Protein AF-A0A259NTP7-F1 (afdb_monomer_lite)

Radius of gyration: 32.97 Å; chains: 1; bounding box: 78×96×90 Å

Foldseek 3Di:
DDDDDFFAEAEDEDAALLRLLVVVLVVVQVLQQVCCVVPVAAEEEEEADDQCQSSLQVNLVDADPLLRYEYEYQKFFADPCCDPRTSNVSSVVGNCHHNNVNHHYQDLYDDDPASQRCVVVSLVSCVPDAQHSEHEWEADLQQDIQPLHLQWPCNVLLADLPHRQWHWTDHPVDDGIMIHGGPNNSLSYQEYEYREEAQSVVVSVVVLVVDDDCSSRVNVSVNVDRSHHYYYRYYHAHPLDADPLLVVLLVVLCVVLVVLLVVLVVVLVVLVVCAQCLVVDDPVLNCVVCVVPDPLQNVLLNVVLAFEAEEEAQADCVALARVLCPCLQVLLQVLSVVVVHGYDHLFYAHDDALVVAAPHLCLLCVQVSLQSRLVRLLNSCVSSSGQAYEQEDFHQSNLLSVLLNLLLNQSHAYAYAGQAAADAFDFPVVLVVVVLCVLVVNDDPVSNVVSVCRQVVHGHDRFFQFNRLLSLLLCVLLQRYQAARHHDHHPDLLSSQSSSVNSVLSRCCGPSHPNPDGNLNQDDSLSLSSSLLSCLLALHFPLCLQSSQSSCVSSSTHDFVVSSASLQLQHFHFFCTPPLHRHTQVVCVQQFHSLLVLVQCSSNSSHDQQGAHSVGGGSNSSQWHWDQDPNDIDTDGTDPGTPDSVGGNHCVDGPGSGRQKFWAQDLQAIFIKGRSAADPPLQKAKAFEDEEAALVVVSVCLVVVVPLAAYEYEHALQALLSQNQGASASVQSSQVVSVVVVHNYAYEYCHHHTSSRHHHIYGYLGPPGLVVVGLSQLGDGGFIWMRHNPVRYTDGPDPPVVSVPGDGDDDDSVVSCDDPCNVVCNQQSNQQDRSSSSRGNPDDDPVVVVD

Secondary structure (DSSP, 8-state):
---------EEEE-SSHHHHHHHHHHHHHHHHHHHHHHHS-EEEEE--SSTTHHHHHHHHTS-S-GGGEEEEESEEESS-TTSTT-HHHHHHHHTSSGGGGGSEEE-S---SSSHHHHHHHHHHHHTT---BSEEEE---TTS-BTTB-TT-TTHHHHHSTT--SEEEE--SSSSS-EEEE-HHHHTSBS-EEEEEESTHHHHHHHHHHH---TTTSTTHHHHH--SS-EEEEEESS------HHHHHHHHHHHHHHHHHHHHHHHHHHHHHHH--GGGTS-HHHHHHHHTTS-HHHHHHHHSSSS-EEEEEE---SS-TTTGGGGSHHHHHHHHHHTTT-EEEEEEE-----HHHHTTSGGGGGHHHHHHHHHHHHHHHHTT---SEEEEE--STTHHHHHHHHHHHTTTS-EEE----BPPP-S-HHHHHHHHHHHHTT-S-HHHHHHHHHHHS-SSSB-SS-SHHHHHHHHHHHTT-SPTT-TTPPTT-HHHHHHHHHHHHHHHHTSTTSSS---HHHHS-HHHHHHHHHHHHHTT--TTHHHHHHHHHHHTT----HHHHHHHHHHS-B-B-BTTSSSB-HHHHHHHTHHHHHHHHHHHTT-S-SS---TT-S-GGGGGEEEEEETTEEEEEEPPSS-S-TTTB--TTS-SBSS-SEEEEEETTEEEEEE-TTPPTT-SEEEEEEEEESSHHHHHHHHHTTTT-SSEEEEE-S-SHHHHS--B-GGGHHHHHHHHHTT--EEEEESSB--TT--SS-EEEEEES-TTTT-GGGG--TT-EEEEETTTTEEEE-S-HHHHHHSPPP----GGGSSSTTGGGGHHHHHTPPPGGGTS-SS---GGGS--

Sequence (851 aa):
MNVTGMSKMQLQQFVNSDALNDAFAAQLVTILEQAIAERGAAYLVVSGGRTPQVLFAKLADTPLAWEKVTVLLADDRYLPPDAEHSNERLVRNTLLQRHAANARFISLYASASDAYAAVPVIANRLSALPTFDAVILGMGEDGHTASLFPCCAELAAGMADNAPVVLATSPTTAPYQRITLSKARLLQSRQLFLHLVGSNKLAVLEQAQAGTDQLAMPIRAFLQQTAVPMVVIYSPSKRLTMNPVIQRVTDRIIARSSKSRAIYLNRLEEARRKGPHRGALSCGNLAHGFAACNASEKSDLRSLTKANIAIISSYNDMLSAHQPYQFYPEIIKKAVAEVGSVAQFAGGVAAMCDGVTQGQPGMELSLISRDNIAMAAAIGLSHNMFDGGLMLGICDKIVPGLLLAALSFGHLPFVFVPAGPMPSGIPNKEKARVRQLFAEGKVGKEELLEAEAKSYHAAGTCTFYGTANSNQLVVEVMGLHLPGSSFINPYTPLRDELTRAAARQVTRLTDLGTDYLPIGKMVDAKVVVNGIVGLLATGGSTNHTMHLIAVARAAGFIVNWDDFAELSQATPLLAKIYPNGQADINHFQHAGGVPFLIRTLLDAGLLHEDVQTVAGFGLRRYTQQPLLENGKLRWVDAPLQSQDPDVLTTVDKPFKATGGLQVLSGNIGRAVLKTSALRSGTEVVKAPAVVFHSQHELEAAFKAGELNKDCVVVVRFQGPKASGMPELHKLTPPLGVLQDKGFKVALVTDGRMSGASGKVPAAIHVTPEALDGGNIARIQTGDLLLVDGETGKLEVLVDAAEFAARSPATADLSHNLYGMGREMFGAMRLQLTGAEQGACSLFVTEEHLHG

pLDDT: mean 92.38, std 9.68, range [30.61, 98.88]

Structure (mmCIF, N/CA/C/O backbone):
data_AF-A0A259NTP7-F1
#
_entry.id   AF-A0A259NTP7-F1
#
loop_
_atom_site.group_PDB
_atom_site.id
_atom_site.type_symbol
_atom_site.label_atom_id
_atom_site.label_alt_id
_atom_site.label_comp_id
_atom_site.label_asym_id
_atom_site.label_entity_id
_atom_site.label_seq_id
_atom_site.pdbx_PDB_ins_code
_atom_site.Cartn_x
_atom_site.Cartn_y
_atom_site.Cartn_z
_atom_site.occupancy
_atom_site.B_iso_or_equiv
_atom_site.auth_seq_id
_atom_site.auth_comp_id
_atom_site.auth_asym_id
_atom_site.auth_atom_id
_atom_site.pdbx_PDB_model_num
ATOM 1 N N . MET A 1 1 ? 42.172 -16.070 -51.149 1.00 31.73 1 MET A N 1
ATOM 2 C CA . MET A 1 1 ? 42.829 -17.127 -50.350 1.00 31.73 1 MET A CA 1
ATOM 3 C C . MET A 1 1 ? 42.094 -17.242 -49.027 1.00 31.73 1 MET A C 1
ATOM 5 O O . MET A 1 1 ? 41.885 -16.228 -48.378 1.00 31.73 1 MET A O 1
ATOM 9 N N . ASN A 1 2 ? 41.631 -18.452 -48.722 1.00 32.59 2 ASN A N 1
ATOM 10 C CA . ASN A 1 2 ? 40.817 -18.824 -47.566 1.00 32.59 2 ASN A CA 1
ATOM 11 C C . ASN A 1 2 ? 41.525 -18.584 -46.228 1.00 32.59 2 ASN A C 1
ATOM 13 O O . ASN A 1 2 ? 42.671 -18.999 -46.084 1.00 32.59 2 ASN A O 1
ATOM 17 N N . VAL A 1 3 ? 40.787 -18.082 -45.231 1.00 30.61 3 VAL A N 1
ATOM 18 C CA . VAL A 1 3 ? 40.950 -18.491 -43.827 1.00 30.61 3 VAL A CA 1
ATOM 19 C C . VAL A 1 3 ? 39.553 -18.677 -43.225 1.00 30.61 3 VAL A C 1
ATOM 21 O O . VAL A 1 3 ? 38.755 -17.751 -43.129 1.00 30.61 3 VAL A O 1
ATOM 24 N N . THR A 1 4 ? 39.261 -19.928 -42.897 1.00 35.41 4 THR A N 1
ATOM 25 C CA . THR A 1 4 ? 38.043 -20.495 -42.311 1.00 35.41 4 THR A CA 1
ATOM 26 C C . THR A 1 4 ? 37.783 -19.980 -40.891 1.00 35.41 4 THR A C 1
ATOM 28 O O . THR A 1 4 ? 38.610 -20.182 -40.003 1.00 35.41 4 THR A O 1
ATOM 31 N N . GLY A 1 5 ? 36.625 -19.356 -40.654 1.00 35.03 5 GLY A N 1
ATOM 32 C CA . GLY A 1 5 ? 36.160 -18.980 -39.315 1.00 35.03 5 GLY A CA 1
ATOM 33 C C . GLY A 1 5 ? 35.707 -20.206 -38.520 1.00 35.03 5 GLY A C 1
ATOM 34 O O . GLY A 1 5 ? 34.718 -20.843 -38.869 1.00 35.03 5 GLY A O 1
ATOM 35 N N . MET A 1 6 ? 36.442 -20.552 -37.463 1.00 37.44 6 MET A N 1
ATOM 36 C CA . MET A 1 6 ? 36.110 -21.647 -36.546 1.00 37.44 6 MET A CA 1
ATOM 37 C C . MET A 1 6 ? 34.892 -21.257 -35.688 1.00 37.44 6 MET A C 1
ATOM 39 O O . MET A 1 6 ? 34.951 -20.277 -34.944 1.00 37.44 6 MET A O 1
ATOM 43 N N . SER A 1 7 ? 33.788 -22.003 -35.787 1.00 47.97 7 SER A N 1
ATOM 44 C CA . SER A 1 7 ? 32.576 -21.783 -34.984 1.00 47.97 7 SER A CA 1
ATOM 45 C C . SER A 1 7 ? 32.844 -22.115 -33.506 1.00 47.97 7 SER A C 1
ATOM 47 O O . SER A 1 7 ? 33.129 -23.262 -33.168 1.00 47.97 7 SER A O 1
ATOM 49 N N . LYS A 1 8 ? 32.796 -21.103 -32.627 1.00 66.38 8 LYS A N 1
ATOM 50 C CA . LYS A 1 8 ? 32.794 -21.256 -31.159 1.00 66.38 8 LYS A CA 1
ATOM 51 C C . LYS A 1 8 ? 31.354 -21.346 -30.644 1.00 66.38 8 LYS A C 1
ATOM 53 O O . LYS A 1 8 ? 30.457 -20.746 -31.230 1.00 66.38 8 LYS A O 1
ATOM 58 N N . MET A 1 9 ? 31.159 -22.033 -29.516 1.00 83.00 9 MET A N 1
ATOM 59 C CA . MET A 1 9 ? 29.893 -22.037 -28.776 1.00 83.00 9 MET A CA 1
ATOM 60 C C . MET A 1 9 ? 29.438 -20.606 -28.431 1.00 83.00 9 MET A C 1
ATOM 62 O O . MET A 1 9 ? 30.244 -19.791 -27.976 1.00 83.00 9 MET A O 1
ATOM 66 N N . GLN A 1 10 ? 28.151 -20.313 -28.640 1.00 90.56 10 GLN A N 1
ATOM 67 C CA . GLN A 1 10 ? 27.530 -19.018 -28.346 1.00 90.56 10 GLN A CA 1
ATOM 68 C C . GLN A 1 10 ? 26.566 -19.132 -27.159 1.00 90.56 10 GLN A C 1
ATOM 70 O O . GLN A 1 10 ? 25.653 -19.950 -27.192 1.00 90.56 10 GLN A O 1
ATOM 75 N N . LEU A 1 11 ? 26.711 -18.275 -26.145 1.00 91.56 11 LEU A N 1
ATOM 76 C CA . LEU A 1 11 ? 25.776 -18.182 -25.018 1.00 91.56 11 LEU A CA 1
ATOM 77 C C . LEU A 1 11 ? 24.761 -17.051 -25.248 1.00 91.56 11 LEU A C 1
ATOM 79 O O . LEU A 1 11 ? 25.147 -15.897 -25.421 1.00 91.56 11 LEU A O 1
ATOM 83 N N . GLN A 1 12 ? 23.472 -17.380 -25.212 1.00 94.19 12 GLN A N 1
ATOM 84 C CA . GLN A 1 12 ? 22.351 -16.441 -25.239 1.00 94.19 12 GLN A CA 1
ATOM 85 C C . GLN A 1 12 ? 21.630 -16.477 -23.886 1.00 94.19 12 GLN A C 1
ATOM 87 O O . GLN A 1 12 ? 21.107 -17.518 -23.479 1.00 94.19 12 GLN A O 1
ATOM 92 N N . GLN A 1 13 ? 21.619 -15.346 -23.176 1.00 89.62 13 GLN A N 1
ATOM 93 C CA . GLN A 1 13 ? 21.004 -15.226 -21.854 1.00 89.62 13 GLN A CA 1
ATOM 94 C C . GLN A 1 13 ? 19.698 -14.433 -21.917 1.00 89.62 13 GLN A C 1
ATOM 96 O O . GLN A 1 13 ? 19.630 -13.379 -22.546 1.00 89.62 13 GLN A O 1
ATOM 101 N N . PHE A 1 14 ? 18.682 -14.927 -21.215 1.00 85.69 14 PHE A N 1
ATOM 102 C CA . PHE A 1 14 ? 17.341 -14.356 -21.177 1.00 85.69 14 PHE A CA 1
ATOM 103 C C . PHE A 1 14 ? 16.908 -14.070 -19.743 1.00 85.69 14 PHE A C 1
ATOM 105 O O . PHE A 1 14 ? 17.179 -14.845 -18.824 1.00 85.69 14 PHE A O 1
ATOM 112 N N . VAL A 1 15 ? 16.163 -12.979 -19.568 1.00 69.38 15 VAL A N 1
ATOM 113 C CA . VAL A 1 15 ? 15.702 -12.491 -18.258 1.00 69.38 15 VAL A CA 1
ATOM 114 C C . VAL A 1 15 ? 14.801 -13.484 -17.516 1.00 69.38 15 VAL A C 1
ATOM 116 O O . VAL A 1 15 ? 14.844 -13.553 -16.291 1.00 69.38 15 VAL A O 1
ATOM 119 N N . ASN A 1 16 ? 14.008 -14.273 -18.245 1.00 77.12 16 ASN A N 1
ATOM 120 C CA . ASN A 1 16 ? 13.138 -15.311 -17.698 1.00 77.12 16 ASN A CA 1
ATOM 121 C C . ASN A 1 16 ? 12.895 -16.430 -18.726 1.00 77.12 16 ASN A C 1
ATOM 123 O O . ASN A 1 16 ? 13.206 -16.283 -19.914 1.00 77.12 16 ASN A O 1
ATOM 127 N N . SER A 1 17 ? 12.342 -17.554 -18.261 1.00 83.69 17 SER A N 1
ATOM 128 C CA . SER A 1 17 ? 12.084 -18.711 -19.119 1.00 83.69 17 SER A CA 1
ATOM 129 C C . SER A 1 17 ? 11.069 -18.438 -20.230 1.00 83.69 17 SER A C 1
ATOM 131 O O . SER A 1 17 ? 11.117 -19.112 -21.251 1.00 83.69 17 SER A O 1
ATOM 133 N N . ASP A 1 18 ? 10.140 -17.496 -20.068 1.00 81.75 18 ASP A N 1
ATOM 134 C CA . ASP A 1 18 ? 9.124 -17.231 -21.096 1.00 81.75 18 ASP A CA 1
ATOM 135 C C . ASP A 1 18 ? 9.745 -16.508 -22.297 1.00 81.75 18 ASP A C 1
ATOM 137 O O . ASP A 1 18 ? 9.661 -17.023 -23.412 1.00 81.75 18 ASP A O 1
ATOM 141 N N . ALA A 1 19 ? 10.487 -15.421 -22.054 1.00 79.94 19 ALA A N 1
ATOM 142 C CA . ALA A 1 19 ? 11.246 -14.705 -23.082 1.00 79.94 19 ALA A CA 1
ATOM 143 C C . ALA A 1 19 ? 12.255 -15.619 -23.795 1.00 79.94 19 ALA A C 1
ATOM 145 O O . ALA A 1 19 ? 12.420 -15.540 -25.012 1.00 79.94 19 ALA A O 1
ATOM 146 N N . LEU A 1 20 ? 12.895 -16.516 -23.036 1.00 92.94 20 LEU A N 1
ATOM 147 C CA . LEU A 1 20 ? 13.760 -17.559 -23.581 1.00 92.94 20 LEU A CA 1
ATOM 148 C C . LEU A 1 20 ? 13.005 -18.454 -24.561 1.00 92.94 20 LEU A C 1
ATOM 150 O O . LEU A 1 20 ? 13.442 -18.634 -25.694 1.00 92.94 20 LEU A O 1
ATOM 154 N N . ASN A 1 21 ? 11.886 -19.035 -24.124 1.00 92.25 21 ASN A N 1
ATOM 155 C CA . ASN A 1 21 ? 11.139 -19.995 -24.929 1.00 92.25 21 ASN A CA 1
ATOM 156 C C . ASN A 1 21 ? 10.505 -19.336 -26.164 1.00 92.25 21 ASN A C 1
ATOM 158 O O . ASN A 1 21 ? 10.403 -19.996 -27.193 1.00 92.25 21 ASN A O 1
ATOM 162 N N . ASP A 1 22 ? 10.112 -18.060 -26.087 1.00 87.94 22 ASP A N 1
ATOM 163 C CA . ASP A 1 22 ? 9.617 -17.289 -27.236 1.00 87.94 22 ASP A CA 1
ATOM 164 C C . ASP A 1 22 ? 10.695 -17.093 -28.304 1.00 87.94 22 ASP A C 1
ATOM 166 O O . ASP A 1 22 ? 10.504 -17.467 -29.464 1.00 87.94 22 ASP A O 1
ATOM 170 N N . ALA A 1 23 ? 11.857 -16.566 -27.910 1.00 91.44 23 ALA A N 1
ATOM 171 C CA . ALA A 1 23 ? 12.969 -16.364 -28.833 1.00 91.44 23 ALA A CA 1
ATOM 172 C C . ALA A 1 23 ? 13.471 -17.693 -29.411 1.00 91.44 23 ALA A C 1
ATOM 174 O O . ALA A 1 23 ? 13.751 -17.794 -30.607 1.00 91.44 23 ALA A O 1
ATOM 175 N N . PHE A 1 24 ? 13.538 -18.732 -28.575 1.00 96.81 24 PHE A N 1
ATOM 176 C CA . PHE A 1 24 ? 14.014 -20.038 -29.003 1.00 96.81 24 PHE A CA 1
ATOM 177 C C . PHE A 1 24 ? 13.036 -20.722 -29.971 1.00 96.81 24 PHE A C 1
ATOM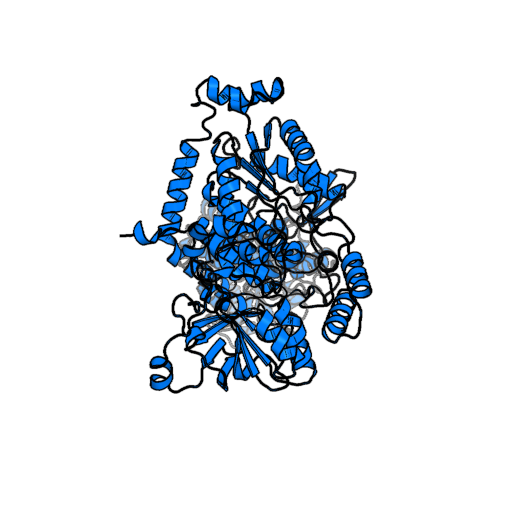 179 O O . PHE A 1 24 ? 13.471 -21.272 -30.983 1.00 96.81 24 PHE A O 1
ATOM 186 N N . ALA A 1 25 ? 11.722 -20.639 -29.732 1.00 97.00 25 ALA A N 1
ATOM 187 C CA . ALA A 1 25 ? 10.722 -21.152 -30.670 1.00 97.00 25 ALA A CA 1
ATOM 188 C C . ALA A 1 25 ? 10.839 -20.471 -32.044 1.00 97.00 25 ALA A C 1
ATOM 190 O O . ALA A 1 25 ? 10.907 -21.161 -33.061 1.00 97.00 25 ALA A O 1
ATOM 191 N N . ALA A 1 26 ? 10.950 -19.138 -32.079 1.00 94.62 26 ALA A N 1
ATOM 192 C CA . ALA A 1 26 ? 11.109 -18.380 -33.323 1.00 94.62 26 ALA A CA 1
ATOM 193 C C . ALA A 1 26 ? 12.395 -18.750 -34.089 1.00 94.62 26 ALA A C 1
ATOM 195 O O . ALA A 1 26 ? 12.387 -18.890 -35.317 1.00 94.62 26 ALA A O 1
ATOM 196 N N . GLN A 1 27 ? 13.501 -18.959 -33.367 1.00 96.75 27 GLN A N 1
ATOM 197 C CA . GLN A 1 27 ? 14.761 -19.388 -33.971 1.00 96.75 27 GLN A CA 1
ATOM 198 C C . GLN A 1 27 ? 14.650 -20.790 -34.586 1.00 96.75 27 GLN A C 1
ATOM 200 O O . GLN A 1 27 ? 15.111 -21.007 -35.706 1.00 96.75 27 GLN A O 1
ATOM 205 N N . LEU A 1 28 ? 14.026 -21.738 -33.880 1.00 97.81 28 LEU A N 1
ATOM 206 C CA . LEU A 1 28 ? 13.822 -23.095 -34.390 1.00 97.81 28 LEU A CA 1
ATOM 207 C C . LEU A 1 28 ? 12.927 -23.103 -35.626 1.00 97.81 28 LEU A C 1
ATOM 209 O O . LEU A 1 28 ? 13.245 -23.786 -36.593 1.00 97.81 28 LEU A O 1
ATOM 213 N N . VAL A 1 29 ? 11.846 -22.325 -35.621 1.00 97.25 29 VAL A N 1
ATOM 214 C CA . VAL A 1 29 ? 10.924 -22.231 -36.761 1.00 97.25 29 VAL A CA 1
ATOM 215 C C . VAL A 1 29 ? 11.661 -21.735 -37.998 1.00 97.25 29 VAL A C 1
ATOM 217 O O . VAL A 1 29 ? 11.601 -22.406 -39.020 1.00 97.25 29 VAL A O 1
ATOM 220 N N . THR A 1 30 ? 12.465 -20.675 -37.878 1.00 97.38 30 THR A N 1
ATOM 221 C CA . THR A 1 30 ? 13.308 -20.180 -38.982 1.00 97.38 30 THR A CA 1
ATOM 222 C C . THR A 1 30 ? 14.207 -21.285 -39.564 1.00 97.38 30 THR A C 1
ATOM 224 O O . THR A 1 30 ? 14.290 -21.450 -40.781 1.00 97.38 30 THR A O 1
ATOM 227 N N . ILE A 1 31 ? 14.862 -22.081 -38.707 1.00 97.69 31 ILE A N 1
ATOM 228 C CA . ILE A 1 31 ? 15.740 -23.184 -39.144 1.00 97.69 31 ILE A CA 1
ATOM 229 C C . ILE A 1 31 ? 14.943 -24.259 -39.892 1.00 97.69 31 ILE A C 1
ATOM 231 O O . ILE A 1 31 ? 15.378 -24.749 -40.938 1.00 97.69 31 ILE A O 1
ATOM 235 N N . LEU A 1 32 ? 13.777 -24.637 -39.364 1.00 98.00 32 LEU A N 1
ATOM 236 C CA . LEU A 1 32 ? 12.933 -25.669 -39.961 1.00 98.00 32 LEU A CA 1
ATOM 237 C C . LEU A 1 32 ? 12.303 -25.196 -41.278 1.00 98.00 32 LEU A C 1
ATOM 239 O O . LEU A 1 32 ? 12.275 -25.960 -42.239 1.00 98.00 32 LEU A O 1
ATOM 243 N N . GLU A 1 33 ? 11.854 -23.944 -41.357 1.00 97.88 33 GLU A N 1
ATOM 244 C CA . GLU A 1 33 ? 11.342 -23.327 -42.587 1.00 97.88 33 GLU A CA 1
ATOM 245 C C . GLU A 1 33 ? 12.398 -23.321 -43.687 1.00 97.88 33 GLU A C 1
ATOM 247 O O . GLU A 1 33 ? 12.120 -23.744 -44.811 1.00 97.88 33 GLU A O 1
ATOM 252 N N . GLN A 1 34 ? 13.626 -22.914 -43.358 1.00 97.56 34 GLN A N 1
ATOM 253 C CA . GLN A 1 34 ? 14.735 -22.923 -44.305 1.00 97.56 34 GLN A CA 1
ATOM 254 C C . GLN A 1 34 ? 15.039 -24.346 -44.795 1.00 97.56 34 GLN A C 1
ATOM 256 O O . GLN A 1 34 ? 15.193 -24.573 -45.996 1.00 97.56 34 GLN A O 1
ATOM 261 N N . ALA A 1 35 ? 15.069 -25.328 -43.892 1.00 97.62 35 ALA A N 1
ATOM 262 C CA . ALA A 1 35 ? 15.283 -26.723 -44.260 1.00 97.62 35 ALA A CA 1
ATOM 263 C C . ALA A 1 35 ? 14.179 -27.263 -45.185 1.00 97.62 35 ALA A C 1
ATOM 265 O O . ALA A 1 35 ? 14.478 -27.909 -46.193 1.00 97.62 35 ALA A O 1
ATOM 266 N N . ILE A 1 36 ? 12.915 -26.942 -44.897 1.00 97.75 36 ILE A N 1
ATOM 267 C CA . ILE A 1 36 ? 11.773 -27.305 -45.745 1.00 97.75 36 ILE A CA 1
ATOM 268 C C . ILE A 1 36 ? 11.878 -26.640 -47.120 1.00 97.75 36 ILE A C 1
ATOM 270 O O . ILE A 1 36 ? 11.626 -27.304 -48.125 1.00 97.75 36 ILE A O 1
ATOM 274 N N . ALA A 1 37 ? 12.258 -25.365 -47.187 1.00 96.75 37 ALA A N 1
ATOM 275 C CA . ALA A 1 37 ? 12.406 -24.647 -48.450 1.00 96.75 37 ALA A CA 1
ATOM 276 C C . ALA A 1 37 ? 13.530 -25.232 -49.322 1.00 96.75 37 ALA A C 1
ATOM 278 O O . ALA A 1 37 ? 13.364 -25.379 -50.530 1.00 96.75 37 ALA A O 1
ATOM 279 N N . GLU A 1 38 ? 14.657 -25.605 -48.713 1.00 96.38 38 GLU A N 1
ATOM 280 C CA . GLU A 1 38 ? 15.835 -26.107 -49.428 1.00 96.38 38 GLU A CA 1
ATOM 281 C C . GLU A 1 38 ? 15.738 -27.589 -49.811 1.00 96.38 38 GLU A C 1
ATOM 283 O O . GLU A 1 38 ? 16.262 -27.997 -50.848 1.00 96.38 38 GLU A O 1
ATOM 288 N N . ARG A 1 39 ? 15.133 -28.423 -48.955 1.00 96.75 39 ARG A N 1
ATOM 289 C CA . ARG A 1 39 ? 15.182 -29.896 -49.068 1.00 96.75 39 ARG A CA 1
ATOM 290 C C . ARG A 1 39 ? 13.815 -30.569 -49.099 1.00 96.75 39 ARG A C 1
ATOM 292 O O . ARG A 1 39 ? 13.743 -31.785 -49.247 1.00 96.75 39 ARG A O 1
ATOM 299 N N . GLY A 1 40 ? 12.734 -29.813 -48.929 1.00 96.44 40 GLY A N 1
ATOM 300 C CA . GLY A 1 40 ? 11.374 -30.347 -48.858 1.00 96.44 40 GLY A CA 1
ATOM 301 C C . GLY A 1 40 ? 11.033 -31.064 -47.547 1.00 96.44 40 GLY A C 1
ATOM 302 O O . GLY A 1 40 ? 9.899 -31.516 -47.405 1.00 96.44 40 GLY A O 1
ATOM 303 N N . ALA A 1 41 ? 11.969 -31.161 -46.598 1.00 97.50 41 ALA A N 1
ATOM 304 C CA . ALA A 1 41 ? 11.777 -31.789 -45.293 1.00 97.50 41 ALA A CA 1
ATOM 305 C C . ALA A 1 41 ? 12.743 -31.211 -44.247 1.00 97.50 41 ALA A C 1
ATOM 307 O O . ALA A 1 41 ? 13.833 -30.757 -44.601 1.00 97.50 41 ALA A O 1
ATOM 308 N N . ALA A 1 42 ? 12.361 -31.290 -42.971 1.00 98.19 42 ALA A N 1
ATOM 309 C CA . ALA A 1 42 ? 13.205 -30.907 -41.839 1.00 98.19 42 ALA A CA 1
ATOM 310 C C . ALA A 1 42 ? 13.213 -31.970 -40.730 1.00 98.19 42 ALA A C 1
ATOM 312 O O . ALA A 1 42 ? 12.228 -32.684 -40.536 1.00 98.19 42 ALA A O 1
ATOM 313 N N . TYR A 1 43 ? 14.310 -32.058 -39.980 1.00 98.50 43 TYR A N 1
ATOM 314 C CA . TYR A 1 43 ? 14.526 -33.036 -38.914 1.00 98.50 43 TYR A CA 1
ATOM 315 C C . TYR A 1 43 ? 14.901 -32.346 -37.600 1.00 98.50 43 TYR A C 1
ATOM 317 O O . TYR A 1 43 ? 15.962 -31.726 -37.493 1.00 98.50 43 TYR A O 1
ATOM 325 N N . LEU A 1 44 ? 14.041 -32.500 -36.592 1.00 98.50 44 LEU A N 1
ATOM 326 C CA . LEU A 1 44 ? 14.187 -31.914 -35.262 1.00 98.50 44 LEU A CA 1
ATOM 327 C C . LEU A 1 44 ? 14.399 -33.012 -34.213 1.00 98.50 44 LEU A C 1
ATOM 329 O O . LEU A 1 44 ? 13.527 -33.855 -33.998 1.00 98.50 44 LEU A O 1
ATOM 333 N N . VAL A 1 45 ? 15.536 -32.974 -33.523 1.00 98.50 45 VAL A N 1
ATOM 334 C CA . VAL A 1 45 ? 15.809 -33.841 -32.368 1.00 98.50 45 VAL A CA 1
ATOM 335 C C . VAL A 1 45 ? 15.555 -33.056 -31.089 1.00 98.50 45 VAL A C 1
ATOM 337 O O . VAL A 1 45 ? 16.087 -31.958 -30.927 1.00 98.50 45 VAL A O 1
ATOM 340 N N . VAL A 1 46 ? 14.786 -33.616 -30.158 1.00 97.69 46 VAL A N 1
ATOM 341 C CA . VAL A 1 46 ? 14.466 -32.958 -28.884 1.00 97.69 46 VAL A CA 1
ATOM 342 C C . VAL A 1 46 ? 14.812 -33.824 -27.676 1.00 97.69 46 VAL A C 1
ATOM 344 O O . VAL A 1 46 ? 14.689 -35.047 -27.706 1.00 97.69 46 VAL A O 1
ATOM 347 N N . SER A 1 47 ? 15.231 -33.195 -26.583 1.00 94.19 47 SER A N 1
ATOM 348 C CA . SER A 1 47 ? 15.394 -33.855 -25.286 1.00 94.19 47 SER A CA 1
ATOM 349 C C . SER A 1 47 ? 14.076 -33.897 -24.513 1.00 94.19 47 SER A C 1
ATOM 351 O O . SER A 1 47 ? 13.256 -32.986 -24.627 1.00 94.19 47 SER A O 1
ATOM 353 N N . GLY A 1 48 ? 13.899 -34.896 -23.651 1.00 86.94 48 GLY A N 1
ATOM 354 C CA . GLY A 1 48 ? 12.794 -34.918 -22.692 1.00 86.94 48 GLY A CA 1
ATOM 355 C C . GLY A 1 48 ? 13.010 -34.041 -21.452 1.00 86.94 48 GLY A C 1
ATOM 356 O O . GLY A 1 48 ? 13.938 -33.237 -21.366 1.00 86.94 48 GLY A O 1
ATOM 357 N N . GLY A 1 49 ? 12.150 -34.225 -20.447 1.00 85.00 49 GLY A N 1
ATOM 358 C CA . GLY A 1 49 ? 12.234 -33.540 -19.151 1.00 85.00 49 GLY A CA 1
ATOM 359 C C . GLY A 1 49 ? 11.240 -32.387 -18.969 1.00 85.00 49 GLY A C 1
ATOM 360 O O . GLY A 1 49 ? 10.349 -32.164 -19.781 1.00 85.00 49 GLY A O 1
ATOM 361 N N . ARG A 1 50 ? 11.354 -31.661 -17.848 1.00 82.50 50 ARG A N 1
ATOM 362 C CA . ARG A 1 50 ? 10.424 -30.561 -17.507 1.00 82.50 50 ARG A CA 1
ATOM 363 C C . ARG A 1 50 ? 10.750 -29.255 -18.235 1.00 82.50 50 ARG A C 1
ATOM 365 O O . ARG A 1 50 ? 9.843 -28.516 -18.591 1.00 82.50 50 ARG A O 1
ATOM 372 N N . THR A 1 51 ? 12.033 -28.990 -18.474 1.00 84.75 51 THR A N 1
ATOM 373 C CA . THR A 1 51 ? 12.526 -27.749 -19.088 1.00 84.75 51 THR A CA 1
ATOM 374 C C . THR A 1 51 ? 11.952 -27.467 -20.486 1.00 84.75 51 THR A C 1
ATOM 376 O O . THR A 1 51 ? 11.462 -26.360 -20.695 1.00 84.75 51 THR A O 1
ATOM 379 N N . PRO A 1 52 ? 11.932 -28.418 -21.441 1.00 89.44 52 PRO A N 1
ATOM 380 C CA . PRO A 1 52 ? 11.494 -28.120 -22.805 1.00 89.44 52 PRO A CA 1
ATOM 381 C C . PRO A 1 52 ? 9.967 -28.083 -22.997 1.00 89.44 52 PRO A C 1
ATOM 383 O O . PRO A 1 52 ? 9.516 -27.741 -24.081 1.00 89.44 52 PRO A O 1
ATOM 386 N N . GLN A 1 53 ? 9.145 -28.386 -21.983 1.00 91.25 53 GLN A N 1
ATOM 387 C CA . GLN A 1 53 ? 7.683 -28.484 -22.155 1.00 91.25 53 GLN A CA 1
ATOM 388 C C . GLN A 1 53 ? 7.033 -27.173 -22.610 1.00 91.25 53 GLN A C 1
ATOM 390 O O . GLN A 1 53 ? 6.133 -27.184 -23.447 1.00 91.25 53 GLN A O 1
ATOM 395 N N . VAL A 1 54 ? 7.499 -26.040 -22.077 1.00 88.62 54 VA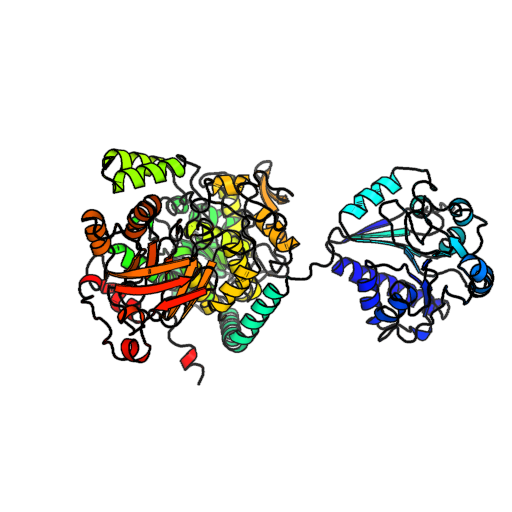L A N 1
ATOM 396 C CA . VAL A 1 54 ? 6.980 -24.716 -22.455 1.00 88.62 54 VAL A CA 1
ATOM 397 C C . VAL A 1 54 ? 7.379 -24.372 -23.891 1.00 88.62 54 VAL A C 1
ATOM 399 O O . VAL A 1 54 ? 6.544 -23.898 -24.657 1.00 88.62 54 VAL A O 1
ATOM 402 N N . LEU A 1 55 ? 8.620 -24.680 -24.285 1.00 95.12 55 LEU A N 1
ATOM 403 C CA . LEU A 1 55 ? 9.075 -24.566 -25.673 1.00 95.12 55 LEU A CA 1
ATOM 404 C C . LEU A 1 55 ? 8.216 -25.421 -26.614 1.00 95.12 55 LEU A C 1
ATOM 406 O O . LEU A 1 55 ? 7.775 -24.940 -27.652 1.00 95.12 55 LEU A O 1
ATOM 410 N N . PHE A 1 56 ? 7.944 -26.673 -26.237 1.00 96.94 56 PHE A N 1
ATOM 411 C CA . PHE A 1 56 ? 7.119 -27.596 -27.016 1.00 96.94 56 PHE A CA 1
ATOM 412 C C . PHE A 1 56 ? 5.698 -27.078 -27.212 1.00 96.94 56 PHE A C 1
ATOM 414 O O . PHE A 1 56 ? 5.192 -27.122 -28.329 1.00 96.94 56 PHE A O 1
ATOM 421 N N . ALA A 1 57 ? 5.081 -26.531 -26.162 1.00 92.75 57 ALA A N 1
ATOM 422 C CA . ALA A 1 57 ? 3.763 -25.919 -26.268 1.00 92.75 57 ALA A CA 1
ATOM 423 C C . ALA A 1 57 ? 3.758 -24.733 -27.250 1.00 92.75 57 ALA A C 1
ATOM 425 O O . ALA A 1 57 ? 2.844 -24.637 -28.065 1.00 92.75 57 ALA A O 1
ATOM 426 N N . LYS A 1 58 ? 4.789 -23.874 -27.226 1.00 93.69 58 LYS A N 1
ATOM 427 C CA . LYS A 1 58 ? 4.918 -22.748 -28.171 1.00 93.69 58 LYS A CA 1
ATOM 428 C C . LYS A 1 58 ? 5.128 -23.217 -29.613 1.00 93.69 58 LYS A C 1
ATOM 430 O O . LYS A 1 58 ? 4.467 -22.718 -30.518 1.00 93.69 58 LYS A O 1
ATOM 435 N N . LEU A 1 59 ? 5.991 -24.210 -29.832 1.00 96.81 59 LEU A N 1
ATOM 436 C CA . LEU A 1 59 ? 6.188 -24.810 -31.157 1.00 96.81 59 LEU A CA 1
ATOM 437 C C . LEU A 1 59 ? 4.888 -25.431 -31.690 1.00 96.81 59 LEU A C 1
ATOM 439 O O . LEU A 1 59 ? 4.536 -25.197 -32.841 1.00 96.81 59 LEU A O 1
ATOM 443 N N . ALA A 1 60 ? 4.130 -26.137 -30.846 1.00 96.12 60 ALA A N 1
ATOM 444 C CA . ALA A 1 60 ? 2.834 -26.709 -31.214 1.00 96.12 60 ALA A CA 1
ATOM 445 C C . ALA A 1 60 ? 1.802 -25.655 -31.666 1.00 96.12 60 ALA A C 1
ATOM 447 O O . ALA A 1 60 ? 0.918 -25.962 -32.466 1.00 96.12 60 ALA A O 1
ATOM 448 N N . ASP A 1 61 ? 1.912 -24.423 -31.160 1.00 93.50 61 ASP A N 1
ATOM 449 C CA . ASP A 1 61 ? 1.077 -23.275 -31.537 1.00 93.50 61 ASP A CA 1
ATOM 450 C C . ASP A 1 61 ? 1.594 -22.506 -32.762 1.00 93.50 61 ASP A C 1
ATOM 452 O O . ASP A 1 61 ? 0.921 -21.594 -33.239 1.00 93.50 61 ASP A O 1
ATOM 456 N N . THR A 1 62 ? 2.771 -22.845 -33.295 1.00 94.00 62 THR A N 1
ATOM 457 C CA . THR A 1 62 ? 3.377 -22.072 -34.383 1.00 94.00 62 THR A CA 1
ATOM 458 C C . THR A 1 62 ? 2.960 -22.613 -35.756 1.00 94.00 62 THR A C 1
ATOM 460 O O . THR A 1 62 ? 3.104 -23.817 -36.002 1.00 94.00 62 THR A O 1
ATOM 463 N N . PRO A 1 63 ? 2.481 -21.759 -36.683 1.00 94.12 63 PRO A N 1
ATOM 464 C CA . PRO A 1 63 ? 2.193 -22.180 -38.048 1.00 94.12 63 PRO A CA 1
ATOM 465 C C . PRO A 1 63 ? 3.491 -22.519 -38.797 1.00 94.12 63 PRO A C 1
ATOM 467 O O . PRO A 1 63 ? 4.350 -21.668 -38.985 1.00 94.12 63 PRO A O 1
ATOM 470 N N . LEU A 1 64 ? 3.611 -23.772 -39.235 1.00 95.75 64 LEU A N 1
ATOM 471 C CA . LEU A 1 64 ? 4.692 -24.319 -40.061 1.00 95.75 64 LEU A CA 1
ATOM 472 C C . LEU A 1 64 ? 4.104 -25.477 -40.884 1.00 95.75 64 LEU A C 1
ATOM 474 O O . LEU A 1 64 ? 3.096 -26.061 -40.481 1.00 95.75 64 LEU A O 1
ATOM 478 N N . ALA A 1 65 ? 4.724 -25.841 -42.011 1.00 96.75 65 ALA A N 1
ATOM 479 C CA . ALA A 1 65 ? 4.384 -27.053 -42.767 1.00 96.75 65 ALA A CA 1
ATOM 480 C C . ALA A 1 65 ? 4.835 -28.319 -42.006 1.00 96.75 65 ALA A C 1
ATOM 482 O O . ALA A 1 65 ? 5.771 -29.016 -42.407 1.00 96.75 65 ALA A O 1
ATOM 483 N N . TRP A 1 66 ? 4.215 -28.571 -40.850 1.00 97.88 66 TRP A N 1
ATOM 484 C CA . TRP A 1 66 ? 4.602 -29.602 -39.891 1.00 97.88 66 TRP A CA 1
ATOM 485 C C . TRP A 1 66 ? 4.560 -31.012 -40.475 1.00 97.88 66 TRP A C 1
ATOM 487 O O . TRP A 1 66 ? 5.371 -31.839 -40.078 1.00 97.88 66 TRP A O 1
ATOM 497 N N . GLU A 1 67 ? 3.724 -31.280 -41.477 1.00 97.62 67 GLU A N 1
ATOM 498 C CA . GLU A 1 67 ? 3.706 -32.542 -42.225 1.00 97.62 67 GLU A CA 1
ATOM 499 C C . GLU A 1 67 ? 5.034 -32.860 -42.940 1.00 97.62 67 GLU A C 1
ATOM 501 O O . GLU A 1 67 ? 5.299 -34.013 -43.281 1.00 97.62 67 GLU A O 1
ATOM 506 N N . LYS A 1 68 ? 5.896 -31.853 -43.134 1.00 98.25 68 LYS A N 1
ATOM 507 C CA . LYS A 1 68 ? 7.257 -31.987 -43.682 1.00 98.25 68 LYS A CA 1
ATOM 508 C C . LYS A 1 68 ? 8.340 -32.055 -42.600 1.00 98.25 68 LYS A C 1
ATOM 510 O O . LYS A 1 68 ? 9.521 -32.187 -42.924 1.00 98.25 68 LYS A O 1
ATOM 515 N N . VAL A 1 69 ? 7.968 -31.969 -41.324 1.00 98.50 69 VAL A N 1
ATOM 516 C CA . VAL A 1 69 ? 8.889 -32.031 -40.184 1.00 98.50 69 VAL A CA 1
ATOM 517 C C . VAL A 1 69 ? 8.864 -33.431 -39.580 1.00 98.50 69 VAL A C 1
ATOM 519 O O . VAL A 1 69 ? 7.809 -33.976 -39.255 1.00 98.50 69 VAL A O 1
ATOM 522 N N . THR A 1 70 ? 10.047 -34.013 -39.400 1.00 98.56 70 THR A N 1
ATOM 523 C CA . THR A 1 70 ? 10.245 -35.254 -38.650 1.00 98.56 70 THR A CA 1
ATOM 524 C C . THR A 1 70 ? 10.851 -34.944 -37.285 1.00 98.56 70 THR A C 1
ATOM 526 O O . THR A 1 70 ? 11.952 -34.404 -37.197 1.00 98.56 70 THR A O 1
ATOM 529 N N . VAL A 1 71 ? 10.144 -35.311 -36.220 1.00 98.31 71 VAL A N 1
ATOM 530 C CA . VAL A 1 71 ? 10.568 -35.160 -34.826 1.00 98.31 71 VAL A CA 1
ATOM 531 C C . VAL A 1 71 ? 11.062 -36.501 -34.283 1.00 98.31 71 VAL A C 1
ATOM 533 O O . VAL A 1 71 ? 10.433 -37.542 -34.489 1.00 98.31 71 VAL A O 1
ATOM 536 N N . LEU A 1 72 ? 12.172 -36.479 -33.553 1.00 97.00 72 LEU A N 1
ATOM 537 C CA . LEU A 1 72 ? 12.664 -37.620 -32.783 1.00 97.00 72 LEU A CA 1
ATOM 538 C C . LEU A 1 72 ? 13.274 -37.172 -31.453 1.00 97.00 72 LEU A C 1
ATOM 540 O O . LEU A 1 72 ? 13.528 -35.989 -31.230 1.00 97.00 72 LEU A O 1
ATOM 544 N N . LEU A 1 73 ? 13.513 -38.131 -30.566 1.00 97.69 73 LEU A N 1
ATOM 545 C CA . LEU A 1 73 ? 14.142 -37.887 -29.272 1.00 97.69 73 LEU A CA 1
ATOM 546 C C . LEU A 1 73 ? 15.665 -38.036 -29.354 1.00 97.69 73 LEU A C 1
ATOM 548 O O . LEU A 1 73 ? 16.166 -38.869 -30.107 1.00 97.69 73 LEU A O 1
ATOM 552 N N . ALA A 1 74 ? 16.395 -37.254 -28.557 1.00 97.38 74 ALA A N 1
ATOM 553 C CA . ALA A 1 74 ? 17.821 -37.495 -28.313 1.00 97.38 74 ALA A CA 1
ATOM 554 C C . ALA A 1 74 ? 18.027 -38.770 -27.475 1.00 97.38 74 ALA A C 1
ATOM 556 O O . ALA A 1 74 ? 18.968 -39.529 -27.703 1.00 97.38 74 ALA A O 1
ATOM 557 N N . ASP A 1 75 ? 17.118 -39.004 -26.528 1.00 97.00 75 ASP A N 1
ATOM 558 C CA . ASP A 1 75 ? 17.079 -40.169 -25.656 1.00 97.00 75 ASP A CA 1
ATOM 559 C C . ASP A 1 75 ? 15.670 -40.412 -25.087 1.00 97.00 75 ASP A C 1
ATOM 561 O O . ASP A 1 75 ? 14.852 -39.490 -24.968 1.00 97.00 75 ASP A O 1
ATOM 565 N N . ASP A 1 76 ? 15.394 -41.650 -24.680 1.00 96.50 76 ASP A N 1
ATOM 566 C CA . ASP A 1 76 ? 14.211 -41.999 -23.890 1.00 96.50 76 ASP A CA 1
ATOM 567 C C . ASP A 1 76 ? 14.536 -43.044 -22.813 1.00 96.50 76 ASP A C 1
ATOM 569 O O . ASP A 1 76 ? 15.507 -43.803 -22.890 1.00 96.50 76 ASP A O 1
ATOM 573 N N . ARG A 1 77 ? 13.687 -43.097 -21.791 1.00 96.25 77 ARG A N 1
ATOM 574 C CA . ARG A 1 77 ? 13.567 -44.250 -20.901 1.00 96.25 77 ARG A CA 1
ATOM 575 C C . ARG A 1 77 ? 12.999 -45.404 -21.710 1.00 96.25 77 ARG A C 1
ATOM 577 O O . ARG A 1 77 ? 12.028 -45.218 -22.437 1.00 96.25 77 ARG A O 1
ATOM 584 N N . TYR A 1 78 ? 13.577 -46.592 -21.565 1.00 96.38 78 TYR A N 1
ATOM 585 C CA . TYR A 1 78 ? 13.058 -47.786 -22.221 1.00 96.38 78 TYR A CA 1
ATOM 586 C C . TYR A 1 78 ? 11.775 -48.252 -21.520 1.00 96.38 78 TYR A C 1
ATOM 588 O O . TYR A 1 78 ? 11.782 -49.101 -20.632 1.00 96.38 78 TYR A O 1
ATOM 596 N N . LEU A 1 79 ? 10.673 -47.605 -21.886 1.00 96.06 79 LEU A N 1
ATOM 597 C CA . LEU A 1 79 ? 9.320 -47.795 -21.381 1.00 96.06 79 LEU A CA 1
ATOM 598 C C . LEU A 1 79 ? 8.349 -47.759 -22.569 1.00 96.06 79 LEU A C 1
ATOM 600 O O . LEU A 1 79 ? 8.670 -47.133 -23.582 1.00 96.06 79 LEU A O 1
ATOM 604 N N . PRO A 1 80 ? 7.158 -48.374 -22.454 1.00 95.56 80 PRO A N 1
ATOM 605 C CA . PRO A 1 80 ? 6.100 -48.193 -23.440 1.00 95.56 80 PRO A CA 1
ATOM 606 C C . PRO A 1 80 ? 5.837 -46.702 -23.739 1.00 95.56 80 PRO A C 1
ATOM 608 O O . PRO A 1 80 ? 5.882 -45.888 -22.810 1.00 95.56 80 PRO A O 1
ATOM 611 N N . PRO A 1 81 ? 5.544 -46.326 -25.001 1.00 94.12 81 PRO A N 1
ATOM 612 C CA . PRO A 1 81 ? 5.350 -44.931 -25.414 1.00 94.12 81 PRO A CA 1
ATOM 613 C C . PRO A 1 81 ? 4.284 -44.135 -24.654 1.00 94.12 81 PRO A C 1
ATOM 615 O O . PRO A 1 81 ? 4.294 -42.910 -24.695 1.00 94.12 81 PRO A O 1
ATOM 618 N N . ASP A 1 82 ? 3.339 -44.808 -24.003 1.00 93.19 82 ASP A N 1
ATOM 619 C CA . ASP A 1 82 ? 2.236 -44.245 -23.220 1.00 93.19 82 ASP A CA 1
ATOM 620 C C . ASP A 1 82 ? 2.506 -44.239 -21.702 1.00 93.19 82 ASP A C 1
ATOM 622 O O . ASP A 1 82 ? 1.708 -43.701 -20.924 1.00 93.19 82 ASP A O 1
ATOM 626 N N . ALA A 1 83 ? 3.646 -44.772 -21.257 1.00 94.19 83 ALA A N 1
ATOM 627 C CA . ALA A 1 83 ? 4.039 -44.775 -19.853 1.00 94.19 83 ALA A CA 1
ATOM 628 C C . ALA A 1 83 ? 4.256 -43.348 -19.324 1.00 94.19 83 ALA A C 1
ATOM 630 O O . ALA A 1 83 ? 4.761 -42.472 -20.026 1.00 94.19 83 ALA A O 1
ATOM 631 N N . GLU A 1 84 ? 3.916 -43.111 -18.053 1.00 88.81 84 GLU A N 1
ATOM 632 C CA . GLU A 1 84 ? 3.964 -41.782 -17.416 1.00 88.81 84 GLU A CA 1
ATOM 633 C C . GLU A 1 84 ? 5.328 -41.090 -17.550 1.00 88.81 84 GLU A C 1
ATOM 635 O O . GLU A 1 84 ? 5.407 -39.878 -17.745 1.00 88.81 84 GLU A O 1
ATOM 640 N N . HIS A 1 85 ? 6.410 -41.863 -17.467 1.00 91.12 85 HIS A N 1
ATOM 641 C CA . HIS A 1 85 ? 7.769 -41.340 -17.523 1.00 91.12 85 HIS A CA 1
ATOM 642 C C . HIS A 1 85 ? 8.399 -41.386 -18.922 1.00 91.12 85 HIS A C 1
ATOM 644 O O . HIS A 1 85 ? 9.561 -41.008 -19.039 1.00 91.12 85 HIS A O 1
ATOM 650 N N . SER A 1 86 ? 7.689 -41.803 -19.973 1.00 94.62 86 SER A N 1
ATOM 651 C CA . SER A 1 86 ? 8.224 -41.790 -21.342 1.00 94.62 86 SER A CA 1
ATOM 652 C C . SER A 1 86 ? 8.376 -40.356 -21.875 1.00 94.62 86 SER A C 1
ATOM 654 O O . SER A 1 86 ? 7.467 -39.526 -21.760 1.00 94.62 86 SER A O 1
ATOM 656 N N . ASN A 1 87 ? 9.524 -40.058 -22.486 1.00 95.81 87 ASN A N 1
ATOM 657 C CA . ASN A 1 87 ? 9.737 -38.809 -23.214 1.00 95.81 87 ASN A CA 1
ATOM 658 C C . ASN A 1 87 ? 8.905 -38.777 -24.505 1.00 95.81 87 ASN A C 1
ATOM 660 O O . ASN A 1 87 ? 8.474 -37.700 -24.915 1.00 95.81 87 ASN A O 1
ATOM 664 N N . GLU A 1 88 ? 8.621 -39.926 -25.123 1.00 96.88 88 GLU A N 1
ATOM 665 C CA . GLU A 1 88 ? 7.692 -40.003 -26.252 1.00 96.88 88 GLU A CA 1
ATOM 666 C C . GLU A 1 88 ? 6.284 -39.557 -25.847 1.00 96.88 88 GLU A C 1
ATOM 668 O O . GLU A 1 88 ? 5.719 -38.684 -26.513 1.00 96.88 88 GLU A O 1
ATOM 673 N N . ARG A 1 89 ? 5.745 -40.055 -24.723 1.00 96.12 89 ARG A N 1
ATOM 674 C CA . ARG A 1 89 ? 4.466 -39.566 -24.175 1.00 96.12 89 ARG A CA 1
ATOM 675 C C . ARG A 1 89 ? 4.490 -38.055 -23.994 1.00 96.12 89 ARG A C 1
ATOM 677 O O . ARG A 1 89 ? 3.535 -37.368 -24.353 1.00 96.12 89 ARG A O 1
ATOM 684 N N . LEU A 1 90 ? 5.579 -37.537 -23.426 1.00 95.31 90 LEU A N 1
ATOM 685 C CA . LEU A 1 90 ? 5.734 -36.109 -23.190 1.00 95.31 90 LEU A CA 1
ATOM 686 C C . LEU A 1 90 ? 5.640 -35.313 -24.496 1.00 95.31 90 LEU A C 1
ATOM 688 O O . LEU A 1 90 ? 4.846 -34.378 -24.578 1.00 95.31 90 LEU A O 1
ATOM 692 N N . VAL A 1 91 ? 6.427 -35.685 -25.508 1.00 97.00 91 VAL A N 1
ATOM 693 C CA . VAL A 1 91 ? 6.448 -35.019 -26.819 1.00 97.00 91 VAL A CA 1
ATOM 694 C C . VAL A 1 91 ? 5.085 -35.114 -27.497 1.00 97.00 91 VAL A C 1
ATOM 696 O O . VAL A 1 91 ? 4.595 -34.110 -28.012 1.00 97.00 91 VAL A O 1
ATOM 699 N N . ARG A 1 92 ? 4.426 -36.276 -27.436 1.00 96.44 92 ARG A N 1
ATOM 700 C CA . ARG A 1 92 ? 3.076 -36.462 -27.981 1.00 96.44 92 ARG A CA 1
ATOM 701 C C . ARG A 1 92 ? 2.059 -35.539 -27.326 1.00 96.44 92 ARG A C 1
ATOM 703 O O . ARG A 1 92 ? 1.275 -34.928 -28.035 1.00 96.44 92 ARG A O 1
ATOM 710 N N . ASN A 1 93 ? 2.105 -35.384 -26.007 1.00 95.62 93 ASN A N 1
ATOM 711 C CA . ASN A 1 93 ? 1.137 -34.576 -25.261 1.00 95.62 93 ASN A CA 1
ATOM 712 C C . ASN A 1 93 ? 1.427 -33.070 -25.273 1.00 95.62 93 ASN A C 1
ATOM 714 O O . ASN A 1 93 ? 0.601 -32.297 -24.795 1.00 95.62 93 ASN A O 1
ATOM 718 N N . THR A 1 94 ? 2.593 -32.644 -25.762 1.00 95.50 94 THR A N 1
ATOM 719 C CA . THR A 1 94 ? 3.006 -31.232 -25.716 1.00 95.50 94 THR A CA 1
ATOM 720 C C . THR A 1 94 ? 3.337 -30.683 -27.096 1.00 95.50 94 THR A C 1
ATOM 722 O O . THR A 1 94 ? 2.653 -29.776 -27.556 1.00 95.50 94 THR A O 1
ATOM 725 N N . LEU A 1 95 ? 4.349 -31.236 -27.769 1.00 97.19 95 LEU A N 1
ATOM 726 C CA . LEU A 1 95 ? 4.813 -30.764 -29.072 1.00 97.19 95 LEU A CA 1
ATOM 727 C C . LEU A 1 95 ? 3.899 -31.220 -30.208 1.00 97.19 95 LEU A C 1
ATOM 729 O O . LEU A 1 95 ? 3.530 -30.401 -31.030 1.00 97.19 95 LEU A O 1
ATOM 733 N N . LEU A 1 96 ? 3.516 -32.499 -30.274 1.00 97.19 96 LEU A N 1
ATOM 734 C CA . LEU A 1 96 ? 2.721 -33.049 -31.388 1.00 97.19 96 LEU A CA 1
ATOM 735 C C . LEU A 1 96 ? 1.222 -32.788 -31.200 1.00 97.19 96 LEU A C 1
ATOM 737 O O . LEU A 1 96 ? 0.392 -33.694 -31.233 1.00 97.19 96 LEU A O 1
ATOM 741 N N . GLN A 1 97 ? 0.892 -31.527 -30.953 1.00 96.69 97 GLN A N 1
ATOM 742 C CA . GLN A 1 97 ? -0.452 -31.019 -30.724 1.00 96.69 97 GLN A CA 1
ATOM 743 C C . GLN A 1 97 ? -0.716 -29.861 -31.689 1.00 96.69 97 GLN A C 1
ATOM 745 O O . GLN A 1 97 ? 0.217 -29.254 -32.214 1.00 96.69 97 GLN A O 1
ATOM 750 N N . ARG A 1 98 ? -1.992 -29.516 -31.892 1.00 96.12 98 ARG A N 1
ATOM 751 C CA . ARG A 1 98 ? -2.410 -28.321 -32.652 1.00 96.12 98 ARG A CA 1
ATOM 752 C C . ARG A 1 98 ? -1.749 -28.264 -34.040 1.00 96.12 98 ARG A C 1
ATOM 754 O O . ARG A 1 98 ? -1.927 -29.210 -34.804 1.00 96.12 98 ARG A O 1
ATOM 761 N N . HIS A 1 99 ? -1.003 -27.211 -34.385 1.00 95.50 99 HIS A N 1
ATOM 762 C CA . HIS A 1 99 ? -0.381 -27.083 -35.711 1.00 95.50 99 HIS A CA 1
ATOM 763 C C . HIS A 1 99 ? 0.638 -28.196 -35.990 1.00 95.50 99 HIS A C 1
ATOM 765 O O . HIS A 1 99 ? 0.737 -28.670 -37.120 1.00 95.50 99 HIS A O 1
ATOM 771 N N . ALA A 1 100 ? 1.334 -28.664 -34.954 1.00 96.06 100 ALA A N 1
ATOM 772 C CA . ALA A 1 100 ? 2.359 -29.698 -35.045 1.00 96.06 100 ALA A CA 1
ATOM 773 C C . ALA A 1 100 ? 1.826 -31.137 -34.952 1.00 96.06 100 ALA A C 1
ATOM 775 O O . ALA A 1 100 ? 2.612 -32.084 -34.995 1.00 96.06 100 ALA A O 1
ATOM 776 N N . ALA A 1 101 ? 0.505 -31.334 -34.867 1.00 96.69 101 ALA A N 1
ATOM 777 C CA . ALA A 1 101 ? -0.104 -32.664 -34.771 1.00 96.69 101 ALA A CA 1
ATOM 778 C C . ALA A 1 101 ? 0.215 -33.574 -35.975 1.00 96.69 101 ALA A C 1
ATOM 780 O O . ALA A 1 101 ? 0.277 -34.792 -35.825 1.00 96.69 101 ALA A O 1
ATOM 781 N N . ASN A 1 102 ? 0.454 -32.984 -37.152 1.00 94.00 102 ASN A N 1
ATOM 782 C CA . ASN A 1 102 ? 0.753 -33.715 -38.388 1.00 94.00 102 ASN A CA 1
ATOM 783 C C . ASN A 1 102 ? 2.248 -34.007 -38.593 1.00 94.00 102 ASN A C 1
ATOM 785 O O . ASN A 1 102 ? 2.613 -34.600 -39.609 1.00 94.00 102 ASN A O 1
ATOM 789 N N . ALA A 1 103 ? 3.121 -33.606 -37.663 1.00 97.69 103 ALA A N 1
ATOM 790 C CA . ALA A 1 103 ? 4.541 -33.909 -37.770 1.00 97.69 103 ALA A CA 1
ATOM 791 C C . ALA A 1 103 ? 4.809 -35.412 -37.650 1.00 97.69 103 ALA A C 1
ATOM 793 O O . ALA A 1 103 ? 4.216 -36.122 -36.832 1.00 97.69 103 ALA A O 1
ATOM 794 N N . ARG A 1 104 ? 5.747 -35.915 -38.457 1.00 97.81 104 ARG A N 1
ATOM 795 C CA . ARG A 1 104 ? 6.146 -37.321 -38.395 1.00 97.81 104 ARG A CA 1
ATOM 796 C C . ARG A 1 104 ? 6.980 -37.544 -37.139 1.00 97.81 104 ARG A C 1
ATOM 798 O O . ARG A 1 104 ? 7.991 -36.881 -36.956 1.00 97.81 104 ARG A O 1
ATOM 805 N N . PHE A 1 105 ? 6.627 -38.524 -36.314 1.00 97.75 105 PHE A N 1
ATOM 806 C CA . PHE A 1 105 ? 7.425 -38.886 -35.140 1.00 97.75 105 PHE A CA 1
ATOM 807 C C . PHE A 1 105 ? 8.142 -40.226 -35.327 1.00 97.75 105 PHE A C 1
ATOM 809 O O . PHE A 1 105 ? 7.518 -41.214 -35.725 1.00 97.75 105 PHE A O 1
ATOM 816 N N . ILE A 1 106 ? 9.441 -40.281 -35.021 1.00 97.00 106 ILE A N 1
ATOM 817 C CA . ILE A 1 106 ? 10.228 -41.522 -35.012 1.00 97.00 106 ILE A CA 1
ATOM 818 C C . ILE A 1 106 ? 10.480 -41.942 -33.566 1.00 97.00 106 ILE A C 1
ATOM 820 O O . ILE A 1 106 ? 11.257 -41.320 -32.846 1.00 97.00 106 ILE A O 1
ATOM 824 N N . SER A 1 107 ? 9.835 -43.036 -33.165 1.00 96.25 107 SER A N 1
ATOM 825 C CA . SER A 1 107 ? 9.981 -43.607 -31.828 1.00 96.25 107 SER A CA 1
ATOM 826 C C . SER A 1 107 ? 11.368 -44.221 -31.612 1.00 96.25 107 SER A C 1
ATOM 828 O O . SER A 1 107 ? 11.896 -44.900 -32.501 1.00 96.25 107 SER A O 1
ATOM 830 N N . LEU A 1 108 ? 11.920 -44.033 -30.409 1.00 96.44 108 LEU A N 1
ATOM 831 C CA . LEU A 1 108 ? 13.082 -44.771 -29.896 1.00 96.44 108 LEU A CA 1
ATOM 832 C C . LEU A 1 108 ? 12.677 -46.040 -29.126 1.00 96.44 108 LEU A C 1
ATOM 834 O O . LEU A 1 108 ? 13.522 -46.687 -28.519 1.00 96.44 108 LEU A O 1
ATOM 838 N N . TYR A 1 109 ? 11.399 -46.419 -29.157 1.00 96.62 109 TYR A N 1
ATOM 839 C CA . TYR A 1 109 ? 10.898 -47.651 -28.565 1.00 96.62 109 TYR A CA 1
ATOM 840 C C . TYR A 1 109 ? 10.716 -48.748 -29.625 1.00 96.62 109 TYR A C 1
ATOM 842 O O . TYR A 1 109 ? 10.250 -48.521 -30.752 1.00 96.62 109 TYR A O 1
ATOM 850 N N . ALA A 1 110 ? 11.072 -49.970 -29.247 1.00 95.94 110 ALA A N 1
ATOM 851 C CA . ALA A 1 110 ? 10.727 -51.200 -29.943 1.00 95.94 110 ALA A CA 1
ATOM 852 C C . ALA A 1 110 ? 10.441 -52.267 -28.885 1.00 95.94 110 ALA A C 1
ATOM 854 O O . ALA A 1 110 ? 11.156 -52.338 -27.887 1.00 95.94 110 ALA A O 1
ATOM 855 N N . SER A 1 111 ? 9.403 -53.078 -29.092 1.00 94.69 111 SER A N 1
ATOM 856 C CA . SER A 1 111 ? 9.055 -54.151 -28.158 1.00 94.69 111 SER A CA 1
ATOM 857 C C . SER A 1 111 ? 10.152 -55.220 -28.163 1.00 94.69 111 SER A C 1
ATOM 859 O O . SER A 1 111 ? 10.401 -55.848 -29.192 1.00 94.69 111 SER A O 1
ATOM 861 N N . ALA A 1 112 ? 10.831 -55.378 -27.029 1.00 94.94 112 ALA A N 1
ATOM 862 C CA . ALA A 1 112 ? 11.870 -56.368 -26.771 1.00 94.94 112 ALA A CA 1
ATOM 863 C C . ALA A 1 112 ? 11.930 -56.658 -25.258 1.00 94.94 112 ALA A C 1
ATOM 865 O O . ALA A 1 112 ? 11.199 -56.048 -24.475 1.00 94.94 112 ALA A O 1
ATOM 866 N N . SER A 1 113 ? 12.778 -57.602 -24.842 1.00 92.25 113 SER A N 1
ATOM 867 C CA . SER A 1 113 ? 12.934 -57.978 -23.429 1.00 92.25 113 SER A CA 1
ATOM 868 C C . SER A 1 113 ? 13.537 -56.865 -22.569 1.00 92.25 113 SER A C 1
ATOM 870 O O . SER A 1 113 ? 13.181 -56.734 -21.402 1.00 92.25 113 SER A O 1
ATOM 872 N N . ASP A 1 114 ? 14.450 -56.078 -23.136 1.00 96.00 114 ASP A N 1
ATOM 873 C CA . ASP A 1 114 ? 15.139 -54.973 -22.478 1.00 96.00 114 ASP A CA 1
ATOM 874 C C . ASP A 1 114 ? 15.647 -53.950 -23.514 1.00 96.00 114 ASP A C 1
ATOM 876 O O . ASP A 1 114 ? 15.472 -54.121 -24.728 1.00 96.00 114 ASP A O 1
ATOM 880 N N . ALA A 1 115 ? 16.272 -52.868 -23.039 1.00 95.31 115 ALA A N 1
ATOM 881 C CA . ALA A 1 115 ? 16.773 -51.808 -23.908 1.00 95.31 115 ALA A CA 1
ATOM 882 C C . ALA A 1 115 ? 17.850 -52.318 -24.882 1.00 95.31 115 ALA A C 1
ATOM 884 O O . ALA A 1 115 ? 17.869 -51.919 -26.045 1.00 95.31 115 ALA A O 1
ATOM 885 N N . TYR A 1 116 ? 18.724 -53.226 -24.441 1.00 96.56 116 TYR A N 1
ATOM 886 C CA . TYR A 1 116 ? 19.826 -53.751 -25.252 1.00 96.56 116 TYR A CA 1
ATOM 887 C C . TYR A 1 116 ? 19.309 -54.592 -26.423 1.00 96.56 116 TYR A C 1
ATOM 889 O O . TYR A 1 116 ? 19.757 -54.415 -27.557 1.00 96.56 116 TYR A O 1
ATOM 897 N N . ALA A 1 117 ? 18.312 -55.444 -26.181 1.00 96.81 117 ALA A N 1
ATOM 898 C CA . ALA A 1 117 ? 17.657 -56.251 -27.205 1.00 96.81 117 ALA A CA 1
ATOM 899 C C . ALA A 1 117 ? 16.874 -55.401 -28.223 1.00 96.81 117 ALA A C 1
ATOM 901 O O . ALA A 1 117 ? 16.696 -55.816 -29.369 1.00 96.81 117 ALA A O 1
ATOM 902 N N . ALA A 1 118 ? 16.434 -54.198 -27.841 1.00 96.56 118 ALA A N 1
ATOM 903 C CA . ALA A 1 118 ? 15.737 -53.277 -28.737 1.00 96.56 118 ALA A CA 1
ATOM 904 C C . ALA A 1 118 ? 16.675 -52.521 -29.700 1.00 96.56 118 ALA A C 1
ATOM 906 O O . ALA A 1 118 ? 16.230 -52.087 -30.770 1.00 96.56 118 ALA A O 1
ATOM 907 N N . VAL A 1 119 ? 17.965 -52.373 -29.356 1.00 97.31 119 VAL A N 1
ATOM 908 C CA . VAL A 1 119 ? 18.941 -51.564 -30.114 1.00 97.31 119 VAL A CA 1
ATOM 909 C C . VAL A 1 119 ? 18.993 -51.919 -31.603 1.00 97.31 119 VAL A C 1
ATOM 911 O O . VAL A 1 119 ? 18.895 -50.987 -32.397 1.00 97.31 119 VAL A O 1
ATOM 914 N N . PRO A 1 120 ? 19.085 -53.190 -32.046 1.00 96.50 120 PRO A N 1
ATOM 915 C CA . PRO A 1 120 ? 19.182 -53.503 -33.476 1.00 96.50 120 PRO A CA 1
ATOM 916 C C . PRO A 1 120 ? 17.967 -53.031 -34.288 1.00 96.50 120 PRO A C 1
ATOM 918 O O . PRO A 1 120 ? 18.111 -52.525 -35.402 1.00 96.50 120 PRO A O 1
ATOM 921 N N . VAL A 1 121 ? 16.762 -53.144 -33.717 1.00 96.62 121 VAL A N 1
ATOM 922 C CA . VAL A 1 121 ? 15.513 -52.711 -34.366 1.00 96.62 121 VAL A CA 1
ATOM 923 C C . VAL A 1 121 ? 15.479 -51.191 -34.499 1.00 96.62 121 VAL A C 1
ATOM 925 O O . VAL A 1 121 ? 15.131 -50.658 -35.555 1.00 96.62 121 VAL A O 1
ATOM 928 N N . ILE A 1 122 ? 15.868 -50.484 -33.438 1.00 96.75 122 ILE A N 1
ATOM 929 C CA . ILE A 1 122 ? 15.902 -49.019 -33.419 1.00 96.75 122 ILE A CA 1
ATOM 930 C C . ILE A 1 122 ? 17.030 -48.506 -34.327 1.00 96.75 122 ILE A C 1
ATOM 932 O O . ILE A 1 122 ? 16.816 -47.577 -35.100 1.00 96.75 122 ILE A O 1
ATOM 936 N N . ALA A 1 123 ? 18.198 -49.149 -34.328 1.00 96.00 123 ALA A N 1
ATOM 937 C CA . ALA A 1 123 ? 19.325 -48.809 -35.192 1.00 96.00 123 ALA A CA 1
ATOM 938 C C . ALA A 1 123 ? 18.944 -48.892 -36.674 1.00 96.00 123 ALA A C 1
ATOM 940 O O . ALA A 1 123 ? 19.212 -47.955 -37.423 1.00 96.00 123 ALA A O 1
ATOM 941 N N . ASN A 1 124 ? 18.239 -49.952 -37.085 1.00 94.81 124 ASN A N 1
ATOM 942 C CA . ASN A 1 124 ? 17.728 -50.087 -38.452 1.00 94.81 124 ASN A CA 1
ATOM 943 C C . ASN A 1 124 ? 16.714 -48.992 -38.820 1.00 94.81 124 ASN A C 1
ATOM 945 O O . ASN A 1 124 ? 16.673 -48.552 -39.965 1.00 94.81 124 ASN A O 1
ATOM 949 N N . ARG A 1 125 ? 15.909 -48.522 -37.858 1.00 95.00 125 ARG A N 1
ATOM 950 C CA . ARG A 1 125 ? 14.962 -47.413 -38.061 1.00 95.00 125 ARG A CA 1
ATOM 951 C C . ARG A 1 125 ? 15.676 -46.072 -38.267 1.00 95.00 125 ARG A C 1
ATOM 953 O O . ARG A 1 125 ? 15.158 -45.213 -38.976 1.00 95.00 125 ARG A O 1
ATOM 960 N N . LEU A 1 126 ? 16.836 -45.890 -37.635 1.00 95.31 126 LEU A N 1
ATOM 961 C CA . LEU A 1 126 ? 17.585 -44.631 -37.618 1.00 95.31 126 LEU A CA 1
ATOM 962 C C . LEU A 1 126 ? 18.705 -44.555 -38.668 1.00 95.31 126 LEU A C 1
ATOM 964 O O . LEU A 1 126 ? 19.116 -43.453 -39.024 1.00 95.31 126 LEU A O 1
ATOM 968 N N . SER A 1 127 ? 19.200 -45.690 -39.170 1.00 87.94 127 SER A N 1
ATOM 969 C CA . SER A 1 127 ? 20.382 -45.767 -40.046 1.00 87.94 127 SER A CA 1
ATOM 970 C C . SER A 1 127 ? 20.234 -45.006 -41.367 1.00 87.94 127 SER A C 1
ATOM 972 O O . SER A 1 127 ? 21.223 -44.508 -41.896 1.00 87.94 127 SER A O 1
ATOM 974 N N . ALA A 1 128 ? 19.006 -44.874 -41.875 1.00 88.50 128 ALA A N 1
ATOM 975 C CA . ALA A 1 128 ? 18.701 -44.162 -43.115 1.00 88.50 128 ALA A CA 1
ATOM 976 C C . ALA A 1 128 ? 18.413 -42.659 -42.923 1.00 88.50 128 ALA A C 1
ATOM 978 O O . ALA A 1 128 ? 18.081 -41.973 -43.891 1.00 88.50 128 ALA A O 1
ATOM 979 N N . LEU A 1 129 ? 18.486 -42.131 -41.694 1.00 94.56 129 LEU A N 1
ATOM 980 C CA . LEU A 1 129 ? 18.147 -40.732 -41.436 1.00 94.56 129 LEU A CA 1
ATOM 981 C C . LEU A 1 129 ? 19.266 -39.774 -41.880 1.00 94.56 129 LEU A C 1
ATOM 983 O O . LEU A 1 129 ? 20.438 -39.992 -41.546 1.00 94.56 129 LEU A O 1
ATOM 987 N N . PRO A 1 130 ? 18.921 -38.664 -42.563 1.00 95.06 130 PRO A N 1
ATOM 988 C CA . PRO A 1 130 ? 19.898 -37.679 -43.012 1.00 95.06 130 PRO A CA 1
ATOM 989 C C . PRO A 1 130 ? 20.465 -36.877 -41.831 1.00 95.06 130 PRO A C 1
ATOM 991 O O . PRO A 1 130 ? 20.132 -37.119 -40.669 1.00 95.06 130 PRO A O 1
ATOM 994 N N . THR A 1 131 ? 21.338 -35.914 -42.121 1.00 96.25 131 THR A N 1
ATOM 995 C CA . THR A 1 131 ? 21.798 -34.927 -41.136 1.00 96.25 131 THR A CA 1
ATOM 996 C C . THR A 1 131 ? 20.609 -34.182 -40.525 1.00 96.25 131 THR A C 1
ATOM 998 O O . THR A 1 131 ? 19.728 -33.738 -41.259 1.00 96.25 131 THR A O 1
ATOM 1001 N N . PHE A 1 132 ? 20.595 -34.025 -39.201 1.00 98.19 132 PHE A N 1
ATOM 1002 C CA . PHE A 1 132 ? 19.532 -33.305 -38.497 1.00 98.19 132 PHE A CA 1
ATOM 1003 C C . PHE A 1 132 ? 19.656 -31.787 -38.675 1.00 98.19 132 PHE A C 1
ATOM 1005 O O . PHE A 1 132 ? 20.767 -31.260 -38.726 1.00 98.19 132 PHE A O 1
ATOM 1012 N N . ASP A 1 133 ? 18.538 -31.066 -38.731 1.00 98.31 133 ASP A N 1
ATOM 1013 C CA . ASP A 1 133 ? 18.554 -29.608 -38.906 1.00 98.31 133 ASP A CA 1
ATOM 1014 C C . ASP A 1 133 ? 18.767 -28.884 -37.575 1.00 98.31 133 ASP A C 1
ATOM 1016 O O . ASP A 1 133 ? 19.580 -27.966 -37.497 1.00 98.31 133 ASP A O 1
ATOM 1020 N N . ALA A 1 134 ? 18.112 -29.351 -36.510 1.00 98.06 134 ALA A N 1
ATOM 1021 C CA . ALA A 1 134 ? 18.312 -28.847 -35.156 1.00 98.06 134 ALA A CA 1
ATOM 1022 C C . ALA A 1 134 ? 18.262 -29.981 -34.126 1.00 98.06 134 ALA A C 1
ATOM 1024 O O . ALA A 1 134 ? 17.399 -30.861 -34.189 1.00 98.06 134 ALA A O 1
ATOM 1025 N N . VAL A 1 135 ? 19.173 -29.938 -33.154 1.00 98.38 135 VAL A N 1
ATOM 1026 C CA . VAL A 1 135 ? 19.208 -30.858 -32.010 1.00 98.38 135 VAL A CA 1
ATOM 1027 C C . VAL A 1 135 ? 19.152 -30.055 -30.721 1.00 98.38 135 VAL A C 1
ATOM 1029 O O . VAL A 1 135 ? 20.018 -29.220 -30.472 1.00 98.38 135 VAL A O 1
ATOM 1032 N N . ILE A 1 136 ? 18.152 -30.327 -29.886 1.00 98.00 136 ILE A N 1
ATOM 1033 C CA . ILE A 1 136 ? 17.972 -29.693 -28.580 1.00 98.00 136 ILE A CA 1
ATOM 1034 C C . ILE A 1 136 ? 18.392 -30.675 -27.493 1.00 98.00 136 ILE A C 1
ATOM 1036 O O . ILE A 1 136 ? 17.768 -31.720 -27.308 1.00 98.00 136 ILE A O 1
ATOM 1040 N N . LEU A 1 137 ? 19.437 -30.312 -26.759 1.00 97.38 137 LEU A N 1
ATOM 1041 C CA . LEU A 1 137 ? 19.976 -31.063 -25.637 1.00 97.38 137 LEU A CA 1
ATOM 1042 C C . LEU A 1 137 ? 19.620 -30.390 -24.306 1.00 97.38 137 LEU A C 1
ATOM 1044 O O . LEU A 1 137 ? 19.529 -29.164 -24.200 1.00 97.38 137 LEU A O 1
ATOM 1048 N N . GLY A 1 138 ? 19.467 -31.215 -23.272 1.00 94.06 138 GLY A N 1
ATOM 1049 C CA . GLY A 1 138 ? 19.427 -30.794 -21.871 1.00 94.06 138 GLY A CA 1
ATOM 1050 C C . GLY A 1 138 ? 20.722 -31.162 -21.141 1.00 94.06 138 GLY A C 1
ATOM 1051 O O . GLY A 1 138 ? 21.550 -31.903 -21.671 1.00 94.06 138 GLY A O 1
ATOM 1052 N N . MET A 1 139 ? 20.885 -30.670 -19.911 1.00 94.25 139 MET A N 1
ATOM 1053 C CA . MET A 1 139 ? 22.051 -30.971 -19.070 1.00 94.25 139 MET A CA 1
ATOM 1054 C C . MET A 1 139 ? 21.639 -31.318 -17.637 1.00 94.25 139 MET A C 1
ATOM 1056 O O . MET A 1 139 ? 20.909 -30.554 -16.988 1.00 94.25 139 MET A O 1
ATOM 1060 N N . GLY A 1 140 ? 22.130 -32.450 -17.132 1.00 91.00 140 GLY A N 1
ATOM 1061 C CA . GLY A 1 140 ? 22.062 -32.835 -15.720 1.00 91.00 140 GLY A CA 1
ATOM 1062 C C . GLY A 1 140 ? 22.928 -31.959 -14.814 1.00 91.00 140 GLY A C 1
ATOM 1063 O O . GLY A 1 140 ? 23.676 -31.114 -15.287 1.00 91.00 140 GLY A O 1
ATOM 1064 N N . GLU A 1 141 ? 22.809 -32.117 -13.496 1.00 89.69 141 GLU A N 1
ATOM 1065 C CA . GLU A 1 141 ? 23.709 -31.427 -12.547 1.00 89.69 141 GLU A CA 1
ATOM 1066 C C . GLU A 1 141 ? 25.112 -32.055 -12.504 1.00 89.69 141 GLU A C 1
ATOM 1068 O O . GLU A 1 141 ? 26.086 -31.371 -12.226 1.00 89.69 141 GLU A O 1
ATOM 1073 N N . ASP A 1 142 ? 25.223 -33.327 -12.876 1.00 90.50 142 ASP A N 1
ATOM 1074 C CA . ASP A 1 142 ? 26.460 -34.093 -13.074 1.00 90.50 142 ASP A CA 1
ATOM 1075 C C . ASP A 1 142 ? 27.051 -33.935 -14.495 1.00 90.50 142 ASP A C 1
ATOM 1077 O O . ASP A 1 142 ? 27.994 -34.628 -14.866 1.00 90.50 142 ASP A O 1
ATOM 1081 N N . GLY A 1 143 ? 26.487 -33.052 -15.327 1.00 92.12 143 GLY A N 1
ATOM 1082 C CA . GLY A 1 143 ? 26.953 -32.822 -16.697 1.00 92.12 143 GLY A CA 1
ATOM 1083 C C . GLY A 1 143 ? 26.554 -33.892 -17.721 1.00 92.12 143 GLY A C 1
ATOM 1084 O O . GLY A 1 143 ? 27.044 -33.837 -18.853 1.00 92.12 143 GLY A O 1
ATOM 1085 N N . HIS A 1 144 ? 25.671 -34.842 -17.383 1.00 95.25 144 HIS A N 1
ATOM 1086 C CA . HIS A 1 144 ? 25.125 -35.772 -18.379 1.00 95.25 144 HIS A CA 1
ATOM 1087 C C . HIS A 1 144 ? 24.247 -35.050 -19.413 1.00 95.25 144 HIS A C 1
ATOM 1089 O O . HIS A 1 144 ? 23.614 -34.029 -19.122 1.00 95.25 144 HIS A O 1
ATOM 1095 N N . THR A 1 145 ? 24.156 -35.615 -20.617 1.00 95.62 145 THR A N 1
ATOM 1096 C CA . THR A 1 145 ? 23.243 -35.172 -21.684 1.00 95.62 145 THR A CA 1
ATOM 1097 C C . THR A 1 145 ? 22.824 -36.359 -22.547 1.00 95.62 145 THR A C 1
ATOM 1099 O O . THR A 1 145 ? 23.568 -37.331 -22.618 1.00 95.62 145 THR A O 1
ATOM 1102 N N . ALA A 1 146 ? 21.635 -36.322 -23.157 1.00 94.00 146 ALA A N 1
ATOM 1103 C CA . ALA A 1 146 ? 21.083 -37.423 -23.957 1.00 94.00 146 ALA A CA 1
ATOM 1104 C C . ALA A 1 146 ? 21.228 -38.806 -23.277 1.00 94.00 146 ALA A C 1
ATOM 1106 O O . ALA A 1 146 ? 21.696 -39.752 -23.887 1.00 94.00 146 ALA A O 1
ATOM 1107 N N . SER A 1 147 ? 20.935 -38.947 -21.980 1.00 93.56 147 SER A N 1
ATOM 1108 C CA . SER A 1 147 ? 21.166 -40.199 -21.222 1.00 93.56 147 SER A CA 1
ATOM 1109 C C . SER A 1 147 ? 22.591 -40.810 -21.298 1.00 93.56 147 SER A C 1
ATOM 1111 O O . SER A 1 147 ? 22.793 -41.977 -20.948 1.00 93.56 147 SER A O 1
ATOM 1113 N N . LEU A 1 148 ? 23.603 -40.036 -21.703 1.00 95.31 148 LEU A N 1
ATOM 1114 C CA . LEU A 1 148 ? 25.021 -40.365 -21.568 1.00 95.31 148 LEU A CA 1
ATOM 1115 C C . LEU A 1 148 ? 25.464 -39.912 -20.175 1.00 95.31 148 LEU A C 1
ATOM 1117 O O . LEU A 1 148 ? 25.867 -38.764 -19.991 1.00 95.31 148 LEU A O 1
ATOM 1121 N N . PHE A 1 149 ? 25.304 -40.788 -19.180 1.00 95.44 149 PHE A N 1
ATOM 1122 C CA . PHE A 1 149 ? 25.658 -40.502 -17.788 1.00 95.44 149 PHE A CA 1
ATOM 1123 C C . PHE A 1 149 ? 27.122 -40.853 -17.493 1.00 95.44 149 PHE A C 1
ATOM 1125 O O . PHE A 1 149 ? 27.567 -41.915 -17.934 1.00 95.44 149 PHE A O 1
ATOM 1132 N N . PRO A 1 150 ? 27.829 -40.055 -16.662 1.00 94.19 150 PRO A N 1
ATOM 1133 C CA . PRO A 1 150 ? 29.161 -40.394 -16.146 1.00 94.19 150 PRO A CA 1
ATOM 1134 C C . PRO A 1 150 ? 29.240 -41.782 -15.489 1.00 94.19 150 PRO A C 1
ATOM 1136 O O . PRO A 1 150 ? 30.291 -42.412 -15.473 1.00 94.19 150 PRO A O 1
ATOM 1139 N N . CYS A 1 151 ? 28.122 -42.265 -14.936 1.00 93.50 151 CYS A N 1
ATOM 1140 C CA . CYS A 1 151 ? 28.041 -43.526 -14.204 1.00 93.50 151 CYS A CA 1
ATOM 1141 C C . CYS A 1 151 ? 27.738 -44.762 -15.074 1.00 93.50 151 CYS A C 1
ATOM 1143 O O . CYS A 1 151 ? 27.727 -45.873 -14.543 1.00 93.50 151 CYS A O 1
ATOM 1145 N N . CYS A 1 152 ? 27.471 -44.597 -16.376 1.00 93.62 152 CYS A N 1
ATOM 1146 C CA . CYS A 1 152 ? 27.184 -45.715 -17.279 1.00 93.62 152 CYS A CA 1
ATOM 1147 C C . CYS A 1 152 ? 28.477 -46.389 -17.753 1.00 93.62 152 CYS A C 1
ATOM 1149 O O . CYS A 1 152 ? 29.379 -45.719 -18.258 1.00 93.62 152 CYS A O 1
ATOM 1151 N N . ALA A 1 153 ? 28.525 -47.722 -17.712 1.00 92.50 153 ALA A N 1
ATOM 1152 C CA . ALA A 1 153 ? 29.637 -48.485 -18.283 1.00 92.50 153 ALA A CA 1
ATOM 1153 C C . ALA A 1 153 ? 29.749 -48.291 -19.810 1.00 92.50 153 ALA A C 1
ATOM 1155 O O . ALA A 1 153 ? 30.842 -48.323 -20.374 1.00 92.50 153 ALA A O 1
ATOM 1156 N N . GLU A 1 154 ? 28.625 -48.034 -20.483 1.00 95.12 154 GLU A N 1
ATOM 1157 C CA . GLU A 1 154 ? 28.539 -47.852 -21.934 1.00 95.12 154 GLU A CA 1
ATOM 1158 C C . GLU A 1 154 ? 28.941 -46.447 -22.406 1.00 95.12 154 GLU A C 1
ATOM 1160 O O . GLU A 1 154 ? 28.991 -46.198 -23.613 1.00 95.12 154 GLU A O 1
ATOM 1165 N N . LEU A 1 155 ? 29.235 -45.517 -21.487 1.00 94.50 155 LEU A N 1
ATOM 1166 C CA . LEU A 1 155 ? 29.513 -44.121 -21.826 1.00 94.50 155 LEU A CA 1
ATOM 1167 C C . LEU A 1 155 ? 30.649 -43.994 -22.846 1.00 94.50 155 LEU A C 1
ATOM 1169 O O . LEU A 1 155 ? 30.497 -43.301 -23.848 1.00 94.50 155 LEU A O 1
ATOM 1173 N N . ALA A 1 156 ? 31.767 -44.691 -22.624 1.00 93.62 156 ALA A N 1
ATOM 1174 C CA . ALA A 1 156 ? 32.917 -44.635 -23.525 1.00 93.62 156 ALA A CA 1
ATOM 1175 C C . ALA A 1 156 ? 32.551 -45.079 -24.953 1.00 93.62 156 ALA A C 1
ATOM 1177 O O . ALA A 1 156 ? 32.980 -44.454 -25.921 1.00 93.62 156 ALA A O 1
ATOM 1178 N N . ALA A 1 157 ? 31.699 -46.102 -25.087 1.00 92.25 157 ALA A N 1
ATOM 1179 C CA . ALA A 1 157 ? 31.210 -46.570 -26.381 1.00 92.25 157 ALA A CA 1
ATOM 1180 C C . ALA A 1 157 ? 30.264 -45.555 -27.042 1.00 92.25 157 ALA A C 1
ATOM 1182 O O . ALA A 1 157 ? 30.363 -45.329 -28.244 1.00 92.25 157 ALA A O 1
ATOM 1183 N N . GLY A 1 158 ? 29.387 -44.901 -26.272 1.00 92.56 158 GLY A N 1
ATOM 1184 C CA . GLY A 1 158 ? 28.494 -43.847 -26.773 1.00 92.56 158 GLY A CA 1
ATOM 1185 C C . GLY A 1 158 ? 29.207 -42.546 -27.158 1.00 92.56 158 GLY A C 1
ATOM 1186 O O . GLY A 1 158 ? 28.701 -41.789 -27.991 1.00 92.56 158 GLY A O 1
ATOM 1187 N N . MET A 1 159 ? 30.382 -42.296 -26.577 1.00 94.25 159 MET A N 1
ATOM 1188 C CA . MET A 1 159 ? 31.204 -41.102 -26.801 1.00 94.25 159 MET A CA 1
ATOM 1189 C C . MET A 1 159 ? 32.279 -41.283 -27.879 1.00 94.25 159 MET A C 1
ATOM 1191 O O . MET A 1 159 ? 32.925 -40.301 -28.247 1.00 94.25 159 MET A O 1
ATOM 1195 N N . ALA A 1 160 ? 32.484 -42.494 -28.399 1.00 93.25 160 ALA A N 1
ATOM 1196 C CA . ALA A 1 160 ? 33.449 -42.754 -29.463 1.00 93.25 160 ALA A CA 1
ATOM 1197 C C . ALA A 1 160 ? 33.016 -42.120 -30.802 1.00 93.25 160 ALA A C 1
ATOM 1199 O O . ALA A 1 160 ? 31.828 -41.997 -31.096 1.00 93.25 160 ALA A O 1
ATOM 1200 N N . ASP A 1 161 ? 33.974 -41.733 -31.648 1.00 90.44 161 ASP A N 1
ATOM 1201 C CA . ASP A 1 161 ? 33.668 -41.118 -32.954 1.00 90.44 161 ASP A CA 1
ATOM 1202 C C . ASP A 1 161 ? 33.102 -42.129 -33.968 1.00 90.44 161 ASP A C 1
ATOM 1204 O O . ASP A 1 161 ? 32.387 -41.754 -34.893 1.00 90.44 161 ASP A O 1
ATOM 1208 N N . ASN A 1 162 ? 33.372 -43.422 -33.762 1.00 90.62 162 ASN A N 1
ATOM 1209 C CA . ASN A 1 162 ? 32.809 -44.544 -34.516 1.00 90.62 162 ASN A CA 1
ATOM 1210 C C . ASN A 1 162 ? 31.649 -45.240 -33.775 1.00 90.62 162 ASN A C 1
ATOM 1212 O O . ASN A 1 162 ? 31.341 -46.397 -34.071 1.00 90.62 162 ASN A O 1
ATOM 1216 N N . ALA A 1 163 ? 31.037 -44.568 -32.794 1.00 92.38 163 ALA A N 1
ATOM 1217 C CA . ALA A 1 163 ? 29.928 -45.115 -32.024 1.00 92.38 163 ALA A CA 1
ATOM 1218 C C . ALA A 1 163 ? 28.744 -45.525 -32.927 1.00 92.38 163 ALA A C 1
ATOM 1220 O O . ALA A 1 163 ? 28.481 -44.867 -33.941 1.00 92.38 163 ALA A O 1
ATOM 1221 N N . PRO A 1 164 ? 27.977 -46.569 -32.553 1.00 93.25 164 PRO A N 1
ATOM 1222 C CA . PRO A 1 164 ? 26.743 -46.917 -33.256 1.00 93.25 164 PRO A CA 1
ATOM 1223 C C . PRO A 1 164 ? 25.747 -45.748 -33.229 1.00 93.25 164 PRO A C 1
ATOM 1225 O O . PRO A 1 164 ? 25.809 -44.888 -32.353 1.00 93.25 164 PRO A O 1
ATOM 1228 N N . VAL A 1 165 ? 24.793 -45.708 -34.166 1.00 95.62 165 VAL A N 1
ATOM 1229 C CA . VAL A 1 165 ? 23.821 -44.594 -34.263 1.00 95.62 165 VAL A CA 1
ATOM 1230 C C . VAL A 1 165 ? 22.954 -44.430 -33.010 1.00 95.62 165 VAL A C 1
ATOM 1232 O O . VAL A 1 165 ? 22.519 -43.325 -32.694 1.00 95.62 165 VAL A O 1
ATOM 1235 N N . VAL A 1 166 ? 22.721 -45.531 -32.297 1.00 97.00 166 VAL A N 1
ATOM 1236 C CA . VAL A 1 166 ? 21.930 -45.617 -31.072 1.00 97.00 166 VAL A CA 1
ATOM 1237 C C . VAL A 1 166 ? 22.528 -46.700 -30.179 1.00 97.00 166 VAL A C 1
ATOM 1239 O O . VAL A 1 166 ? 23.076 -47.685 -30.680 1.00 97.00 166 VAL A O 1
ATOM 1242 N N . LEU A 1 167 ? 22.424 -46.523 -28.869 1.00 96.69 167 LEU A N 1
ATOM 1243 C CA . LEU A 1 167 ? 22.857 -47.490 -27.869 1.00 96.69 167 LEU A CA 1
ATOM 1244 C C . LEU A 1 167 ? 21.891 -47.523 -26.684 1.00 96.69 167 LEU A C 1
ATOM 1246 O O . LEU A 1 167 ? 21.142 -46.573 -26.446 1.00 96.69 167 LEU A O 1
ATOM 1250 N N . ALA A 1 168 ? 21.930 -48.626 -25.942 1.00 97.00 168 ALA A N 1
ATOM 1251 C CA . ALA A 1 168 ? 21.288 -48.730 -24.644 1.00 97.00 168 ALA A CA 1
ATOM 1252 C C . ALA A 1 168 ? 22.280 -48.339 -23.541 1.00 97.00 168 ALA A C 1
ATOM 1254 O O . ALA A 1 168 ? 23.465 -48.662 -23.638 1.00 97.00 168 ALA A O 1
ATOM 1255 N N . THR A 1 169 ? 21.806 -47.655 -22.501 1.00 95.88 169 THR A N 1
ATOM 1256 C CA . THR A 1 169 ? 22.610 -47.337 -21.311 1.00 95.88 169 THR A CA 1
ATOM 1257 C C . THR A 1 169 ? 21.852 -47.693 -20.036 1.00 95.88 169 THR A C 1
ATOM 1259 O O . THR A 1 169 ? 20.625 -47.567 -19.970 1.00 95.88 169 THR A O 1
ATOM 1262 N N . SER A 1 170 ? 22.580 -48.138 -19.011 1.00 95.69 170 SER A N 1
ATOM 1263 C CA . SER A 1 170 ? 22.012 -48.491 -17.702 1.00 95.69 170 SER A CA 1
ATOM 1264 C C . SER A 1 170 ? 22.628 -47.624 -16.600 1.00 95.69 170 SER A C 1
ATOM 1266 O O . SER A 1 170 ? 23.593 -48.044 -15.959 1.00 95.69 170 SER A O 1
ATOM 1268 N N . PRO A 1 171 ? 22.113 -46.401 -16.374 1.00 94.06 171 PRO A N 1
ATOM 1269 C CA . PRO A 1 171 ? 22.660 -45.517 -15.351 1.00 94.06 171 PRO A CA 1
ATOM 1270 C C . PRO A 1 171 ? 22.428 -46.081 -13.948 1.00 94.06 171 PRO A C 1
ATOM 1272 O O . PRO A 1 171 ? 21.325 -46.502 -13.612 1.00 94.06 171 PRO A O 1
ATOM 1275 N N . THR A 1 172 ? 23.448 -46.024 -13.093 1.00 93.25 172 THR A N 1
ATOM 1276 C CA . THR A 1 172 ? 23.333 -46.435 -11.681 1.00 93.25 172 THR A CA 1
ATOM 1277 C C . THR A 1 172 ? 22.733 -45.343 -10.793 1.00 93.25 172 THR A C 1
ATOM 1279 O O . THR A 1 172 ? 22.257 -45.625 -9.697 1.00 93.25 172 THR A O 1
ATOM 1282 N N . THR A 1 173 ? 22.718 -44.094 -11.267 1.00 88.94 173 THR A N 1
ATOM 1283 C CA . THR A 1 173 ? 22.225 -42.914 -10.533 1.00 88.94 173 THR A CA 1
ATOM 1284 C C . THR A 1 173 ? 20.817 -42.476 -10.947 1.00 88.94 173 THR A C 1
ATOM 1286 O O . THR A 1 173 ? 20.299 -41.493 -10.419 1.00 88.94 173 THR A O 1
ATOM 1289 N N . ALA A 1 174 ? 20.176 -43.177 -11.886 1.00 89.38 174 ALA A N 1
ATOM 1290 C CA . ALA A 1 174 ? 18.842 -42.845 -12.373 1.00 89.38 174 ALA A CA 1
ATOM 1291 C C . ALA A 1 174 ? 18.002 -44.111 -12.601 1.00 89.38 174 ALA A C 1
ATOM 1293 O O . ALA A 1 174 ? 18.545 -45.153 -12.957 1.00 89.38 174 ALA A O 1
ATOM 1294 N N . PRO A 1 175 ? 16.669 -44.038 -12.447 1.00 85.56 175 PRO A N 1
ATOM 1295 C CA . PRO A 1 175 ? 15.809 -45.180 -12.716 1.00 85.56 175 PRO A CA 1
ATOM 1296 C C . PRO A 1 175 ? 15.701 -45.445 -14.224 1.00 85.56 175 PRO A C 1
ATOM 1298 O O . PRO A 1 175 ? 15.750 -44.508 -15.034 1.00 85.56 175 PRO A O 1
ATOM 1301 N N . TYR A 1 176 ? 15.451 -46.713 -14.559 1.00 94.75 176 TYR A N 1
ATOM 1302 C CA . TYR A 1 176 ? 15.244 -47.264 -15.904 1.00 94.75 176 TYR A CA 1
ATOM 1303 C C . TYR A 1 176 ? 16.483 -47.288 -16.807 1.00 94.75 176 TYR A C 1
ATOM 1305 O O . TYR A 1 176 ? 17.245 -46.322 -16.887 1.00 94.75 176 TYR A O 1
ATOM 1313 N N . GLN A 1 177 ? 16.592 -48.369 -17.582 1.00 97.00 177 GLN A N 1
ATOM 1314 C CA . GLN A 1 177 ? 17.453 -48.418 -18.762 1.00 97.00 177 GLN A CA 1
ATOM 1315 C C . GLN A 1 177 ? 17.021 -47.358 -19.780 1.00 97.00 177 GLN A C 1
ATOM 1317 O O . GLN A 1 177 ? 15.844 -46.977 -19.845 1.00 97.00 177 GLN A O 1
ATOM 1322 N N . ARG A 1 178 ? 17.968 -46.881 -20.582 1.00 96.81 178 ARG A N 1
ATOM 1323 C CA . ARG A 1 178 ? 17.771 -45.813 -21.565 1.00 96.81 178 ARG A CA 1
ATOM 1324 C C . ARG A 1 178 ? 18.109 -46.294 -22.961 1.00 96.81 178 ARG A C 1
ATOM 1326 O O . ARG A 1 178 ? 18.979 -47.139 -23.127 1.00 96.81 178 ARG A O 1
ATOM 1333 N N . ILE A 1 179 ? 17.447 -45.705 -23.948 1.00 97.62 179 ILE A N 1
ATOM 1334 C CA . ILE A 1 179 ? 17.867 -45.719 -25.348 1.00 97.62 179 ILE A CA 1
ATOM 1335 C C . ILE A 1 179 ? 18.335 -44.309 -25.677 1.00 97.62 179 ILE A C 1
ATOM 1337 O O . ILE A 1 179 ? 17.614 -43.347 -25.414 1.00 97.62 179 ILE A O 1
ATOM 1341 N N . THR A 1 180 ? 19.521 -44.175 -26.257 1.00 97.12 180 THR A N 1
ATOM 1342 C CA . THR A 1 180 ? 20.111 -42.874 -26.576 1.00 97.12 180 THR A CA 1
ATOM 1343 C C . THR A 1 180 ? 20.800 -42.867 -27.932 1.00 97.12 180 THR A C 1
ATOM 1345 O O . THR A 1 180 ? 21.383 -43.869 -28.352 1.00 97.12 180 THR A O 1
ATOM 1348 N N . LEU A 1 181 ? 20.743 -41.726 -28.618 1.00 97.81 181 LEU A N 1
ATOM 1349 C CA . LEU A 1 181 ? 21.601 -41.442 -29.760 1.00 97.81 181 LEU A CA 1
ATOM 1350 C C . LEU A 1 181 ? 23.041 -41.200 -29.290 1.00 97.81 181 LEU A C 1
ATOM 1352 O O . LEU A 1 181 ? 23.292 -40.464 -28.338 1.00 97.81 181 LEU A O 1
ATOM 1356 N N . SER A 1 182 ? 24.010 -41.783 -29.993 1.00 96.94 182 SER A N 1
ATOM 1357 C CA . SER A 1 182 ? 25.424 -41.579 -29.663 1.00 96.94 182 SER A CA 1
ATOM 1358 C C . SER A 1 182 ? 25.894 -40.147 -29.927 1.00 96.94 182 SER A C 1
ATOM 1360 O O . SER A 1 182 ? 25.281 -39.400 -30.699 1.00 96.94 182 SER A O 1
ATOM 1362 N N . LYS A 1 183 ? 27.053 -39.782 -29.358 1.00 96.38 183 LYS A N 1
ATOM 1363 C CA . LYS A 1 183 ? 27.732 -38.510 -29.651 1.00 96.38 183 LYS A CA 1
ATOM 1364 C C . LYS A 1 183 ? 27.910 -38.325 -31.157 1.00 96.38 183 LYS A C 1
ATOM 1366 O O . LYS A 1 183 ? 27.515 -37.297 -31.698 1.00 96.38 183 LYS A O 1
ATOM 1371 N N . ALA A 1 184 ? 28.450 -39.340 -31.835 1.00 95.25 184 ALA A N 1
ATOM 1372 C CA . ALA A 1 184 ? 28.682 -39.304 -33.275 1.00 95.25 184 ALA A CA 1
ATOM 1373 C C . ALA A 1 184 ? 27.389 -39.023 -34.057 1.00 95.25 184 ALA A C 1
ATOM 1375 O O . ALA A 1 184 ? 27.392 -38.206 -34.977 1.00 95.25 184 ALA A O 1
ATOM 1376 N N . ARG A 1 185 ? 26.262 -39.631 -33.660 1.00 96.19 185 ARG A N 1
ATOM 1377 C CA . ARG A 1 185 ? 24.981 -39.408 -34.336 1.00 96.19 185 ARG A CA 1
ATOM 1378 C C . ARG A 1 185 ? 24.380 -38.032 -34.053 1.00 96.19 185 ARG A C 1
ATOM 1380 O O . ARG A 1 185 ? 23.839 -37.417 -34.967 1.00 96.19 185 ARG A O 1
ATOM 1387 N N . LEU A 1 186 ? 24.480 -37.528 -32.827 1.00 96.88 186 LEU A N 1
ATOM 1388 C CA . LEU A 1 186 ? 24.000 -36.186 -32.469 1.00 96.88 186 LEU A CA 1
ATOM 1389 C C . LEU A 1 186 ? 24.817 -35.078 -33.160 1.00 96.88 186 LEU A C 1
ATOM 1391 O O . LEU A 1 186 ? 24.256 -34.052 -33.545 1.00 96.88 186 LEU A O 1
ATOM 1395 N N . LEU A 1 187 ? 26.117 -35.307 -33.387 1.00 96.44 187 LEU A N 1
ATOM 1396 C CA . LEU A 1 187 ? 26.990 -34.415 -34.162 1.00 96.44 187 LEU A CA 1
ATOM 1397 C C . LEU A 1 187 ? 26.769 -34.501 -35.681 1.00 96.44 187 LEU A C 1
ATOM 1399 O O . LEU A 1 187 ? 27.263 -33.653 -36.418 1.00 96.44 187 LEU A O 1
ATOM 1403 N N . GLN A 1 188 ? 25.981 -35.457 -36.179 1.00 96.06 188 GLN A N 1
ATOM 1404 C CA . GLN A 1 188 ? 25.466 -35.418 -37.552 1.00 96.06 188 GLN A CA 1
ATOM 1405 C C . GLN A 1 188 ? 24.259 -34.473 -37.634 1.00 96.06 188 GLN A C 1
ATOM 1407 O O . GLN A 1 188 ? 23.149 -34.865 -38.002 1.00 96.06 188 GLN A O 1
ATOM 1412 N N . SER A 1 189 ? 24.491 -33.204 -37.302 1.00 96.94 189 SER A N 1
ATOM 1413 C CA . SER A 1 189 ? 23.492 -32.139 -37.280 1.00 96.94 189 SER A CA 1
ATOM 1414 C C . SER A 1 189 ? 24.042 -30.826 -37.843 1.00 96.94 189 SER A C 1
ATOM 1416 O O . SER A 1 189 ? 25.249 -30.648 -37.988 1.00 96.94 189 SER A O 1
ATOM 1418 N N . ARG A 1 190 ? 23.145 -29.913 -38.223 1.00 96.69 190 ARG A N 1
ATOM 1419 C CA . ARG A 1 190 ? 23.487 -28.564 -38.704 1.00 96.69 190 ARG A CA 1
ATOM 1420 C C . ARG A 1 190 ? 23.610 -27.560 -37.572 1.00 96.69 190 ARG A C 1
ATOM 1422 O O . ARG A 1 190 ? 24.406 -26.635 -37.678 1.00 96.69 190 ARG A O 1
ATOM 1429 N N . GLN A 1 191 ? 22.834 -27.750 -36.509 1.00 97.38 191 GLN A N 1
ATOM 1430 C CA . GLN A 1 191 ? 22.795 -26.854 -35.365 1.00 97.38 191 GLN A CA 1
ATOM 1431 C C . GLN A 1 191 ? 22.505 -27.632 -34.078 1.00 97.38 191 GLN A C 1
ATOM 1433 O O . GLN A 1 191 ? 21.534 -28.390 -34.000 1.00 97.38 191 GLN A O 1
ATOM 1438 N N . LEU A 1 192 ? 23.317 -27.391 -33.049 1.00 97.81 192 LEU A N 1
ATOM 1439 C CA . LEU A 1 192 ? 23.076 -27.851 -31.685 1.00 97.81 192 LEU A CA 1
ATOM 1440 C C . LEU A 1 192 ? 22.565 -26.707 -30.811 1.00 97.81 192 LEU A C 1
ATOM 1442 O O . LEU A 1 192 ? 23.040 -25.569 -30.903 1.00 97.81 192 LEU A O 1
ATOM 1446 N N . PHE A 1 193 ? 21.659 -27.050 -29.905 1.00 97.81 193 PHE A N 1
ATOM 1447 C CA . PHE A 1 193 ? 21.160 -26.187 -28.848 1.00 97.81 193 PHE A CA 1
ATOM 1448 C C . PHE A 1 193 ? 21.295 -26.869 -27.492 1.00 97.81 193 PHE A C 1
ATOM 1450 O O . PHE A 1 193 ? 20.981 -28.049 -27.355 1.00 97.81 193 PHE A O 1
ATOM 1457 N N . LEU A 1 194 ? 21.698 -26.112 -26.474 1.00 96.94 194 LEU A N 1
ATOM 1458 C CA . LEU A 1 194 ? 21.645 -26.531 -25.075 1.00 96.94 194 LEU A CA 1
ATOM 1459 C C . LEU A 1 194 ? 20.640 -25.655 -24.327 1.00 96.94 194 LEU A C 1
ATOM 1461 O O . LEU A 1 194 ? 20.882 -24.463 -24.148 1.00 96.94 194 LEU A O 1
ATOM 1465 N N . HIS A 1 195 ? 19.521 -26.241 -23.900 1.00 95.81 195 HIS A N 1
ATOM 1466 C CA . HIS A 1 195 ? 18.423 -25.522 -23.251 1.00 95.81 195 HIS A CA 1
ATOM 1467 C C . HIS A 1 195 ? 18.529 -25.618 -21.722 1.00 95.81 195 HIS A C 1
ATOM 1469 O O . HIS A 1 195 ? 18.287 -26.675 -21.131 1.00 95.81 195 HIS A O 1
ATOM 1475 N N . LEU A 1 196 ? 18.871 -24.502 -21.070 1.00 93.75 196 LEU A N 1
ATOM 1476 C CA . LEU A 1 196 ? 19.120 -24.424 -19.630 1.00 93.75 196 LEU A CA 1
ATOM 1477 C C . LEU A 1 196 ? 18.176 -23.427 -18.941 1.00 93.75 196 LEU A C 1
ATOM 1479 O O . LEU A 1 196 ? 18.088 -22.265 -19.325 1.00 93.75 196 LEU A O 1
ATOM 1483 N N . VAL A 1 197 ? 17.510 -23.861 -17.869 1.00 88.50 197 VAL A N 1
ATOM 1484 C CA . VAL A 1 197 ? 16.666 -22.994 -17.029 1.00 88.50 197 VAL A CA 1
ATOM 1485 C C . VAL A 1 197 ? 16.963 -23.246 -15.553 1.00 88.50 197 VAL A C 1
ATOM 1487 O O . VAL A 1 197 ? 16.972 -24.397 -15.105 1.00 88.50 197 VAL A O 1
ATOM 1490 N N . GLY A 1 198 ? 17.147 -22.162 -14.800 1.00 82.88 198 GLY A N 1
ATOM 1491 C CA . GLY A 1 198 ? 17.391 -22.148 -13.358 1.00 82.88 198 GLY A CA 1
ATOM 1492 C C . GLY A 1 198 ? 18.824 -21.755 -12.996 1.00 82.88 198 GLY A C 1
ATOM 1493 O O . GLY A 1 198 ? 19.776 -22.193 -13.639 1.00 82.88 198 GLY A O 1
ATOM 1494 N N . SER A 1 199 ? 18.966 -20.977 -11.924 1.00 76.38 199 SER A N 1
ATOM 1495 C CA . SER A 1 199 ? 20.230 -20.401 -11.437 1.00 76.38 199 SER A CA 1
ATOM 1496 C C . SER A 1 199 ? 21.376 -21.411 -11.292 1.00 76.38 199 SER A C 1
ATOM 1498 O O . SER A 1 199 ? 22.494 -21.133 -11.717 1.00 76.38 199 SER A O 1
ATOM 1500 N N . ASN A 1 200 ? 21.102 -22.616 -10.782 1.00 83.06 200 ASN A N 1
ATOM 1501 C CA . ASN A 1 200 ? 22.124 -23.656 -10.603 1.00 83.06 200 ASN A CA 1
ATOM 1502 C C . ASN A 1 200 ? 22.740 -24.141 -11.930 1.00 83.06 200 ASN A C 1
ATOM 1504 O O . ASN A 1 200 ? 23.857 -24.654 -11.939 1.00 83.06 200 ASN A O 1
ATOM 1508 N N . LYS A 1 201 ? 22.040 -24.000 -13.066 1.00 88.50 201 LYS A N 1
ATOM 1509 C CA . LYS A 1 201 ? 22.513 -24.517 -14.361 1.00 88.50 201 LYS A CA 1
ATOM 1510 C C . LYS A 1 201 ? 23.684 -23.729 -14.934 1.00 88.50 201 LYS A C 1
ATOM 1512 O O . LYS A 1 201 ? 24.478 -24.321 -15.662 1.00 88.50 201 LYS A O 1
ATOM 1517 N N . LEU A 1 202 ? 23.815 -22.446 -14.597 1.00 86.75 202 LEU A N 1
ATOM 1518 C CA . LEU A 1 202 ? 24.947 -21.637 -15.046 1.00 86.75 202 LEU A CA 1
ATOM 1519 C C . LEU A 1 202 ? 26.254 -22.104 -14.401 1.00 86.75 202 LEU A C 1
ATOM 1521 O O . LEU A 1 202 ? 27.229 -22.313 -15.111 1.00 86.75 202 LEU A O 1
ATOM 1525 N N . ALA A 1 203 ? 26.243 -22.385 -13.096 1.00 86.19 203 ALA A N 1
ATOM 1526 C CA . ALA A 1 203 ? 27.420 -22.892 -12.391 1.00 86.19 203 ALA A CA 1
ATOM 1527 C C . ALA A 1 203 ? 27.904 -24.240 -12.961 1.00 86.19 203 ALA A C 1
ATOM 1529 O O . ALA A 1 203 ? 29.098 -24.445 -13.168 1.00 86.19 203 ALA A O 1
ATOM 1530 N N . VAL A 1 204 ? 26.975 -25.149 -13.286 1.00 91.50 204 VAL A N 1
ATOM 1531 C CA . VAL A 1 204 ? 27.315 -26.439 -13.917 1.00 91.50 204 VAL A CA 1
ATOM 1532 C C . VAL A 1 204 ? 27.865 -26.238 -15.335 1.00 91.50 204 VAL A C 1
ATOM 1534 O O . VAL A 1 204 ? 28.790 -26.941 -15.739 1.00 91.50 204 VAL A O 1
ATOM 1537 N N . LEU A 1 205 ? 27.336 -25.271 -16.094 1.00 92.88 205 LEU A N 1
ATOM 1538 C CA . LEU A 1 205 ? 27.857 -24.925 -17.420 1.00 92.88 205 LEU A CA 1
ATOM 1539 C C . LEU A 1 205 ? 29.292 -24.390 -17.326 1.00 92.88 205 LEU A C 1
ATOM 1541 O O . LEU A 1 205 ? 30.161 -24.856 -18.059 1.00 92.88 205 LEU A O 1
ATOM 1545 N N . GLU A 1 206 ? 29.553 -23.467 -16.403 1.00 90.75 206 GLU A N 1
ATOM 1546 C CA . GLU A 1 206 ? 30.889 -22.913 -16.156 1.00 90.75 206 GLU A CA 1
ATOM 1547 C C . GLU A 1 206 ? 31.880 -24.017 -15.754 1.00 90.75 206 GLU A C 1
ATOM 1549 O O . GLU A 1 206 ? 32.983 -24.103 -16.301 1.00 90.75 206 GLU A O 1
ATOM 1554 N N . GLN A 1 207 ? 31.462 -24.938 -14.879 1.00 92.25 207 GLN A N 1
ATOM 1555 C CA . GLN A 1 207 ? 32.249 -26.115 -14.497 1.00 92.25 207 GLN A CA 1
ATOM 1556 C C . GLN A 1 207 ? 32.530 -27.050 -15.686 1.00 92.25 207 GLN A C 1
ATOM 1558 O O . GLN A 1 207 ? 33.630 -27.606 -15.815 1.00 92.25 207 GLN A O 1
ATOM 1563 N N . ALA A 1 208 ? 31.549 -27.238 -16.572 1.00 92.69 208 ALA A N 1
ATOM 1564 C CA . ALA A 1 208 ? 31.731 -28.024 -17.783 1.00 92.69 208 ALA A CA 1
ATOM 1565 C C . ALA A 1 208 ? 32.763 -27.362 -18.707 1.00 92.69 208 ALA A C 1
ATOM 1567 O O . ALA A 1 208 ? 33.677 -28.044 -19.164 1.00 92.69 208 ALA A O 1
ATOM 1568 N N . GLN A 1 209 ? 32.668 -26.047 -18.921 1.00 90.38 209 GLN A N 1
ATOM 1569 C CA . GLN A 1 209 ? 33.578 -25.282 -19.779 1.00 90.38 209 GLN A CA 1
ATOM 1570 C C . GLN A 1 209 ? 35.021 -25.241 -19.258 1.00 90.38 209 GLN A C 1
ATOM 1572 O O . GLN A 1 209 ? 35.949 -25.202 -20.063 1.00 90.38 209 GLN A O 1
ATOM 1577 N N . ALA A 1 210 ? 35.218 -25.255 -17.938 1.00 88.62 210 ALA A N 1
ATOM 1578 C CA . ALA A 1 210 ? 36.540 -25.145 -17.325 1.00 88.62 210 ALA A CA 1
ATOM 1579 C C . ALA A 1 210 ? 37.390 -26.431 -17.397 1.00 88.62 210 ALA A C 1
ATOM 1581 O O . ALA A 1 210 ? 38.610 -26.358 -17.265 1.00 88.62 210 ALA A O 1
ATOM 1582 N N . GLY A 1 211 ? 36.781 -27.609 -17.581 1.00 89.56 211 GLY A N 1
ATOM 1583 C CA . GLY A 1 211 ? 37.497 -28.894 -17.594 1.00 89.56 211 GLY A CA 1
ATOM 1584 C C . GLY A 1 211 ? 37.489 -29.600 -18.950 1.00 89.56 211 GLY A C 1
ATOM 1585 O O . GLY A 1 211 ? 36.688 -29.286 -19.823 1.00 89.56 211 GLY A O 1
ATOM 1586 N N . THR A 1 212 ? 38.365 -30.592 -19.125 1.00 90.81 212 THR A N 1
ATOM 1587 C CA . THR A 1 212 ? 38.587 -31.285 -20.413 1.00 90.81 212 THR A CA 1
ATOM 1588 C C . THR A 1 212 ? 38.137 -32.746 -20.439 1.00 90.81 212 THR A C 1
ATOM 1590 O O . THR A 1 212 ? 37.935 -33.296 -21.517 1.00 90.81 212 THR A O 1
ATOM 1593 N N . ASP A 1 213 ? 37.941 -33.381 -19.281 1.00 94.56 213 ASP A N 1
ATOM 1594 C CA . ASP A 1 213 ? 37.545 -34.791 -19.208 1.00 94.56 213 ASP A CA 1
ATOM 1595 C C . ASP A 1 213 ? 36.079 -34.979 -19.633 1.00 94.56 213 ASP A C 1
ATOM 1597 O O . ASP A 1 213 ? 35.155 -34.612 -18.900 1.00 94.56 213 ASP A O 1
ATOM 1601 N N . GLN A 1 214 ? 35.879 -35.540 -20.828 1.00 92.75 214 GLN A N 1
ATOM 1602 C CA . GLN A 1 214 ? 34.563 -35.785 -21.421 1.00 92.75 214 GLN A CA 1
ATOM 1603 C C . GLN A 1 214 ? 33.810 -36.947 -20.766 1.00 92.75 214 GLN A C 1
ATOM 1605 O O . GLN A 1 214 ? 32.593 -37.005 -20.894 1.00 92.75 214 GLN A O 1
ATOM 1610 N N . LEU A 1 215 ? 34.483 -37.862 -20.064 1.00 93.38 215 LEU A N 1
ATOM 1611 C CA . LEU A 1 215 ? 33.804 -38.955 -19.362 1.00 93.38 215 LEU A CA 1
ATOM 1612 C C . LEU A 1 215 ? 33.294 -38.499 -17.992 1.00 93.38 215 LEU A C 1
ATOM 1614 O O . LEU A 1 215 ? 32.230 -38.934 -17.559 1.00 93.38 215 LEU A O 1
ATOM 1618 N N . ALA A 1 216 ? 33.994 -37.558 -17.352 1.00 93.94 216 ALA A N 1
ATOM 1619 C CA . ALA A 1 216 ? 33.531 -36.935 -16.113 1.00 93.94 216 ALA A CA 1
ATOM 1620 C C . ALA A 1 216 ? 32.284 -36.053 -16.314 1.00 93.94 216 ALA A C 1
ATOM 1622 O O . ALA A 1 216 ? 31.411 -36.027 -15.453 1.00 93.94 216 ALA A O 1
ATOM 1623 N N . MET A 1 217 ? 32.194 -35.325 -17.436 1.00 96.31 217 MET A N 1
ATOM 1624 C CA . MET A 1 217 ? 31.017 -34.523 -17.811 1.00 96.31 217 MET A CA 1
ATOM 1625 C C . MET A 1 217 ? 30.755 -34.634 -19.325 1.00 96.31 217 MET A C 1
ATOM 1627 O O . MET A 1 217 ? 31.311 -33.845 -20.095 1.00 96.31 217 MET A O 1
ATOM 1631 N N . PRO A 1 218 ? 29.894 -35.566 -19.770 1.00 95.88 218 PRO A N 1
ATOM 1632 C CA . PRO A 1 218 ? 29.640 -35.856 -21.189 1.00 95.88 218 PRO A CA 1
ATOM 1633 C C . PRO A 1 218 ? 29.251 -34.656 -22.051 1.00 95.88 218 PRO A C 1
ATOM 1635 O O . PRO A 1 218 ? 29.637 -34.581 -23.220 1.00 95.88 218 PRO A O 1
ATOM 1638 N N . ILE A 1 219 ? 28.574 -33.655 -21.479 1.00 96.50 219 ILE A N 1
ATOM 1639 C CA . ILE A 1 219 ? 28.240 -32.411 -22.186 1.00 96.50 219 ILE A CA 1
ATOM 1640 C C . ILE A 1 219 ? 29.473 -31.672 -22.745 1.00 96.50 219 ILE A C 1
ATOM 1642 O O . ILE A 1 219 ? 29.364 -30.968 -23.751 1.00 96.50 219 ILE A O 1
ATOM 1646 N N . ARG A 1 220 ? 30.665 -31.868 -22.159 1.00 95.81 220 ARG A N 1
ATOM 1647 C CA . ARG A 1 220 ? 31.925 -31.266 -22.629 1.00 95.81 220 ARG A CA 1
ATOM 1648 C C . ARG A 1 220 ? 32.223 -31.593 -24.080 1.00 95.81 220 ARG A C 1
ATOM 1650 O O . ARG A 1 220 ? 32.667 -30.712 -24.807 1.00 95.81 220 ARG A O 1
ATOM 1657 N N . ALA A 1 221 ? 31.934 -32.814 -24.523 1.00 94.00 221 ALA A N 1
ATOM 1658 C CA . ALA A 1 221 ? 32.219 -33.207 -25.897 1.00 94.00 221 ALA A CA 1
ATOM 1659 C C . ALA A 1 221 ? 31.400 -32.408 -26.922 1.00 94.00 221 ALA A C 1
ATOM 1661 O O . ALA A 1 221 ? 31.871 -32.175 -28.032 1.00 94.00 221 ALA A O 1
ATOM 1662 N N . PHE A 1 222 ? 30.208 -31.942 -26.541 1.00 95.00 222 PHE A N 1
ATOM 1663 C CA . PHE A 1 222 ? 29.372 -31.079 -27.375 1.00 95.00 222 PHE A CA 1
ATOM 1664 C C . PHE A 1 222 ? 29.801 -29.610 -27.290 1.00 95.00 222 PHE A C 1
ATOM 1666 O O . PHE A 1 222 ? 29.806 -28.923 -28.308 1.00 95.00 222 PHE A O 1
ATOM 1673 N N . LEU A 1 223 ? 30.211 -29.147 -26.102 1.00 93.56 223 LEU A N 1
ATOM 1674 C CA . LEU A 1 223 ? 30.682 -27.773 -25.872 1.00 93.56 223 LEU A CA 1
ATOM 1675 C C . LEU A 1 223 ? 32.048 -27.480 -26.516 1.00 93.56 223 LEU A C 1
ATOM 1677 O O . LEU A 1 223 ? 32.323 -26.331 -26.854 1.00 93.56 223 LEU A O 1
ATOM 1681 N N . GLN A 1 224 ? 32.913 -28.491 -26.640 1.00 91.25 224 GLN A N 1
ATOM 1682 C CA . GLN A 1 224 ? 34.311 -28.339 -27.072 1.00 91.25 224 GLN A CA 1
ATOM 1683 C C . GLN A 1 224 ? 34.547 -28.659 -28.551 1.00 91.25 224 GLN A C 1
ATOM 1685 O O . GLN A 1 224 ? 35.573 -28.262 -29.102 1.00 91.25 224 GLN A O 1
ATOM 1690 N N . GLN A 1 225 ? 33.633 -29.384 -29.196 1.00 90.94 225 GLN A N 1
ATOM 1691 C CA . GLN A 1 225 ? 33.731 -29.655 -30.628 1.00 90.94 225 GLN A CA 1
ATOM 1692 C C . GLN A 1 225 ? 33.456 -28.389 -31.455 1.00 90.94 225 GLN A C 1
ATOM 1694 O O . GLN A 1 225 ? 32.736 -27.491 -31.024 1.00 90.94 225 GLN A O 1
ATOM 1699 N N . THR A 1 226 ? 34.022 -28.330 -32.660 1.00 89.38 226 THR A N 1
ATOM 1700 C CA . THR A 1 226 ? 33.904 -27.187 -33.588 1.00 89.38 226 THR A CA 1
ATOM 1701 C C . THR A 1 226 ? 33.274 -27.562 -34.933 1.00 89.38 226 THR A C 1
ATOM 1703 O O . THR A 1 226 ? 33.189 -26.724 -35.830 1.00 89.38 226 THR A O 1
ATOM 1706 N N . ALA A 1 227 ? 32.854 -28.819 -35.091 1.00 88.44 227 ALA A N 1
ATOM 1707 C CA . ALA A 1 227 ? 32.292 -29.354 -36.327 1.00 88.44 227 ALA A CA 1
ATOM 1708 C C . ALA A 1 227 ? 30.848 -28.885 -36.563 1.00 88.44 227 ALA A C 1
ATOM 1710 O O . ALA A 1 227 ? 30.457 -28.660 -37.707 1.00 88.44 227 ALA A O 1
ATOM 1711 N N . VAL A 1 228 ? 30.075 -28.716 -35.488 1.00 94.25 228 VAL A N 1
ATOM 1712 C CA . VAL A 1 228 ? 28.685 -28.256 -35.524 1.00 94.25 228 VAL A CA 1
ATOM 1713 C C . VAL A 1 228 ? 28.534 -27.010 -34.654 1.00 94.25 228 VAL A C 1
ATOM 1715 O O . VAL A 1 228 ? 28.934 -27.041 -33.487 1.00 94.25 228 VAL A O 1
ATOM 1718 N N . PRO A 1 229 ? 27.926 -25.925 -35.162 1.00 94.94 229 PRO A N 1
ATOM 1719 C CA . PRO A 1 229 ? 27.586 -24.769 -34.346 1.00 94.94 229 PRO A CA 1
ATOM 1720 C C . PRO A 1 229 ? 26.751 -25.157 -33.119 1.00 94.94 229 PRO A C 1
ATOM 1722 O O . PRO A 1 229 ? 25.785 -25.914 -33.224 1.00 94.94 229 PRO A O 1
ATOM 1725 N N . MET A 1 230 ? 27.099 -24.602 -31.957 1.00 94.44 230 MET A N 1
ATOM 1726 C CA . MET A 1 230 ? 26.391 -24.836 -30.698 1.00 94.44 230 MET A CA 1
ATOM 1727 C C . MET A 1 230 ? 25.950 -23.521 -30.064 1.00 94.44 230 MET A C 1
ATOM 1729 O O . MET A 1 230 ? 26.770 -22.632 -29.828 1.00 94.44 230 MET A O 1
ATOM 1733 N N . VAL A 1 231 ? 24.663 -23.424 -29.735 1.00 96.56 231 VAL A N 1
ATOM 1734 C CA . VAL A 1 231 ? 24.093 -22.291 -29.000 1.00 96.56 231 VAL A CA 1
ATOM 1735 C C . VAL A 1 231 ? 23.605 -22.773 -27.637 1.00 96.56 231 VAL A C 1
ATOM 1737 O O . VAL A 1 231 ? 22.781 -23.679 -27.541 1.00 96.56 231 VAL A O 1
ATOM 1740 N N . VAL A 1 232 ? 24.099 -22.163 -26.566 1.00 96.06 232 VAL A N 1
ATOM 1741 C CA . VAL A 1 232 ? 23.575 -22.351 -25.214 1.00 96.06 232 VAL A CA 1
ATOM 1742 C C . VAL A 1 232 ? 22.534 -21.274 -24.957 1.00 96.06 232 VAL A C 1
ATOM 1744 O O . VAL A 1 232 ? 22.843 -20.087 -25.002 1.00 96.06 232 VAL A O 1
ATOM 1747 N N . ILE A 1 233 ? 21.305 -21.689 -24.683 1.00 95.12 233 ILE A N 1
ATOM 1748 C CA . ILE A 1 233 ? 20.166 -20.813 -24.421 1.00 95.12 233 ILE A CA 1
ATOM 1749 C C . ILE A 1 233 ? 19.813 -20.952 -22.939 1.00 95.12 233 ILE A C 1
ATOM 1751 O O . ILE A 1 233 ? 19.448 -22.040 -22.485 1.00 95.12 233 ILE A O 1
ATOM 1755 N N . TYR A 1 234 ? 19.961 -19.865 -22.176 1.00 93.31 234 TYR A N 1
ATOM 1756 C CA . TYR A 1 234 ? 19.916 -19.888 -20.711 1.00 93.31 234 TYR A CA 1
ATOM 1757 C C . TYR A 1 234 ? 19.006 -18.819 -20.099 1.00 93.31 234 TYR A C 1
ATOM 1759 O O . TYR A 1 234 ? 19.023 -17.662 -20.519 1.00 93.31 234 TYR A O 1
ATOM 1767 N N . SER A 1 235 ? 18.265 -19.187 -19.048 1.00 87.12 235 SER A N 1
ATOM 1768 C CA . SER A 1 235 ? 17.585 -18.235 -18.162 1.00 87.12 235 SER A CA 1
ATOM 1769 C C . SER A 1 235 ? 17.728 -18.610 -16.677 1.00 87.12 235 SER A C 1
ATOM 1771 O O . SER A 1 235 ? 17.589 -19.790 -16.338 1.00 87.12 235 SER A O 1
ATOM 1773 N N . PRO A 1 236 ? 17.963 -17.638 -15.767 1.00 75.81 236 PRO A N 1
ATOM 1774 C CA . PRO A 1 236 ? 18.166 -17.908 -14.342 1.00 75.81 236 PRO A CA 1
ATOM 1775 C C . PRO A 1 236 ? 16.878 -18.250 -13.579 1.00 75.81 236 PRO A C 1
ATOM 1777 O O . PRO A 1 236 ? 16.956 -18.885 -12.527 1.00 75.81 236 PRO A O 1
ATOM 1780 N N . SER A 1 237 ? 15.700 -17.874 -14.085 1.00 65.06 237 SER A N 1
ATOM 1781 C CA . SER A 1 237 ? 14.416 -18.057 -13.398 1.00 65.06 237 SER A CA 1
ATOM 1782 C C . SER A 1 237 ? 13.519 -19.070 -14.117 1.00 65.06 237 SER A C 1
ATOM 1784 O O . SER A 1 237 ? 13.376 -19.065 -15.342 1.00 65.06 237 SER A O 1
ATOM 1786 N N . LYS A 1 238 ? 12.902 -19.971 -13.340 1.00 61.81 238 LYS A N 1
ATOM 1787 C CA . LYS A 1 238 ? 11.765 -20.780 -13.812 1.00 61.81 238 LYS A CA 1
ATOM 1788 C C . LYS A 1 238 ? 10.554 -19.857 -13.986 1.00 61.81 238 LYS A C 1
ATOM 1790 O O . LYS A 1 238 ? 10.493 -18.827 -13.321 1.00 61.81 238 LYS A O 1
ATOM 1795 N N . ARG A 1 239 ? 9.598 -20.240 -14.842 1.00 55.00 239 ARG A N 1
ATOM 1796 C CA . ARG A 1 239 ? 8.341 -19.507 -15.066 1.00 55.00 239 ARG A CA 1
ATOM 1797 C C . ARG A 1 239 ? 7.766 -19.044 -13.727 1.00 55.00 239 ARG A C 1
ATOM 1799 O O . ARG A 1 239 ? 7.406 -19.877 -12.897 1.00 55.00 239 ARG A O 1
ATOM 1806 N N . LEU A 1 240 ? 7.708 -17.729 -13.533 1.00 57.69 240 LEU A N 1
ATOM 1807 C CA . LEU A 1 240 ? 7.048 -17.102 -12.395 1.00 57.69 240 LEU A CA 1
ATOM 1808 C C . LEU A 1 240 ? 5.544 -17.297 -12.580 1.00 57.69 240 LEU A C 1
ATOM 1810 O O . LEU A 1 240 ? 4.859 -16.477 -13.182 1.00 57.69 240 LEU A O 1
ATOM 1814 N N . THR A 1 241 ? 5.017 -18.439 -12.146 1.00 68.62 241 THR A N 1
ATOM 1815 C CA . THR A 1 241 ? 3.569 -18.592 -12.013 1.00 68.62 241 THR A CA 1
ATOM 1816 C C . THR A 1 241 ? 3.128 -17.789 -10.803 1.00 68.62 241 THR A C 1
ATOM 1818 O O . THR A 1 241 ? 3.485 -18.138 -9.678 1.00 68.62 241 THR A O 1
ATOM 1821 N N . MET A 1 242 ? 2.364 -16.723 -11.053 1.00 87.31 242 MET A N 1
ATOM 1822 C CA . MET A 1 242 ? 1.688 -15.952 -10.011 1.00 87.31 242 MET A CA 1
ATOM 1823 C C . MET A 1 242 ? 0.968 -16.882 -9.037 1.00 87.31 242 MET A C 1
ATOM 1825 O O . MET A 1 242 ? 0.350 -17.873 -9.442 1.00 87.31 242 MET A O 1
ATOM 1829 N N . ASN A 1 243 ? 1.027 -16.548 -7.751 1.00 93.31 243 ASN A N 1
ATOM 1830 C CA . ASN A 1 243 ? 0.304 -17.271 -6.721 1.00 93.31 243 ASN A CA 1
ATOM 1831 C C . ASN A 1 243 ? -1.205 -17.270 -7.065 1.00 93.31 243 ASN A C 1
ATOM 1833 O O . ASN A 1 243 ? -1.778 -16.195 -7.278 1.00 93.31 243 ASN A O 1
ATOM 1837 N N . PRO A 1 244 ? -1.874 -18.440 -7.103 1.00 91.19 244 PRO A N 1
ATOM 1838 C CA . PRO A 1 244 ? -3.269 -18.536 -7.534 1.00 91.19 244 PRO A CA 1
ATOM 1839 C C . PRO A 1 244 ? -4.249 -17.688 -6.719 1.00 91.19 244 PRO A C 1
ATOM 1841 O O . PRO A 1 244 ? -5.256 -17.237 -7.260 1.00 91.19 244 PRO A O 1
ATOM 1844 N N . VAL A 1 245 ? -3.982 -17.462 -5.427 1.00 96.69 245 VAL A N 1
ATOM 1845 C CA . VAL A 1 245 ? -4.826 -16.609 -4.577 1.00 96.69 245 VAL A CA 1
ATOM 1846 C C . VAL A 1 245 ? -4.661 -15.147 -4.969 1.00 96.69 245 VAL A C 1
ATOM 1848 O O . VAL A 1 245 ? -5.661 -14.465 -5.180 1.00 96.69 245 VAL A O 1
ATOM 1851 N N . ILE A 1 246 ? -3.417 -14.686 -5.136 1.00 97.81 246 ILE A N 1
ATOM 1852 C CA . ILE A 1 246 ? -3.121 -13.314 -5.567 1.00 97.81 246 ILE A CA 1
ATOM 1853 C C . ILE A 1 246 ? -3.784 -13.035 -6.917 1.00 97.81 246 ILE A C 1
ATOM 1855 O O . ILE A 1 246 ? -4.482 -12.029 -7.065 1.00 97.81 246 ILE A O 1
ATOM 1859 N N . GLN A 1 247 ? -3.643 -13.954 -7.878 1.00 95.44 247 GLN A N 1
ATOM 1860 C CA . GLN A 1 247 ? -4.271 -13.821 -9.191 1.00 95.44 247 GLN A CA 1
ATOM 1861 C C . GLN A 1 247 ? -5.802 -13.789 -9.086 1.00 95.44 247 GLN A C 1
ATOM 1863 O O . GLN A 1 247 ? -6.425 -12.859 -9.587 1.00 95.44 247 GLN A O 1
ATOM 1868 N N . ARG A 1 248 ? -6.412 -14.734 -8.358 1.00 97.31 248 ARG A N 1
ATOM 1869 C CA . ARG A 1 248 ? -7.872 -14.803 -8.188 1.00 97.31 248 ARG A CA 1
ATOM 1870 C C . ARG A 1 248 ? -8.454 -13.543 -7.545 1.00 97.31 248 ARG A C 1
ATOM 1872 O O . ARG A 1 248 ? -9.485 -13.054 -8.004 1.00 97.31 248 ARG A O 1
ATOM 1879 N N . VAL A 1 249 ? -7.824 -13.015 -6.492 1.00 98.62 249 VAL A N 1
ATOM 1880 C CA . VAL A 1 249 ? -8.275 -11.769 -5.844 1.00 98.62 249 VAL A CA 1
ATOM 1881 C C . VAL A 1 249 ? -8.138 -10.588 -6.805 1.00 98.62 249 VAL A C 1
ATOM 1883 O O . VAL A 1 249 ? -9.052 -9.770 -6.906 1.00 98.62 249 VAL A O 1
ATOM 1886 N N . THR A 1 250 ? -7.042 -10.529 -7.565 1.00 98.56 250 THR A N 1
ATOM 1887 C CA . THR A 1 250 ? -6.837 -9.497 -8.593 1.00 98.56 250 THR A CA 1
ATOM 1888 C C . THR A 1 250 ? -7.948 -9.539 -9.642 1.00 98.56 250 THR A C 1
ATOM 1890 O O . THR A 1 250 ? -8.583 -8.518 -9.905 1.00 98.56 250 THR A O 1
ATOM 1893 N N . ASP A 1 251 ? -8.246 -10.721 -10.182 1.00 96.19 251 ASP A N 1
ATOM 1894 C CA . ASP A 1 251 ? -9.293 -10.916 -11.188 1.00 96.19 251 ASP A CA 1
ATOM 1895 C C . ASP A 1 251 ? -10.678 -10.555 -10.635 1.00 96.19 251 ASP A C 1
ATOM 1897 O O . ASP A 1 251 ? -11.483 -9.924 -11.323 1.00 96.19 251 ASP A O 1
ATOM 1901 N N . ARG A 1 252 ? -10.947 -10.876 -9.362 1.00 98.25 252 ARG A N 1
ATOM 1902 C CA . ARG A 1 252 ? -12.187 -10.488 -8.678 1.00 98.25 252 ARG A CA 1
ATOM 1903 C C . ARG A 1 252 ? -12.323 -8.973 -8.545 1.00 98.25 252 ARG A C 1
ATOM 1905 O O . ARG A 1 252 ? -13.402 -8.443 -8.818 1.00 98.25 252 ARG A O 1
ATOM 1912 N N . ILE A 1 253 ? -11.256 -8.272 -8.156 1.00 98.50 253 ILE A N 1
ATOM 1913 C CA . ILE A 1 253 ? -11.246 -6.803 -8.089 1.00 98.50 253 ILE A CA 1
ATOM 1914 C C . ILE A 1 253 ? -11.492 -6.218 -9.483 1.00 98.50 253 ILE A C 1
ATOM 1916 O O . ILE A 1 253 ? -12.330 -5.325 -9.617 1.00 98.50 253 ILE A O 1
ATOM 1920 N N . ILE A 1 254 ? -10.831 -6.738 -10.524 1.00 96.88 254 ILE A N 1
ATOM 1921 C CA . ILE A 1 254 ? -11.031 -6.304 -11.917 1.00 96.88 254 ILE A CA 1
ATOM 1922 C C . ILE A 1 254 ? -12.493 -6.483 -12.334 1.00 96.88 254 ILE A C 1
ATOM 1924 O O . ILE A 1 254 ? -13.115 -5.529 -12.803 1.00 96.88 254 ILE A O 1
ATOM 1928 N N . ALA A 1 255 ? -13.063 -7.671 -12.121 1.00 96.62 255 ALA A N 1
ATOM 1929 C CA . ALA A 1 255 ? -14.438 -7.981 -12.499 1.00 96.62 255 ALA A CA 1
ATOM 1930 C C . ALA A 1 255 ? -15.441 -7.052 -11.796 1.00 96.62 255 ALA A C 1
ATOM 1932 O O . ALA A 1 255 ? -16.268 -6.414 -12.457 1.00 96.62 255 ALA A O 1
ATOM 1933 N N . ARG A 1 256 ? -15.311 -6.906 -10.470 1.00 97.50 256 ARG A N 1
ATOM 1934 C CA . ARG A 1 256 ? -16.172 -6.044 -9.643 1.00 97.50 256 ARG A CA 1
ATOM 1935 C C . ARG A 1 256 ? -16.058 -4.564 -10.012 1.00 97.50 256 ARG A C 1
ATOM 1937 O O . ARG A 1 256 ? -17.027 -3.829 -9.870 1.00 97.50 256 ARG A O 1
ATOM 1944 N N . SER A 1 257 ? -14.898 -4.137 -10.509 1.00 97.19 257 SER A N 1
ATOM 1945 C CA . SER A 1 257 ? -14.600 -2.733 -10.827 1.00 97.19 257 SER A CA 1
ATOM 1946 C C . SER A 1 257 ? -14.764 -2.377 -12.303 1.00 97.19 257 SER A C 1
ATOM 1948 O O . SER A 1 257 ? -14.495 -1.242 -12.684 1.00 97.19 257 SER A O 1
ATOM 1950 N N . SER A 1 258 ? -15.155 -3.321 -13.160 1.00 95.06 258 SER A N 1
ATOM 1951 C CA . SER A 1 258 ? -15.154 -3.145 -14.621 1.00 95.06 258 SER A CA 1
ATOM 1952 C C . SER A 1 258 ? -15.877 -1.868 -15.080 1.00 95.06 258 SER A C 1
ATOM 1954 O O . SER A 1 258 ? -15.314 -1.077 -15.840 1.00 95.06 258 SER A O 1
ATOM 1956 N N . LYS A 1 259 ? -17.087 -1.616 -14.561 1.00 95.38 259 LYS A N 1
ATOM 1957 C CA . LYS A 1 259 ? -17.899 -0.429 -14.883 1.00 95.38 259 LYS A CA 1
ATOM 1958 C C . LYS A 1 259 ? -17.278 0.871 -14.360 1.00 95.38 259 LYS A C 1
ATOM 1960 O O . LYS A 1 259 ? -17.077 1.804 -15.137 1.00 95.38 259 LYS A O 1
ATOM 1965 N N . SER A 1 260 ? -16.964 0.935 -13.065 1.00 95.12 260 SER A N 1
ATOM 1966 C CA . SER A 1 260 ? -16.398 2.132 -12.423 1.00 95.12 260 SER A CA 1
ATOM 1967 C C . SER A 1 260 ? -15.041 2.500 -13.025 1.00 95.12 260 SER A C 1
ATOM 1969 O O . SER A 1 260 ? -14.781 3.666 -13.323 1.00 95.12 260 SER A O 1
ATOM 1971 N N . ARG A 1 261 ? -14.200 1.502 -13.315 1.00 96.81 261 ARG A N 1
ATOM 1972 C CA . ARG A 1 261 ? -12.892 1.699 -13.941 1.00 96.81 261 ARG A CA 1
ATOM 1973 C C . ARG A 1 261 ? -13.004 2.193 -15.381 1.00 96.81 261 ARG A C 1
ATOM 1975 O O . ARG A 1 261 ? -12.243 3.078 -15.763 1.00 96.81 261 ARG A O 1
ATOM 1982 N N . ALA A 1 262 ? -13.943 1.672 -16.171 1.00 95.69 262 ALA A N 1
ATOM 1983 C CA . ALA A 1 262 ? -14.172 2.156 -17.533 1.00 95.69 262 ALA A CA 1
ATOM 1984 C C . ALA A 1 262 ? -14.607 3.632 -17.546 1.00 95.69 262 ALA A C 1
ATOM 1986 O O . ALA A 1 262 ? -14.067 4.431 -18.310 1.00 95.69 262 ALA A O 1
ATOM 1987 N N . ILE A 1 263 ? -15.526 4.015 -16.653 1.00 96.06 263 ILE A N 1
ATOM 1988 C CA . ILE A 1 263 ? -15.971 5.410 -16.502 1.00 96.06 263 ILE A CA 1
ATOM 1989 C C . ILE A 1 263 ? -14.808 6.312 -16.099 1.00 96.06 263 ILE A C 1
ATOM 1991 O O . ILE A 1 263 ? -14.619 7.372 -16.697 1.00 96.06 263 ILE A O 1
ATOM 1995 N N . TYR A 1 264 ? -14.010 5.881 -15.121 1.00 96.75 264 TYR A N 1
ATOM 1996 C CA . TYR A 1 264 ? -12.811 6.595 -14.703 1.00 96.75 264 TYR A CA 1
ATOM 1997 C C . TYR A 1 264 ? -11.868 6.828 -15.893 1.00 96.75 264 TYR A C 1
ATOM 1999 O O . TYR A 1 264 ? -11.570 7.972 -16.223 1.00 96.75 264 TYR A O 1
ATOM 2007 N N . LEU A 1 265 ? -11.469 5.772 -16.608 1.00 96.56 265 LEU A N 1
ATOM 2008 C CA . LEU A 1 265 ? -10.544 5.881 -17.742 1.00 96.56 265 LEU A CA 1
ATOM 2009 C C . LEU A 1 265 ? -11.078 6.768 -18.879 1.00 96.56 265 LEU A C 1
ATOM 2011 O O . LEU A 1 265 ? -10.298 7.512 -19.474 1.00 96.56 265 LEU A O 1
ATOM 2015 N N . ASN A 1 266 ? -12.387 6.750 -19.142 1.00 96.56 266 ASN A N 1
ATOM 2016 C CA . ASN A 1 266 ? -13.008 7.646 -20.120 1.00 96.56 266 ASN A CA 1
ATOM 2017 C C . ASN A 1 266 ? -12.885 9.117 -19.697 1.00 96.56 266 ASN A C 1
ATOM 2019 O O . ASN A 1 266 ? -12.448 9.944 -20.497 1.00 96.56 266 ASN A O 1
ATOM 2023 N N . ARG A 1 267 ? -13.178 9.442 -18.429 1.00 95.50 267 ARG A N 1
ATOM 2024 C CA . ARG A 1 267 ? -13.000 10.803 -17.883 1.00 95.50 267 ARG A CA 1
ATOM 2025 C C . ARG A 1 267 ? -11.546 11.271 -17.984 1.00 95.50 267 ARG A C 1
ATOM 2027 O O . ARG A 1 267 ? -11.292 12.441 -18.261 1.00 95.50 267 ARG A O 1
ATOM 2034 N N . LEU A 1 268 ? -10.588 10.365 -17.781 1.00 94.75 268 LEU A N 1
ATOM 2035 C CA . LEU A 1 268 ? -9.162 10.673 -17.914 1.00 94.75 268 LEU A CA 1
ATOM 2036 C C . LEU A 1 268 ? -8.790 11.024 -19.350 1.00 94.75 268 LEU A C 1
ATOM 2038 O O . LEU A 1 268 ? -8.074 11.996 -19.574 1.00 94.75 268 LEU A O 1
ATOM 2042 N N . GLU A 1 269 ? -9.268 10.246 -20.317 1.00 95.00 269 GLU A N 1
ATOM 2043 C CA . GLU A 1 269 ? -9.006 10.500 -21.732 1.00 95.00 269 GLU A CA 1
ATOM 2044 C C . GLU A 1 269 ? -9.667 11.809 -22.199 1.00 95.00 269 GLU A C 1
ATOM 2046 O O . GLU A 1 269 ? -9.049 12.588 -22.924 1.00 95.00 269 GLU A O 1
ATOM 2051 N N . GLU A 1 270 ? -10.878 12.118 -21.724 1.00 95.00 270 GLU A N 1
ATOM 2052 C CA . GLU A 1 270 ? -11.524 13.417 -21.955 1.00 95.00 270 GLU A CA 1
ATOM 2053 C C . GLU A 1 270 ? -10.714 14.585 -21.377 1.00 95.00 270 GLU A C 1
ATOM 2055 O O . GLU A 1 270 ? -10.540 15.607 -22.045 1.00 95.00 270 GLU A O 1
ATOM 2060 N N . ALA A 1 271 ? -10.204 14.445 -20.150 1.00 93.81 271 ALA A N 1
ATOM 2061 C CA . ALA A 1 271 ? -9.385 15.469 -19.508 1.00 93.81 271 ALA A CA 1
ATOM 2062 C C . ALA A 1 271 ? -8.035 15.653 -20.222 1.00 93.81 271 ALA A C 1
ATOM 2064 O O . ALA A 1 271 ? -7.644 16.785 -20.504 1.00 93.81 271 ALA A O 1
ATOM 2065 N N . ARG A 1 272 ? -7.370 14.554 -20.604 1.00 92.38 272 ARG A N 1
ATOM 2066 C CA . ARG A 1 272 ? -6.125 14.571 -21.385 1.00 92.38 272 ARG A CA 1
ATOM 2067 C C . ARG A 1 272 ? -6.293 15.334 -22.699 1.00 92.38 272 ARG A C 1
ATOM 2069 O O . ARG A 1 272 ? -5.488 16.208 -22.992 1.00 92.38 272 ARG A O 1
ATOM 2076 N N . ARG A 1 273 ? -7.351 15.048 -23.470 1.00 87.38 273 ARG A N 1
ATOM 2077 C CA . ARG A 1 273 ? -7.605 15.697 -24.774 1.00 87.38 273 ARG A CA 1
ATOM 2078 C C . ARG A 1 273 ? -7.855 17.195 -24.667 1.00 87.38 273 ARG A C 1
ATOM 2080 O O . ARG A 1 273 ? -7.498 17.932 -25.581 1.00 87.38 273 ARG A O 1
ATOM 2087 N N . LYS A 1 274 ? -8.478 17.648 -23.575 1.00 84.00 274 LYS A N 1
ATOM 2088 C CA . LYS A 1 274 ? -8.618 19.084 -23.288 1.00 84.00 274 LYS A CA 1
ATOM 2089 C C . LYS A 1 274 ? -7.259 19.731 -23.008 1.00 84.00 274 LYS A C 1
ATOM 2091 O O . LYS A 1 274 ? -7.091 20.910 -23.316 1.00 84.00 274 LYS A O 1
ATOM 2096 N N . GLY A 1 275 ? -6.321 18.954 -22.462 1.00 75.94 275 GLY A N 1
ATOM 2097 C CA . GLY A 1 275 ? -4.977 19.382 -22.101 1.00 75.94 275 GLY A CA 1
ATOM 2098 C C . GLY A 1 275 ? -4.970 20.464 -21.016 1.00 75.94 275 GLY A C 1
ATOM 2099 O O . GLY A 1 275 ? -6.025 20.920 -20.555 1.00 75.94 275 GLY A O 1
ATOM 2100 N N . PRO A 1 276 ? -3.779 20.923 -20.603 1.00 74.56 276 PRO A N 1
ATOM 2101 C CA . PRO A 1 276 ? -3.677 22.120 -19.785 1.00 74.56 276 PRO A CA 1
ATOM 2102 C C . PRO A 1 276 ? -4.168 23.325 -20.590 1.00 74.56 276 PRO A C 1
ATOM 2104 O O . PRO A 1 276 ? -3.792 23.520 -21.748 1.00 74.56 276 PRO A O 1
ATOM 2107 N N . HIS A 1 277 ? -4.961 24.201 -19.974 1.00 66.31 277 HIS A N 1
ATOM 2108 C CA . HIS A 1 277 ? -5.585 25.325 -20.681 1.00 66.31 277 HIS A CA 1
ATOM 2109 C C . HIS A 1 277 ? -4.609 26.429 -21.114 1.00 66.31 277 HIS A C 1
ATOM 2111 O O . HIS A 1 277 ? -5.046 27.450 -21.628 1.00 66.31 277 HIS A O 1
ATOM 2117 N N . ARG A 1 278 ? -3.290 26.253 -20.990 1.00 66.94 278 ARG A N 1
ATOM 2118 C CA . ARG A 1 278 ? -2.288 27.289 -21.295 1.00 66.94 278 ARG A CA 1
ATOM 2119 C C . ARG A 1 278 ? -2.443 27.908 -22.699 1.00 66.94 278 ARG A C 1
ATOM 2121 O O . ARG A 1 278 ? -2.237 29.107 -22.835 1.00 66.94 278 ARG A O 1
ATOM 2128 N N . GLY A 1 279 ? -2.860 27.131 -23.708 1.00 58.16 279 GLY A N 1
ATOM 2129 C CA . GLY A 1 279 ? -3.122 27.625 -25.073 1.00 58.16 279 GLY A CA 1
ATOM 2130 C C . GLY A 1 279 ? -4.520 28.209 -25.322 1.00 58.16 279 GLY A C 1
ATOM 2131 O O . GLY A 1 279 ? -4.729 28.856 -26.342 1.00 58.16 279 GLY A O 1
ATOM 2132 N N . ALA A 1 280 ? -5.466 27.994 -24.402 1.00 55.66 280 ALA A N 1
ATOM 2133 C CA . ALA A 1 280 ? -6.861 28.440 -24.489 1.00 55.66 280 ALA A CA 1
ATOM 2134 C C . ALA A 1 280 ? -7.228 29.522 -23.448 1.00 55.66 280 ALA A C 1
ATOM 2136 O O . ALA A 1 280 ? -8.318 30.091 -23.503 1.00 55.66 280 ALA A O 1
ATOM 2137 N N . LEU A 1 281 ? -6.343 29.807 -22.486 1.00 59.06 281 LEU A N 1
ATOM 2138 C CA . LEU A 1 281 ? -6.505 30.887 -21.515 1.00 59.06 281 LEU A CA 1
ATOM 2139 C C . LEU A 1 281 ? -6.449 32.250 -22.220 1.00 59.06 281 LEU A C 1
ATOM 2141 O O . LEU A 1 281 ? -5.628 32.477 -23.107 1.00 59.06 281 LEU A O 1
ATOM 2145 N N . SER A 1 282 ? -7.283 33.193 -21.773 1.00 58.75 282 SER A N 1
ATOM 2146 C CA . SER A 1 282 ? -7.140 34.595 -22.174 1.00 58.75 282 SER A CA 1
ATOM 2147 C C . SER A 1 282 ? -5.737 35.102 -21.812 1.00 58.75 282 SER A C 1
ATOM 2149 O O . SER A 1 282 ? -5.150 34.669 -20.814 1.00 58.75 282 SER A O 1
ATOM 2151 N N . CYS A 1 283 ? -5.201 36.057 -22.583 1.00 64.69 283 CYS A N 1
ATOM 2152 C CA . CYS A 1 283 ? -3.876 36.635 -22.322 1.00 64.69 283 CYS A CA 1
ATOM 2153 C C . CYS A 1 283 ? -3.720 37.129 -20.871 1.00 64.69 283 CYS A C 1
ATOM 2155 O O . CYS A 1 283 ? -2.626 37.052 -20.317 1.00 64.69 283 CYS A O 1
ATOM 2157 N N . GLY A 1 284 ? -4.816 37.582 -20.245 1.00 65.69 284 GLY A N 1
ATOM 2158 C CA . GLY A 1 284 ? -4.859 37.952 -18.830 1.00 65.69 284 GLY A CA 1
ATOM 2159 C C . GLY A 1 284 ? -4.628 36.764 -17.892 1.00 65.69 284 GLY A C 1
ATOM 2160 O O . GLY A 1 284 ? -3.723 36.814 -17.064 1.00 65.69 284 GLY A O 1
ATOM 2161 N N . ASN A 1 285 ? -5.376 35.668 -18.045 1.00 73.44 285 ASN A N 1
ATOM 2162 C CA . ASN A 1 285 ? -5.257 34.504 -17.158 1.00 73.44 285 ASN A CA 1
ATOM 2163 C C . ASN A 1 285 ? -3.877 33.839 -17.256 1.00 73.44 285 ASN A C 1
ATOM 2165 O O . ASN A 1 285 ? -3.284 33.483 -16.237 1.00 73.44 285 ASN A O 1
ATOM 2169 N N . LEU A 1 286 ? -3.336 33.716 -18.471 1.00 77.31 286 LEU A N 1
ATOM 2170 C CA . LEU A 1 286 ? -1.994 33.173 -18.668 1.00 77.31 286 LEU A CA 1
ATOM 2171 C C . LEU A 1 286 ? -0.922 34.098 -18.056 1.00 77.31 286 LEU A C 1
ATOM 2173 O O . LEU A 1 286 ? 0.021 33.616 -17.428 1.00 77.31 286 LEU A O 1
ATOM 2177 N N . ALA A 1 287 ? -1.097 35.423 -18.164 1.00 79.56 287 ALA A N 1
ATOM 2178 C CA . ALA A 1 287 ? -0.204 36.392 -17.536 1.00 79.56 287 ALA A CA 1
ATOM 2179 C C . ALA A 1 287 ? -0.204 36.295 -16.004 1.00 79.56 287 ALA A C 1
ATOM 2181 O O . ALA A 1 287 ? 0.872 36.356 -15.412 1.00 79.56 287 ALA A O 1
ATOM 2182 N N . HIS A 1 288 ? -1.364 36.087 -15.369 1.00 84.50 288 HIS A N 1
ATOM 2183 C CA . HIS A 1 288 ? -1.450 35.857 -13.922 1.00 84.50 288 HIS A CA 1
ATOM 2184 C C . HIS A 1 288 ? -0.660 34.616 -13.491 1.00 84.50 288 HIS A C 1
ATOM 2186 O O . HIS A 1 288 ? 0.086 34.670 -12.514 1.00 84.50 288 HIS A O 1
ATOM 2192 N N . GLY A 1 289 ? -0.771 33.524 -14.248 1.00 82.44 289 GLY A N 1
ATOM 2193 C CA . GLY A 1 289 ? -0.151 32.247 -13.908 1.00 82.44 289 GLY A CA 1
ATOM 2194 C C . GLY A 1 289 ? 1.382 32.227 -13.931 1.00 82.44 289 GLY A C 1
ATOM 2195 O O . GLY A 1 289 ? 1.988 31.460 -13.186 1.00 82.44 289 GLY A O 1
ATOM 2196 N N . PHE A 1 290 ? 2.029 33.083 -14.732 1.00 85.81 290 PHE A N 1
ATOM 2197 C CA . PHE A 1 290 ? 3.497 33.180 -14.798 1.00 85.81 290 PHE A CA 1
ATOM 2198 C C . PHE A 1 290 ? 4.064 34.531 -14.343 1.00 85.81 290 PHE A C 1
ATOM 2200 O O . PHE A 1 290 ? 5.252 34.793 -14.534 1.00 85.81 290 PHE A O 1
ATOM 2207 N N . ALA A 1 291 ? 3.248 35.444 -13.802 1.00 87.25 291 ALA A N 1
ATOM 2208 C CA . ALA A 1 291 ? 3.668 36.823 -13.519 1.00 87.25 291 ALA A CA 1
ATOM 2209 C C . ALA A 1 291 ? 4.932 36.896 -12.644 1.00 87.25 291 ALA A C 1
ATOM 2211 O O . ALA A 1 291 ? 5.820 37.711 -12.912 1.00 87.25 291 ALA A O 1
ATOM 2212 N N . ALA A 1 292 ? 5.019 36.009 -11.650 1.00 87.69 292 ALA A N 1
ATOM 2213 C CA . ALA A 1 292 ? 6.129 35.905 -10.705 1.00 87.69 292 ALA A CA 1
ATOM 2214 C C . ALA A 1 292 ? 7.325 35.077 -11.219 1.00 87.69 292 ALA A C 1
ATOM 2216 O O . ALA A 1 292 ? 8.348 35.004 -10.545 1.00 87.69 292 ALA A O 1
ATOM 2217 N N . CYS A 1 293 ? 7.214 34.457 -12.396 1.00 88.81 293 CYS A N 1
ATOM 2218 C CA . CYS A 1 293 ? 8.304 33.714 -13.021 1.00 88.81 293 CYS A CA 1
ATOM 2219 C C . CYS A 1 293 ? 9.369 34.656 -13.603 1.00 88.81 293 CYS A C 1
ATOM 2221 O O . CYS A 1 293 ? 9.101 35.822 -13.928 1.00 88.81 293 CYS A O 1
ATOM 2223 N N . ASN A 1 294 ? 10.586 34.145 -13.782 1.00 88.38 294 ASN A N 1
ATOM 2224 C CA . ASN A 1 294 ? 11.646 34.890 -14.457 1.00 88.38 294 ASN A CA 1
ATOM 2225 C C . ASN A 1 294 ? 11.379 35.005 -15.976 1.00 88.38 294 ASN A C 1
ATOM 2227 O O . ASN A 1 294 ? 10.460 34.391 -16.520 1.00 88.38 294 ASN A O 1
ATOM 2231 N N . ALA A 1 295 ? 12.164 35.825 -16.682 1.00 87.44 295 ALA A N 1
ATOM 2232 C CA . ALA A 1 295 ? 11.934 36.096 -18.105 1.00 87.44 295 ALA A CA 1
ATOM 2233 C C . ALA A 1 295 ? 12.005 34.837 -18.994 1.00 87.44 295 ALA A C 1
ATOM 2235 O O . ALA A 1 295 ? 11.203 34.714 -19.921 1.00 87.44 295 ALA A O 1
ATOM 2236 N N . SER A 1 296 ? 12.911 33.899 -18.691 1.00 86.06 296 SER A N 1
ATOM 2237 C CA . SER A 1 296 ? 13.040 32.634 -19.430 1.00 86.06 296 SER A CA 1
ATOM 2238 C C . SER A 1 296 ? 11.814 31.752 -19.215 1.00 86.06 296 SER A C 1
ATOM 2240 O O . SER A 1 296 ? 11.163 31.360 -20.175 1.00 86.06 296 SER A O 1
ATOM 2242 N N . GLU A 1 297 ? 11.424 31.537 -17.958 1.00 87.00 297 GLU A N 1
ATOM 2243 C CA . GLU A 1 297 ? 10.248 30.738 -17.592 1.00 87.00 297 GLU A CA 1
ATOM 2244 C C . GLU A 1 297 ? 8.957 31.295 -18.212 1.00 87.00 297 GLU A C 1
ATOM 2246 O O . GLU A 1 297 ? 8.112 30.538 -18.690 1.00 87.00 297 GLU A O 1
ATOM 2251 N N . LYS A 1 298 ? 8.805 32.627 -18.258 1.00 87.50 298 LYS A N 1
ATOM 2252 C CA . LYS A 1 298 ? 7.676 33.282 -18.943 1.00 87.50 298 LYS A CA 1
ATOM 2253 C C . LYS A 1 298 ? 7.650 32.958 -20.433 1.00 87.50 298 LYS A C 1
ATOM 2255 O O . LYS A 1 298 ? 6.571 32.772 -20.988 1.00 87.50 298 LYS A O 1
ATOM 2260 N N . SER A 1 299 ? 8.811 32.922 -21.085 1.00 84.12 299 SER A N 1
ATOM 2261 C CA . SER A 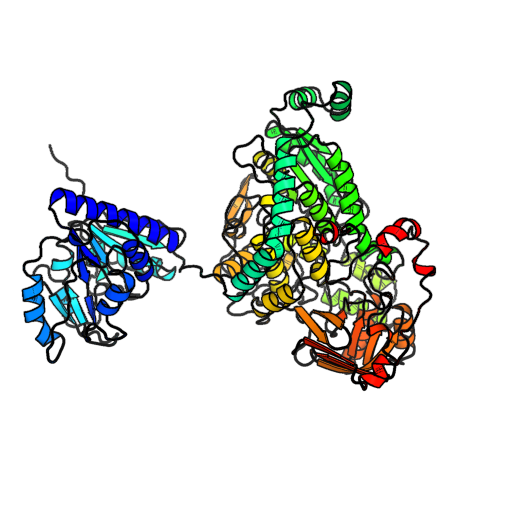1 299 ? 8.921 32.532 -22.493 1.00 84.12 299 SER A CA 1
ATOM 2262 C C . SER A 1 299 ? 8.564 31.056 -22.685 1.00 84.12 299 SER A C 1
ATOM 2264 O O . SER A 1 299 ? 7.749 30.723 -23.546 1.00 84.12 299 SER A O 1
ATOM 2266 N N . ASP A 1 300 ? 9.098 30.181 -21.833 1.00 85.50 300 ASP A N 1
ATOM 2267 C CA . ASP A 1 300 ? 8.872 28.736 -21.895 1.00 85.50 300 ASP A CA 1
ATOM 2268 C C . ASP A 1 300 ? 7.393 28.376 -21.707 1.00 85.50 300 ASP A C 1
ATOM 2270 O O . ASP A 1 300 ? 6.828 27.639 -22.520 1.00 85.50 300 ASP A O 1
ATOM 2274 N N . LEU A 1 301 ? 6.729 28.963 -20.704 1.00 84.38 301 LEU A N 1
ATOM 2275 C CA . LEU A 1 301 ? 5.308 28.729 -20.418 1.00 84.38 301 LEU A CA 1
ATOM 2276 C C . LEU A 1 301 ? 4.368 29.252 -21.514 1.00 84.38 301 LEU A C 1
ATOM 2278 O O . LEU A 1 301 ? 3.269 28.720 -21.664 1.00 84.38 301 LEU A O 1
ATOM 2282 N N . ARG A 1 302 ? 4.787 30.254 -22.299 1.00 81.19 302 ARG A N 1
ATOM 2283 C CA . ARG A 1 302 ? 4.036 30.734 -23.476 1.00 81.19 302 ARG A CA 1
ATOM 2284 C C . ARG A 1 302 ? 4.154 29.799 -24.672 1.00 81.19 302 ARG A C 1
ATOM 2286 O O . ARG A 1 302 ? 3.240 29.753 -25.485 1.00 81.19 302 ARG A O 1
ATOM 2293 N N . SER A 1 303 ? 5.271 29.083 -24.797 1.00 74.38 303 SER A N 1
ATOM 2294 C CA . SER A 1 303 ? 5.553 28.256 -25.974 1.00 74.38 303 SER A CA 1
ATOM 2295 C C . SER A 1 303 ? 4.706 26.982 -26.055 1.00 74.38 303 SER A C 1
ATOM 2297 O O . SER A 1 303 ? 4.676 26.363 -27.110 1.00 74.38 303 SER A O 1
ATOM 2299 N N . LEU A 1 304 ? 4.064 26.555 -24.955 1.00 72.88 304 LEU A N 1
ATOM 2300 C CA . LEU A 1 304 ? 3.314 25.289 -24.802 1.00 72.88 304 LEU A CA 1
ATOM 2301 C C . LEU A 1 304 ? 4.112 23.999 -25.072 1.00 72.88 304 LEU A C 1
ATOM 2303 O O . LEU A 1 304 ? 3.616 22.909 -24.817 1.00 72.88 304 LEU A O 1
ATOM 2307 N N . THR A 1 305 ? 5.358 24.107 -25.533 1.00 79.50 305 THR A N 1
ATOM 2308 C CA . THR A 1 305 ? 6.252 22.973 -25.819 1.00 79.50 305 THR A CA 1
ATOM 2309 C C . THR A 1 305 ? 7.036 22.500 -24.596 1.00 79.50 305 THR A C 1
ATOM 2311 O O . THR A 1 305 ? 7.734 21.490 -24.659 1.00 79.50 305 THR A O 1
ATOM 2314 N N . LYS A 1 306 ? 6.953 23.237 -23.481 1.00 87.94 306 LYS A N 1
ATOM 2315 C CA . LYS A 1 306 ? 7.652 22.937 -22.229 1.00 87.94 306 LYS A CA 1
ATOM 2316 C C . LYS A 1 306 ? 6.671 22.497 -21.151 1.00 87.94 306 LYS A C 1
ATOM 2318 O O . LYS A 1 306 ? 5.607 23.107 -20.987 1.00 87.94 306 LYS A O 1
ATOM 2323 N N . ALA A 1 307 ? 7.048 21.470 -20.395 1.00 92.31 307 ALA A N 1
ATOM 2324 C CA . ALA A 1 307 ? 6.254 20.996 -19.272 1.00 92.31 307 ALA A CA 1
ATOM 2325 C C . ALA A 1 307 ? 6.265 22.019 -18.129 1.00 92.31 307 ALA A C 1
ATOM 2327 O O . ALA A 1 307 ? 7.297 22.626 -17.834 1.00 92.31 307 ALA A O 1
ATOM 2328 N N . ASN A 1 308 ? 5.123 22.176 -17.473 1.00 95.25 308 ASN A N 1
ATOM 2329 C CA . ASN A 1 308 ? 4.955 22.891 -16.223 1.00 95.25 308 ASN A CA 1
ATOM 2330 C C . ASN A 1 308 ? 4.580 21.899 -15.118 1.00 95.25 308 ASN A C 1
ATOM 2332 O O . ASN A 1 308 ? 3.518 21.279 -15.160 1.00 95.25 308 ASN A O 1
ATOM 2336 N N . ILE A 1 309 ? 5.452 21.738 -14.131 1.00 97.81 309 ILE A N 1
ATOM 2337 C CA . ILE A 1 309 ? 5.315 20.736 -13.077 1.00 97.81 309 ILE A CA 1
ATOM 2338 C C . ILE A 1 309 ? 4.785 21.389 -11.803 1.00 97.81 309 ILE A C 1
ATOM 2340 O O . ILE A 1 309 ? 5.407 22.296 -11.244 1.00 97.81 309 ILE A O 1
ATOM 2344 N N . ALA A 1 310 ? 3.649 20.898 -11.316 1.00 98.50 310 ALA A N 1
ATOM 2345 C CA . ALA A 1 310 ? 3.090 21.305 -10.035 1.00 98.50 310 ALA A CA 1
ATOM 2346 C C . ALA A 1 310 ? 3.935 20.775 -8.870 1.00 98.50 310 ALA A C 1
ATOM 2348 O O . ALA A 1 310 ? 4.307 19.604 -8.842 1.00 98.50 310 ALA A O 1
ATOM 2349 N N . ILE A 1 311 ? 4.165 21.606 -7.859 1.00 98.81 311 ILE A N 1
ATOM 2350 C CA . ILE A 1 311 ? 4.662 21.176 -6.550 1.00 98.81 311 ILE A CA 1
ATOM 2351 C C . ILE A 1 311 ? 3.518 21.350 -5.554 1.00 98.81 311 ILE A C 1
ATOM 2353 O O . ILE A 1 311 ? 3.105 22.481 -5.286 1.00 98.81 311 ILE A O 1
ATOM 2357 N N . ILE A 1 312 ? 3.018 20.236 -5.017 1.00 98.81 312 ILE A N 1
ATOM 2358 C CA . ILE A 1 312 ? 2.059 20.223 -3.910 1.00 98.81 312 ILE A CA 1
ATOM 2359 C C . ILE A 1 312 ? 2.811 19.787 -2.661 1.00 98.81 312 ILE A C 1
ATOM 2361 O O . ILE A 1 312 ? 3.354 18.680 -2.611 1.00 98.81 312 ILE A O 1
ATOM 2365 N N . SER A 1 313 ? 2.864 20.665 -1.661 1.00 98.56 313 SER A N 1
ATOM 2366 C CA . SER A 1 313 ? 3.674 20.434 -0.468 1.00 98.56 313 SER A CA 1
ATOM 2367 C C . SER A 1 313 ? 2.867 20.482 0.811 1.00 98.56 313 SER A C 1
ATOM 2369 O O . SER A 1 313 ? 2.041 21.363 1.023 1.00 98.56 313 SER A O 1
ATOM 2371 N N . SER A 1 314 ? 3.177 19.546 1.696 1.00 97.81 314 SER A N 1
ATOM 2372 C CA . SER A 1 314 ? 2.706 19.520 3.078 1.00 97.81 314 SER A CA 1
ATOM 2373 C C . SER A 1 314 ? 3.768 20.052 4.045 1.00 97.81 314 SER A C 1
ATOM 2375 O O . SER A 1 314 ? 3.886 19.554 5.160 1.00 97.81 314 SER A O 1
ATOM 2377 N N . TYR A 1 315 ? 4.596 21.012 3.617 1.00 97.88 315 TYR A N 1
ATOM 2378 C CA . TYR A 1 315 ? 5.596 21.643 4.479 1.00 97.88 315 TYR A CA 1
ATOM 2379 C C . TYR A 1 315 ? 4.960 22.195 5.761 1.00 97.88 315 TYR A C 1
ATOM 2381 O O . TYR A 1 315 ? 3.941 22.887 5.726 1.00 97.88 315 TYR A O 1
ATOM 2389 N N . ASN A 1 316 ? 5.591 21.894 6.893 1.00 96.62 316 ASN A N 1
ATOM 2390 C CA . ASN A 1 316 ? 5.230 22.421 8.197 1.00 96.62 316 ASN A CA 1
ATOM 2391 C C . ASN A 1 316 ? 6.477 22.423 9.085 1.00 96.62 316 ASN A C 1
ATOM 2393 O O . ASN A 1 316 ? 7.075 21.370 9.294 1.00 96.62 316 ASN A O 1
ATOM 2397 N N . ASP A 1 317 ? 6.842 23.595 9.598 1.00 94.81 317 ASP A N 1
ATOM 2398 C CA . ASP A 1 317 ? 8.057 23.801 10.394 1.00 94.81 317 ASP A CA 1
ATOM 2399 C C . ASP A 1 317 ? 8.030 23.056 11.741 1.00 94.81 317 ASP A C 1
ATOM 2401 O O . ASP A 1 317 ? 9.022 22.478 12.174 1.00 94.81 317 ASP A O 1
ATOM 2405 N N . MET A 1 318 ? 6.856 22.982 12.375 1.00 93.75 318 MET A N 1
ATOM 2406 C CA . MET A 1 318 ? 6.670 22.313 13.667 1.00 93.75 318 MET A CA 1
ATOM 2407 C C . MET A 1 318 ? 6.772 20.785 13.553 1.00 93.75 318 MET A C 1
ATOM 2409 O O . MET A 1 318 ? 7.127 20.101 14.514 1.00 93.75 318 MET A O 1
ATOM 2413 N N . LEU A 1 319 ? 6.403 20.214 12.405 1.00 94.56 319 LEU A N 1
ATOM 2414 C CA . LEU A 1 319 ? 6.293 18.768 12.245 1.00 94.56 319 LEU A CA 1
ATOM 2415 C C . LEU A 1 319 ? 7.585 18.186 11.683 1.00 94.56 319 LEU A C 1
ATOM 2417 O O . LEU A 1 319 ? 7.855 18.326 10.494 1.00 94.56 319 LEU A O 1
ATOM 2421 N N . SER A 1 320 ? 8.322 17.436 12.509 1.00 94.00 320 SER A N 1
ATOM 2422 C CA . SER A 1 320 ? 9.636 16.869 12.160 1.00 94.00 320 SER A CA 1
ATOM 2423 C C . SER A 1 320 ? 9.665 16.173 10.795 1.00 94.00 320 SER A C 1
ATOM 2425 O O . SER A 1 320 ? 10.620 16.339 10.046 1.00 94.00 320 SER A O 1
ATOM 2427 N N . ALA A 1 321 ? 8.617 15.419 10.446 1.00 94.56 321 ALA A N 1
ATOM 2428 C CA . ALA A 1 321 ? 8.539 14.700 9.178 1.00 94.56 321 ALA A CA 1
ATOM 2429 C C . ALA A 1 321 ? 8.455 15.639 7.967 1.00 94.56 321 ALA A C 1
ATOM 2431 O O . ALA A 1 321 ? 8.999 15.324 6.918 1.00 94.56 321 ALA A O 1
ATOM 2432 N N . HIS A 1 322 ? 7.813 16.795 8.116 1.00 96.75 322 HIS A N 1
ATOM 2433 C CA . HIS A 1 322 ? 7.474 17.709 7.024 1.00 96.75 322 HIS A CA 1
ATOM 2434 C C . HIS A 1 322 ? 8.356 18.952 6.951 1.00 96.75 322 HIS A C 1
ATOM 2436 O O . HIS A 1 322 ? 8.421 19.584 5.896 1.00 96.75 322 HIS A O 1
ATOM 2442 N N . GLN A 1 323 ? 9.058 19.281 8.032 1.00 97.12 323 GLN A N 1
ATOM 2443 C CA . GLN A 1 323 ? 10.021 20.375 8.074 1.00 97.12 323 GLN A CA 1
ATOM 2444 C C . GLN A 1 323 ? 11.099 20.271 6.970 1.00 97.12 323 GLN A C 1
ATOM 2446 O O . GLN A 1 323 ? 11.348 21.292 6.325 1.00 97.12 323 GLN A O 1
ATOM 2451 N N . PRO A 1 324 ? 11.643 19.081 6.613 1.00 96.81 324 PRO A N 1
ATOM 2452 C CA . PRO A 1 324 ? 12.605 18.960 5.514 1.00 96.81 324 PRO A CA 1
ATOM 2453 C C . PRO A 1 324 ? 12.128 19.516 4.167 1.00 96.81 324 PRO A C 1
ATOM 2455 O O . PRO A 1 324 ? 12.951 19.921 3.346 1.00 96.81 324 PRO A O 1
ATOM 2458 N N . TYR A 1 325 ? 10.813 19.582 3.925 1.00 98.19 325 TYR A N 1
ATOM 2459 C CA . TYR A 1 325 ? 10.269 20.105 2.671 1.00 98.19 325 TYR A CA 1
ATOM 2460 C C . TYR A 1 325 ? 10.473 21.611 2.471 1.00 98.19 325 TYR A C 1
ATOM 2462 O O . TYR A 1 325 ? 10.201 22.089 1.371 1.00 98.19 325 TYR A O 1
ATOM 2470 N N . GLN A 1 326 ? 10.986 22.348 3.464 1.00 97.06 326 GLN A N 1
ATOM 2471 C CA . GLN A 1 326 ? 11.319 23.773 3.342 1.00 97.06 326 GLN A CA 1
ATOM 2472 C C . GLN A 1 326 ? 12.162 24.069 2.092 1.00 97.06 326 GLN A C 1
ATOM 2474 O O . GLN A 1 326 ? 11.875 25.007 1.352 1.00 97.06 326 GLN A O 1
ATOM 2479 N N . PHE A 1 327 ? 13.176 23.238 1.833 1.00 95.31 327 PHE A N 1
ATOM 2480 C CA . PHE A 1 327 ? 14.184 23.481 0.793 1.00 95.31 327 PHE A CA 1
ATOM 2481 C C . PHE A 1 327 ? 13.903 22.746 -0.527 1.00 95.31 327 PHE A C 1
ATOM 2483 O O . PHE A 1 327 ? 14.525 23.018 -1.555 1.00 95.31 327 PHE A O 1
ATOM 2490 N N . TYR A 1 328 ? 12.947 21.814 -0.534 1.00 98.19 328 TYR A N 1
ATOM 2491 C CA . TYR A 1 328 ? 12.689 20.945 -1.686 1.00 98.19 328 TYR A CA 1
ATOM 2492 C C . TYR A 1 328 ? 12.208 21.720 -2.919 1.00 98.19 328 TYR A C 1
ATOM 2494 O O . TYR A 1 328 ? 12.694 21.419 -4.011 1.00 98.19 328 TYR A O 1
ATOM 2502 N N . PRO A 1 329 ? 11.311 22.725 -2.808 1.00 98.25 329 PRO A N 1
ATOM 2503 C CA . PRO A 1 329 ? 10.856 23.473 -3.973 1.00 98.25 329 PRO A CA 1
ATOM 2504 C C . PRO A 1 329 ? 11.988 24.107 -4.785 1.00 98.25 329 PRO A C 1
ATOM 2506 O O . PRO A 1 329 ? 11.918 24.106 -6.011 1.00 98.25 329 PRO A O 1
ATOM 2509 N N . GLU A 1 330 ? 13.041 24.612 -4.140 1.00 97.62 330 GLU A N 1
ATOM 2510 C CA . GLU A 1 330 ? 14.191 25.202 -4.839 1.00 97.62 330 GLU A CA 1
ATOM 2511 C C . GLU A 1 330 ? 15.016 24.141 -5.576 1.00 97.62 330 GLU A C 1
ATOM 2513 O O . GLU A 1 330 ? 15.333 24.307 -6.757 1.00 97.62 330 GLU A O 1
ATOM 2518 N N . ILE A 1 331 ? 15.302 23.013 -4.912 1.00 98.31 331 ILE A N 1
ATOM 2519 C CA . ILE A 1 331 ? 16.013 21.867 -5.502 1.00 98.31 331 ILE A CA 1
ATOM 2520 C C . ILE A 1 331 ? 15.261 21.348 -6.733 1.00 98.31 331 ILE A C 1
ATOM 2522 O O . ILE A 1 331 ? 15.867 21.124 -7.785 1.00 98.31 331 ILE A O 1
ATOM 2526 N N . ILE A 1 332 ? 13.941 21.197 -6.606 1.00 98.69 332 ILE A N 1
ATOM 2527 C CA . ILE A 1 332 ? 13.043 20.727 -7.661 1.00 98.69 332 ILE A CA 1
ATOM 2528 C C . ILE A 1 332 ? 13.038 21.704 -8.835 1.00 98.69 332 ILE A C 1
ATOM 2530 O O . ILE A 1 332 ? 13.307 21.291 -9.961 1.00 98.69 332 ILE A O 1
ATOM 2534 N N . LYS A 1 333 ? 12.770 22.995 -8.591 1.00 98.31 333 LYS A N 1
ATOM 2535 C CA . LYS A 1 333 ? 12.717 24.018 -9.648 1.00 98.31 333 LYS A CA 1
ATOM 2536 C C . LYS A 1 333 ? 14.003 24.047 -10.461 1.00 98.31 333 LYS A C 1
ATOM 2538 O O . LYS A 1 333 ? 13.946 24.040 -11.687 1.00 98.31 333 LYS A O 1
ATOM 2543 N N . LYS A 1 334 ? 15.155 23.990 -9.787 1.00 97.94 334 LYS A N 1
ATOM 2544 C CA . LYS A 1 334 ? 16.458 23.926 -10.452 1.00 97.94 334 LYS A CA 1
ATOM 2545 C C . LYS A 1 334 ? 16.599 22.669 -11.321 1.00 97.94 334 LYS A C 1
ATOM 2547 O O . LYS A 1 334 ? 16.980 22.777 -12.480 1.00 97.94 334 LYS A O 1
ATOM 2552 N N . ALA A 1 335 ? 16.258 21.491 -10.797 1.00 98.25 335 ALA A N 1
ATOM 2553 C CA . ALA A 1 335 ? 16.374 20.233 -11.540 1.00 98.25 335 ALA A CA 1
ATOM 2554 C C . ALA A 1 335 ? 15.435 20.151 -12.760 1.00 98.25 335 ALA A C 1
ATOM 2556 O O . ALA A 1 335 ? 15.818 19.588 -13.786 1.00 98.25 335 ALA A O 1
ATOM 2557 N N . VAL A 1 336 ? 14.229 20.721 -12.661 1.00 97.75 336 VAL A N 1
ATOM 2558 C CA . VAL A 1 336 ? 13.268 20.814 -13.774 1.00 97.75 336 VAL A CA 1
ATOM 2559 C C . VAL A 1 336 ? 13.747 21.814 -14.835 1.00 97.75 336 VAL A C 1
ATOM 2561 O O . VAL A 1 336 ? 13.680 21.517 -16.029 1.00 97.75 336 VAL A O 1
ATOM 2564 N N . ALA A 1 337 ? 14.309 22.953 -14.418 1.00 96.38 337 ALA A N 1
ATOM 2565 C CA . ALA A 1 337 ? 14.893 23.939 -15.329 1.00 96.38 337 ALA A CA 1
ATOM 2566 C C . ALA A 1 337 ? 16.099 23.382 -16.108 1.00 96.38 337 ALA A C 1
ATOM 2568 O O . ALA A 1 337 ? 16.233 23.640 -17.302 1.00 96.38 337 ALA A O 1
ATOM 2569 N N . GLU A 1 338 ? 16.938 22.553 -15.476 1.00 96.00 338 GLU A N 1
ATOM 2570 C CA . GLU A 1 338 ? 18.087 21.887 -16.118 1.00 96.00 338 GLU A CA 1
ATOM 2571 C C . GLU A 1 338 ? 17.689 20.974 -17.296 1.00 96.00 338 GLU A C 1
ATOM 2573 O O . GLU A 1 338 ? 18.519 20.702 -18.162 1.00 96.00 338 GLU A O 1
ATOM 2578 N N . VAL A 1 339 ? 16.432 20.516 -17.358 1.00 94.06 339 VAL A N 1
ATOM 2579 C CA . VAL A 1 339 ? 15.882 19.734 -18.485 1.00 94.06 339 VAL A CA 1
ATOM 2580 C C . VAL A 1 339 ? 14.936 20.558 -19.371 1.00 94.06 339 VAL A C 1
ATOM 2582 O O . VAL A 1 339 ? 14.166 20.010 -20.159 1.00 94.06 339 VAL A O 1
ATOM 2585 N N . GLY A 1 340 ? 14.994 21.889 -19.257 1.00 91.94 340 GLY A N 1
ATOM 2586 C CA . GLY A 1 340 ? 14.268 22.832 -20.106 1.00 91.94 340 GLY A CA 1
ATOM 2587 C C . GLY A 1 340 ? 12.760 22.860 -19.870 1.00 91.94 340 GLY A C 1
ATOM 2588 O O . GLY A 1 340 ? 12.017 23.087 -20.822 1.00 91.94 340 GLY A O 1
ATOM 2589 N N . SER A 1 341 ? 12.312 22.574 -18.648 1.00 94.25 341 SER A N 1
ATOM 2590 C CA . SER A 1 341 ? 10.911 22.652 -18.211 1.00 94.25 341 SER A CA 1
ATOM 2591 C C . SER A 1 341 ? 10.767 23.654 -17.059 1.00 94.25 341 SER A C 1
ATOM 2593 O O . SER A 1 341 ? 11.761 24.149 -16.531 1.00 94.25 341 SER A O 1
ATOM 2595 N N . VAL A 1 342 ? 9.539 23.940 -16.631 1.00 95.75 342 VAL A N 1
ATOM 2596 C CA . VAL A 1 342 ? 9.250 24.854 -15.514 1.00 95.75 342 VAL A CA 1
ATOM 2597 C C . VAL A 1 342 ? 8.576 24.087 -14.381 1.00 95.75 342 VAL A C 1
ATOM 2599 O O . VAL A 1 342 ? 7.820 23.152 -14.626 1.00 95.75 342 VAL A O 1
ATOM 2602 N N . ALA A 1 343 ? 8.844 24.463 -13.131 1.00 97.00 343 ALA A N 1
ATOM 2603 C CA . ALA A 1 343 ? 8.091 23.970 -11.983 1.00 97.00 343 ALA A CA 1
ATOM 2604 C C . ALA A 1 343 ? 7.561 25.136 -11.153 1.00 97.00 343 ALA A C 1
ATOM 2606 O O . ALA A 1 343 ? 8.271 26.111 -10.893 1.00 97.00 343 ALA A O 1
ATOM 2607 N N . GLN A 1 344 ? 6.323 25.022 -10.688 1.00 96.75 344 GLN A N 1
ATOM 2608 C CA . GLN A 1 344 ? 5.677 26.043 -9.874 1.00 96.75 344 GLN A CA 1
ATOM 2609 C C . GLN A 1 344 ? 5.103 25.423 -8.604 1.00 96.75 344 GLN A C 1
ATOM 2611 O O . GLN A 1 344 ? 4.602 24.300 -8.601 1.00 96.75 344 GLN A O 1
ATOM 2616 N N . PHE A 1 345 ? 5.174 26.176 -7.508 1.00 97.69 345 PHE A N 1
ATOM 2617 C CA . PHE A 1 345 ? 4.517 25.784 -6.269 1.00 97.69 345 PHE A CA 1
ATOM 2618 C C . PHE A 1 345 ? 3.016 26.008 -6.429 1.00 97.69 345 PHE A C 1
ATOM 2620 O O . PHE A 1 345 ? 2.565 27.149 -6.450 1.00 97.69 345 PHE A O 1
ATOM 2627 N N . ALA A 1 346 ? 2.276 24.919 -6.615 1.00 97.31 346 ALA A N 1
ATOM 2628 C CA . ALA A 1 346 ? 0.864 24.955 -6.976 1.00 97.31 346 ALA A CA 1
ATOM 2629 C C . ALA A 1 346 ? -0.037 25.117 -5.748 1.00 97.31 346 ALA A C 1
ATOM 2631 O O . ALA A 1 346 ? -1.095 25.731 -5.834 1.00 97.31 346 ALA A O 1
ATOM 2632 N N . GLY A 1 347 ? 0.378 24.592 -4.594 1.00 97.50 347 GLY A N 1
ATOM 2633 C CA . GLY A 1 347 ? -0.414 24.704 -3.379 1.00 97.50 347 GLY A CA 1
ATOM 2634 C C . GLY A 1 347 ? 0.234 24.056 -2.165 1.00 97.50 347 GLY A C 1
ATOM 2635 O O . GLY A 1 347 ? 0.969 23.070 -2.267 1.00 97.50 347 GLY A O 1
ATOM 2636 N N . GLY A 1 348 ? -0.060 24.634 -1.003 1.00 98.06 348 GLY A N 1
ATOM 2637 C CA . GLY A 1 348 ? 0.205 24.020 0.290 1.00 98.06 348 GLY A CA 1
ATOM 2638 C C . GLY A 1 348 ? -1.004 23.206 0.736 1.00 98.06 348 GLY A C 1
ATOM 2639 O O . GLY A 1 348 ? -2.139 23.652 0.574 1.00 98.06 348 GLY A O 1
ATOM 2640 N N . VAL A 1 349 ? -0.773 22.034 1.318 1.00 98.38 349 VAL A N 1
ATOM 2641 C CA . VAL A 1 349 ? -1.819 21.255 1.993 1.00 98.38 349 VAL A CA 1
ATOM 2642 C C . VAL A 1 349 ? -1.543 21.193 3.487 1.00 98.38 349 VAL A C 1
ATOM 2644 O O . VAL A 1 349 ? -0.393 21.256 3.922 1.00 98.38 349 VAL A O 1
ATOM 2647 N N . ALA A 1 350 ? -2.603 21.053 4.282 1.00 94.44 350 ALA A N 1
ATOM 2648 C CA . ALA A 1 350 ? -2.462 20.913 5.722 1.00 94.44 350 ALA A CA 1
ATOM 2649 C C . ALA A 1 350 ? -1.608 19.683 6.069 1.00 94.44 350 ALA A C 1
ATOM 2651 O O . ALA A 1 350 ? -1.793 18.599 5.516 1.00 94.44 350 ALA A O 1
ATOM 2652 N N . ALA A 1 351 ? -0.699 19.846 7.025 1.00 93.06 351 ALA A N 1
ATOM 2653 C CA . ALA A 1 351 ? 0.054 18.746 7.600 1.00 93.06 351 ALA A CA 1
ATOM 2654 C C . ALA A 1 351 ? -0.386 18.564 9.049 1.00 93.06 351 ALA A C 1
ATOM 2656 O O . ALA A 1 351 ? -0.084 19.393 9.906 1.00 93.06 351 ALA A O 1
ATOM 2657 N N . MET A 1 352 ? -1.124 17.488 9.308 1.00 90.56 352 MET A N 1
ATOM 2658 C CA . MET A 1 352 ? -1.486 17.070 10.657 1.00 90.56 352 MET A CA 1
ATOM 2659 C C . MET A 1 352 ? -0.577 15.922 11.093 1.00 90.56 352 MET A C 1
ATOM 2661 O O . MET A 1 352 ? -0.305 14.997 10.325 1.00 90.56 352 MET A O 1
ATOM 2665 N N . CYS A 1 353 ? -0.111 15.978 12.340 1.00 89.75 353 CYS A N 1
ATOM 2666 C CA . CYS A 1 353 ? 0.641 14.897 12.959 1.00 89.75 353 CYS A CA 1
ATOM 2667 C C . CYS A 1 353 ? -0.209 14.233 14.037 1.00 89.75 353 CYS A C 1
ATOM 2669 O O . CYS A 1 353 ? -0.672 14.895 14.968 1.00 89.75 353 CYS A O 1
ATOM 2671 N N . ASP A 1 354 ? -0.367 12.916 13.943 1.00 86.44 354 ASP A N 1
ATOM 2672 C CA . ASP A 1 354 ? -1.084 12.158 14.965 1.00 86.44 354 ASP A CA 1
ATOM 2673 C C . ASP A 1 354 ? -0.303 12.166 16.291 1.00 86.44 354 ASP A C 1
ATOM 2675 O O . ASP A 1 354 ? -0.898 12.375 17.342 1.00 86.44 354 ASP A O 1
ATOM 2679 N N . GLY A 1 355 ? 1.036 12.100 16.256 1.00 84.38 355 GLY A N 1
ATOM 2680 C CA . GLY A 1 355 ? 1.876 12.293 17.453 1.00 84.38 355 GLY A CA 1
ATOM 2681 C C . GLY A 1 355 ? 1.667 13.657 18.136 1.00 84.38 355 GLY A C 1
ATOM 2682 O O . GLY A 1 355 ? 1.787 13.754 19.350 1.00 84.38 355 GLY A O 1
ATOM 2683 N N . VAL A 1 356 ? 1.259 14.657 17.341 1.00 87.44 356 VAL A N 1
ATOM 2684 C CA . VAL A 1 356 ? 0.651 15.948 17.715 1.00 87.44 356 VAL A CA 1
ATOM 2685 C C . VAL A 1 356 ? -0.456 15.869 18.771 1.00 87.44 356 VAL A C 1
ATOM 2687 O O . VAL A 1 356 ? -0.500 16.501 19.822 1.00 87.44 356 VAL A O 1
ATOM 2690 N N . THR A 1 357 ? -1.455 15.100 18.360 1.00 89.19 357 THR A N 1
ATOM 2691 C CA . THR A 1 357 ? -2.857 15.285 18.733 1.00 89.19 357 THR A CA 1
ATOM 2692 C C . THR A 1 357 ? -3.425 14.069 19.456 1.00 89.19 357 THR A C 1
ATOM 2694 O O . THR A 1 357 ? -4.552 14.120 19.943 1.00 89.19 357 THR A O 1
ATOM 2697 N N . GLN A 1 358 ? -2.659 12.978 19.560 1.00 85.31 358 GLN A N 1
ATOM 2698 C CA . GLN A 1 358 ? -3.045 11.746 20.245 1.00 85.31 358 GLN A CA 1
ATOM 2699 C C . GLN A 1 358 ? -3.547 12.014 21.667 1.00 85.31 358 GLN A C 1
ATOM 2701 O O . GLN A 1 358 ? -2.888 12.646 22.490 1.00 85.31 358 GLN A O 1
ATOM 2706 N N . GLY A 1 359 ? -4.748 11.505 21.955 1.00 84.44 359 GLY A N 1
ATOM 2707 C CA . GLY A 1 359 ? -5.406 11.673 23.250 1.00 84.44 359 GLY A CA 1
ATOM 2708 C C . GLY A 1 359 ? -5.963 13.077 23.526 1.00 84.44 359 GLY A C 1
ATOM 2709 O O . GLY A 1 359 ? -6.369 13.319 24.664 1.00 84.44 359 GLY A O 1
ATOM 2710 N N . GLN A 1 360 ? -5.978 13.968 22.527 1.00 90.12 360 GLN A N 1
ATOM 2711 C CA . GLN A 1 360 ? -6.540 15.323 22.583 1.00 90.12 360 GLN A CA 1
ATOM 2712 C C . GLN A 1 360 ? -7.719 15.473 21.600 1.00 90.12 360 GLN A C 1
ATOM 2714 O O . GLN A 1 360 ? -7.772 14.741 20.608 1.00 90.12 360 GLN A O 1
ATOM 2719 N N . PRO A 1 361 ? -8.623 16.457 21.796 1.00 92.19 361 PRO A N 1
ATOM 2720 C CA . PRO A 1 361 ? -9.786 16.661 20.920 1.00 92.19 361 PRO A CA 1
ATOM 2721 C C . PRO A 1 361 ? -9.442 16.873 19.438 1.00 92.19 361 PRO A C 1
ATOM 2723 O O . PRO A 1 361 ? -10.216 16.503 18.563 1.00 92.19 361 PRO A O 1
ATOM 2726 N N . GLY A 1 362 ? -8.256 17.414 19.132 1.00 94.12 362 GLY A N 1
ATOM 2727 C CA . GLY A 1 362 ? -7.794 17.586 17.750 1.00 94.12 362 GLY A CA 1
ATOM 2728 C C . GLY A 1 362 ? -7.670 16.274 16.960 1.00 94.12 362 GLY A C 1
ATOM 2729 O O . GLY A 1 362 ? -7.754 16.301 15.736 1.00 94.12 362 GLY A O 1
ATOM 2730 N N . MET A 1 363 ? -7.527 15.120 17.628 1.00 94.50 363 MET A N 1
ATOM 2731 C CA . MET A 1 363 ? -7.462 13.805 16.970 1.00 94.50 363 MET A CA 1
ATOM 2732 C C . MET A 1 363 ? -8.750 13.452 16.210 1.00 94.50 363 MET A C 1
ATOM 2734 O O . MET A 1 363 ? -8.703 12.702 15.237 1.00 94.50 363 MET A O 1
ATOM 2738 N N . GLU A 1 364 ? -9.888 14.026 16.598 1.00 95.06 364 GLU A N 1
ATOM 2739 C CA . GLU A 1 364 ? -11.177 13.862 15.908 1.00 95.06 364 GLU A CA 1
ATOM 2740 C C . GLU A 1 364 ? -11.188 14.483 14.500 1.00 95.06 364 GLU A C 1
ATOM 2742 O O . GLU A 1 364 ? -12.059 14.185 13.686 1.00 95.06 364 GLU A O 1
ATOM 2747 N N . LEU A 1 365 ? -10.208 15.337 14.184 1.00 96.12 365 LEU A N 1
ATOM 2748 C CA . LEU A 1 365 ? -9.995 15.877 12.839 1.00 96.12 365 LEU A CA 1
ATOM 2749 C C . LEU A 1 365 ? -8.973 15.073 12.029 1.00 96.12 365 LEU A C 1
ATOM 2751 O O . LEU A 1 365 ? -8.819 15.319 10.836 1.00 96.12 365 LEU A O 1
ATOM 2755 N N . SER A 1 366 ? -8.297 14.090 12.638 1.00 95.50 366 SER A N 1
ATOM 2756 C CA . SER A 1 366 ? -7.220 13.326 11.998 1.00 95.50 366 SER A CA 1
ATOM 2757 C C . SER A 1 366 ? -7.690 12.662 10.716 1.00 95.50 366 SER A C 1
ATOM 2759 O O . SER A 1 366 ? -7.157 12.946 9.647 1.00 95.50 366 SER A O 1
ATOM 2761 N N . LEU A 1 367 ? -8.709 11.804 10.771 1.00 95.81 367 LEU A N 1
ATOM 2762 C CA . LEU A 1 367 ? -9.151 11.097 9.571 1.00 95.81 367 LEU A CA 1
ATOM 2763 C C . LEU A 1 367 ? -9.713 12.053 8.513 1.00 95.81 367 LEU A C 1
ATOM 2765 O O . LEU A 1 367 ? -9.331 11.958 7.350 1.00 95.81 367 LEU A O 1
ATOM 2769 N N . ILE A 1 368 ? -10.537 13.013 8.939 1.00 95.75 368 ILE A N 1
ATOM 2770 C CA . ILE A 1 368 ? -11.155 14.023 8.069 1.00 95.75 368 ILE A CA 1
ATOM 2771 C C . ILE A 1 368 ? -10.093 14.887 7.369 1.00 95.75 368 ILE A C 1
ATOM 2773 O O . ILE A 1 368 ? -10.283 15.294 6.222 1.00 95.75 368 ILE A O 1
ATOM 2777 N N . SER A 1 369 ? -8.937 15.116 8.005 1.00 97.12 369 SER A N 1
ATOM 2778 C CA . SER A 1 369 ? -7.840 15.870 7.393 1.00 97.12 369 SER A CA 1
ATOM 2779 C C . SER A 1 369 ? -7.356 15.246 6.083 1.00 97.12 369 SER A C 1
ATOM 2781 O O . SER A 1 369 ? -6.969 15.995 5.192 1.00 97.12 369 SER A O 1
ATOM 2783 N N . ARG A 1 370 ? -7.445 13.915 5.908 1.00 98.00 370 ARG A N 1
ATOM 2784 C CA . ARG A 1 370 ? -7.129 13.235 4.636 1.00 98.00 370 ARG A CA 1
ATOM 2785 C C . ARG A 1 370 ? -7.956 13.810 3.488 1.00 98.00 370 ARG A C 1
ATOM 2787 O O . ARG A 1 370 ? -7.416 14.132 2.432 1.00 98.00 370 ARG A O 1
ATOM 2794 N N . ASP A 1 371 ? -9.257 13.945 3.710 1.00 97.50 371 ASP A N 1
ATOM 2795 C CA . ASP A 1 371 ? -10.209 14.397 2.700 1.00 97.50 371 ASP A CA 1
ATOM 2796 C C . ASP A 1 371 ? -10.021 15.895 2.436 1.00 97.50 371 ASP A C 1
ATOM 2798 O O . ASP A 1 371 ? -9.983 16.326 1.286 1.00 97.50 371 ASP A O 1
ATOM 2802 N N . ASN A 1 372 ? -9.772 16.679 3.489 1.00 97.62 372 ASN A N 1
ATOM 2803 C CA . ASN A 1 372 ? -9.431 18.096 3.357 1.00 97.62 372 ASN A CA 1
ATOM 2804 C C . ASN A 1 372 ? -8.112 18.318 2.593 1.00 97.62 372 ASN A C 1
ATOM 2806 O O . ASN A 1 372 ? -8.002 19.249 1.800 1.00 97.62 372 ASN A O 1
ATOM 2810 N N . ILE A 1 373 ? -7.108 17.459 2.791 1.00 98.62 373 ILE A N 1
ATOM 2811 C CA . ILE A 1 373 ? -5.845 17.487 2.039 1.00 98.62 373 ILE A CA 1
ATOM 2812 C C . ILE A 1 373 ? -6.097 17.198 0.562 1.00 98.62 373 ILE A C 1
ATOM 2814 O O . ILE A 1 373 ? -5.550 17.899 -0.289 1.00 98.62 373 ILE A O 1
ATOM 2818 N N . ALA A 1 374 ? -6.945 16.214 0.255 1.00 98.50 374 ALA A N 1
ATOM 2819 C CA . ALA A 1 374 ? -7.327 15.918 -1.119 1.00 98.50 374 ALA A CA 1
ATOM 2820 C C . ALA A 1 374 ? -8.025 17.121 -1.778 1.00 98.50 374 ALA A C 1
ATOM 2822 O O . ALA A 1 374 ? -7.661 17.514 -2.885 1.00 98.50 374 ALA A O 1
ATOM 2823 N N . MET A 1 375 ? -8.963 17.761 -1.071 1.00 97.94 375 MET A N 1
ATOM 2824 C CA . MET A 1 375 ? -9.644 18.976 -1.536 1.00 97.94 375 MET A CA 1
ATOM 2825 C C . MET A 1 375 ? -8.670 20.145 -1.744 1.00 97.94 375 MET A C 1
ATOM 2827 O O . MET A 1 375 ? -8.717 20.806 -2.778 1.00 97.94 375 MET A O 1
ATOM 2831 N N . ALA A 1 376 ? -7.751 20.384 -0.805 1.00 98.44 376 ALA A N 1
ATOM 2832 C CA . ALA A 1 376 ? -6.762 21.458 -0.904 1.00 98.44 376 ALA A CA 1
ATOM 2833 C C . ALA A 1 376 ? -5.785 21.247 -2.074 1.00 98.44 376 ALA A C 1
ATOM 2835 O O . ALA A 1 376 ? -5.527 22.173 -2.845 1.00 98.44 376 ALA A O 1
ATOM 2836 N N . ALA A 1 377 ? -5.281 20.022 -2.256 1.00 98.62 377 ALA A N 1
ATOM 2837 C CA . ALA A 1 377 ? -4.453 19.675 -3.408 1.00 98.62 377 ALA A CA 1
ATOM 2838 C C . ALA A 1 377 ? -5.231 19.829 -4.724 1.00 98.62 377 ALA A C 1
ATOM 2840 O O . ALA A 1 377 ? -4.689 20.359 -5.693 1.00 98.62 377 ALA A O 1
ATOM 2841 N N . ALA A 1 378 ? -6.507 19.431 -4.751 1.00 98.25 378 ALA A N 1
ATOM 2842 C CA . ALA A 1 378 ? -7.367 19.614 -5.914 1.00 98.25 378 ALA A CA 1
ATOM 2843 C C . ALA A 1 378 ? -7.549 21.096 -6.275 1.00 98.25 378 ALA A C 1
ATOM 2845 O O . ALA A 1 378 ? -7.464 21.435 -7.452 1.00 98.25 378 ALA A O 1
ATOM 2846 N N . ILE A 1 379 ? -7.715 21.986 -5.289 1.00 98.44 379 ILE A N 1
ATOM 2847 C CA . ILE A 1 379 ? -7.759 23.440 -5.516 1.00 98.44 379 ILE A CA 1
ATOM 2848 C C . ILE A 1 379 ? -6.458 23.917 -6.174 1.00 98.44 379 ILE A C 1
ATOM 2850 O O . ILE A 1 379 ? -6.520 24.578 -7.210 1.00 98.44 379 ILE A O 1
ATOM 2854 N N . GLY A 1 380 ? -5.291 23.528 -5.648 1.00 97.50 380 GLY A N 1
ATOM 2855 C CA . GLY A 1 380 ? -3.998 23.909 -6.233 1.00 97.50 380 GLY A CA 1
ATOM 2856 C C . GLY A 1 380 ? -3.802 23.398 -7.667 1.00 97.50 380 GLY A C 1
ATOM 2857 O O . GLY A 1 380 ? -3.315 24.122 -8.531 1.00 97.50 380 GLY A O 1
ATOM 2858 N N . LEU A 1 381 ? -4.228 22.168 -7.960 1.00 97.00 381 LEU A N 1
ATOM 2859 C CA . LEU A 1 381 ? -4.138 21.583 -9.305 1.00 97.00 381 LEU A CA 1
ATOM 2860 C C . LEU A 1 381 ? -5.184 22.156 -10.279 1.00 97.00 381 LEU A C 1
ATOM 2862 O O . LEU A 1 381 ? -4.938 22.207 -11.486 1.00 97.00 381 LEU A O 1
ATOM 2866 N N . SER A 1 382 ? -6.323 22.640 -9.771 1.00 95.19 382 SER A N 1
ATOM 2867 C CA . SER A 1 382 ? -7.438 23.166 -10.576 1.00 95.19 382 SER A CA 1
ATOM 2868 C C . SER A 1 382 ? -7.109 24.435 -11.363 1.00 95.19 382 SER A C 1
ATOM 2870 O O . SER A 1 382 ? -7.843 24.782 -12.286 1.00 95.19 382 SER A O 1
ATOM 2872 N N . HIS A 1 383 ? -5.971 25.082 -11.081 1.00 91.50 383 HIS A N 1
ATOM 2873 C CA . HIS A 1 383 ? -5.427 26.137 -11.939 1.00 91.50 383 HIS A CA 1
ATOM 2874 C C . HIS A 1 383 ? -5.231 25.674 -13.394 1.00 91.50 383 HIS A C 1
ATOM 2876 O O . HIS A 1 383 ? -5.176 26.507 -14.294 1.00 91.50 383 HIS A O 1
ATOM 2882 N N . ASN A 1 384 ? -5.156 24.356 -13.629 1.00 88.88 384 ASN A N 1
ATOM 2883 C CA . ASN A 1 384 ? -5.095 23.719 -14.944 1.00 88.88 384 ASN A CA 1
ATOM 2884 C C . ASN A 1 384 ? -3.980 24.276 -15.850 1.00 88.88 384 ASN A C 1
ATOM 2886 O O . ASN A 1 384 ? -4.153 24.513 -17.049 1.00 88.88 384 ASN A O 1
ATOM 2890 N N . MET A 1 385 ? -2.818 24.511 -15.238 1.00 90.12 385 MET A N 1
ATOM 2891 C CA . MET A 1 385 ? -1.611 25.010 -15.897 1.00 90.12 385 MET A CA 1
ATOM 2892 C C . MET A 1 385 ? -0.495 23.968 -15.979 1.00 90.12 385 MET A C 1
ATOM 2894 O O . MET A 1 385 ? 0.586 24.299 -16.463 1.00 90.12 385 MET A O 1
ATOM 2898 N N . PHE A 1 386 ? -0.725 22.756 -15.478 1.00 94.88 386 PHE A N 1
ATOM 2899 C CA . PHE A 1 386 ? 0.323 21.778 -15.203 1.00 94.88 386 PHE A CA 1
ATOM 2900 C C . PHE A 1 386 ? 0.225 20.566 -16.129 1.00 94.88 386 PHE A C 1
ATOM 2902 O O . PHE A 1 386 ? -0.870 20.098 -16.424 1.00 94.88 386 PHE A O 1
ATOM 2909 N N . ASP A 1 387 ? 1.376 20.039 -16.537 1.00 95.94 387 ASP A N 1
ATOM 2910 C CA . ASP A 1 387 ? 1.507 18.827 -17.360 1.00 95.94 387 ASP A CA 1
ATOM 2911 C C . ASP A 1 387 ? 1.865 17.591 -16.521 1.00 95.94 387 ASP A C 1
ATOM 2913 O O . ASP A 1 387 ? 1.977 16.490 -17.052 1.00 95.94 387 ASP A O 1
ATOM 2917 N N . GLY A 1 388 ? 2.076 17.776 -15.216 1.00 97.69 388 GLY A N 1
ATOM 2918 C CA . GLY A 1 388 ? 2.459 16.758 -14.244 1.00 97.69 388 GLY A CA 1
ATOM 2919 C C . GLY A 1 388 ? 2.698 17.373 -12.867 1.00 97.69 388 GLY A C 1
ATOM 2920 O O . GLY A 1 388 ? 2.613 18.595 -12.707 1.00 97.69 388 GLY A O 1
ATOM 2921 N N . GLY A 1 389 ? 3.028 16.560 -11.863 1.00 98.38 389 GLY A N 1
ATOM 2922 C CA . GLY A 1 389 ? 3.314 17.094 -10.531 1.00 98.38 389 GLY A CA 1
ATOM 2923 C C . GLY A 1 389 ? 4.139 16.216 -9.597 1.00 98.38 389 GLY A C 1
ATOM 2924 O O . GLY A 1 389 ? 4.299 15.011 -9.786 1.00 98.38 389 GLY A O 1
ATOM 2925 N N . LEU A 1 390 ? 4.645 16.849 -8.545 1.00 98.88 390 LEU A N 1
ATOM 2926 C CA . LEU A 1 390 ? 5.356 16.220 -7.441 1.00 98.88 390 LEU A CA 1
ATOM 2927 C C . LEU A 1 390 ? 4.536 16.365 -6.162 1.00 98.88 390 LEU A C 1
ATOM 2929 O O . LEU A 1 390 ? 4.163 17.477 -5.775 1.00 98.88 390 LEU A O 1
ATOM 2933 N N . MET A 1 391 ? 4.284 15.231 -5.514 1.00 98.81 391 MET A N 1
ATOM 2934 C CA . MET A 1 391 ? 3.521 15.148 -4.270 1.00 98.81 391 MET A CA 1
ATOM 2935 C C . MET A 1 391 ? 4.484 15.002 -3.091 1.00 98.81 391 MET A C 1
ATOM 2937 O O . MET A 1 391 ? 5.126 13.961 -2.932 1.00 98.81 391 MET A O 1
ATOM 2941 N N . LEU A 1 392 ? 4.602 16.051 -2.274 1.00 98.62 392 LEU A N 1
ATOM 2942 C CA . LEU A 1 392 ? 5.502 16.089 -1.119 1.00 98.62 392 LEU A CA 1
ATOM 2943 C C . LEU A 1 392 ? 4.689 15.862 0.166 1.00 98.62 392 LEU A C 1
ATOM 2945 O O . LEU A 1 392 ? 4.115 16.803 0.726 1.00 98.62 392 LEU A O 1
ATOM 2949 N N . GLY A 1 393 ? 4.599 14.611 0.629 1.00 96.94 393 GLY A N 1
ATOM 2950 C CA . GLY A 1 393 ? 3.858 14.260 1.842 1.00 96.94 393 GLY A CA 1
ATOM 2951 C C . GLY A 1 393 ? 4.221 12.909 2.449 1.00 96.94 393 GLY A C 1
ATOM 2952 O O . GLY A 1 393 ? 4.700 12.013 1.760 1.00 96.94 393 GLY A O 1
ATOM 2953 N N . ILE A 1 394 ? 4.031 12.791 3.773 1.00 94.12 394 ILE A N 1
ATOM 2954 C CA . ILE A 1 394 ? 4.603 11.695 4.567 1.00 94.12 394 ILE A CA 1
ATOM 2955 C C . ILE A 1 394 ? 3.653 11.142 5.629 1.00 94.12 394 ILE A C 1
ATOM 2957 O O . ILE A 1 394 ? 3.350 9.947 5.601 1.00 94.12 394 ILE A O 1
ATOM 2961 N N . CYS A 1 395 ? 3.203 11.978 6.576 1.00 90.75 395 CYS A N 1
ATOM 2962 C CA . CYS A 1 395 ? 2.396 11.523 7.710 1.00 90.75 395 CYS A CA 1
ATOM 2963 C C . CYS A 1 395 ? 1.113 10.792 7.282 1.00 90.75 395 CYS A C 1
ATOM 2965 O O . CYS A 1 395 ? 0.644 10.899 6.148 1.00 90.75 395 CYS A O 1
ATOM 2967 N N . ASP A 1 396 ? 0.543 10.061 8.244 1.00 88.56 396 ASP A N 1
ATOM 2968 C CA . ASP A 1 396 ? -0.537 9.078 8.086 1.00 88.56 396 ASP A CA 1
ATOM 2969 C C . ASP A 1 396 ? -1.615 9.479 7.062 1.00 88.56 396 ASP A C 1
ATOM 2971 O O . ASP A 1 396 ? -1.869 8.742 6.114 1.00 88.56 396 ASP A O 1
ATOM 2975 N N . LYS A 1 397 ? -2.205 10.666 7.220 1.00 94.75 397 LYS A N 1
ATOM 2976 C CA . LYS A 1 397 ? -3.375 11.128 6.453 1.00 94.75 397 LYS A CA 1
ATOM 2977 C C . LYS A 1 397 ? -3.007 11.873 5.174 1.00 94.75 397 LYS A C 1
ATOM 2979 O O . LYS A 1 397 ? -3.841 12.043 4.290 1.00 94.75 397 LYS A O 1
ATOM 2984 N N . ILE A 1 398 ? -1.754 12.303 5.069 1.00 97.00 398 ILE A N 1
ATOM 2985 C CA . ILE A 1 398 ? -1.299 13.209 4.018 1.00 97.00 398 ILE A CA 1
ATOM 2986 C C . ILE A 1 398 ? -1.073 12.453 2.721 1.00 97.00 398 ILE A C 1
ATOM 2988 O O . ILE A 1 398 ? -1.623 12.840 1.698 1.00 97.00 398 ILE A O 1
ATOM 2992 N N . VAL A 1 399 ? -0.321 11.352 2.759 1.00 97.81 399 VAL A N 1
ATOM 2993 C CA . VAL A 1 399 ? -0.076 10.521 1.570 1.00 97.81 399 VAL A CA 1
ATOM 2994 C C . VAL A 1 399 ? -1.378 10.043 0.919 1.00 97.81 399 VAL A C 1
ATOM 2996 O O . VAL A 1 399 ? -1.547 10.295 -0.273 1.00 97.81 399 VAL A O 1
ATOM 2999 N N . PRO A 1 400 ? -2.333 9.425 1.644 1.00 98.12 400 PRO A N 1
ATOM 3000 C CA . PRO A 1 400 ? -3.592 9.029 1.027 1.00 98.12 400 PRO A CA 1
ATOM 3001 C C . PRO A 1 400 ? -4.416 10.227 0.537 1.00 98.12 400 PRO A C 1
ATOM 3003 O O . PRO A 1 400 ? -5.002 10.132 -0.534 1.00 98.12 400 PRO A O 1
ATOM 3006 N N . GLY A 1 401 ? -4.410 11.373 1.229 1.00 98.50 401 GLY A N 1
ATOM 3007 C CA . GLY A 1 401 ? -5.066 12.592 0.732 1.00 98.50 401 GLY A CA 1
ATOM 3008 C C . GLY A 1 401 ? -4.471 13.092 -0.592 1.00 98.50 401 GLY A C 1
ATOM 3009 O O . GLY A 1 401 ? -5.199 13.398 -1.535 1.00 98.50 401 GLY A O 1
ATOM 3010 N N . LEU A 1 402 ? -3.140 13.100 -0.705 1.00 98.81 402 LEU A N 1
ATOM 3011 C CA . LEU A 1 402 ? -2.434 13.450 -1.940 1.00 98.81 402 LEU A CA 1
ATOM 3012 C C . LEU A 1 402 ? -2.696 12.435 -3.063 1.00 98.81 402 LEU A C 1
ATOM 3014 O O . LEU A 1 402 ? -2.838 12.840 -4.213 1.00 98.81 402 LEU A O 1
ATOM 3018 N N . LEU A 1 403 ? -2.810 11.139 -2.749 1.00 98.75 403 LEU A N 1
ATOM 3019 C CA . LEU A 1 403 ? -3.191 10.104 -3.719 1.00 98.75 403 LEU A CA 1
ATOM 3020 C C . LEU A 1 403 ? -4.614 10.309 -4.244 1.00 98.75 403 LEU A C 1
ATOM 3022 O O . LEU A 1 403 ? -4.817 10.245 -5.453 1.00 98.75 403 LEU A O 1
ATOM 3026 N N . LEU A 1 404 ? -5.583 10.606 -3.370 1.00 98.69 404 LEU A N 1
ATOM 3027 C CA . LEU A 1 404 ? -6.960 10.915 -3.778 1.00 98.69 404 LEU A CA 1
ATOM 3028 C C . LEU A 1 404 ? -6.999 12.106 -4.753 1.00 98.69 404 LEU A C 1
ATOM 3030 O O . LEU A 1 404 ? -7.670 12.041 -5.786 1.00 98.69 404 LEU A O 1
ATOM 3034 N N . ALA A 1 405 ? -6.239 13.169 -4.469 1.00 98.44 405 ALA A N 1
ATOM 3035 C CA . ALA A 1 405 ? -6.124 14.317 -5.368 1.00 98.44 405 ALA A CA 1
ATOM 3036 C C . ALA A 1 405 ? -5.432 13.954 -6.690 1.00 98.44 405 ALA A C 1
ATOM 3038 O O . ALA A 1 405 ? -5.967 14.244 -7.758 1.00 98.44 405 ALA A O 1
ATOM 3039 N N . ALA A 1 406 ? -4.282 13.276 -6.639 1.00 98.62 406 ALA A N 1
ATOM 3040 C CA . ALA A 1 406 ? -3.543 12.862 -7.831 1.00 98.62 406 ALA A CA 1
ATOM 3041 C C . ALA A 1 406 ? -4.407 11.998 -8.764 1.00 98.62 406 ALA A C 1
ATOM 3043 O O . ALA A 1 406 ? -4.420 12.212 -9.973 1.00 98.62 406 ALA A O 1
ATOM 3044 N N . LEU A 1 407 ? -5.181 11.064 -8.205 1.00 98.50 407 LEU A N 1
ATOM 3045 C CA . LEU A 1 407 ? -6.083 10.191 -8.958 1.00 98.50 407 LEU A CA 1
ATOM 3046 C C . LEU A 1 407 ? -7.306 10.930 -9.509 1.00 98.50 407 LEU A C 1
ATOM 3048 O O . LEU A 1 407 ? -7.763 10.590 -10.601 1.00 98.50 407 LEU A O 1
ATOM 3052 N N . SER A 1 408 ? -7.792 11.969 -8.825 1.00 97.19 408 SER A N 1
ATOM 3053 C CA . SER A 1 408 ? -8.835 12.859 -9.362 1.00 97.19 408 SER A CA 1
ATOM 3054 C C . SER A 1 408 ? -8.341 13.628 -10.595 1.00 97.19 408 SER A C 1
ATOM 3056 O O . SER A 1 408 ? -9.080 13.811 -11.559 1.00 97.19 408 SER A O 1
ATOM 3058 N N . PHE A 1 409 ? -7.057 13.993 -10.612 1.00 97.94 409 PHE A N 1
ATOM 3059 C CA . PHE A 1 409 ? -6.346 14.539 -11.774 1.00 97.94 409 PHE A CA 1
ATOM 3060 C C . PHE A 1 409 ? -5.590 13.442 -12.535 1.00 97.94 409 PHE A C 1
ATOM 3062 O O . PHE A 1 409 ? -4.518 13.672 -13.091 1.00 97.94 409 PHE A O 1
ATOM 3069 N N . GLY A 1 410 ? -6.161 12.234 -12.582 1.00 98.06 410 GLY A N 1
ATOM 3070 C CA . GLY A 1 410 ? -5.463 11.012 -12.977 1.00 98.06 410 GLY A CA 1
ATOM 3071 C C . GLY A 1 410 ? -4.918 10.971 -14.403 1.00 98.06 410 GLY A C 1
ATOM 3072 O O . GLY A 1 410 ? -4.198 10.034 -14.727 1.00 98.06 410 GLY A O 1
ATOM 3073 N N . HIS A 1 411 ? -5.250 11.956 -15.241 1.00 97.94 411 HIS A N 1
ATOM 3074 C CA . HIS A 1 411 ? -4.711 12.162 -16.587 1.00 97.94 411 HIS A CA 1
ATOM 3075 C C . HIS A 1 411 ? -3.317 12.815 -16.586 1.00 97.94 411 HIS A C 1
ATOM 3077 O O . HIS A 1 411 ? -2.666 12.851 -17.629 1.00 97.94 411 HIS A O 1
ATOM 3083 N N . LEU A 1 412 ? -2.842 13.311 -15.441 1.00 98.25 412 LEU A N 1
ATOM 3084 C CA . LEU A 1 412 ? -1.497 13.853 -15.275 1.00 98.25 412 LEU A CA 1
ATOM 3085 C C . LEU A 1 412 ? -0.551 12.797 -14.668 1.00 98.25 412 LEU A C 1
ATOM 3087 O O . LEU A 1 412 ? -0.977 11.972 -13.851 1.00 98.25 412 LEU A O 1
ATOM 3091 N N . PRO A 1 413 ? 0.739 12.789 -15.040 1.00 98.12 413 PRO A N 1
ATOM 3092 C CA . PRO A 1 413 ? 1.759 12.032 -14.329 1.00 98.12 413 PRO A CA 1
ATOM 3093 C C . PRO A 1 413 ? 2.061 12.679 -12.974 1.00 98.12 413 PRO A C 1
ATOM 3095 O O . PRO A 1 413 ? 2.178 13.902 -12.856 1.00 98.12 413 PRO A O 1
ATOM 3098 N N . PHE A 1 414 ? 2.260 11.847 -11.955 1.00 98.75 414 PHE A N 1
ATOM 3099 C CA . PHE A 1 414 ? 2.711 12.298 -10.644 1.00 98.75 414 PHE A CA 1
ATOM 3100 C C . PHE A 1 414 ? 3.802 11.383 -10.100 1.00 98.75 414 PHE A C 1
ATOM 3102 O O . PHE A 1 414 ? 3.729 10.165 -10.254 1.00 98.75 414 PHE A O 1
ATOM 3109 N N . VAL A 1 415 ? 4.787 11.979 -9.426 1.00 98.81 415 VAL A N 1
ATOM 3110 C CA . VAL A 1 415 ? 5.807 11.255 -8.655 1.00 98.81 415 VAL A CA 1
ATOM 3111 C C . VAL A 1 415 ? 5.715 11.701 -7.198 1.00 98.81 415 VAL A C 1
ATOM 3113 O O . VAL A 1 415 ? 5.686 12.898 -6.900 1.00 98.81 415 VAL A O 1
ATOM 3116 N N . PHE A 1 416 ? 5.647 10.741 -6.280 1.00 98.81 416 PHE A N 1
ATOM 3117 C CA . PHE A 1 416 ? 5.650 11.016 -4.845 1.00 98.81 416 PHE A CA 1
ATOM 3118 C C . PHE A 1 416 ? 7.098 11.106 -4.354 1.00 98.81 416 PHE A C 1
ATOM 3120 O O . PHE A 1 416 ? 7.956 10.325 -4.774 1.00 98.81 416 PHE A O 1
ATOM 3127 N N . VAL A 1 417 ? 7.391 12.092 -3.502 1.00 98.62 417 VAL A N 1
ATOM 3128 C CA . VAL A 1 417 ? 8.764 12.370 -3.056 1.00 98.62 417 VAL A CA 1
ATOM 3129 C C . VAL A 1 417 ? 8.855 12.267 -1.530 1.00 98.62 417 VAL A C 1
ATOM 3131 O O . VAL A 1 417 ? 8.457 13.203 -0.825 1.00 98.62 417 VAL A O 1
ATOM 3134 N N . PRO A 1 418 ? 9.397 11.158 -0.997 1.00 97.56 418 PRO A N 1
ATOM 3135 C CA . PRO A 1 418 ? 9.609 10.995 0.438 1.00 97.56 418 PRO A CA 1
ATOM 3136 C C . PRO A 1 418 ? 10.695 11.952 0.949 1.00 97.56 418 PRO A C 1
ATOM 3138 O O . PRO A 1 418 ? 11.678 12.198 0.248 1.00 97.56 418 PRO A O 1
ATOM 3141 N N . ALA A 1 419 ? 10.573 12.434 2.194 1.00 97.19 419 ALA A N 1
ATOM 3142 C CA . ALA A 1 419 ? 11.698 13.092 2.879 1.00 97.19 419 ALA A CA 1
ATOM 3143 C C . ALA A 1 419 ? 12.624 12.093 3.592 1.00 97.19 419 ALA A C 1
ATOM 3145 O O . ALA A 1 419 ? 13.832 12.315 3.674 1.00 97.19 419 ALA A O 1
ATOM 3146 N N . GLY A 1 420 ? 12.060 10.979 4.071 1.00 96.06 420 GLY A N 1
ATOM 3147 C CA . GLY A 1 420 ? 12.766 9.936 4.811 1.00 96.06 420 GLY A CA 1
ATOM 3148 C C . GLY A 1 420 ? 12.513 9.937 6.324 1.00 96.06 420 GLY A C 1
ATOM 3149 O O . GLY A 1 420 ? 11.900 10.863 6.873 1.00 96.06 420 GLY A O 1
ATOM 3150 N N . PRO A 1 421 ? 12.951 8.877 7.019 1.00 95.94 421 PRO A N 1
ATOM 3151 C CA . PRO A 1 421 ? 12.885 8.777 8.468 1.00 95.94 421 PRO A CA 1
ATOM 3152 C C . PRO A 1 421 ? 14.008 9.574 9.133 1.00 95.94 421 PRO A C 1
ATOM 3154 O O . PRO A 1 421 ? 15.079 9.778 8.556 1.00 95.94 421 PRO A O 1
ATOM 3157 N N . MET A 1 422 ? 13.777 9.988 10.375 1.00 95.25 422 MET A N 1
ATOM 3158 C CA . MET A 1 422 ? 14.863 10.452 11.236 1.00 95.25 422 MET A CA 1
ATOM 3159 C C . MET A 1 422 ? 15.848 9.296 11.522 1.00 95.25 422 MET A C 1
ATOM 3161 O O . MET A 1 422 ? 15.454 8.125 11.440 1.00 95.25 422 MET A O 1
ATOM 3165 N N . PRO A 1 423 ? 17.116 9.583 11.862 1.00 94.94 423 PRO A N 1
ATOM 3166 C CA . PRO A 1 423 ? 18.055 8.562 12.324 1.00 94.94 423 PRO A CA 1
ATOM 3167 C C . PRO A 1 423 ? 17.553 7.814 13.570 1.00 94.94 423 PRO A C 1
ATOM 3169 O O . PRO A 1 423 ? 16.652 8.273 14.275 1.00 94.94 423 PRO A O 1
ATOM 3172 N N . SER A 1 424 ? 18.132 6.646 13.851 1.00 92.69 424 SER A N 1
ATOM 3173 C CA . SER A 1 424 ? 17.793 5.857 15.040 1.00 92.69 424 SER A CA 1
ATOM 3174 C C . SER A 1 424 ? 18.141 6.607 16.329 1.00 92.69 424 SER A C 1
ATOM 3176 O O . SER A 1 424 ? 19.259 7.089 16.490 1.00 92.69 424 SER A O 1
ATOM 3178 N N . GLY A 1 425 ? 17.168 6.705 17.240 1.00 88.56 425 GLY A N 1
ATOM 3179 C CA . GLY A 1 425 ? 17.319 7.309 18.568 1.00 88.56 425 GLY A CA 1
ATOM 3180 C C . GLY A 1 425 ? 17.525 6.259 19.663 1.00 88.56 425 GLY A C 1
ATOM 3181 O O . GLY A 1 425 ? 18.168 5.233 19.448 1.00 88.56 425 GLY A O 1
ATOM 3182 N N . ILE A 1 426 ? 16.946 6.491 20.847 1.00 85.44 426 ILE A N 1
ATOM 3183 C CA . ILE A 1 426 ? 16.970 5.489 21.926 1.00 85.44 426 ILE A CA 1
ATOM 3184 C C . ILE A 1 426 ? 16.242 4.191 21.527 1.00 85.44 426 ILE A C 1
ATOM 3186 O O . ILE A 1 426 ? 15.302 4.230 20.728 1.00 85.44 426 ILE A O 1
ATOM 3190 N N . PRO A 1 427 ? 16.606 3.037 22.121 1.00 84.69 427 PRO A N 1
ATOM 3191 C CA . PRO A 1 427 ? 15.924 1.776 21.849 1.00 84.69 427 PRO A CA 1
ATOM 3192 C C . PRO A 1 427 ? 14.417 1.839 22.139 1.00 84.69 427 PRO A C 1
ATOM 3194 O O . PRO A 1 427 ? 13.989 2.258 23.216 1.00 84.69 427 PRO A O 1
ATOM 3197 N N . ASN A 1 428 ? 13.597 1.322 21.219 1.00 77.94 428 ASN A N 1
ATOM 3198 C CA . ASN A 1 428 ? 12.133 1.317 21.358 1.00 77.94 428 ASN A CA 1
ATOM 3199 C C . ASN A 1 428 ? 11.638 0.580 22.617 1.00 77.94 428 ASN A C 1
ATOM 3201 O O . ASN A 1 428 ? 10.615 0.954 23.194 1.00 77.94 428 ASN A O 1
ATOM 3205 N N . LYS A 1 429 ? 12.372 -0.446 23.073 1.00 79.06 429 LYS A N 1
ATOM 3206 C CA . LYS A 1 429 ? 12.085 -1.162 24.326 1.00 79.06 429 LYS A CA 1
ATOM 3207 C C . LYS A 1 429 ? 12.149 -0.237 25.536 1.00 79.06 429 LYS A C 1
ATOM 3209 O O . LYS A 1 429 ? 11.296 -0.323 26.414 1.00 79.06 429 LYS A O 1
ATOM 3214 N N . GLU A 1 430 ? 13.137 0.650 25.558 1.00 85.00 430 GLU A N 1
ATOM 3215 C CA . GLU A 1 430 ? 13.329 1.586 26.658 1.00 85.00 430 GLU A CA 1
ATOM 3216 C C . GLU A 1 430 ? 12.217 2.635 26.676 1.00 85.00 430 GLU A C 1
ATOM 3218 O O . GLU A 1 430 ? 11.583 2.854 27.707 1.00 85.00 430 GLU A O 1
ATOM 3223 N N . LYS A 1 431 ? 11.862 3.170 25.503 1.00 82.94 431 LYS A N 1
ATOM 3224 C CA . LYS A 1 431 ? 10.693 4.042 25.342 1.00 82.94 431 LYS A CA 1
ATOM 3225 C C . LYS A 1 431 ? 9.400 3.386 25.846 1.00 82.94 431 LYS A C 1
ATOM 3227 O O . LYS A 1 431 ? 8.632 3.998 26.588 1.00 82.94 431 LYS A O 1
ATOM 3232 N N . ALA A 1 432 ? 9.139 2.141 25.443 1.00 81.12 432 ALA A N 1
ATOM 3233 C CA . ALA A 1 432 ? 7.942 1.412 25.859 1.00 81.12 432 ALA A CA 1
ATOM 3234 C C . ALA A 1 432 ? 7.916 1.156 27.376 1.00 81.12 432 ALA A C 1
ATOM 3236 O O . ALA A 1 432 ? 6.868 1.330 28.000 1.00 81.12 432 ALA A O 1
ATOM 3237 N N . ARG A 1 433 ? 9.065 0.808 27.970 1.00 85.56 433 ARG A N 1
ATOM 3238 C CA . ARG A 1 433 ? 9.225 0.605 29.417 1.00 85.56 433 ARG A CA 1
ATOM 3239 C C . ARG A 1 433 ? 8.871 1.869 30.200 1.00 85.56 433 ARG A C 1
ATOM 3241 O O . ARG A 1 433 ? 8.061 1.796 31.120 1.00 85.56 433 ARG A O 1
ATOM 3248 N N . VAL A 1 434 ? 9.414 3.025 29.812 1.00 87.00 434 VAL A N 1
ATOM 3249 C CA . VAL A 1 434 ? 9.136 4.308 30.485 1.00 87.00 434 VAL A CA 1
ATOM 3250 C C . VAL A 1 434 ? 7.647 4.674 30.396 1.00 87.00 434 VAL A C 1
ATOM 3252 O O . VAL A 1 434 ? 7.054 5.072 31.397 1.00 87.00 434 VAL A O 1
ATOM 3255 N N . ARG A 1 435 ? 6.987 4.445 29.248 1.00 84.69 435 ARG A N 1
ATOM 3256 C CA . ARG A 1 435 ? 5.528 4.648 29.107 1.00 84.69 435 ARG A CA 1
ATOM 3257 C C . ARG A 1 435 ? 4.702 3.769 30.047 1.00 84.69 435 ARG A C 1
ATOM 3259 O O . ARG A 1 435 ? 3.714 4.239 30.607 1.00 84.69 435 ARG A O 1
ATOM 3266 N N . GLN A 1 436 ? 5.083 2.502 30.209 1.00 84.06 436 GLN A N 1
ATOM 3267 C CA . GLN A 1 436 ? 4.404 1.585 31.129 1.00 84.06 436 GLN A CA 1
ATOM 3268 C C . GLN A 1 436 ? 4.585 2.024 32.580 1.00 84.06 436 GLN A C 1
ATOM 3270 O O . GLN A 1 436 ? 3.602 2.125 33.307 1.00 84.06 436 GLN A O 1
ATOM 3275 N N . LEU A 1 437 ? 5.812 2.370 32.978 1.00 88.06 437 LEU A N 1
ATOM 3276 C CA . LEU A 1 437 ? 6.079 2.883 34.321 1.00 88.06 437 LEU A CA 1
ATOM 3277 C C . LEU A 1 437 ? 5.285 4.158 34.615 1.00 88.06 437 LEU A C 1
ATOM 3279 O O . LEU A 1 437 ? 4.791 4.324 35.727 1.00 88.06 437 LEU A O 1
ATOM 3283 N N . PHE A 1 438 ? 5.114 5.039 33.626 1.00 86.94 438 PHE A N 1
ATOM 3284 C CA . PHE A 1 438 ? 4.312 6.250 33.789 1.00 86.94 438 PHE A CA 1
ATOM 3285 C C . PHE A 1 438 ? 2.831 5.915 34.009 1.00 86.94 438 PHE A C 1
ATOM 3287 O O . PHE A 1 438 ? 2.199 6.476 34.900 1.00 86.94 438 PHE A O 1
ATOM 3294 N N . ALA A 1 439 ? 2.285 4.957 33.250 1.00 82.62 439 ALA A N 1
ATOM 3295 C CA . ALA A 1 439 ? 0.906 4.490 33.419 1.00 82.62 439 ALA A CA 1
ATOM 3296 C C . ALA A 1 439 ? 0.661 3.823 34.786 1.00 82.62 439 ALA A C 1
ATOM 3298 O O . ALA A 1 439 ? -0.446 3.889 35.316 1.00 82.62 439 ALA A O 1
ATOM 3299 N N . GLU A 1 440 ? 1.694 3.214 35.369 1.00 84.50 440 GLU A N 1
ATOM 3300 C CA . GLU A 1 440 ? 1.679 2.654 36.724 1.00 84.50 440 GLU A CA 1
ATOM 3301 C C . GLU A 1 440 ? 1.935 3.700 37.826 1.00 84.50 440 GLU A C 1
ATOM 3303 O O . GLU A 1 440 ? 1.891 3.359 39.006 1.00 84.50 440 GLU A O 1
ATOM 3308 N N . GLY A 1 441 ? 2.232 4.956 37.471 1.00 86.81 441 GLY A N 1
ATOM 3309 C CA . GLY A 1 441 ? 2.579 6.019 38.421 1.00 86.81 441 GLY A CA 1
ATOM 3310 C C . GLY A 1 441 ? 3.985 5.905 39.028 1.00 86.81 441 GLY A C 1
ATOM 3311 O O . GLY A 1 441 ? 4.261 6.547 40.037 1.00 86.81 441 GLY A O 1
ATOM 3312 N N . LYS A 1 442 ? 4.873 5.093 38.436 1.00 90.62 442 LYS A N 1
ATOM 3313 C CA . LYS A 1 442 ? 6.239 4.829 38.929 1.00 90.62 442 LYS A CA 1
ATOM 3314 C C . LYS A 1 442 ? 7.290 5.833 38.449 1.00 90.62 442 LYS A C 1
ATOM 3316 O O . LYS A 1 442 ? 8.362 5.886 39.040 1.00 90.62 442 LYS A O 1
ATOM 3321 N N . VAL A 1 443 ? 7.006 6.603 37.398 1.00 93.12 443 VAL A N 1
ATOM 3322 C CA . VAL A 1 443 ? 7.879 7.683 36.895 1.00 93.12 443 VAL A CA 1
ATOM 3323 C C . VAL A 1 443 ? 7.080 8.967 36.688 1.00 93.12 443 VAL A C 1
ATOM 3325 O O . VAL A 1 443 ? 5.872 8.929 36.442 1.00 93.12 443 VAL A O 1
ATOM 3328 N N . GLY A 1 444 ? 7.758 10.110 36.801 1.00 93.12 444 GLY A N 1
ATOM 3329 C CA . GLY A 1 444 ? 7.163 11.436 36.630 1.00 93.12 444 GLY A CA 1
ATOM 3330 C C . GLY A 1 444 ? 7.045 11.879 35.167 1.00 93.12 444 GLY A C 1
ATOM 3331 O O . GLY A 1 444 ? 7.526 11.223 34.244 1.00 93.12 444 GLY A O 1
ATOM 3332 N N . LYS A 1 445 ? 6.422 13.046 34.949 1.00 91.00 445 LYS A N 1
ATOM 3333 C CA . LYS A 1 445 ? 6.284 13.649 33.608 1.00 91.00 445 LYS A CA 1
ATOM 3334 C C . LYS A 1 445 ? 7.628 14.032 32.981 1.00 91.00 445 LYS A C 1
ATOM 3336 O O . LYS A 1 445 ? 7.755 13.942 31.766 1.00 91.00 445 LYS A O 1
ATOM 3341 N N . GLU A 1 446 ? 8.598 14.459 33.787 1.00 92.06 446 GLU A N 1
ATOM 3342 C CA . GLU A 1 446 ? 9.924 14.875 33.311 1.00 92.06 446 GLU A CA 1
ATOM 3343 C C . GLU A 1 446 ? 10.693 13.703 32.692 1.00 92.06 446 GLU A C 1
ATOM 3345 O O . GLU A 1 446 ? 11.138 13.804 31.553 1.00 92.06 446 GLU A O 1
ATOM 3350 N N . GLU A 1 447 ? 10.750 12.560 33.382 1.00 91.00 447 GLU A N 1
ATOM 3351 C CA . GLU A 1 447 ? 11.412 11.349 32.877 1.00 91.00 447 GLU A CA 1
ATOM 3352 C C . GLU A 1 447 ? 10.731 10.810 31.607 1.00 91.00 447 GLU A C 1
ATOM 3354 O O . GLU A 1 447 ? 11.401 10.430 30.644 1.00 91.00 447 GLU A O 1
ATOM 3359 N N . LEU A 1 448 ? 9.390 10.839 31.560 1.00 88.44 448 LEU A N 1
ATOM 3360 C CA . LEU A 1 448 ? 8.648 10.488 30.348 1.00 88.44 448 LEU A CA 1
ATOM 3361 C C . LEU A 1 448 ? 9.004 11.423 29.183 1.00 88.44 448 LEU A C 1
ATOM 3363 O O . LEU A 1 448 ? 9.254 10.952 28.073 1.00 88.44 448 LEU A O 1
ATOM 3367 N N . LEU A 1 449 ? 9.030 12.736 29.426 1.00 90.44 449 LEU A N 1
ATOM 3368 C CA . LEU A 1 449 ? 9.343 13.729 28.402 1.00 90.44 449 LEU A CA 1
ATOM 3369 C C . LEU A 1 449 ? 10.777 13.572 27.887 1.00 90.44 449 LEU A C 1
ATOM 3371 O O . LEU A 1 449 ? 10.993 13.647 26.679 1.00 90.44 449 LEU A O 1
ATOM 3375 N N . GLU A 1 450 ? 11.743 13.305 28.765 1.00 90.50 450 GLU A N 1
ATOM 3376 C CA . GLU A 1 450 ? 13.134 13.074 28.373 1.00 90.50 450 GLU A CA 1
ATOM 3377 C C . GLU A 1 450 ? 13.272 11.839 27.466 1.00 90.50 450 GLU A C 1
ATOM 3379 O O . GLU A 1 450 ? 13.941 11.895 26.428 1.00 90.50 450 GLU A O 1
ATOM 3384 N N . ALA A 1 451 ? 12.599 10.733 27.802 1.00 88.19 451 ALA A N 1
ATOM 3385 C CA . ALA A 1 451 ? 12.592 9.529 26.971 1.00 88.19 451 ALA A CA 1
ATOM 3386 C C . ALA A 1 451 ? 11.932 9.767 25.595 1.00 88.19 451 ALA A C 1
ATOM 3388 O O . ALA A 1 451 ? 12.435 9.302 24.564 1.00 88.19 451 ALA A O 1
ATOM 3389 N N . GLU A 1 452 ? 10.826 10.515 25.543 1.00 86.06 452 GLU A N 1
ATOM 3390 C CA . GLU A 1 452 ? 10.171 10.885 24.280 1.00 86.06 452 GLU A CA 1
ATOM 3391 C C . GLU A 1 452 ? 11.046 11.827 23.438 1.00 86.06 452 GLU A C 1
ATOM 3393 O O . GLU A 1 452 ? 11.193 11.603 22.237 1.00 86.06 452 GLU A O 1
ATOM 3398 N N . ALA A 1 453 ? 11.694 12.822 24.049 1.00 87.75 453 ALA A N 1
ATOM 3399 C CA . ALA A 1 453 ? 12.570 13.769 23.355 1.00 87.75 453 ALA A CA 1
ATOM 3400 C C . ALA A 1 453 ? 13.788 13.076 22.726 1.00 87.75 453 ALA A C 1
ATOM 3402 O O . ALA A 1 453 ? 14.130 13.341 21.576 1.00 87.75 453 ALA A O 1
ATOM 3403 N N . LYS A 1 454 ? 14.397 12.112 23.429 1.00 87.81 454 LYS A N 1
ATOM 3404 C CA . LYS A 1 454 ? 15.479 11.282 22.870 1.00 87.81 454 LYS A CA 1
ATOM 3405 C C . LYS A 1 454 ? 15.003 10.365 21.736 1.00 87.81 454 LYS A C 1
ATOM 3407 O O . LYS A 1 454 ? 15.791 9.969 20.878 1.00 87.81 454 LYS A O 1
ATOM 3412 N N . SER A 1 455 ? 13.717 10.016 21.717 1.00 83.75 455 SER A N 1
ATOM 3413 C CA . SER A 1 455 ? 13.120 9.254 20.615 1.00 83.75 455 SER A CA 1
ATOM 3414 C C . SER A 1 455 ? 12.889 10.131 19.380 1.00 83.75 455 SER A C 1
ATOM 3416 O O . SER A 1 455 ? 13.161 9.688 18.269 1.00 83.75 455 SER A O 1
ATOM 3418 N N . TYR A 1 456 ? 12.416 11.366 19.565 1.00 86.25 456 TYR A N 1
ATOM 3419 C CA . TYR A 1 456 ? 12.089 12.321 18.498 1.00 86.25 456 TYR A CA 1
ATOM 3420 C C . TYR A 1 456 ? 13.121 13.455 18.413 1.00 86.25 456 TYR A C 1
ATOM 3422 O O . TYR A 1 456 ? 12.793 14.632 18.536 1.00 86.25 456 TYR A O 1
ATOM 3430 N N . HIS A 1 457 ? 14.386 13.086 18.229 1.00 88.94 457 HIS A N 1
ATOM 3431 C CA . HIS A 1 457 ? 15.535 13.977 18.411 1.00 88.94 457 HIS A CA 1
ATOM 3432 C C . HIS A 1 457 ? 15.963 14.743 17.144 1.00 88.94 457 HIS A C 1
ATOM 3434 O O . HIS A 1 457 ? 16.847 15.593 17.219 1.00 88.94 457 HIS A O 1
ATOM 3440 N N . ALA A 1 458 ? 15.392 14.431 15.975 1.00 93.31 458 ALA A N 1
ATOM 3441 C CA . ALA A 1 458 ? 15.806 14.996 14.691 1.00 93.31 458 ALA A CA 1
ATOM 3442 C C . ALA A 1 458 ? 14.634 15.134 13.705 1.00 93.31 458 ALA A C 1
ATOM 3444 O O . ALA A 1 458 ? 13.570 14.538 13.882 1.00 93.31 458 ALA A O 1
ATOM 3445 N N . ALA A 1 459 ? 14.844 15.913 12.639 1.00 94.75 459 ALA A N 1
ATOM 3446 C CA . ALA A 1 459 ? 13.900 16.002 11.531 1.00 94.75 459 ALA A CA 1
ATOM 3447 C C . ALA A 1 459 ? 13.821 14.680 10.749 1.00 94.75 459 ALA A C 1
ATOM 3449 O O . ALA A 1 459 ? 14.771 13.898 10.692 1.00 94.75 459 ALA A O 1
ATOM 3450 N N . GLY A 1 460 ? 12.676 14.458 10.114 1.00 93.88 460 GLY A N 1
ATOM 3451 C CA . GLY A 1 460 ? 12.307 13.212 9.463 1.00 93.88 460 GLY A CA 1
ATOM 3452 C C . GLY A 1 460 ? 11.121 12.526 10.135 1.00 93.88 460 GLY A C 1
ATOM 3453 O O . GLY A 1 460 ? 10.612 12.930 11.188 1.00 93.88 460 GLY A O 1
ATOM 3454 N N . THR A 1 461 ? 10.641 11.486 9.466 1.00 93.31 461 THR A N 1
ATOM 3455 C CA . THR A 1 461 ? 9.519 10.658 9.929 1.00 93.31 461 THR A CA 1
ATOM 3456 C C . THR A 1 461 ? 9.918 9.864 11.161 1.00 93.31 461 THR A C 1
ATOM 3458 O O . THR A 1 461 ? 11.073 9.460 11.276 1.00 93.31 461 THR A O 1
ATOM 3461 N N . CYS A 1 462 ? 8.975 9.606 12.073 1.00 88.94 462 CYS A N 1
ATOM 3462 C CA . CYS A 1 462 ? 9.213 8.734 13.225 1.00 88.94 462 CYS A CA 1
ATOM 3463 C C . CYS A 1 462 ? 9.833 7.396 12.789 1.00 88.94 462 CYS A C 1
ATOM 3465 O O . CYS A 1 462 ? 9.489 6.877 11.732 1.00 88.94 462 CYS A O 1
ATOM 3467 N N . THR A 1 463 ? 10.700 6.806 13.610 1.00 89.81 463 THR A N 1
ATOM 3468 C CA . THR A 1 463 ? 11.433 5.581 13.238 1.00 89.81 463 THR A CA 1
ATOM 3469 C C . THR A 1 463 ? 10.619 4.292 13.386 1.00 89.81 463 THR A C 1
ATOM 3471 O O . THR A 1 463 ? 10.988 3.262 12.829 1.00 89.81 463 THR A O 1
ATOM 3474 N N . PHE A 1 464 ? 9.497 4.317 14.110 1.00 87.75 464 PHE A N 1
ATOM 3475 C CA . PHE A 1 464 ? 8.632 3.146 14.264 1.00 87.75 464 PHE A CA 1
ATOM 3476 C C . PHE A 1 464 ? 7.765 2.892 13.027 1.00 87.75 464 PHE A C 1
ATOM 3478 O O . PHE A 1 464 ? 7.394 3.813 12.297 1.00 87.75 464 PHE A O 1
ATOM 3485 N N . TYR A 1 465 ? 7.364 1.644 12.818 1.00 89.25 465 TYR A N 1
ATOM 3486 C CA . TYR A 1 465 ? 6.505 1.223 11.717 1.00 89.25 465 TYR A CA 1
ATOM 3487 C C . TYR A 1 465 ? 5.020 1.483 11.999 1.00 89.25 465 TYR A C 1
ATOM 3489 O O . TYR A 1 465 ? 4.195 0.580 12.132 1.00 89.25 465 TYR A O 1
ATOM 3497 N N . GLY A 1 466 ? 4.695 2.769 12.136 1.00 88.00 466 GLY A N 1
ATOM 3498 C CA . GLY A 1 466 ? 3.329 3.280 12.120 1.00 88.00 466 GLY A CA 1
ATOM 3499 C C . GLY A 1 466 ? 2.846 3.572 10.703 1.00 88.00 466 GLY A C 1
ATOM 3500 O O . GLY A 1 466 ? 3.542 3.328 9.719 1.00 88.00 466 GLY A O 1
ATOM 3501 N N . THR A 1 467 ? 1.663 4.176 10.595 1.00 88.75 467 THR A N 1
ATOM 3502 C CA . THR A 1 467 ? 1.026 4.435 9.298 1.00 88.75 467 THR A CA 1
ATOM 3503 C C . THR A 1 467 ? 1.862 5.312 8.369 1.00 88.75 467 THR A C 1
ATOM 3505 O O . THR A 1 467 ? 1.843 5.076 7.170 1.00 88.75 467 THR A O 1
ATOM 3508 N N . ALA A 1 468 ? 2.627 6.279 8.891 1.00 91.88 468 ALA A N 1
ATOM 3509 C CA . ALA A 1 468 ? 3.486 7.126 8.061 1.00 91.88 468 ALA A CA 1
ATOM 3510 C C . ALA A 1 468 ? 4.534 6.302 7.287 1.00 91.88 468 ALA A C 1
ATOM 3512 O O . ALA A 1 468 ? 4.632 6.431 6.073 1.00 91.88 468 ALA A O 1
ATOM 3513 N N . ASN A 1 469 ? 5.257 5.393 7.952 1.00 94.69 469 ASN A N 1
ATOM 3514 C CA . ASN A 1 469 ? 6.230 4.523 7.279 1.00 94.69 469 ASN A CA 1
ATOM 3515 C C . ASN A 1 469 ? 5.564 3.396 6.480 1.00 94.69 469 ASN A C 1
ATOM 3517 O O . ASN A 1 469 ? 6.094 3.007 5.441 1.00 94.69 469 ASN A O 1
ATOM 3521 N N . SER A 1 470 ? 4.398 2.897 6.916 1.00 94.88 470 SER A N 1
ATOM 3522 C CA . SER A 1 470 ? 3.595 1.981 6.094 1.00 94.88 470 SER A CA 1
ATOM 3523 C C . SER A 1 470 ? 3.207 2.634 4.762 1.00 94.88 470 SER A C 1
ATOM 3525 O O . SER A 1 470 ? 3.407 2.007 3.729 1.00 94.88 470 SER A O 1
ATOM 3527 N N . ASN A 1 471 ? 2.770 3.904 4.767 1.00 95.00 471 ASN A N 1
ATOM 3528 C CA . ASN A 1 471 ? 2.461 4.659 3.548 1.00 95.00 471 ASN A CA 1
ATOM 3529 C C . ASN A 1 471 ? 3.677 4.702 2.616 1.00 95.00 471 ASN A C 1
ATOM 3531 O O . ASN A 1 471 ? 3.547 4.385 1.441 1.00 95.00 471 ASN A O 1
ATOM 3535 N N . GLN A 1 472 ? 4.857 5.074 3.130 1.00 97.44 472 GLN A N 1
ATOM 3536 C CA . GLN A 1 472 ? 6.051 5.203 2.285 1.00 97.44 472 GLN A CA 1
ATOM 3537 C C . GLN A 1 472 ? 6.418 3.874 1.610 1.00 97.44 472 GLN A C 1
ATOM 3539 O O . GLN A 1 472 ? 6.654 3.843 0.405 1.00 97.44 472 GLN A O 1
ATOM 3544 N N . LEU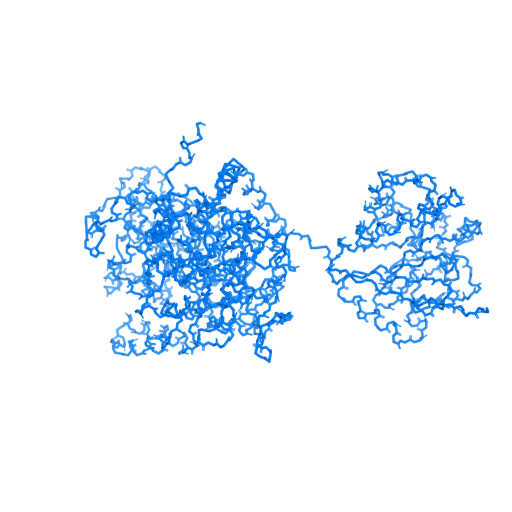 A 1 473 ? 6.381 2.770 2.366 1.00 97.69 473 LEU A N 1
ATOM 3545 C CA . LEU A 1 473 ? 6.632 1.432 1.831 1.00 97.69 473 LEU A CA 1
ATOM 3546 C C . LEU A 1 473 ? 5.594 1.040 0.775 1.00 97.69 473 LEU A C 1
ATOM 3548 O O . LEU A 1 473 ? 5.957 0.581 -0.303 1.00 97.69 473 LEU A O 1
ATOM 3552 N N . VAL A 1 474 ? 4.309 1.231 1.076 1.00 98.12 474 VAL A N 1
ATOM 3553 C CA . VAL A 1 474 ? 3.202 0.879 0.178 1.00 98.12 474 VAL A CA 1
ATOM 3554 C C . VAL A 1 474 ? 3.288 1.663 -1.130 1.00 98.12 474 VAL A C 1
ATOM 3556 O O . VAL A 1 474 ? 3.177 1.071 -2.197 1.00 98.12 474 VAL A O 1
ATOM 3559 N N . VAL A 1 475 ? 3.554 2.969 -1.072 1.00 98.31 475 VAL A N 1
ATOM 3560 C CA . VAL A 1 475 ? 3.697 3.822 -2.264 1.00 98.31 475 VAL A CA 1
ATOM 3561 C C . VAL A 1 475 ? 4.917 3.422 -3.103 1.00 98.31 475 VAL A C 1
ATOM 3563 O O . VAL A 1 475 ? 4.856 3.459 -4.333 1.00 98.31 475 VAL A O 1
ATOM 3566 N N . GLU A 1 476 ? 6.005 2.965 -2.480 1.00 98.62 476 GLU A N 1
ATOM 3567 C CA . GLU A 1 476 ? 7.149 2.417 -3.214 1.00 98.62 476 GLU A CA 1
ATOM 3568 C C . GLU A 1 476 ? 6.831 1.077 -3.888 1.00 98.62 476 GLU A C 1
ATOM 3570 O O . GLU A 1 476 ? 7.138 0.911 -5.066 1.00 98.62 476 GLU A O 1
ATOM 3575 N N . VAL A 1 477 ? 6.144 0.160 -3.201 1.00 98.56 477 VAL A N 1
ATOM 3576 C CA . VAL A 1 477 ? 5.687 -1.121 -3.780 1.00 98.56 477 VAL A CA 1
ATOM 3577 C C . VAL A 1 477 ? 4.670 -0.906 -4.909 1.00 98.56 477 VAL A C 1
ATOM 3579 O O . VAL A 1 477 ? 4.644 -1.664 -5.876 1.00 98.56 477 VAL A O 1
ATOM 3582 N N . MET A 1 478 ? 3.865 0.156 -4.829 1.00 98.75 478 MET A N 1
ATOM 3583 C CA . MET A 1 478 ? 2.964 0.588 -5.902 1.00 98.75 478 MET A CA 1
ATOM 3584 C C . MET A 1 478 ? 3.692 1.254 -7.084 1.00 98.75 478 MET A C 1
ATOM 3586 O O . MET A 1 478 ? 3.050 1.624 -8.064 1.00 98.75 478 MET A O 1
ATOM 3590 N N . GLY A 1 479 ? 5.012 1.447 -7.007 1.00 98.56 479 GLY A N 1
ATOM 3591 C CA . GLY A 1 479 ? 5.800 2.036 -8.086 1.00 98.56 479 GLY A CA 1
ATOM 3592 C C . GLY A 1 479 ? 5.611 3.546 -8.261 1.00 98.56 479 GLY A C 1
ATOM 3593 O O . GLY A 1 479 ? 5.836 4.059 -9.353 1.00 98.56 479 GLY A O 1
ATOM 3594 N N . LEU A 1 480 ? 5.179 4.261 -7.217 1.00 98.62 480 LEU A N 1
ATOM 3595 C CA . LEU A 1 480 ? 4.895 5.709 -7.232 1.00 98.62 480 LEU A CA 1
ATOM 3596 C C . LEU A 1 480 ? 6.063 6.570 -6.710 1.00 98.62 480 LEU A C 1
ATOM 3598 O O . LEU A 1 480 ? 6.096 7.784 -6.933 1.00 98.62 480 LEU A O 1
ATOM 3602 N N . HIS A 1 481 ? 7.020 5.942 -6.024 1.00 98.50 481 HIS A N 1
ATOM 3603 C CA . HIS A 1 481 ? 8.318 6.506 -5.638 1.00 98.50 481 HIS A CA 1
ATOM 3604 C C . HIS A 1 481 ? 9.413 6.078 -6.615 1.00 98.50 481 HIS A C 1
ATOM 3606 O O . HIS A 1 481 ? 9.265 5.077 -7.310 1.00 98.50 481 HIS A O 1
ATOM 3612 N N . LEU A 1 482 ? 10.560 6.763 -6.614 1.00 98.62 482 LEU A N 1
ATOM 3613 C CA . LEU A 1 482 ? 11.765 6.180 -7.212 1.00 98.62 482 LEU A CA 1
ATOM 3614 C C . LEU A 1 482 ? 12.229 4.947 -6.402 1.00 98.62 482 LEU A C 1
ATOM 3616 O O . LEU A 1 482 ? 12.099 4.967 -5.171 1.00 98.62 482 LEU A O 1
ATOM 3620 N N . PRO A 1 483 ? 12.801 3.910 -7.049 1.00 98.38 483 PRO A N 1
ATOM 3621 C CA . PRO A 1 483 ? 13.282 2.707 -6.367 1.00 98.38 483 PRO A CA 1
ATOM 3622 C C . PRO A 1 483 ? 14.263 3.010 -5.232 1.00 98.38 483 PRO A C 1
ATOM 3624 O O . PRO A 1 483 ? 15.218 3.769 -5.431 1.00 98.38 483 PRO A O 1
ATOM 3627 N N . GLY A 1 484 ? 14.021 2.423 -4.058 1.00 97.31 484 GLY A N 1
ATOM 3628 C CA . GLY A 1 484 ? 14.831 2.526 -2.844 1.00 97.31 484 GLY A CA 1
ATOM 3629 C C . GLY A 1 484 ? 14.837 3.906 -2.187 1.00 97.31 484 GLY A C 1
ATOM 3630 O O . GLY A 1 484 ? 15.717 4.193 -1.376 1.00 97.31 484 GLY A O 1
ATOM 3631 N N . SER A 1 485 ? 13.901 4.791 -2.542 1.00 97.56 485 SER A N 1
ATOM 3632 C CA . SER A 1 485 ? 13.930 6.183 -2.083 1.00 97.56 485 SER A CA 1
ATOM 3633 C C . SER A 1 485 ? 13.199 6.437 -0.764 1.00 97.56 485 SER A C 1
ATOM 3635 O O . SER A 1 485 ? 13.467 7.468 -0.145 1.00 97.56 485 SER A O 1
ATOM 3637 N N . SER A 1 486 ? 12.311 5.552 -0.295 1.00 97.06 486 SER A N 1
ATOM 3638 C CA . SER A 1 486 ? 11.446 5.827 0.871 1.00 97.06 486 SER A CA 1
ATOM 3639 C C . SER A 1 486 ? 12.209 6.095 2.161 1.00 97.06 486 SER A C 1
ATOM 3641 O O . SER A 1 486 ? 11.852 7.004 2.911 1.00 97.06 486 SER A O 1
ATOM 3643 N N . PHE A 1 487 ? 13.277 5.334 2.407 1.00 97.44 487 PHE A N 1
ATOM 3644 C CA . PHE A 1 487 ? 13.939 5.298 3.713 1.00 97.44 487 PHE A CA 1
ATOM 3645 C C . PHE A 1 487 ? 15.346 5.901 3.736 1.00 97.44 487 PHE A C 1
ATOM 3647 O O . PHE A 1 487 ? 16.076 5.720 4.703 1.00 97.44 487 PHE A O 1
ATOM 3654 N N . ILE A 1 488 ? 15.717 6.676 2.713 1.00 97.44 488 ILE A N 1
ATOM 3655 C CA . ILE A 1 488 ? 16.941 7.490 2.754 1.00 97.44 488 ILE A CA 1
ATOM 3656 C C . ILE A 1 488 ? 16.727 8.675 3.698 1.00 97.44 488 ILE A C 1
ATOM 3658 O O . ILE A 1 488 ? 15.754 9.414 3.535 1.00 97.44 488 ILE A O 1
ATOM 3662 N N . ASN A 1 489 ? 17.618 8.869 4.672 1.00 97.50 489 ASN A N 1
ATOM 3663 C CA . ASN A 1 489 ? 17.463 9.926 5.670 1.00 97.50 489 ASN A CA 1
ATOM 3664 C C . ASN A 1 489 ? 17.475 11.340 5.039 1.00 97.50 489 ASN A C 1
ATOM 3666 O O . ASN A 1 489 ? 18.171 11.566 4.037 1.00 97.50 489 ASN A O 1
ATOM 3670 N N . PRO A 1 490 ? 16.741 12.302 5.634 1.00 96.88 490 PRO A N 1
ATOM 3671 C CA . PRO A 1 490 ? 16.820 13.714 5.268 1.00 96.88 490 PRO A CA 1
ATOM 3672 C C . PRO A 1 490 ? 18.247 14.265 5.368 1.00 96.88 490 PRO A C 1
ATOM 3674 O O . PRO A 1 490 ? 19.080 13.724 6.091 1.00 96.88 490 PRO A O 1
ATOM 3677 N N . TYR A 1 491 ? 18.509 15.379 4.679 1.00 95.69 491 TYR A N 1
ATOM 3678 C CA . TYR A 1 491 ? 19.780 16.121 4.755 1.00 95.69 491 TYR A CA 1
ATOM 3679 C C . TYR A 1 491 ? 21.026 15.320 4.361 1.00 95.69 491 TYR A C 1
ATOM 3681 O O . TYR A 1 491 ? 22.137 15.613 4.798 1.00 95.69 491 TYR A O 1
ATOM 3689 N N . THR A 1 492 ? 20.848 14.316 3.505 1.00 96.62 492 THR A N 1
ATOM 3690 C CA . THR A 1 492 ? 21.949 13.569 2.899 1.00 96.62 492 THR A CA 1
ATOM 3691 C C . THR A 1 492 ? 22.098 13.953 1.424 1.00 96.62 492 THR A C 1
ATOM 3693 O O . THR A 1 492 ? 21.088 14.171 0.749 1.00 96.62 492 THR A O 1
ATOM 3696 N N . PRO A 1 493 ? 23.323 13.959 0.863 1.00 97.12 493 PRO A N 1
ATOM 3697 C CA . PRO A 1 493 ? 23.518 14.205 -0.569 1.00 97.12 493 PRO A CA 1
ATOM 3698 C C . PRO A 1 493 ? 22.721 13.241 -1.462 1.00 97.12 493 PRO A C 1
ATOM 3700 O O . PRO A 1 493 ? 22.220 13.625 -2.515 1.00 97.12 493 PRO A O 1
ATOM 3703 N N . LEU A 1 494 ? 22.553 11.987 -1.021 1.00 97.81 494 LEU A N 1
ATOM 3704 C CA . LEU A 1 494 ? 21.748 10.997 -1.735 1.00 97.81 494 LEU A CA 1
ATOM 3705 C C . LEU A 1 494 ? 20.258 11.378 -1.780 1.00 97.81 494 LEU A C 1
ATOM 3707 O O . LEU A 1 494 ? 19.620 11.200 -2.817 1.00 97.81 494 LEU A O 1
ATOM 3711 N N . ARG A 1 495 ? 19.696 11.927 -0.692 1.00 98.00 495 ARG A N 1
ATOM 3712 C CA . ARG A 1 495 ? 18.312 12.431 -0.673 1.00 98.00 495 ARG A CA 1
ATOM 3713 C C . ARG A 1 495 ? 18.124 13.593 -1.648 1.00 98.00 495 ARG A C 1
ATOM 3715 O O . ARG A 1 495 ? 17.126 13.618 -2.376 1.00 98.00 495 ARG A O 1
ATOM 3722 N N . ASP A 1 496 ? 19.066 14.527 -1.690 1.00 97.75 496 ASP A N 1
ATOM 3723 C CA . ASP A 1 496 ? 18.995 15.662 -2.613 1.00 97.75 496 ASP A CA 1
ATOM 3724 C C . ASP A 1 496 ? 19.010 15.180 -4.067 1.00 97.75 496 ASP A C 1
ATOM 3726 O O . ASP A 1 496 ? 18.155 15.579 -4.861 1.00 97.75 496 ASP A O 1
ATOM 3730 N N . GLU A 1 497 ? 19.905 14.251 -4.410 1.00 98.19 497 GLU A N 1
ATOM 3731 C CA . GLU A 1 497 ? 19.975 13.695 -5.764 1.00 98.19 497 GLU A CA 1
ATOM 3732 C C . GLU A 1 497 ? 18.742 12.864 -6.140 1.00 98.19 497 GLU A C 1
ATOM 3734 O O . GLU A 1 497 ? 18.264 12.963 -7.270 1.00 98.19 497 GLU A O 1
ATOM 3739 N N . LEU A 1 498 ? 18.147 12.119 -5.204 1.00 98.50 498 LEU A N 1
ATOM 3740 C CA . LEU A 1 498 ? 16.860 11.450 -5.432 1.00 98.50 498 LEU A CA 1
ATOM 3741 C C . LEU A 1 498 ? 15.725 12.451 -5.681 1.00 98.50 498 LEU A C 1
ATOM 3743 O O . LEU A 1 498 ? 14.881 12.223 -6.549 1.00 98.50 498 LEU A O 1
ATOM 3747 N N . THR A 1 499 ? 15.721 13.582 -4.972 1.00 98.56 499 THR A N 1
ATOM 3748 C CA . THR A 1 499 ? 14.746 14.665 -5.180 1.00 98.56 499 THR A CA 1
ATOM 3749 C C . THR A 1 499 ? 14.906 15.286 -6.568 1.00 98.56 499 THR A C 1
ATOM 3751 O O . THR A 1 499 ? 13.918 15.461 -7.287 1.00 98.56 499 THR A O 1
ATOM 3754 N N . ARG A 1 500 ? 16.148 15.551 -7.001 1.00 98.69 500 ARG A N 1
ATOM 3755 C CA . ARG A 1 500 ? 16.438 16.013 -8.370 1.00 98.69 500 ARG A CA 1
ATOM 3756 C C . ARG A 1 500 ? 16.012 14.982 -9.411 1.00 98.69 500 ARG A C 1
ATOM 3758 O O . ARG A 1 500 ? 15.427 15.350 -10.427 1.00 98.69 500 ARG A O 1
ATOM 3765 N N . ALA A 1 501 ? 16.293 13.703 -9.176 1.00 98.56 501 ALA A N 1
ATOM 3766 C CA . ALA A 1 501 ? 15.933 12.628 -10.092 1.00 98.56 501 ALA A CA 1
ATOM 3767 C C . ALA A 1 501 ? 14.414 12.501 -10.247 1.00 98.56 501 ALA A C 1
ATOM 3769 O O . ALA A 1 501 ? 13.940 12.399 -11.374 1.00 98.56 501 ALA A O 1
ATOM 3770 N N . ALA A 1 502 ? 13.644 12.589 -9.158 1.00 98.69 502 ALA A N 1
ATOM 3771 C CA . ALA A 1 502 ? 12.181 12.557 -9.213 1.00 98.69 502 ALA A CA 1
ATOM 3772 C C . ALA A 1 502 ? 11.625 13.734 -10.030 1.00 98.69 502 ALA A C 1
ATOM 3774 O O . ALA A 1 502 ? 10.738 13.557 -10.866 1.00 98.69 502 ALA A O 1
ATOM 3775 N N . ALA A 1 503 ? 12.211 14.920 -9.846 1.00 98.62 503 ALA A N 1
ATOM 3776 C CA . ALA A 1 503 ? 11.846 16.125 -10.576 1.00 98.62 503 ALA A CA 1
ATOM 3777 C C . ALA A 1 503 ? 12.121 16.027 -12.086 1.00 98.62 503 ALA A C 1
ATOM 3779 O O . ALA A 1 503 ? 11.292 16.442 -12.891 1.00 98.62 503 ALA A O 1
ATOM 3780 N N . ARG A 1 504 ? 13.243 15.421 -12.491 1.00 97.81 504 ARG A N 1
ATOM 3781 C CA . ARG A 1 504 ? 13.509 15.116 -13.909 1.00 97.81 504 ARG A CA 1
ATOM 3782 C C . ARG A 1 504 ? 12.632 13.980 -14.429 1.00 97.81 504 ARG A C 1
ATOM 3784 O O . ARG A 1 504 ? 12.298 13.953 -15.604 1.00 97.81 504 ARG A O 1
ATOM 3791 N N . GLN A 1 505 ? 12.286 13.017 -13.580 1.00 97.75 505 GLN A N 1
ATOM 3792 C CA . GLN A 1 505 ? 11.524 11.855 -14.013 1.00 97.75 505 GLN A CA 1
ATOM 3793 C C . GLN A 1 505 ? 10.090 12.237 -14.370 1.00 97.75 505 GLN A C 1
ATOM 3795 O O . GLN A 1 505 ? 9.607 11.819 -15.417 1.00 97.75 505 GLN A O 1
ATOM 3800 N N . VAL A 1 506 ? 9.426 13.080 -13.572 1.00 98.06 506 VAL A N 1
ATOM 3801 C CA . VAL A 1 506 ? 8.044 13.488 -13.873 1.00 98.06 506 VAL A CA 1
ATOM 3802 C C . VAL A 1 506 ? 7.922 14.224 -15.212 1.00 98.06 506 VAL A C 1
ATOM 3804 O O . VAL A 1 506 ? 6.932 14.019 -15.904 1.00 98.06 506 VAL A O 1
ATOM 3807 N N . THR A 1 507 ? 8.929 15.005 -15.637 1.00 96.56 507 THR A N 1
ATOM 3808 C CA . THR A 1 507 ? 8.890 15.699 -16.942 1.00 96.56 507 THR A CA 1
ATOM 3809 C C . THR A 1 507 ? 8.900 14.720 -18.118 1.00 96.56 507 THR A C 1
ATOM 3811 O O . THR A 1 507 ? 8.227 14.961 -19.120 1.00 96.56 507 THR A O 1
ATOM 3814 N N . ARG A 1 508 ? 9.594 13.581 -17.982 1.00 94.88 508 ARG A N 1
ATOM 3815 C CA . ARG A 1 508 ? 9.639 12.518 -19.000 1.00 94.88 508 ARG A CA 1
ATOM 3816 C C . ARG A 1 508 ? 8.309 11.789 -19.171 1.00 94.88 508 ARG A C 1
ATOM 3818 O O . ARG A 1 508 ? 8.025 11.318 -20.264 1.00 94.88 508 ARG A O 1
ATOM 3825 N N . LEU A 1 509 ? 7.513 11.715 -18.104 1.00 96.31 509 LEU A N 1
ATOM 3826 C CA . LEU A 1 509 ? 6.224 11.016 -18.080 1.00 96.31 509 LEU A CA 1
ATOM 3827 C C . LEU A 1 509 ? 5.057 11.884 -18.584 1.00 96.31 509 LEU A C 1
ATOM 3829 O O . LEU A 1 509 ? 3.917 11.417 -18.612 1.00 96.31 509 LEU A O 1
ATOM 3833 N N . THR A 1 510 ? 5.312 13.150 -18.931 1.00 95.75 510 THR A N 1
ATOM 3834 C CA . THR A 1 510 ? 4.287 14.083 -19.430 1.00 95.75 510 THR A CA 1
ATOM 3835 C C . THR A 1 510 ? 3.810 13.726 -20.830 1.00 95.75 510 THR A C 1
ATOM 3837 O O . THR A 1 510 ? 4.496 13.042 -21.585 1.00 95.75 510 THR A O 1
ATOM 3840 N N . ASP A 1 511 ? 2.631 14.234 -21.192 1.00 91.75 511 ASP A N 1
ATOM 3841 C CA . ASP A 1 511 ? 2.025 14.018 -22.516 1.00 91.75 511 ASP A CA 1
ATOM 3842 C C . ASP A 1 511 ? 2.768 14.750 -23.651 1.00 91.75 511 ASP A C 1
ATOM 3844 O O . ASP A 1 511 ? 2.448 14.607 -24.825 1.00 91.75 511 ASP A O 1
ATOM 3848 N N . LEU A 1 512 ? 3.783 15.545 -23.296 1.00 88.38 512 LEU A N 1
ATOM 3849 C CA . LEU A 1 512 ? 4.696 16.198 -24.233 1.00 88.38 512 LEU A CA 1
ATOM 3850 C C . LEU A 1 512 ? 5.854 15.274 -24.655 1.00 88.38 512 LEU A C 1
ATOM 3852 O O . LEU A 1 512 ? 6.565 15.583 -25.611 1.00 88.38 512 LEU A O 1
ATOM 3856 N N . GLY A 1 513 ? 6.078 14.176 -23.924 1.00 80.81 513 GLY A N 1
ATOM 3857 C CA . GLY A 1 513 ? 7.139 13.199 -24.171 1.00 80.81 513 GLY A CA 1
ATOM 3858 C C . GLY A 1 513 ? 6.646 11.915 -24.845 1.00 80.81 513 GLY A C 1
ATOM 3859 O O . GLY A 1 513 ? 5.461 11.727 -25.102 1.00 80.81 513 GLY A O 1
ATOM 3860 N N . THR A 1 514 ? 7.573 10.993 -25.114 1.00 79.12 514 THR A N 1
ATOM 3861 C CA . THR A 1 514 ? 7.267 9.670 -25.696 1.00 79.12 514 THR A CA 1
ATOM 3862 C C . THR A 1 514 ? 6.776 8.656 -24.666 1.00 79.12 514 THR A C 1
ATOM 3864 O O . THR A 1 514 ? 6.125 7.680 -25.030 1.00 79.12 514 THR A O 1
ATOM 3867 N N . ASP A 1 515 ? 7.073 8.893 -23.387 1.00 87.62 515 ASP A N 1
ATOM 3868 C CA . ASP A 1 515 ? 6.863 7.945 -22.291 1.00 87.62 515 ASP A CA 1
ATOM 3869 C C . ASP A 1 515 ? 5.651 8.349 -21.430 1.00 87.62 515 ASP A C 1
ATOM 3871 O O . ASP A 1 515 ? 5.666 8.178 -20.210 1.00 87.62 515 ASP A O 1
ATOM 3875 N N . TYR A 1 516 ? 4.614 8.931 -22.049 1.00 94.00 516 TYR A N 1
ATOM 3876 C CA . TYR A 1 516 ? 3.441 9.432 -21.331 1.00 94.00 516 TYR A CA 1
ATOM 3877 C C . TYR A 1 516 ? 2.810 8.349 -20.449 1.00 94.00 516 TYR A C 1
ATOM 3879 O O . TYR A 1 516 ? 2.250 7.362 -20.938 1.00 94.00 516 TYR A O 1
ATOM 3887 N N . LEU A 1 517 ? 2.861 8.569 -19.136 1.00 96.00 517 LEU A N 1
ATOM 3888 C CA . LEU A 1 517 ? 2.350 7.637 -18.140 1.00 96.00 517 LEU A CA 1
ATOM 3889 C C . LEU A 1 517 ? 1.616 8.403 -17.035 1.00 96.00 517 LEU A C 1
ATOM 3891 O O . LEU A 1 517 ? 2.219 8.812 -16.040 1.00 96.00 517 LEU A O 1
ATOM 3895 N N . PRO A 1 518 ? 0.301 8.608 -17.188 1.00 97.88 518 PRO A N 1
ATOM 3896 C CA . PRO A 1 518 ? -0.483 9.321 -16.197 1.00 97.88 518 PRO A CA 1
ATOM 3897 C C . PRO A 1 518 ? -0.796 8.416 -15.000 1.00 97.88 518 PRO A C 1
ATOM 3899 O O . PRO A 1 518 ? -0.987 7.202 -15.158 1.00 97.88 518 PRO A O 1
ATOM 3902 N N . ILE A 1 519 ? -0.886 8.996 -13.796 1.00 98.62 519 ILE A N 1
ATOM 3903 C CA . ILE A 1 519 ? -1.025 8.213 -12.555 1.00 98.62 519 ILE A CA 1
ATOM 3904 C C . ILE A 1 519 ? -2.250 7.296 -12.589 1.00 98.62 519 ILE A C 1
ATOM 3906 O O . ILE A 1 519 ? -2.183 6.161 -12.129 1.00 98.62 519 ILE A O 1
ATOM 3910 N N . GLY A 1 520 ? -3.358 7.743 -13.180 1.00 98.25 520 GLY A N 1
ATOM 3911 C CA . GLY A 1 520 ? -4.585 6.963 -13.200 1.00 98.25 520 GLY A CA 1
ATOM 3912 C C . GLY A 1 520 ? -4.537 5.763 -14.142 1.00 98.25 520 GLY A C 1
ATOM 3913 O O . GLY A 1 520 ? -5.310 4.831 -13.940 1.00 98.25 520 GLY A O 1
ATOM 3914 N N . LYS A 1 521 ? -3.617 5.729 -15.121 1.00 96.94 521 LYS A N 1
ATOM 3915 C CA . LYS A 1 521 ? -3.310 4.509 -15.893 1.00 96.94 521 LYS A CA 1
ATOM 3916 C C . LYS A 1 521 ? -2.296 3.625 -15.173 1.00 96.94 521 LYS A C 1
ATOM 3918 O O . LYS A 1 521 ? -2.429 2.411 -15.235 1.00 96.94 521 LYS A O 1
ATOM 3923 N N . MET A 1 522 ? -1.315 4.232 -14.503 1.00 97.56 522 MET A N 1
ATOM 3924 C CA . MET A 1 522 ? -0.287 3.511 -13.752 1.00 97.56 522 MET A CA 1
ATOM 3925 C C . MET A 1 522 ? -0.875 2.741 -12.565 1.00 97.56 522 MET A C 1
ATOM 3927 O O . MET A 1 522 ? -0.548 1.578 -12.374 1.00 97.56 522 MET A O 1
ATOM 3931 N N . VAL A 1 523 ? -1.773 3.365 -11.797 1.00 98.44 523 VAL A N 1
ATOM 3932 C CA . VAL A 1 523 ? -2.519 2.696 -10.726 1.00 98.44 523 VAL A CA 1
ATOM 3933 C C . VAL A 1 523 ? -3.630 1.860 -11.356 1.00 98.44 523 VAL A C 1
ATOM 3935 O O . VAL A 1 523 ? -4.697 2.372 -11.709 1.00 98.44 523 VAL A O 1
ATOM 3938 N N . ASP A 1 524 ? -3.360 0.568 -11.511 1.00 97.31 524 ASP A N 1
ATOM 3939 C CA . ASP A 1 524 ? -4.318 -0.456 -11.915 1.00 97.31 524 ASP A CA 1
ATOM 3940 C C . ASP A 1 524 ? -4.634 -1.430 -10.758 1.00 97.31 524 ASP A C 1
ATOM 3942 O O . ASP A 1 524 ? -4.167 -1.262 -9.628 1.00 97.31 524 ASP A O 1
ATOM 3946 N N . ALA A 1 525 ? -5.442 -2.461 -11.027 1.00 98.50 525 ALA A N 1
ATOM 3947 C CA . ALA A 1 525 ? -5.809 -3.445 -10.010 1.00 98.50 525 ALA A CA 1
ATOM 3948 C C . ALA A 1 525 ? -4.593 -4.215 -9.468 1.00 98.50 525 ALA A C 1
ATOM 3950 O O . ALA A 1 525 ? -4.547 -4.517 -8.277 1.00 98.50 525 ALA A O 1
ATOM 3951 N N . LYS A 1 526 ? -3.597 -4.503 -10.315 1.00 98.69 526 LYS A N 1
ATOM 3952 C CA . LYS A 1 526 ? -2.374 -5.214 -9.925 1.00 98.69 526 LYS A CA 1
ATOM 3953 C C . LYS A 1 526 ? -1.524 -4.359 -8.996 1.00 98.69 526 LYS A C 1
ATOM 3955 O O . LYS A 1 526 ? -1.054 -4.857 -7.980 1.00 98.69 526 LYS A O 1
ATOM 3960 N N . VAL A 1 527 ? -1.384 -3.068 -9.293 1.00 98.81 527 VAL A N 1
ATOM 3961 C CA . VAL A 1 527 ? -0.688 -2.093 -8.443 1.00 98.81 527 VAL A CA 1
ATOM 3962 C C . VAL A 1 527 ? -1.383 -1.942 -7.090 1.00 98.81 527 VAL A C 1
ATOM 3964 O O . VAL A 1 527 ? -0.711 -1.934 -6.059 1.00 98.81 527 VAL A O 1
ATOM 3967 N N . VAL A 1 528 ? -2.720 -1.891 -7.062 1.00 98.81 528 VAL A N 1
ATOM 3968 C CA . VAL A 1 528 ? -3.488 -1.876 -5.804 1.00 98.81 528 VAL A CA 1
ATOM 3969 C C . VAL A 1 528 ? -3.235 -3.150 -4.989 1.00 98.81 528 VAL A C 1
ATOM 3971 O O . VAL A 1 528 ? -2.929 -3.060 -3.799 1.00 98.81 528 VAL A O 1
ATOM 3974 N N . VAL A 1 529 ? -3.297 -4.328 -5.618 1.00 98.88 529 VAL A N 1
ATOM 3975 C CA . VAL A 1 529 ? -3.018 -5.613 -4.955 1.00 98.88 529 VAL A CA 1
ATOM 3976 C C . VAL A 1 529 ? -1.576 -5.681 -4.453 1.00 98.88 529 VAL A C 1
ATOM 3978 O O . VAL A 1 529 ? -1.362 -6.070 -3.308 1.00 98.88 529 VAL A O 1
ATOM 3981 N N . ASN A 1 530 ? -0.598 -5.226 -5.239 1.00 98.88 530 ASN A N 1
ATOM 3982 C CA . ASN A 1 530 ? 0.802 -5.144 -4.822 1.00 98.88 530 ASN A CA 1
ATOM 3983 C C . ASN A 1 530 ? 0.961 -4.287 -3.559 1.00 98.88 530 ASN A C 1
ATOM 3985 O O . ASN A 1 530 ? 1.645 -4.697 -2.622 1.00 98.88 530 ASN A O 1
ATOM 3989 N N . GLY A 1 531 ? 0.287 -3.134 -3.494 1.00 98.56 531 GLY A N 1
ATOM 3990 C CA . GLY A 1 531 ? 0.270 -2.286 -2.300 1.00 98.56 531 GLY A CA 1
ATOM 3991 C C . GLY A 1 531 ? -0.292 -3.002 -1.064 1.00 98.56 531 GLY A C 1
ATOM 3992 O O . GLY A 1 531 ? 0.294 -2.914 0.017 1.00 98.56 531 GLY A O 1
ATOM 3993 N N . ILE A 1 532 ? -1.384 -3.761 -1.218 1.00 98.62 532 ILE A N 1
ATOM 3994 C CA . ILE A 1 532 ? -1.985 -4.551 -0.129 1.00 98.62 532 ILE A CA 1
ATOM 3995 C C . ILE A 1 532 ? -1.047 -5.688 0.309 1.00 98.62 532 ILE A C 1
ATOM 3997 O O . ILE A 1 532 ? -0.819 -5.863 1.504 1.00 98.62 532 ILE A O 1
ATOM 4001 N N . VAL A 1 533 ? -0.450 -6.426 -0.628 1.00 98.69 533 VAL A N 1
ATOM 4002 C CA . VAL A 1 533 ? 0.522 -7.493 -0.329 1.00 98.69 533 VAL A CA 1
ATOM 4003 C C . VAL A 1 533 ? 1.748 -6.926 0.391 1.00 98.69 533 VAL A C 1
ATOM 4005 O O . VAL A 1 533 ? 2.170 -7.480 1.402 1.00 98.69 533 VAL A O 1
ATOM 4008 N N . GLY A 1 534 ? 2.288 -5.788 -0.056 1.00 98.00 534 GLY A N 1
ATOM 4009 C CA . GLY A 1 534 ? 3.408 -5.115 0.611 1.00 98.00 534 GLY A CA 1
ATOM 4010 C C . GLY A 1 534 ? 3.089 -4.705 2.054 1.00 98.00 534 GLY A C 1
ATOM 4011 O O . GLY A 1 534 ? 3.914 -4.899 2.950 1.00 98.00 534 GLY A O 1
ATOM 4012 N N . LEU A 1 535 ? 1.874 -4.203 2.302 1.00 96.88 535 LEU A N 1
ATOM 4013 C CA . LEU A 1 535 ? 1.372 -3.885 3.644 1.00 96.88 535 LEU A CA 1
ATOM 4014 C C . LEU A 1 535 ? 1.298 -5.133 4.541 1.00 96.88 535 LEU A C 1
ATOM 4016 O O . LEU A 1 535 ? 1.722 -5.098 5.698 1.00 96.88 535 LEU A O 1
ATOM 4020 N N . LEU A 1 536 ? 0.745 -6.227 4.017 1.00 97.12 536 LEU A N 1
ATOM 4021 C CA . LEU A 1 536 ? 0.546 -7.484 4.743 1.00 97.12 536 LEU A CA 1
ATOM 4022 C C . LEU A 1 536 ? 1.879 -8.173 5.055 1.00 97.12 536 LEU A C 1
ATOM 4024 O O . LEU A 1 536 ? 2.134 -8.551 6.198 1.00 97.12 536 LEU A O 1
ATOM 4028 N N . ALA A 1 537 ? 2.780 -8.239 4.072 1.00 97.31 537 ALA A N 1
ATOM 4029 C CA . ALA A 1 537 ? 4.100 -8.847 4.217 1.00 97.31 537 ALA A CA 1
ATOM 4030 C C . ALA A 1 537 ? 4.969 -8.163 5.283 1.00 97.31 537 ALA A C 1
ATOM 4032 O O . ALA A 1 537 ? 5.937 -8.738 5.776 1.00 97.31 537 ALA A O 1
ATOM 4033 N N . THR A 1 538 ? 4.631 -6.936 5.668 1.00 95.06 538 THR A N 1
ATOM 4034 C CA . THR A 1 538 ? 5.388 -6.135 6.638 1.00 95.06 538 THR A CA 1
ATOM 4035 C C . THR A 1 538 ? 4.637 -5.911 7.950 1.00 95.06 538 THR A C 1
ATOM 4037 O O . THR A 1 538 ? 5.172 -5.298 8.876 1.00 95.06 538 THR A O 1
ATOM 4040 N N . GLY A 1 539 ? 3.405 -6.421 8.069 1.00 91.50 539 GLY A N 1
ATOM 4041 C CA . GLY A 1 539 ? 2.564 -6.229 9.249 1.00 91.50 539 GLY A CA 1
ATOM 4042 C C . GLY A 1 539 ? 2.233 -4.754 9.486 1.00 91.50 539 GLY A C 1
ATOM 4043 O O . GLY A 1 539 ? 2.322 -4.270 10.622 1.00 91.50 539 GLY A O 1
ATOM 4044 N N . GLY A 1 540 ? 1.916 -4.025 8.414 1.00 91.12 540 GLY A N 1
ATOM 4045 C CA . GLY A 1 540 ? 1.666 -2.587 8.431 1.00 91.12 540 GLY A CA 1
ATOM 4046 C C . GLY A 1 540 ? 0.441 -2.145 9.232 1.00 91.12 540 GLY A C 1
ATOM 4047 O O . GLY A 1 540 ? -0.206 -2.908 9.955 1.00 91.12 540 GLY A O 1
ATOM 4048 N N . SER A 1 541 ? 0.166 -0.845 9.179 1.00 91.31 541 SER A N 1
ATOM 4049 C CA . SER A 1 541 ? -0.928 -0.218 9.927 1.00 91.31 541 SER A CA 1
ATOM 4050 C C . SER A 1 541 ? -2.308 -0.632 9.408 1.00 91.31 541 SER A C 1
ATOM 4052 O O . SER A 1 541 ? -2.588 -0.525 8.215 1.00 91.31 541 SER A O 1
ATOM 4054 N N . THR A 1 542 ? -3.216 -0.983 10.321 1.00 92.19 542 THR A N 1
ATOM 4055 C CA . THR A 1 542 ? -4.629 -1.264 10.016 1.00 92.19 542 THR A CA 1
ATOM 4056 C C . THR A 1 542 ? -5.372 -0.064 9.428 1.00 92.19 542 THR A C 1
ATOM 4058 O O . THR A 1 542 ? -6.348 -0.274 8.713 1.00 92.19 542 THR A O 1
ATOM 4061 N N . ASN A 1 543 ? -4.902 1.179 9.613 1.00 94.12 543 ASN A N 1
ATOM 4062 C CA . ASN A 1 543 ? -5.481 2.359 8.949 1.00 94.12 543 ASN A CA 1
ATOM 4063 C C . ASN A 1 543 ? -5.492 2.217 7.414 1.00 94.12 543 ASN A C 1
ATOM 4065 O O . ASN A 1 543 ? -6.363 2.772 6.745 1.00 94.12 543 ASN A O 1
ATOM 4069 N N . HIS A 1 544 ? -4.568 1.435 6.842 1.00 95.50 544 HIS A N 1
ATOM 4070 C CA . HIS A 1 544 ? -4.526 1.189 5.400 1.00 95.50 544 HIS A CA 1
ATOM 4071 C C . HIS A 1 544 ? -5.703 0.361 4.887 1.00 95.50 544 HIS A C 1
ATOM 4073 O O . HIS A 1 544 ? -6.025 0.467 3.709 1.00 95.50 544 HIS A O 1
ATOM 4079 N N . THR A 1 545 ? -6.399 -0.382 5.755 1.00 95.19 545 THR A N 1
ATOM 4080 C CA . THR A 1 545 ? -7.659 -1.047 5.383 1.00 95.19 545 THR A CA 1
ATOM 4081 C C . THR A 1 545 ? -8.750 -0.047 5.004 1.00 95.19 545 THR A C 1
ATOM 4083 O O . THR A 1 545 ? -9.692 -0.426 4.327 1.00 95.19 545 THR A O 1
ATOM 4086 N N . MET A 1 546 ? -8.610 1.229 5.380 1.00 96.88 546 MET A N 1
ATOM 4087 C CA . MET A 1 546 ? -9.483 2.310 4.921 1.00 96.88 546 MET A CA 1
ATOM 4088 C C . MET A 1 546 ? -8.815 3.139 3.829 1.00 96.88 546 MET A C 1
ATOM 4090 O O . MET A 1 546 ? -9.423 3.418 2.799 1.00 96.88 546 MET A O 1
ATOM 4094 N N . HIS A 1 547 ? -7.550 3.524 4.034 1.00 97.62 547 HIS A N 1
ATOM 4095 C CA . HIS A 1 547 ? -6.843 4.402 3.100 1.00 97.62 547 HIS A CA 1
ATOM 4096 C C . HIS A 1 547 ? -6.685 3.772 1.719 1.00 97.62 547 HIS A C 1
ATOM 4098 O O . HIS A 1 547 ? -6.965 4.439 0.730 1.00 97.62 547 HIS A O 1
ATOM 4104 N N . LEU A 1 548 ? -6.295 2.496 1.631 1.00 98.00 548 LEU A N 1
ATOM 4105 C CA . LEU A 1 548 ? -6.143 1.817 0.342 1.00 98.00 548 LEU A CA 1
ATOM 4106 C C . LEU A 1 548 ? -7.484 1.576 -0.347 1.00 98.00 548 LEU A C 1
ATOM 4108 O O . LEU A 1 548 ? -7.539 1.651 -1.568 1.00 98.00 548 LEU A O 1
ATOM 4112 N N . ILE A 1 549 ? -8.566 1.358 0.408 1.00 97.94 549 ILE A N 1
ATOM 4113 C CA . ILE A 1 549 ? -9.916 1.272 -0.164 1.00 97.94 549 ILE A CA 1
ATOM 4114 C C . ILE A 1 549 ? -10.331 2.627 -0.745 1.00 97.94 549 ILE A C 1
ATOM 4116 O O . ILE A 1 549 ? -10.807 2.687 -1.877 1.00 97.94 549 ILE A O 1
ATOM 4120 N N . ALA A 1 550 ? -10.092 3.726 -0.023 1.00 97.75 550 ALA A N 1
ATOM 4121 C CA . ALA A 1 550 ? -10.377 5.067 -0.525 1.00 97.75 550 ALA A CA 1
ATOM 4122 C C . ALA A 1 550 ? -9.533 5.404 -1.770 1.00 97.75 550 ALA A C 1
ATOM 4124 O O . ALA A 1 550 ? -10.065 5.883 -2.769 1.00 97.75 550 ALA A O 1
ATOM 4125 N N . VAL A 1 551 ? -8.232 5.101 -1.747 1.00 98.50 551 VAL A N 1
ATOM 4126 C CA . VAL A 1 551 ? -7.326 5.304 -2.891 1.00 98.50 551 VAL A CA 1
ATOM 4127 C C . VAL A 1 551 ? -7.754 4.456 -4.092 1.00 98.50 551 VAL A C 1
ATOM 4129 O O . VAL A 1 551 ? -7.859 4.983 -5.197 1.00 98.50 551 VAL A O 1
ATOM 4132 N N . ALA A 1 552 ? -8.065 3.172 -3.891 1.00 98.25 552 ALA A N 1
ATOM 4133 C CA . ALA A 1 552 ? -8.563 2.296 -4.950 1.00 98.25 552 ALA A CA 1
ATOM 4134 C C . ALA A 1 552 ? -9.855 2.852 -5.564 1.00 98.25 552 ALA A C 1
ATOM 4136 O O . ALA A 1 552 ? -9.957 2.956 -6.789 1.00 98.25 552 ALA A O 1
ATOM 4137 N N . ARG A 1 553 ? -10.796 3.308 -4.727 1.00 96.81 553 ARG A N 1
ATOM 4138 C CA . ARG A 1 553 ? -12.065 3.891 -5.177 1.00 96.81 553 ARG A CA 1
ATOM 4139 C C . ARG A 1 553 ? -11.868 5.163 -5.996 1.00 96.81 553 ARG A C 1
ATOM 4141 O O . ARG A 1 553 ? -12.517 5.308 -7.027 1.00 96.81 553 ARG A O 1
ATOM 4148 N N . ALA A 1 554 ? -10.928 6.032 -5.623 1.00 96.94 554 ALA A N 1
ATOM 4149 C CA . ALA A 1 554 ? -10.587 7.219 -6.414 1.00 96.94 554 ALA A CA 1
ATOM 4150 C C . ALA A 1 554 ? -9.977 6.895 -7.792 1.00 96.94 554 ALA A C 1
ATOM 4152 O O . ALA A 1 554 ? -10.034 7.729 -8.691 1.00 96.94 554 ALA A O 1
ATOM 4153 N N . ALA A 1 555 ? -9.433 5.687 -7.977 1.00 97.19 555 ALA A N 1
ATOM 4154 C CA . ALA A 1 555 ? -8.973 5.163 -9.266 1.00 97.19 555 ALA A CA 1
ATOM 4155 C C . ALA A 1 555 ? -10.041 4.323 -10.005 1.00 97.19 555 ALA A C 1
ATOM 4157 O O . ALA A 1 555 ? -9.742 3.701 -11.031 1.00 97.19 555 ALA A O 1
ATOM 4158 N N . GLY A 1 556 ? -11.275 4.267 -9.491 1.00 96.31 556 GLY A N 1
ATOM 4159 C CA . GLY A 1 556 ? -12.372 3.477 -10.052 1.00 96.31 556 GLY A CA 1
ATOM 4160 C C . GLY A 1 556 ? -12.339 1.986 -9.697 1.00 96.31 556 GLY A C 1
ATOM 4161 O O . GLY A 1 556 ? -13.030 1.208 -10.354 1.00 96.31 556 GLY A O 1
ATOM 4162 N N . PHE A 1 557 ? -11.562 1.568 -8.691 1.00 97.88 557 PHE A N 1
ATOM 4163 C CA . PHE A 1 557 ? -11.508 0.186 -8.202 1.00 97.88 557 PHE A CA 1
ATOM 4164 C C . PHE A 1 557 ? -12.281 -0.007 -6.896 1.00 97.88 557 PHE A C 1
ATOM 4166 O O . PHE A 1 557 ? -12.186 0.788 -5.967 1.00 97.88 557 PHE A O 1
ATOM 4173 N N . ILE A 1 558 ? -13.010 -1.114 -6.798 1.00 97.31 558 ILE A N 1
ATOM 4174 C CA . ILE A 1 558 ? -13.773 -1.510 -5.616 1.00 97.31 558 ILE A CA 1
ATOM 4175 C C . ILE A 1 558 ? -13.018 -2.645 -4.929 1.00 97.31 558 ILE A C 1
ATOM 4177 O O . ILE A 1 558 ? -12.991 -3.769 -5.435 1.00 97.31 558 ILE A O 1
ATOM 4181 N N . VAL A 1 559 ? -12.432 -2.351 -3.770 1.00 97.88 559 VAL A N 1
ATOM 4182 C CA . VAL A 1 559 ? -11.762 -3.304 -2.869 1.00 97.88 559 VAL A CA 1
ATOM 4183 C C . VAL A 1 559 ? -12.560 -3.374 -1.571 1.00 97.88 559 VAL A C 1
ATOM 4185 O O . VAL A 1 559 ? -13.040 -2.343 -1.103 1.00 97.88 559 VAL A O 1
ATOM 4188 N N . ASN A 1 560 ? -12.711 -4.566 -0.999 1.00 96.94 560 ASN A N 1
ATOM 4189 C CA . ASN A 1 560 ? -13.368 -4.767 0.295 1.00 96.94 560 ASN A CA 1
ATOM 4190 C C . ASN A 1 560 ? -12.480 -5.590 1.242 1.00 96.94 560 ASN A C 1
ATOM 4192 O O . ASN A 1 560 ? -11.382 -6.014 0.870 1.00 96.94 560 ASN A O 1
ATOM 4196 N N . TRP A 1 561 ? -12.921 -5.820 2.480 1.00 97.69 561 TRP A N 1
ATOM 4197 C CA . TRP A 1 561 ? -12.100 -6.564 3.437 1.00 97.69 561 TRP A CA 1
ATOM 4198 C C . TRP A 1 561 ? -11.957 -8.050 3.099 1.00 97.69 561 TRP A C 1
ATOM 4200 O O . TRP A 1 561 ? -10.964 -8.646 3.501 1.00 97.69 561 TRP A O 1
ATOM 4210 N N . ASP A 1 562 ? -12.846 -8.644 2.299 1.00 96.88 562 ASP A N 1
ATOM 4211 C CA . ASP A 1 562 ? -12.674 -10.040 1.864 1.00 96.88 562 ASP A CA 1
ATOM 4212 C C . ASP A 1 562 ? -11.411 -10.202 1.002 1.00 96.88 562 ASP A C 1
ATOM 4214 O O . ASP A 1 562 ? -10.701 -11.203 1.105 1.00 96.88 562 ASP A O 1
ATOM 4218 N N . ASP A 1 563 ? -11.070 -9.185 0.204 1.00 98.25 563 ASP A N 1
ATOM 4219 C CA . ASP A 1 563 ? -9.808 -9.156 -0.537 1.00 98.25 563 ASP A CA 1
ATOM 4220 C C . ASP A 1 563 ? -8.605 -9.071 0.411 1.00 98.25 563 ASP A C 1
ATOM 4222 O O . ASP A 1 563 ? -7.647 -9.823 0.253 1.00 98.25 563 ASP A O 1
ATOM 4226 N N . PHE A 1 564 ? -8.660 -8.209 1.434 1.00 97.62 564 PHE A N 1
ATOM 4227 C CA . PHE A 1 564 ? -7.607 -8.131 2.455 1.00 97.62 564 PHE A CA 1
ATOM 4228 C C . PHE A 1 564 ? -7.436 -9.455 3.204 1.00 97.62 564 PHE A C 1
ATOM 4230 O O . PHE A 1 564 ? -6.303 -9.874 3.437 1.00 97.62 564 PHE A O 1
ATOM 4237 N N . ALA A 1 565 ? -8.537 -10.115 3.571 1.00 95.25 565 ALA A N 1
ATOM 4238 C CA . ALA A 1 565 ? -8.516 -11.391 4.274 1.00 95.25 565 ALA A CA 1
ATOM 4239 C C . ALA A 1 565 ? -7.842 -12.480 3.431 1.00 95.25 565 ALA A C 1
ATOM 4241 O O . ALA A 1 565 ? -6.901 -13.120 3.896 1.00 95.25 565 ALA A O 1
ATOM 4242 N N . GLU A 1 566 ? -8.266 -12.662 2.178 1.00 96.50 566 GLU A N 1
ATOM 4243 C CA . GLU A 1 566 ? -7.686 -13.684 1.299 1.00 96.50 566 GLU A CA 1
ATOM 4244 C C . GLU A 1 566 ? -6.226 -13.395 0.938 1.00 96.50 566 GLU A C 1
ATOM 4246 O O . GLU A 1 566 ? -5.402 -14.313 0.942 1.00 96.50 566 GLU A O 1
ATOM 4251 N N . LEU A 1 567 ? -5.873 -12.131 0.681 1.00 98.31 567 LEU A N 1
ATOM 4252 C CA . LEU A 1 567 ? -4.480 -11.743 0.440 1.00 98.31 567 LEU A CA 1
ATOM 4253 C C . LEU A 1 567 ? -3.615 -11.970 1.685 1.00 98.31 567 LEU A C 1
ATOM 4255 O O . LEU A 1 567 ? -2.482 -12.430 1.554 1.00 98.31 567 LEU A O 1
ATOM 4259 N N . SER A 1 568 ? -4.141 -11.704 2.887 1.00 96.25 568 SER A N 1
ATOM 4260 C CA . SER A 1 568 ? -3.446 -11.960 4.157 1.00 96.25 568 SER A CA 1
ATOM 4261 C C . SER A 1 568 ? -3.152 -13.445 4.348 1.00 96.25 568 SER A C 1
ATOM 4263 O O . SER A 1 568 ? -2.054 -13.801 4.764 1.00 96.25 568 SER A O 1
ATOM 4265 N N . GLN A 1 569 ? -4.081 -14.330 3.977 1.00 94.81 569 GLN A N 1
ATOM 4266 C CA . GLN A 1 569 ? -3.863 -15.779 4.060 1.00 94.81 569 GLN A CA 1
ATOM 4267 C C . GLN A 1 569 ? -2.775 -16.278 3.096 1.00 94.81 569 GLN A C 1
ATOM 4269 O O . GLN A 1 569 ? -2.084 -17.244 3.404 1.00 94.81 569 GLN A O 1
ATOM 4274 N N . ALA A 1 570 ? -2.603 -15.628 1.941 1.00 96.50 570 ALA A N 1
ATOM 4275 C CA . ALA A 1 570 ? -1.590 -16.006 0.951 1.00 96.50 570 ALA A CA 1
ATOM 4276 C C . ALA A 1 570 ? -0.220 -15.337 1.155 1.00 96.50 570 ALA A C 1
ATOM 4278 O O . ALA A 1 570 ? 0.775 -15.798 0.596 1.00 96.50 570 ALA A O 1
ATOM 4279 N N . THR A 1 571 ? -0.171 -14.239 1.911 1.00 97.75 571 THR A N 1
ATOM 4280 C CA . THR A 1 571 ? 1.022 -13.398 2.059 1.00 97.75 571 THR A CA 1
ATOM 4281 C C . THR A 1 571 ? 1.684 -13.645 3.412 1.00 97.75 571 THR A C 1
ATOM 4283 O O . THR A 1 571 ? 1.106 -13.272 4.428 1.00 97.75 571 THR A O 1
ATOM 4286 N N . PRO A 1 572 ? 2.898 -14.208 3.476 1.00 96.81 572 PRO A N 1
ATOM 4287 C CA . PRO A 1 572 ? 3.592 -14.403 4.742 1.00 96.81 572 PRO A CA 1
ATOM 4288 C C . PRO A 1 572 ? 4.097 -13.085 5.344 1.00 96.81 572 PRO A C 1
ATOM 4290 O O . PRO A 1 572 ? 4.456 -12.156 4.624 1.00 96.81 572 PRO A O 1
ATOM 4293 N N . LEU A 1 573 ? 4.208 -13.028 6.674 1.00 96.00 573 LEU A N 1
ATOM 4294 C CA . LEU A 1 573 ? 4.844 -11.918 7.386 1.00 96.00 573 LEU A CA 1
ATOM 4295 C C . LEU A 1 573 ? 6.374 -12.053 7.319 1.00 96.00 573 LEU A C 1
ATOM 4297 O O . LEU A 1 573 ? 6.947 -12.975 7.904 1.00 96.00 573 LEU A O 1
ATOM 4301 N N . LEU A 1 574 ? 7.032 -11.106 6.653 1.00 97.00 574 LEU A N 1
ATOM 4302 C CA . LEU A 1 574 ? 8.468 -11.108 6.362 1.00 97.00 574 LEU A CA 1
ATOM 4303 C C . LEU A 1 574 ? 9.270 -10.061 7.139 1.00 97.00 574 LEU A C 1
ATOM 4305 O O . LEU A 1 574 ? 10.492 -10.159 7.157 1.00 97.00 574 LEU A O 1
ATOM 4309 N N . ALA A 1 575 ? 8.629 -9.082 7.785 1.00 95.56 575 ALA A N 1
ATOM 4310 C CA . ALA A 1 575 ? 9.328 -8.035 8.535 1.00 95.56 575 ALA A CA 1
ATOM 4311 C C . ALA A 1 575 ? 8.872 -7.929 10.001 1.00 95.56 575 ALA A C 1
ATOM 4313 O O . ALA A 1 575 ? 7.679 -8.010 10.308 1.00 95.56 575 ALA A O 1
ATOM 4314 N N . LYS A 1 576 ? 9.825 -7.673 10.906 1.00 92.44 576 LYS A N 1
ATOM 4315 C CA . LYS A 1 576 ? 9.608 -7.399 12.338 1.00 92.44 576 LYS A CA 1
ATOM 4316 C C . LYS A 1 576 ? 10.146 -6.028 12.732 1.00 92.44 576 LYS A C 1
ATOM 4318 O O . LYS A 1 576 ? 11.170 -5.887 13.397 1.00 92.44 576 LYS A O 1
ATOM 4323 N N . ILE A 1 577 ? 9.392 -5.004 12.360 1.00 91.25 577 ILE A N 1
ATOM 4324 C CA . ILE A 1 577 ? 9.693 -3.609 12.688 1.00 91.25 577 ILE A CA 1
ATOM 4325 C C . ILE A 1 577 ? 8.816 -3.184 13.869 1.00 91.25 577 ILE A C 1
ATOM 4327 O O . ILE A 1 577 ? 7.633 -3.528 13.916 1.00 91.25 577 ILE A O 1
ATOM 4331 N N . TYR A 1 578 ? 9.373 -2.460 14.839 1.00 86.38 578 TYR A N 1
ATOM 4332 C CA . TYR A 1 578 ? 8.665 -1.948 16.011 1.00 86.38 578 TYR A CA 1
ATOM 4333 C C . TYR A 1 578 ? 7.385 -1.223 15.571 1.00 86.38 578 TYR A C 1
ATOM 4335 O O . TYR A 1 578 ? 7.458 -0.322 14.735 1.00 86.38 578 TYR A O 1
ATOM 4343 N N . PRO A 1 579 ? 6.207 -1.616 16.088 1.00 79.06 579 PRO A N 1
ATOM 4344 C CA . PRO A 1 579 ? 5.987 -2.400 17.312 1.00 79.06 579 PRO A CA 1
ATOM 4345 C C . PRO A 1 579 ? 5.951 -3.928 17.165 1.00 79.06 579 PRO A C 1
ATOM 4347 O O . PRO A 1 579 ? 5.919 -4.616 18.181 1.00 79.06 579 PRO A O 1
ATOM 4350 N N . ASN A 1 580 ? 5.952 -4.477 15.947 1.00 81.00 580 ASN A N 1
ATOM 4351 C CA . ASN A 1 580 ? 5.901 -5.929 15.718 1.00 81.00 580 ASN A CA 1
ATOM 4352 C C . ASN A 1 580 ? 7.223 -6.632 16.103 1.00 81.00 580 ASN A C 1
ATOM 4354 O O . ASN A 1 580 ? 7.271 -7.854 16.230 1.00 81.00 580 ASN A O 1
ATOM 4358 N N . GLY A 1 581 ? 8.298 -5.861 16.268 1.00 84.88 581 GLY A N 1
ATOM 4359 C CA . GLY A 1 581 ? 9.623 -6.308 16.687 1.00 84.88 581 GLY A CA 1
ATOM 4360 C C . GLY A 1 581 ? 10.352 -5.228 17.485 1.00 84.88 581 GLY A C 1
ATOM 4361 O O . GLY A 1 581 ? 9.740 -4.281 17.979 1.00 84.88 581 GLY A O 1
ATOM 4362 N N . GLN A 1 582 ? 11.669 -5.374 17.627 1.00 84.69 582 GLN A N 1
ATOM 4363 C CA . GLN A 1 582 ? 12.513 -4.396 18.331 1.00 84.69 582 GLN A CA 1
ATOM 4364 C C . GLN A 1 582 ? 13.166 -3.386 17.376 1.00 84.69 582 GLN A C 1
ATOM 4366 O O . GLN A 1 582 ? 13.395 -2.238 17.760 1.00 84.69 582 GLN A O 1
ATOM 4371 N N . ALA A 1 583 ? 13.439 -3.810 16.139 1.00 90.81 583 ALA A N 1
ATOM 4372 C CA . ALA A 1 583 ? 14.101 -3.017 15.112 1.00 90.81 583 ALA A CA 1
ATOM 4373 C C . ALA A 1 583 ? 13.253 -1.819 14.674 1.00 90.81 583 ALA A C 1
ATOM 4375 O O . ALA A 1 583 ? 12.031 -1.909 14.604 1.00 90.81 583 ALA A O 1
ATOM 4376 N N . ASP A 1 584 ? 13.890 -0.695 14.368 1.00 92.75 584 ASP A N 1
ATOM 4377 C CA . ASP A 1 584 ? 13.221 0.451 13.758 1.00 92.75 584 ASP A CA 1
ATOM 4378 C C . ASP A 1 584 ? 13.337 0.418 12.221 1.00 92.75 584 ASP A C 1
ATOM 4380 O O . ASP A 1 584 ? 13.891 -0.519 11.638 1.00 92.75 584 ASP A O 1
ATOM 4384 N N . ILE A 1 585 ? 12.778 1.423 11.546 1.00 95.38 585 ILE A N 1
ATOM 4385 C CA . ILE A 1 585 ? 12.754 1.475 10.082 1.00 95.38 585 ILE A CA 1
ATOM 4386 C C . ILE A 1 585 ? 14.150 1.626 9.453 1.00 95.38 585 ILE A C 1
ATOM 4388 O O . ILE A 1 585 ? 14.361 1.162 8.334 1.00 95.38 585 ILE A O 1
ATOM 4392 N N . ASN A 1 586 ? 15.115 2.223 10.164 1.00 96.00 586 ASN A N 1
ATOM 4393 C CA . ASN A 1 586 ? 16.493 2.337 9.681 1.00 96.00 586 ASN A CA 1
ATOM 4394 C C . ASN A 1 586 ? 17.184 0.969 9.742 1.00 96.00 586 ASN A C 1
ATOM 4396 O O . ASN A 1 586 ? 17.881 0.586 8.803 1.00 96.00 586 ASN A O 1
ATOM 4400 N N . HIS A 1 587 ? 16.937 0.192 10.801 1.00 96.19 587 HIS A N 1
ATOM 4401 C CA . HIS A 1 587 ? 17.438 -1.177 10.889 1.00 96.19 587 HIS A CA 1
ATOM 4402 C C . HIS A 1 587 ? 16.800 -2.083 9.818 1.00 96.19 587 HIS A C 1
ATOM 4404 O O . HIS A 1 587 ? 17.507 -2.841 9.160 1.00 96.19 587 HIS A O 1
ATOM 4410 N N . PHE A 1 588 ? 15.498 -1.940 9.541 1.00 97.38 588 PHE A N 1
ATOM 4411 C CA . PHE A 1 588 ? 14.862 -2.605 8.392 1.00 97.38 588 PHE A CA 1
ATOM 4412 C C . PHE A 1 588 ? 15.541 -2.253 7.060 1.00 97.38 588 PHE A C 1
ATOM 4414 O O . PHE A 1 588 ? 15.801 -3.141 6.246 1.00 97.38 588 PHE A O 1
ATOM 4421 N N . GLN A 1 589 ? 15.856 -0.972 6.845 1.00 96.56 589 GLN A N 1
ATOM 4422 C CA . GLN A 1 589 ? 16.561 -0.528 5.645 1.00 96.56 589 GLN A CA 1
ATOM 4423 C C . GLN A 1 589 ? 17.952 -1.173 5.537 1.00 96.56 589 GLN A C 1
ATOM 4425 O O . GLN A 1 589 ? 18.324 -1.624 4.457 1.00 96.56 589 GLN A O 1
ATOM 4430 N N . HIS A 1 590 ? 18.691 -1.278 6.647 1.00 96.25 590 HIS A N 1
ATOM 4431 C CA . HIS A 1 590 ? 20.000 -1.939 6.692 1.00 96.25 590 HIS A CA 1
ATOM 4432 C C . HIS A 1 590 ? 19.911 -3.452 6.432 1.00 96.25 590 HIS A C 1
ATOM 4434 O O . HIS A 1 590 ? 20.727 -4.001 5.698 1.00 96.25 590 HIS A O 1
ATOM 4440 N N . ALA A 1 591 ? 18.878 -4.120 6.958 1.00 97.19 591 ALA A N 1
ATOM 4441 C CA . ALA A 1 591 ? 18.648 -5.553 6.758 1.00 97.19 591 ALA A CA 1
ATOM 4442 C C . ALA A 1 591 ? 18.390 -5.935 5.283 1.00 97.19 591 ALA A C 1
ATOM 4444 O O . ALA A 1 591 ? 18.461 -7.112 4.933 1.00 97.19 591 ALA A O 1
ATOM 4445 N N . GLY A 1 592 ? 18.094 -4.964 4.413 1.00 96.19 592 GLY A N 1
ATOM 4446 C CA . GLY A 1 592 ? 17.856 -5.147 2.976 1.00 96.19 592 GLY A CA 1
ATOM 4447 C C . GLY A 1 592 ? 16.758 -4.235 2.419 1.00 96.19 592 GLY A C 1
ATOM 4448 O O . GLY A 1 592 ? 16.683 -4.024 1.206 1.00 96.19 592 GLY A O 1
ATOM 4449 N N . GLY A 1 593 ? 15.925 -3.675 3.301 1.00 96.94 593 GLY A N 1
ATOM 4450 C CA . GLY A 1 593 ? 14.917 -2.676 2.970 1.00 96.94 593 GLY A CA 1
ATOM 4451 C C . GLY A 1 593 ? 13.839 -3.142 1.990 1.00 96.94 593 GLY A C 1
ATOM 4452 O O . GLY A 1 593 ? 13.609 -4.332 1.757 1.00 96.94 593 GLY A O 1
ATOM 4453 N N . VAL A 1 594 ? 13.160 -2.158 1.398 1.00 97.94 594 VAL A N 1
ATOM 4454 C CA . VAL A 1 594 ? 12.102 -2.383 0.398 1.00 97.94 594 VAL A CA 1
ATOM 4455 C C . VAL A 1 594 ? 12.602 -3.174 -0.821 1.00 97.94 594 VAL A C 1
ATOM 4457 O O . VAL A 1 594 ? 11.882 -4.079 -1.246 1.00 97.94 594 VAL A O 1
ATOM 4460 N N . PRO A 1 595 ? 13.819 -2.943 -1.358 1.00 97.94 595 PRO A N 1
ATOM 4461 C CA . PRO A 1 595 ? 14.275 -3.680 -2.534 1.00 97.94 595 PRO A CA 1
ATOM 4462 C C . PRO A 1 595 ? 14.416 -5.192 -2.332 1.00 97.94 595 PRO A C 1
ATOM 4464 O O . PRO A 1 595 ? 13.998 -5.973 -3.193 1.00 97.94 595 PRO A O 1
ATOM 4467 N N . PHE A 1 596 ? 14.951 -5.623 -1.184 1.00 97.94 596 PHE A N 1
ATOM 4468 C CA . PHE A 1 596 ? 15.018 -7.045 -0.837 1.00 97.94 596 PHE A CA 1
ATOM 4469 C C . PHE A 1 596 ? 13.618 -7.645 -0.645 1.00 97.94 596 PHE A C 1
ATOM 4471 O O . PHE A 1 596 ? 13.338 -8.738 -1.143 1.00 97.94 596 PHE A O 1
ATOM 4478 N N . LEU A 1 597 ? 12.719 -6.916 0.027 1.00 98.38 597 LEU A N 1
ATOM 4479 C CA . LEU A 1 597 ? 11.330 -7.336 0.221 1.00 98.38 597 LEU A CA 1
ATOM 4480 C C . LEU A 1 597 ? 10.615 -7.551 -1.123 1.00 98.38 597 LEU A C 1
ATOM 4482 O O . LEU A 1 597 ? 10.016 -8.604 -1.336 1.00 98.38 597 LEU A O 1
ATOM 4486 N N . ILE A 1 598 ? 10.705 -6.584 -2.043 1.00 98.44 598 ILE A N 1
ATOM 4487 C CA . ILE A 1 598 ? 10.076 -6.671 -3.369 1.00 98.44 598 ILE A CA 1
ATOM 4488 C C . ILE A 1 598 ? 10.636 -7.855 -4.153 1.00 98.44 598 ILE A C 1
ATOM 4490 O O . ILE A 1 598 ? 9.857 -8.607 -4.733 1.00 98.44 598 ILE A O 1
ATOM 4494 N N . ARG A 1 599 ? 11.960 -8.070 -4.140 1.00 96.44 599 ARG A N 1
ATOM 4495 C CA . ARG A 1 599 ? 12.574 -9.236 -4.796 1.00 96.44 599 ARG A CA 1
ATOM 4496 C C . ARG A 1 599 ? 12.000 -10.537 -4.254 1.00 96.44 599 ARG A C 1
ATOM 4498 O O . ARG A 1 599 ? 11.531 -11.360 -5.029 1.00 96.44 599 ARG A O 1
ATOM 4505 N N . THR A 1 600 ? 11.992 -10.672 -2.933 1.00 95.94 600 THR A N 1
ATOM 4506 C CA . THR A 1 600 ? 11.521 -11.872 -2.237 1.00 95.94 600 THR A CA 1
ATOM 4507 C C . THR A 1 600 ? 10.065 -12.190 -2.588 1.00 95.94 600 THR A C 1
ATOM 4509 O O . THR A 1 600 ? 9.729 -13.338 -2.865 1.00 95.94 600 THR A O 1
ATOM 4512 N N . LEU A 1 601 ? 9.195 -11.178 -2.611 1.00 97.69 601 LEU A N 1
ATOM 4513 C CA . LEU A 1 601 ? 7.783 -11.363 -2.941 1.00 97.69 601 LEU A CA 1
ATOM 4514 C C . LEU A 1 601 ? 7.556 -11.620 -4.440 1.00 97.69 601 LEU A C 1
ATOM 4516 O O . LEU A 1 601 ? 6.719 -12.450 -4.791 1.00 97.69 601 LEU A O 1
ATOM 4520 N N . LEU A 1 602 ? 8.298 -10.946 -5.326 1.00 95.88 602 LEU A N 1
ATOM 4521 C CA . LEU A 1 602 ? 8.239 -11.196 -6.768 1.00 95.88 602 LEU A CA 1
ATOM 4522 C C . LEU A 1 602 ? 8.685 -12.621 -7.100 1.00 95.88 602 LEU A C 1
ATOM 4524 O O . LEU A 1 602 ? 7.992 -13.309 -7.837 1.00 95.88 602 LEU A O 1
ATOM 4528 N N . ASP A 1 603 ? 9.799 -13.085 -6.531 1.00 91.12 603 ASP A N 1
ATOM 4529 C CA . ASP A 1 603 ? 10.340 -14.430 -6.776 1.00 91.12 603 ASP A CA 1
ATOM 4530 C C . ASP A 1 603 ? 9.393 -15.541 -6.297 1.00 91.12 603 ASP A C 1
ATOM 4532 O O . ASP A 1 603 ? 9.385 -16.640 -6.852 1.00 91.12 603 ASP A O 1
ATOM 4536 N N . ALA A 1 604 ? 8.539 -15.230 -5.320 1.00 92.25 604 ALA A N 1
ATOM 4537 C CA . ALA A 1 604 ? 7.477 -16.100 -4.825 1.00 92.25 604 ALA A CA 1
ATOM 4538 C C . ALA A 1 604 ? 6.156 -15.999 -5.618 1.00 92.25 604 ALA A C 1
ATOM 4540 O O . ALA A 1 604 ? 5.176 -16.656 -5.262 1.00 92.25 604 ALA A O 1
ATOM 4541 N N . GLY A 1 605 ? 6.088 -15.154 -6.654 1.00 94.19 605 GLY A N 1
ATOM 4542 C CA . GLY A 1 605 ? 4.858 -14.887 -7.406 1.00 94.19 605 GLY A CA 1
ATOM 4543 C C . GLY A 1 605 ? 3.767 -14.198 -6.576 1.00 94.19 605 GLY A C 1
ATOM 4544 O O . GLY A 1 605 ? 2.584 -14.354 -6.875 1.00 94.19 605 GLY A O 1
ATOM 4545 N N . LEU A 1 606 ? 4.138 -13.487 -5.505 1.00 97.69 606 LEU A N 1
ATOM 4546 C CA . LEU A 1 606 ? 3.206 -12.785 -4.613 1.00 97.69 606 LEU A CA 1
ATOM 4547 C C . LEU A 1 606 ? 2.941 -11.336 -5.039 1.00 97.69 606 LEU A C 1
ATOM 4549 O O . LEU A 1 606 ? 1.934 -10.759 -4.637 1.00 97.69 606 LEU A O 1
ATOM 4553 N N . LEU A 1 607 ? 3.820 -10.759 -5.859 1.00 98.50 607 LEU A N 1
ATOM 4554 C CA . LEU A 1 607 ? 3.628 -9.454 -6.489 1.00 98.50 607 LEU A CA 1
ATOM 4555 C C . LEU A 1 607 ? 3.526 -9.618 -8.002 1.00 98.50 607 LEU A C 1
ATOM 4557 O O . LEU A 1 607 ? 4.257 -10.404 -8.602 1.00 98.50 607 LEU A O 1
ATOM 4561 N N . HIS A 1 608 ? 2.659 -8.823 -8.619 1.00 97.75 608 HIS A N 1
ATOM 4562 C CA . HIS A 1 608 ? 2.600 -8.681 -10.068 1.00 97.75 608 HIS A CA 1
ATOM 4563 C C . HIS A 1 608 ? 3.834 -7.922 -10.555 1.00 97.75 608 HIS A C 1
ATOM 4565 O O . HIS A 1 608 ? 4.039 -6.762 -10.185 1.00 97.75 608 HIS A O 1
ATOM 4571 N N . GLU A 1 609 ? 4.656 -8.569 -11.383 1.00 94.44 609 GLU A N 1
ATOM 4572 C CA . GLU A 1 609 ? 5.837 -7.944 -11.991 1.00 94.44 609 GLU A CA 1
ATOM 4573 C C . GLU A 1 609 ? 5.460 -7.012 -13.150 1.00 94.44 609 GLU A C 1
ATOM 4575 O O . GLU A 1 609 ? 6.100 -5.981 -13.355 1.00 94.44 609 GLU A O 1
ATOM 4580 N N . ASP A 1 610 ? 4.413 -7.364 -13.896 1.00 89.69 610 ASP A N 1
ATOM 4581 C CA . ASP A 1 610 ? 4.007 -6.763 -15.165 1.00 89.69 610 ASP A CA 1
ATOM 4582 C C . ASP A 1 610 ? 3.140 -5.507 -14.985 1.00 89.69 610 ASP A C 1
ATOM 4584 O O . ASP A 1 610 ? 2.036 -5.387 -15.517 1.00 89.69 610 ASP A O 1
ATOM 4588 N N . VAL A 1 611 ? 3.674 -4.549 -14.230 1.00 94.19 611 VAL A N 1
ATOM 4589 C CA . VAL A 1 611 ? 3.030 -3.269 -13.913 1.00 94.19 611 VAL A CA 1
ATOM 4590 C C . VAL A 1 611 ? 3.848 -2.083 -14.419 1.00 94.19 611 VAL A C 1
ATOM 4592 O O . VAL A 1 611 ? 5.069 -2.154 -14.586 1.00 94.19 611 VAL A O 1
ATOM 4595 N N . GLN A 1 612 ? 3.164 -0.966 -14.659 1.00 95.44 612 GLN A N 1
ATOM 4596 C CA . GLN A 1 612 ? 3.810 0.317 -14.921 1.00 95.44 612 GLN A CA 1
ATOM 4597 C C . GLN A 1 612 ? 4.253 0.964 -13.606 1.00 95.44 612 GLN A C 1
ATOM 4599 O O . GLN A 1 612 ? 3.573 0.845 -12.591 1.00 95.44 612 GLN A O 1
ATOM 4604 N N . THR A 1 613 ? 5.376 1.678 -13.634 1.00 98.31 613 THR A N 1
ATOM 4605 C CA . THR A 1 613 ? 5.902 2.417 -12.479 1.00 98.31 613 THR A CA 1
ATOM 4606 C C . THR A 1 613 ? 6.485 3.750 -12.932 1.00 98.31 613 THR A C 1
ATOM 4608 O O . THR A 1 613 ? 6.779 3.932 -14.118 1.00 98.31 613 THR A O 1
ATOM 4611 N N . VAL A 1 614 ? 6.764 4.660 -11.997 1.00 98.06 614 VAL A N 1
ATOM 4612 C CA . VAL A 1 614 ? 7.463 5.912 -12.322 1.00 98.06 614 VAL A CA 1
ATOM 4613 C C . VAL A 1 614 ? 8.879 5.670 -12.852 1.00 98.06 614 VAL A C 1
ATOM 4615 O O . VAL A 1 614 ? 9.428 6.552 -13.500 1.00 98.06 614 VAL A O 1
ATOM 4618 N N . ALA A 1 615 ? 9.467 4.490 -12.625 1.00 95.75 615 ALA A N 1
ATOM 4619 C CA . ALA A 1 615 ? 10.764 4.074 -13.165 1.00 95.75 615 ALA A CA 1
ATOM 4620 C C . ALA A 1 615 ? 10.661 3.278 -14.487 1.00 95.75 615 ALA A C 1
ATOM 4622 O O . ALA A 1 615 ? 11.667 2.749 -14.968 1.00 95.75 615 ALA A O 1
ATOM 4623 N N . GLY A 1 616 ? 9.467 3.200 -15.085 1.00 90.94 616 GLY A N 1
ATOM 4624 C CA . GLY A 1 616 ? 9.175 2.449 -16.308 1.00 90.94 616 GLY A CA 1
ATOM 4625 C C . GLY A 1 616 ? 8.513 1.094 -16.045 1.00 90.94 616 GLY A C 1
ATOM 4626 O O . GLY A 1 616 ? 8.215 0.732 -14.908 1.00 90.94 616 GLY A O 1
ATOM 4627 N N . PHE A 1 617 ? 8.265 0.333 -17.110 1.00 90.81 617 PHE A N 1
ATOM 4628 C CA . PHE A 1 617 ? 7.593 -0.963 -17.004 1.00 90.81 617 PHE A CA 1
ATOM 4629 C C . PHE A 1 617 ? 8.441 -1.997 -16.242 1.00 90.81 617 PHE A C 1
ATOM 4631 O O . PHE A 1 617 ? 9.656 -2.098 -16.470 1.00 90.81 617 PHE A O 1
ATOM 4638 N N . GLY A 1 618 ? 7.780 -2.771 -15.376 1.00 87.81 618 GLY A N 1
ATOM 4639 C CA . GLY A 1 618 ? 8.345 -3.881 -14.610 1.00 87.81 618 GLY A CA 1
ATOM 4640 C C . GLY A 1 618 ? 8.689 -3.523 -13.160 1.00 87.81 618 GLY A C 1
ATOM 4641 O O . GLY A 1 618 ? 9.641 -2.777 -12.911 1.00 87.81 618 GLY A O 1
ATOM 4642 N N . LEU A 1 619 ? 8.001 -4.132 -12.184 1.00 95.94 619 LEU A N 1
ATOM 4643 C CA . LEU A 1 619 ? 8.283 -3.916 -10.753 1.00 95.94 619 LEU A CA 1
ATOM 4644 C C . LEU A 1 619 ? 9.667 -4.440 -10.339 1.00 95.94 619 LEU A C 1
ATOM 4646 O O . LEU A 1 619 ? 10.229 -3.996 -9.342 1.00 95.94 619 LEU A O 1
ATOM 4650 N N . ARG A 1 620 ? 10.284 -5.325 -11.134 1.00 94.75 620 ARG A N 1
ATOM 4651 C CA . ARG A 1 620 ? 11.643 -5.840 -10.898 1.00 94.75 620 ARG A CA 1
ATOM 4652 C C . ARG A 1 620 ? 12.700 -4.739 -10.753 1.00 94.75 620 ARG A C 1
ATOM 4654 O O . ARG A 1 620 ? 13.679 -4.925 -10.031 1.00 94.75 620 ARG A O 1
ATOM 4661 N N . ARG A 1 621 ? 12.481 -3.567 -11.363 1.00 93.94 621 ARG A N 1
ATOM 4662 C CA . ARG A 1 621 ? 13.324 -2.365 -11.194 1.00 93.94 621 ARG A CA 1
ATOM 4663 C C . ARG A 1 621 ? 13.424 -1.913 -9.736 1.00 93.94 621 ARG A C 1
ATOM 4665 O O . ARG A 1 621 ? 14.438 -1.360 -9.333 1.00 93.94 621 ARG A O 1
ATOM 4672 N N . TYR A 1 622 ? 12.405 -2.205 -8.932 1.00 98.25 622 TYR A N 1
ATOM 4673 C CA . TYR A 1 622 ? 12.359 -1.890 -7.507 1.00 98.25 622 TYR A CA 1
ATOM 4674 C C . TYR A 1 622 ? 13.119 -2.892 -6.640 1.00 98.25 622 TYR A C 1
ATOM 4676 O O . TYR A 1 622 ? 13.177 -2.722 -5.433 1.00 98.25 622 TYR A O 1
ATOM 4684 N N . THR A 1 623 ? 13.768 -3.895 -7.241 1.00 96.81 623 THR A N 1
ATOM 4685 C CA . THR A 1 623 ? 14.773 -4.727 -6.554 1.00 96.81 623 THR A CA 1
ATOM 4686 C C . THR A 1 623 ? 16.165 -4.088 -6.542 1.00 96.81 623 THR A C 1
ATOM 4688 O O . THR A 1 623 ? 17.121 -4.680 -6.037 1.00 96.81 623 THR A O 1
ATOM 4691 N N . GLN A 1 624 ? 16.286 -2.879 -7.098 1.00 96.00 624 GLN A N 1
ATOM 4692 C CA . GLN A 1 624 ? 17.501 -2.078 -7.097 1.00 96.00 624 GLN A CA 1
ATOM 4693 C C . GLN A 1 624 ? 17.451 -1.005 -6.010 1.00 96.00 624 GLN A C 1
ATOM 4695 O O . GLN A 1 624 ? 16.384 -0.504 -5.654 1.00 96.00 624 GLN A O 1
ATOM 4700 N N . GLN A 1 625 ? 18.622 -0.622 -5.514 1.00 95.25 625 GLN A N 1
ATOM 4701 C CA . GLN A 1 625 ? 18.805 0.427 -4.519 1.00 95.25 625 GLN A CA 1
ATOM 4702 C C . GLN A 1 625 ? 19.639 1.587 -5.084 1.00 95.25 625 GLN A C 1
ATOM 4704 O O . GLN A 1 625 ? 20.566 1.351 -5.869 1.00 95.25 625 GLN A O 1
ATOM 4709 N N . PRO A 1 626 ? 19.332 2.836 -4.699 1.00 97.19 626 PRO A N 1
ATOM 4710 C CA . PRO A 1 626 ? 20.085 3.997 -5.130 1.00 97.19 626 PRO A CA 1
ATOM 4711 C C . PRO A 1 626 ? 21.376 4.128 -4.321 1.00 97.19 626 PRO A C 1
ATOM 4713 O O . PRO A 1 626 ? 21.387 3.959 -3.101 1.00 97.19 626 PRO A O 1
ATOM 4716 N N . LEU A 1 627 ? 22.457 4.506 -4.991 1.00 96.00 627 LEU A N 1
ATOM 4717 C CA . LEU A 1 627 ? 23.698 4.923 -4.356 1.00 96.00 627 LEU A CA 1
ATOM 4718 C C . LEU A 1 627 ? 24.276 6.155 -5.043 1.00 96.00 627 LEU A C 1
ATOM 4720 O O . LEU A 1 627 ? 23.964 6.456 -6.198 1.00 96.00 627 LEU A O 1
ATOM 4724 N N . LEU A 1 628 ? 25.155 6.843 -4.323 1.00 95.56 628 LEU A N 1
ATOM 4725 C CA . LEU A 1 628 ? 25.930 7.945 -4.864 1.00 95.56 628 LEU A CA 1
ATOM 4726 C C . LEU A 1 628 ? 27.361 7.469 -5.122 1.00 95.56 628 LEU A C 1
ATOM 4728 O O . LEU A 1 628 ? 28.123 7.249 -4.186 1.00 95.56 628 LEU A O 1
ATOM 4732 N N . GLU A 1 629 ? 27.728 7.319 -6.392 1.00 91.88 629 GLU A N 1
ATOM 4733 C CA . GLU A 1 629 ? 29.078 6.933 -6.813 1.00 91.88 629 GLU A CA 1
ATOM 4734 C C . GLU A 1 629 ? 29.731 8.112 -7.531 1.00 91.88 629 GLU A C 1
ATOM 4736 O O . GLU A 1 629 ? 29.216 8.589 -8.543 1.00 91.88 629 GLU A O 1
ATOM 4741 N N . ASN A 1 630 ? 30.854 8.617 -7.010 1.00 90.12 630 ASN A N 1
ATOM 4742 C CA . ASN A 1 630 ? 31.546 9.791 -7.563 1.00 90.12 630 ASN A CA 1
ATOM 4743 C C . ASN A 1 630 ? 30.611 11.004 -7.772 1.00 90.12 630 ASN A C 1
ATOM 4745 O O . ASN A 1 630 ? 30.682 11.695 -8.789 1.00 90.12 630 ASN A O 1
ATOM 4749 N N . GLY A 1 631 ? 29.682 11.224 -6.833 1.00 88.50 631 GLY A N 1
ATOM 4750 C CA . GLY A 1 631 ? 28.694 12.307 -6.898 1.00 88.50 631 GLY A CA 1
ATOM 4751 C C . GLY A 1 631 ? 27.557 12.093 -7.904 1.00 88.50 631 GLY A C 1
ATOM 4752 O O . GLY A 1 631 ? 26.778 13.014 -8.125 1.00 88.50 631 GLY A O 1
ATOM 4753 N N . LYS A 1 632 ? 27.437 10.908 -8.518 1.00 93.06 632 LYS A N 1
ATOM 4754 C CA . LYS A 1 632 ? 26.363 10.574 -9.465 1.00 93.06 632 LYS A CA 1
ATOM 4755 C C . LYS A 1 632 ? 25.446 9.500 -8.899 1.00 93.06 632 LYS A C 1
ATOM 4757 O O . LYS A 1 632 ? 25.909 8.480 -8.392 1.00 93.06 632 LYS A O 1
ATOM 4762 N N . LEU A 1 633 ? 24.141 9.725 -9.026 1.00 96.81 633 LEU A N 1
ATOM 4763 C CA . LEU A 1 633 ? 23.121 8.754 -8.652 1.00 96.81 633 LEU A CA 1
ATOM 4764 C C . LEU A 1 633 ? 23.160 7.551 -9.603 1.00 96.81 633 LEU A C 1
ATOM 4766 O O . LEU A 1 633 ? 23.094 7.713 -10.825 1.00 96.81 633 LEU A O 1
ATOM 4770 N N . ARG A 1 634 ? 23.251 6.347 -9.039 1.00 96.06 634 ARG A N 1
ATOM 4771 C CA . ARG A 1 634 ? 23.157 5.073 -9.760 1.00 96.06 634 ARG A CA 1
ATOM 4772 C C . ARG A 1 634 ? 22.249 4.113 -9.007 1.00 96.06 634 ARG A C 1
ATOM 4774 O O . ARG A 1 634 ? 22.206 4.142 -7.782 1.00 96.06 634 ARG A O 1
ATOM 4781 N N . TRP A 1 635 ? 21.562 3.251 -9.747 1.00 96.50 635 TRP A N 1
ATOM 4782 C CA . TRP A 1 635 ? 20.827 2.121 -9.186 1.00 96.50 635 TRP A CA 1
ATOM 4783 C C . TRP A 1 635 ? 21.646 0.854 -9.378 1.00 96.50 635 TRP A C 1
ATOM 4785 O O . TRP A 1 635 ? 22.110 0.578 -10.484 1.00 96.50 635 TRP A O 1
ATOM 4795 N N . VAL A 1 636 ? 21.830 0.104 -8.297 1.00 93.75 636 VAL A N 1
ATOM 4796 C CA . VAL A 1 636 ? 22.473 -1.215 -8.313 1.00 93.75 636 VAL A CA 1
ATOM 4797 C C . VAL A 1 636 ? 21.545 -2.238 -7.709 1.00 93.75 636 VAL A C 1
ATOM 4799 O O . VAL A 1 636 ? 20.658 -1.895 -6.928 1.00 93.75 636 VAL A O 1
ATOM 4802 N N . ASP A 1 637 ? 21.762 -3.502 -8.037 1.00 90.06 637 ASP A N 1
ATOM 4803 C CA . ASP A 1 637 ? 20.991 -4.576 -7.436 1.00 90.06 637 ASP A CA 1
ATOM 4804 C C . ASP A 1 637 ? 21.170 -4.579 -5.914 1.00 90.06 637 ASP A C 1
ATOM 4806 O O . ASP A 1 637 ? 22.283 -4.490 -5.390 1.00 90.06 637 ASP A O 1
ATOM 4810 N N . ALA A 1 638 ? 20.049 -4.668 -5.197 1.00 88.50 638 ALA A N 1
ATOM 4811 C CA . ALA A 1 638 ? 20.071 -4.829 -3.753 1.00 88.50 638 ALA A CA 1
ATOM 4812 C C . ALA A 1 638 ? 20.673 -6.194 -3.364 1.00 88.50 638 ALA A C 1
ATOM 4814 O O . ALA A 1 638 ? 20.734 -7.098 -4.212 1.00 88.50 638 ALA A O 1
ATOM 4815 N N . PRO A 1 639 ? 21.081 -6.390 -2.096 1.00 83.38 639 PRO A N 1
ATOM 4816 C CA . PRO A 1 639 ? 21.582 -7.675 -1.614 1.00 83.38 639 PRO A CA 1
ATOM 4817 C C . PRO A 1 639 ? 20.647 -8.846 -1.960 1.00 83.38 639 PRO A C 1
ATOM 4819 O O . PRO A 1 639 ? 19.423 -8.726 -1.906 1.00 83.38 639 PRO A O 1
ATOM 4822 N N . LEU A 1 640 ? 21.221 -9.992 -2.340 1.00 87.62 640 LEU A N 1
ATOM 4823 C CA . LEU A 1 640 ? 20.459 -11.219 -2.629 1.00 87.62 640 LEU A CA 1
ATOM 4824 C C . LEU A 1 640 ? 19.969 -11.923 -1.355 1.00 87.62 640 LEU A C 1
ATOM 4826 O O . LEU A 1 640 ? 19.089 -12.775 -1.425 1.00 87.62 640 LEU A O 1
ATOM 4830 N N . GLN A 1 641 ? 20.539 -11.577 -0.203 1.00 90.62 641 GLN A N 1
ATOM 4831 C CA . GLN A 1 641 ? 20.214 -12.132 1.106 1.00 90.62 641 GLN A CA 1
ATOM 4832 C C . GLN A 1 641 ? 19.984 -10.989 2.093 1.00 90.62 641 GLN A C 1
ATOM 4834 O O . GLN A 1 641 ? 20.579 -9.918 1.945 1.00 90.62 641 GLN A O 1
ATOM 4839 N N . SER A 1 642 ? 19.143 -11.227 3.100 1.00 95.56 642 SER A N 1
ATOM 4840 C CA . SER A 1 642 ? 19.001 -10.284 4.203 1.00 95.56 642 SER A CA 1
ATOM 4841 C C . SER A 1 642 ? 20.294 -10.208 5.011 1.00 95.56 642 SER A C 1
ATOM 4843 O O . SER A 1 642 ? 20.940 -11.228 5.254 1.00 95.56 642 SER A O 1
ATOM 4845 N N . GLN A 1 643 ? 20.643 -8.999 5.444 1.00 96.69 643 GLN A N 1
ATOM 4846 C CA . GLN A 1 643 ? 21.760 -8.764 6.360 1.00 96.69 643 GLN A CA 1
ATOM 4847 C C . GLN A 1 643 ? 21.376 -9.017 7.827 1.00 96.69 643 GLN A C 1
ATOM 4849 O O . GLN A 1 643 ? 22.263 -9.198 8.655 1.00 96.69 643 GLN A O 1
ATOM 4854 N N . ASP A 1 644 ? 20.076 -9.068 8.139 1.00 97.25 644 ASP A N 1
ATOM 4855 C CA . ASP A 1 644 ? 19.552 -9.471 9.447 1.00 97.25 644 ASP A CA 1
ATOM 4856 C C . ASP A 1 644 ? 18.197 -10.205 9.286 1.00 97.25 644 ASP A C 1
ATOM 4858 O O . ASP A 1 644 ? 17.131 -9.568 9.247 1.00 97.25 644 ASP A O 1
ATOM 4862 N N . PRO A 1 645 ? 18.218 -11.551 9.199 1.00 96.31 645 PRO A N 1
ATOM 4863 C CA . PRO A 1 645 ? 17.016 -12.376 9.080 1.00 96.31 645 PRO A CA 1
ATOM 4864 C C . PRO A 1 645 ? 16.044 -12.293 10.267 1.00 96.31 645 PRO A C 1
ATOM 4866 O O . PRO A 1 645 ? 14.885 -12.681 10.111 1.00 96.31 645 PRO A O 1
ATOM 4869 N N . ASP A 1 646 ? 16.465 -11.781 11.432 1.00 95.56 646 ASP A N 1
ATOM 4870 C CA . ASP A 1 646 ? 15.574 -11.571 12.583 1.00 95.56 646 ASP A CA 1
ATOM 4871 C C . ASP A 1 646 ? 14.713 -10.305 12.425 1.00 95.56 646 ASP A C 1
ATOM 4873 O O . ASP A 1 646 ? 13.688 -10.151 13.105 1.00 95.56 646 ASP A O 1
ATOM 4877 N N . VAL A 1 647 ? 15.079 -9.426 11.484 1.00 96.38 647 VAL A N 1
ATOM 4878 C CA . VAL A 1 647 ? 14.340 -8.207 11.123 1.00 96.38 647 VAL A CA 1
ATOM 4879 C C . VAL A 1 647 ? 13.587 -8.362 9.807 1.00 96.38 647 VAL A C 1
ATOM 4881 O O . VAL A 1 647 ? 12.424 -7.953 9.732 1.00 96.38 647 VAL A O 1
ATOM 4884 N N . LEU A 1 648 ? 14.222 -8.932 8.780 1.00 98.00 648 LEU A N 1
ATOM 4885 C CA . LEU A 1 648 ? 13.662 -9.089 7.437 1.00 98.00 648 LEU A CA 1
ATOM 4886 C C . LEU A 1 648 ? 14.045 -10.455 6.857 1.00 98.00 648 LEU A C 1
ATOM 4888 O O . LEU A 1 648 ? 15.212 -10.726 6.624 1.00 98.00 648 LEU A O 1
ATOM 4892 N N . THR A 1 649 ? 13.068 -11.313 6.588 1.00 96.94 649 THR A N 1
ATOM 4893 C CA . THR A 1 649 ? 13.304 -12.711 6.191 1.00 96.94 649 THR A CA 1
ATOM 4894 C C . THR A 1 649 ? 12.734 -13.040 4.804 1.00 96.94 649 THR A C 1
ATOM 4896 O O . THR A 1 649 ? 12.186 -12.187 4.106 1.00 96.94 649 THR A O 1
ATOM 4899 N N . THR A 1 650 ? 12.893 -14.296 4.388 1.00 95.00 650 THR A N 1
ATOM 4900 C CA . THR A 1 650 ? 12.420 -14.859 3.116 1.00 95.00 650 THR A CA 1
ATOM 4901 C C . THR A 1 650 ? 11.066 -15.558 3.266 1.00 95.00 650 THR A C 1
ATOM 4903 O O . THR A 1 650 ? 10.665 -15.923 4.371 1.00 95.00 650 THR A O 1
ATOM 4906 N N . VAL A 1 651 ? 10.380 -15.805 2.144 1.00 93.44 651 VAL A N 1
ATOM 4907 C CA . VAL A 1 651 ? 9.116 -16.571 2.111 1.00 93.44 651 VAL A CA 1
ATOM 4908 C C . VAL A 1 651 ? 9.253 -18.016 2.592 1.00 93.44 651 VAL A C 1
ATOM 4910 O O . VAL A 1 651 ? 8.274 -18.569 3.080 1.00 93.44 651 VAL A O 1
ATOM 4913 N N . ASP A 1 652 ? 10.449 -18.606 2.501 1.00 91.62 652 ASP A N 1
ATOM 4914 C CA . ASP A 1 652 ? 10.714 -19.981 2.947 1.00 91.62 652 ASP A CA 1
ATOM 4915 C C . ASP A 1 652 ? 10.833 -20.084 4.473 1.00 91.62 652 ASP A C 1
ATOM 4917 O O . ASP A 1 652 ? 10.584 -21.138 5.061 1.00 91.62 652 ASP A O 1
ATOM 4921 N N . LYS A 1 653 ? 11.227 -18.987 5.131 1.00 95.06 653 LYS A N 1
ATOM 4922 C CA . LYS A 1 653 ? 11.373 -18.892 6.590 1.00 95.06 653 LYS A CA 1
ATOM 4923 C C . LYS A 1 653 ? 10.661 -17.648 7.129 1.00 95.06 653 LYS A C 1
ATOM 4925 O O . LYS A 1 653 ? 11.319 -16.782 7.714 1.00 95.06 653 LYS A O 1
ATOM 4930 N N . PRO A 1 654 ? 9.340 -17.522 6.928 1.00 96.12 654 PRO A N 1
ATOM 4931 C CA . PRO A 1 654 ? 8.617 -16.326 7.316 1.00 96.12 654 PRO A CA 1
ATOM 4932 C C . PRO A 1 654 ? 8.406 -16.282 8.833 1.00 96.12 654 PRO A C 1
ATOM 4934 O O . PRO A 1 654 ? 8.411 -17.312 9.508 1.00 96.12 654 PRO A O 1
ATOM 4937 N N . PHE A 1 655 ? 8.153 -15.095 9.388 1.00 93.38 655 PHE A N 1
ATOM 4938 C CA . PHE A 1 655 ? 7.819 -14.966 10.812 1.00 93.38 655 PHE A CA 1
ATOM 4939 C C . PHE A 1 655 ? 6.441 -15.536 11.143 1.00 93.38 655 PHE A C 1
ATOM 4941 O O . PHE A 1 655 ? 6.240 -16.069 12.234 1.00 93.38 655 PHE A O 1
ATOM 4948 N N . LYS A 1 656 ? 5.493 -15.391 10.213 1.00 91.44 656 LYS A N 1
ATOM 4949 C CA . LYS A 1 656 ? 4.180 -16.044 10.214 1.00 91.44 656 LYS A CA 1
ATOM 4950 C C . LYS A 1 656 ? 3.831 -16.409 8.774 1.00 91.44 656 LYS A C 1
ATOM 4952 O O . LYS A 1 656 ? 4.167 -15.664 7.858 1.00 91.44 656 LYS A O 1
ATOM 4957 N N . ALA A 1 657 ? 3.125 -17.520 8.579 1.00 92.44 657 ALA A N 1
ATOM 4958 C CA . ALA A 1 657 ? 2.673 -17.943 7.252 1.00 92.44 657 ALA A CA 1
ATOM 4959 C C . ALA A 1 657 ? 1.622 -16.996 6.631 1.00 92.44 657 ALA A C 1
ATOM 4961 O O . ALA A 1 657 ? 1.370 -17.079 5.436 1.00 92.44 657 ALA A O 1
ATOM 4962 N N . THR A 1 658 ? 1.043 -16.089 7.429 1.00 91.69 658 THR A N 1
ATOM 4963 C CA . THR A 1 658 ? -0.011 -15.146 7.029 1.00 91.69 658 THR A CA 1
ATOM 4964 C C . THR A 1 658 ? 0.336 -13.694 7.389 1.00 91.69 658 THR A C 1
ATOM 4966 O O . THR A 1 658 ? 1.187 -13.427 8.245 1.00 91.6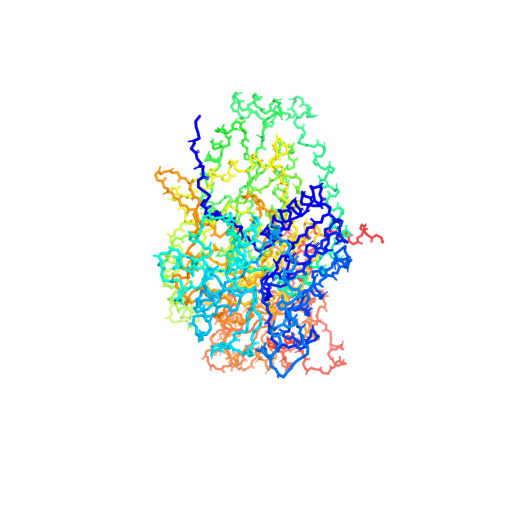9 658 THR A O 1
ATOM 4969 N N . GLY A 1 659 ? -0.355 -12.748 6.747 1.00 81.69 659 GLY A N 1
ATOM 4970 C CA . GLY A 1 659 ? -0.018 -11.325 6.626 1.00 81.69 659 GLY A CA 1
ATOM 4971 C C . GLY A 1 659 ? -0.358 -10.451 7.829 1.00 81.69 659 GLY A C 1
ATOM 4972 O O . GLY A 1 659 ? -0.458 -9.230 7.714 1.00 81.69 659 GLY A O 1
ATOM 4973 N N . GLY A 1 660 ? -0.560 -11.052 9.002 1.00 83.81 660 GLY A N 1
ATOM 4974 C CA . GLY A 1 660 ? -0.699 -10.305 10.250 1.00 83.81 660 GLY A CA 1
ATOM 4975 C C . GLY A 1 660 ? -1.973 -9.460 10.388 1.00 83.81 660 GLY A C 1
ATOM 4976 O O . GLY A 1 660 ? -2.048 -8.643 11.308 1.00 83.81 660 GLY A O 1
ATOM 4977 N N . LEU A 1 661 ? -2.957 -9.648 9.505 1.00 90.56 661 LEU A N 1
ATOM 4978 C CA . LEU A 1 661 ? -4.271 -9.005 9.521 1.00 90.56 661 LEU A CA 1
ATOM 4979 C C . LEU A 1 661 ? -5.363 -10.072 9.386 1.00 90.56 661 LEU A C 1
ATOM 4981 O O . LEU A 1 661 ? -5.272 -10.933 8.513 1.00 90.56 661 LEU A O 1
ATOM 4985 N N . GLN A 1 662 ? -6.402 -9.977 10.207 1.00 92.75 662 GLN A N 1
ATOM 4986 C CA . GLN A 1 662 ? -7.591 -10.817 10.154 1.00 92.75 662 GLN A CA 1
ATOM 4987 C C . GLN A 1 662 ? -8.833 -9.934 10.034 1.00 92.75 662 GLN A C 1
ATOM 4989 O O . GLN A 1 662 ? -8.936 -8.896 10.691 1.00 92.75 662 GLN A O 1
ATOM 4994 N N . VAL A 1 663 ? -9.783 -10.356 9.206 1.00 95.69 663 VAL A N 1
ATOM 4995 C CA . VAL A 1 663 ? -11.121 -9.762 9.154 1.00 95.69 663 VAL A CA 1
ATOM 4996 C C . VAL A 1 663 ? -12.021 -10.577 10.060 1.00 95.69 663 VAL A C 1
ATOM 4998 O O . VAL A 1 663 ? -12.024 -11.805 9.991 1.00 95.69 663 VAL A O 1
ATOM 5001 N N . LEU A 1 664 ? -12.752 -9.888 10.927 1.00 97.69 664 LEU A N 1
ATOM 5002 C CA . LEU A 1 664 ? -13.712 -10.502 11.826 1.00 97.69 664 LEU A CA 1
ATOM 5003 C C . LEU A 1 664 ? -15.128 -10.252 11.314 1.00 97.69 664 LEU A C 1
ATOM 5005 O O . LEU A 1 664 ? -15.436 -9.149 10.859 1.00 97.69 664 LEU A O 1
ATOM 5009 N N . SER A 1 665 ? -15.993 -11.252 11.430 1.00 97.88 665 SER A N 1
ATOM 5010 C CA . SER A 1 665 ? -17.403 -11.164 11.063 1.00 97.88 665 SER A CA 1
ATOM 5011 C C . SER A 1 665 ? -18.264 -11.949 12.050 1.00 97.88 665 SER A C 1
ATOM 5013 O O . SER A 1 665 ? -17.875 -13.011 12.531 1.00 97.88 665 SER A O 1
ATOM 5015 N N . GLY A 1 666 ? -19.458 -11.446 12.343 1.00 97.62 666 GLY A N 1
ATOM 5016 C CA . GLY A 1 666 ? -20.438 -12.133 13.181 1.00 97.62 666 GLY A CA 1
ATOM 5017 C C . GLY A 1 666 ? -21.640 -11.247 13.480 1.00 97.62 666 GLY A C 1
ATOM 5018 O O . GLY A 1 666 ? -21.865 -10.245 12.801 1.00 97.62 666 GLY A O 1
ATOM 5019 N N . ASN A 1 667 ? -22.428 -11.601 14.496 1.00 97.75 667 ASN A N 1
ATOM 5020 C CA . ASN A 1 667 ? -23.653 -10.864 14.822 1.00 97.75 667 ASN A CA 1
ATOM 5021 C C . ASN A 1 667 ? -23.397 -9.437 15.351 1.00 97.75 667 ASN A C 1
ATOM 5023 O O . ASN A 1 667 ? -24.326 -8.635 15.367 1.00 97.75 667 ASN A O 1
ATOM 5027 N N . ILE A 1 668 ? -22.166 -9.081 15.733 1.00 98.00 668 ILE A N 1
ATOM 5028 C CA . ILE A 1 668 ? -21.800 -7.701 16.102 1.00 98.00 668 ILE A CA 1
ATOM 5029 C C . ILE A 1 668 ? -21.595 -6.816 14.857 1.00 98.00 668 ILE A C 1
ATOM 5031 O O . ILE A 1 668 ? -21.835 -5.611 14.922 1.00 98.00 668 ILE A O 1
ATOM 5035 N N . GLY A 1 669 ? -21.182 -7.396 13.726 1.00 97.56 669 GLY A N 1
ATOM 5036 C CA . GLY A 1 669 ? -20.837 -6.684 12.494 1.00 97.56 669 GLY A CA 1
ATOM 5037 C C . GLY A 1 669 ? -19.549 -7.217 11.867 1.00 97.56 669 GLY A C 1
ATOM 5038 O O . GLY A 1 669 ? -19.159 -8.364 12.106 1.00 97.56 669 GLY A O 1
ATOM 5039 N N . ARG A 1 670 ? -18.883 -6.373 11.073 1.00 98.19 670 ARG A N 1
ATOM 5040 C CA . ARG A 1 670 ? -17.555 -6.645 10.500 1.00 98.19 670 ARG A CA 1
ATOM 5041 C C . ARG A 1 670 ? -16.506 -5.739 11.125 1.00 98.19 670 ARG A C 1
ATOM 5043 O O . ARG A 1 670 ? -16.793 -4.584 11.429 1.00 98.19 670 ARG A O 1
ATOM 5050 N N . ALA A 1 671 ? -15.297 -6.252 11.302 1.00 97.94 671 ALA A N 1
ATOM 5051 C CA . ALA A 1 671 ? -14.178 -5.524 11.893 1.00 97.94 671 ALA A CA 1
ATOM 5052 C C . ALA A 1 671 ? -12.842 -6.027 11.339 1.00 97.94 671 ALA A C 1
ATOM 5054 O O . ALA A 1 671 ? -12.775 -7.061 10.671 1.00 97.94 671 ALA A O 1
ATOM 5055 N N . VAL A 1 672 ? -11.759 -5.330 11.673 1.00 95.94 672 VAL A N 1
ATOM 5056 C CA . VAL A 1 672 ? -10.393 -5.791 11.400 1.00 95.94 672 VAL A CA 1
ATOM 5057 C C . VAL A 1 672 ? -9.626 -5.971 12.702 1.00 95.94 672 VAL A C 1
ATOM 5059 O O . VAL A 1 672 ? -9.829 -5.240 13.670 1.00 95.94 672 VAL A O 1
ATOM 5062 N N . LEU A 1 673 ? -8.726 -6.949 12.719 1.00 93.69 673 LEU A N 1
ATOM 5063 C CA . LEU A 1 673 ? -7.871 -7.268 13.852 1.00 93.69 673 LEU A CA 1
ATOM 5064 C C . LEU A 1 673 ? -6.448 -7.523 13.360 1.00 93.69 673 LEU A C 1
ATOM 5066 O O . LEU A 1 673 ? -6.213 -8.298 12.436 1.00 93.69 673 LEU A O 1
ATOM 5070 N N . LYS A 1 674 ? -5.473 -6.867 13.987 1.00 90.94 674 LYS A N 1
ATOM 5071 C CA . LYS A 1 674 ? -4.053 -7.073 13.686 1.00 90.94 674 LYS A CA 1
ATOM 5072 C C . LYS A 1 674 ? -3.522 -8.263 14.482 1.00 90.94 674 LYS A C 1
ATOM 5074 O O . LYS A 1 674 ? -3.444 -8.201 15.704 1.00 90.94 674 LYS A O 1
ATOM 5079 N N . THR A 1 675 ? -3.135 -9.332 13.793 1.00 88.62 675 THR A N 1
ATOM 5080 C CA . THR A 1 675 ? -2.587 -10.560 14.393 1.00 88.62 675 THR A CA 1
ATOM 5081 C C . THR A 1 675 ? -1.056 -10.582 14.414 1.00 88.62 675 THR A C 1
ATOM 5083 O O . THR A 1 675 ? -0.470 -11.409 15.115 1.00 88.62 675 THR A O 1
ATOM 5086 N N . SER A 1 676 ? -0.366 -9.684 13.694 1.00 83.62 676 SER A N 1
ATOM 5087 C CA . SER A 1 676 ? 1.109 -9.686 13.598 1.00 83.62 676 SER A CA 1
ATOM 5088 C C . SER A 1 676 ? 1.810 -9.536 14.951 1.00 83.62 676 SER A C 1
ATOM 5090 O O . SER A 1 676 ? 2.840 -10.167 15.171 1.00 83.62 676 SER A O 1
ATOM 5092 N N . ALA A 1 677 ? 1.247 -8.724 15.849 1.00 80.75 677 ALA A N 1
ATOM 5093 C CA . ALA A 1 677 ? 1.826 -8.390 17.151 1.00 80.75 677 ALA A CA 1
ATOM 5094 C C . ALA A 1 677 ? 1.299 -9.257 18.312 1.00 80.75 677 ALA A C 1
ATOM 5096 O O . ALA A 1 677 ? 1.765 -9.109 19.445 1.00 80.75 677 ALA A O 1
ATOM 5097 N N . LEU A 1 678 ? 0.337 -10.152 18.051 1.00 85.50 678 LEU A N 1
ATOM 5098 C CA . LEU A 1 678 ? -0.224 -11.031 19.076 1.00 85.50 678 LEU A CA 1
ATOM 5099 C C . LEU A 1 678 ? 0.737 -12.170 19.413 1.00 85.50 678 LEU A C 1
ATOM 5101 O O . LEU A 1 678 ? 1.374 -12.758 18.527 1.00 85.50 678 LEU A O 1
ATOM 5105 N N . ARG A 1 679 ? 0.823 -12.474 20.713 1.00 83.25 679 ARG A N 1
ATOM 5106 C CA . ARG A 1 679 ? 1.525 -13.659 21.215 1.00 83.25 679 ARG A CA 1
ATOM 5107 C C . ARG A 1 679 ? 0.687 -14.892 20.880 1.00 83.25 679 ARG A C 1
ATOM 5109 O O . ARG A 1 679 ? -0.532 -14.843 21.012 1.00 83.25 679 ARG A O 1
ATOM 5116 N N . SER A 1 680 ? 1.350 -15.987 20.524 1.00 82.50 680 SER A N 1
ATOM 5117 C CA . SER A 1 680 ? 0.675 -17.262 20.269 1.00 82.50 680 SER A CA 1
ATOM 5118 C C . SER A 1 680 ? -0.180 -17.676 21.472 1.00 82.50 680 SER A C 1
ATOM 5120 O O . SER A 1 680 ? 0.291 -17.616 22.610 1.00 82.50 680 SER A O 1
ATOM 5122 N N . GLY A 1 681 ? -1.416 -18.098 21.217 1.00 85.06 681 GLY A N 1
ATOM 5123 C CA . GLY A 1 681 ? -2.399 -18.496 22.225 1.00 85.06 681 GLY A CA 1
ATOM 5124 C C . GLY A 1 681 ? -3.187 -17.336 22.847 1.00 85.06 681 GLY A C 1
ATOM 5125 O O . GLY A 1 681 ? -3.925 -17.559 23.805 1.00 85.06 681 GLY A O 1
ATOM 5126 N N . THR A 1 682 ? -3.036 -16.103 22.347 1.00 88.62 682 THR A N 1
ATOM 5127 C CA . THR A 1 682 ? -3.809 -14.929 22.807 1.00 88.62 682 THR A CA 1
ATOM 5128 C C . THR A 1 682 ? -4.807 -14.427 21.770 1.00 88.62 682 THR A C 1
ATOM 5130 O O . THR A 1 682 ? -5.504 -13.454 22.023 1.00 88.62 682 THR A O 1
ATOM 5133 N N . GLU A 1 683 ? -4.897 -15.082 20.616 1.00 91.44 683 GLU A N 1
ATOM 5134 C CA . GLU A 1 683 ? -5.721 -14.693 19.473 1.00 91.44 683 GLU A CA 1
ATOM 5135 C C . GLU A 1 683 ? -7.229 -14.796 19.748 1.00 91.44 683 GLU A C 1
ATOM 5137 O O . GLU A 1 683 ? -8.012 -14.096 19.104 1.00 91.44 683 GLU A O 1
ATOM 5142 N N . VAL A 1 684 ? -7.632 -15.626 20.717 1.00 96.00 684 VAL A N 1
ATOM 5143 C CA . VAL A 1 684 ? -9.035 -15.880 21.063 1.00 96.00 684 VAL A CA 1
ATOM 5144 C C . VAL A 1 684 ? -9.330 -15.430 22.489 1.00 96.00 684 VAL A C 1
ATOM 5146 O O . VAL A 1 684 ? -8.740 -15.920 23.456 1.00 96.00 684 VAL A O 1
ATOM 5149 N N . VAL A 1 685 ? -10.298 -14.528 22.635 1.00 97.38 685 VAL A N 1
ATOM 5150 C CA . VAL A 1 685 ? -10.792 -14.058 23.933 1.00 97.38 685 VAL A CA 1
ATOM 5151 C C . VAL A 1 685 ? -12.301 -14.233 23.993 1.00 97.38 685 VAL A C 1
ATOM 5153 O O . VAL A 1 685 ? -13.042 -13.697 23.172 1.00 97.38 685 VAL A O 1
ATOM 5156 N N . LYS A 1 686 ? -12.751 -14.971 25.011 1.00 98.19 686 LYS A N 1
ATOM 5157 C CA . LYS A 1 686 ? -14.160 -15.123 25.369 1.00 98.19 686 LYS A CA 1
ATOM 5158 C C . LYS A 1 686 ? -14.361 -14.654 26.803 1.00 98.19 686 LYS A C 1
ATOM 5160 O O . LYS A 1 686 ? -13.923 -15.340 27.724 1.00 98.19 686 LYS A O 1
ATOM 5165 N N . ALA A 1 687 ? -14.975 -13.489 26.989 1.00 98.38 687 ALA A N 1
ATOM 5166 C CA . ALA A 1 687 ? -15.115 -12.866 28.305 1.00 98.38 687 ALA A CA 1
ATOM 5167 C C . ALA A 1 687 ? -16.312 -11.894 28.366 1.00 98.38 687 ALA A C 1
ATOM 5169 O O . ALA A 1 687 ? -16.809 -11.476 27.316 1.00 98.38 687 ALA A O 1
ATOM 5170 N N . PRO A 1 688 ? -16.797 -11.537 29.571 1.00 98.62 688 PRO A N 1
ATOM 5171 C CA . PRO A 1 688 ? -17.873 -10.562 29.733 1.00 98.62 688 PRO A CA 1
ATOM 5172 C C . PRO A 1 688 ? -17.490 -9.168 29.220 1.00 98.62 688 PRO A C 1
ATOM 5174 O O . PRO A 1 688 ? -16.352 -8.722 29.395 1.00 98.62 688 PRO A O 1
ATOM 5177 N N . ALA A 1 689 ? -18.449 -8.458 28.630 1.00 98.62 689 ALA A N 1
ATOM 5178 C CA . ALA A 1 689 ? -18.274 -7.101 28.144 1.00 98.62 689 ALA A CA 1
ATOM 5179 C C . ALA A 1 689 ? -18.145 -6.096 29.294 1.00 98.62 689 ALA A C 1
ATOM 5181 O O . ALA A 1 689 ? -18.862 -6.181 30.294 1.00 98.62 689 ALA A O 1
ATOM 5182 N N . VAL A 1 690 ? -17.295 -5.089 29.107 1.00 98.38 690 VAL A N 1
ATOM 5183 C CA . VAL A 1 690 ? -17.298 -3.847 29.891 1.00 98.38 690 VAL A CA 1
ATOM 5184 C C . VAL A 1 690 ? -17.419 -2.687 28.910 1.00 98.38 690 VAL A C 1
ATOM 5186 O O . VAL A 1 690 ? -16.515 -2.465 28.104 1.00 98.38 690 VAL A O 1
ATOM 5189 N N . VAL A 1 691 ? -18.563 -2.001 28.931 1.00 98.25 691 VAL A N 1
ATOM 5190 C CA . VAL A 1 691 ? -18.938 -1.021 27.903 1.00 98.25 691 VAL A CA 1
ATOM 5191 C C . VAL A 1 691 ? -18.607 0.405 28.345 1.00 98.25 691 VAL A C 1
ATOM 5193 O O . VAL A 1 691 ? -19.029 0.836 29.414 1.00 98.25 691 VAL A O 1
ATOM 5196 N N . PHE A 1 692 ? -17.924 1.145 27.473 1.00 97.31 692 PHE A N 1
ATOM 5197 C CA . PHE A 1 692 ? -17.561 2.557 27.610 1.00 97.31 692 PHE A CA 1
ATOM 5198 C C . PHE A 1 692 ? -17.937 3.340 26.353 1.00 97.31 692 PHE A C 1
ATOM 5200 O O . PHE A 1 692 ? -18.083 2.774 25.263 1.00 97.31 692 PHE A O 1
ATOM 5207 N N . HIS A 1 693 ? -18.115 4.652 26.489 1.00 94.88 693 HIS A N 1
ATOM 5208 C CA . HIS A 1 693 ? -18.418 5.551 25.366 1.00 94.88 693 HIS A CA 1
ATOM 5209 C C . HIS A 1 693 ? -17.248 6.486 25.057 1.00 94.88 693 HIS A C 1
ATOM 5211 O O . HIS A 1 693 ? -17.272 7.172 24.043 1.00 94.88 693 HIS A O 1
ATOM 5217 N N . SER A 1 694 ? -16.201 6.495 25.887 1.00 91.94 694 SER A N 1
ATOM 5218 C CA . SER A 1 694 ? -14.992 7.284 25.657 1.00 91.94 694 SER A CA 1
ATOM 5219 C C . SER A 1 694 ? -13.738 6.603 26.212 1.00 91.94 694 SER A C 1
ATOM 5221 O O . SER A 1 694 ? -13.782 5.823 27.164 1.00 91.94 694 SER A O 1
ATOM 5223 N N . GLN A 1 695 ? -12.570 6.947 25.657 1.00 90.50 695 GLN A N 1
ATOM 5224 C CA . GLN A 1 695 ? -11.282 6.476 26.190 1.00 90.50 695 GLN A CA 1
ATOM 5225 C C . GLN A 1 695 ? -10.980 6.990 27.611 1.00 90.50 695 GLN A C 1
ATOM 5227 O O . GLN A 1 695 ? -10.154 6.409 28.311 1.00 90.50 695 GLN A O 1
ATOM 5232 N N . HIS A 1 696 ? -11.642 8.070 28.038 1.00 91.56 696 HIS A N 1
ATOM 5233 C CA . HIS A 1 696 ? -11.473 8.663 29.364 1.00 91.56 696 HIS A CA 1
ATOM 5234 C C . HIS A 1 696 ? -12.202 7.870 30.452 1.00 91.56 696 HIS A C 1
ATOM 5236 O O . HIS A 1 696 ? -11.653 7.693 31.538 1.00 91.56 696 HIS A O 1
ATOM 5242 N N . GLU A 1 697 ? -13.393 7.343 30.154 1.00 93.94 697 GLU A N 1
ATOM 5243 C CA . GLU A 1 697 ? -14.114 6.450 31.069 1.00 93.94 697 GLU A CA 1
ATOM 5244 C C . GLU A 1 697 ? -13.313 5.176 31.350 1.00 93.94 697 GLU A C 1
ATOM 5246 O O . GLU A 1 697 ? -13.183 4.769 32.504 1.00 93.94 697 GLU A O 1
ATOM 5251 N N . LEU A 1 698 ? -12.693 4.593 30.318 1.00 93.56 698 LEU A N 1
ATOM 5252 C CA . LEU A 1 698 ? -11.827 3.430 30.496 1.00 93.56 698 LEU A CA 1
ATOM 5253 C C . LEU A 1 698 ? -10.612 3.743 31.374 1.00 93.56 698 LEU A C 1
ATOM 5255 O O . LEU A 1 698 ? -10.249 2.942 32.235 1.00 93.56 698 LEU A O 1
ATOM 5259 N N . GLU A 1 699 ? -9.967 4.894 31.161 1.00 91.25 699 GLU A N 1
ATOM 5260 C CA . GLU A 1 699 ? -8.823 5.314 31.975 1.00 91.25 699 GLU A CA 1
ATOM 5261 C C . GLU A 1 699 ? -9.217 5.454 33.457 1.00 91.25 699 GLU A C 1
ATOM 5263 O O . GLU A 1 699 ? -8.469 5.020 34.337 1.00 91.25 699 GLU A O 1
ATOM 5268 N N . ALA A 1 700 ? -10.398 6.015 33.737 1.00 94.62 700 ALA A N 1
ATOM 5269 C CA . ALA A 1 700 ? -10.933 6.135 35.091 1.00 94.62 700 ALA A CA 1
ATOM 5270 C C . ALA A 1 700 ? -11.215 4.759 35.723 1.00 94.62 700 ALA A C 1
ATOM 5272 O O . ALA A 1 700 ? -10.734 4.489 36.825 1.00 94.62 700 ALA A O 1
ATOM 5273 N N . ALA A 1 701 ? -11.897 3.862 35.003 1.00 95.50 701 ALA A N 1
ATOM 5274 C CA . ALA A 1 701 ? -12.204 2.506 35.468 1.00 95.50 701 ALA A CA 1
ATOM 5275 C C . ALA A 1 701 ? -10.937 1.667 35.722 1.00 95.50 701 ALA A C 1
ATOM 5277 O O . ALA A 1 701 ? -10.854 0.914 36.695 1.00 95.50 701 ALA A O 1
ATOM 5278 N N . PHE A 1 702 ? -9.906 1.822 34.882 1.00 94.06 702 PHE A N 1
ATOM 5279 C CA . PHE A 1 702 ? -8.608 1.178 35.093 1.00 94.06 702 PHE A CA 1
ATOM 5280 C C . PHE A 1 702 ? -7.942 1.650 36.392 1.00 94.06 702 PHE A C 1
ATOM 5282 O O . PHE A 1 702 ? -7.488 0.819 37.179 1.00 94.06 702 PHE A O 1
ATOM 5289 N N . LYS A 1 703 ? -7.915 2.967 36.646 1.00 92.44 703 LYS A N 1
ATOM 5290 C CA . LYS A 1 703 ? -7.350 3.545 37.880 1.00 92.44 703 LYS A CA 1
ATOM 5291 C C . LYS A 1 703 ? -8.124 3.122 39.129 1.00 92.44 703 LYS A C 1
ATOM 5293 O O . LYS A 1 703 ? -7.510 2.906 40.168 1.00 92.44 703 LYS A O 1
ATOM 5298 N N . ALA A 1 704 ? -9.440 2.958 39.013 1.00 95.06 704 ALA A N 1
ATOM 5299 C CA . ALA A 1 704 ? -10.295 2.431 40.075 1.00 95.06 704 ALA A CA 1
ATOM 5300 C C . ALA A 1 704 ? -10.127 0.912 40.304 1.00 95.06 704 ALA A C 1
ATOM 5302 O O . ALA A 1 704 ? -10.649 0.369 41.273 1.00 95.06 704 ALA A O 1
ATOM 5303 N N . GLY A 1 705 ? -9.387 0.207 39.437 1.00 94.19 705 GLY A N 1
ATOM 5304 C CA . GLY A 1 705 ? -9.155 -1.235 39.544 1.00 94.19 705 GLY A CA 1
ATOM 5305 C C . GLY A 1 705 ? -10.327 -2.108 39.080 1.00 94.19 705 GLY A C 1
ATOM 5306 O O . GLY A 1 705 ? -10.272 -3.328 39.239 1.00 94.19 705 GLY A O 1
ATOM 5307 N N . GLU A 1 706 ? -11.351 -1.518 38.461 1.00 94.44 706 GLU A N 1
ATOM 5308 C CA . GLU A 1 706 ? -12.593 -2.187 38.034 1.00 94.44 706 GLU A CA 1
ATOM 5309 C C . GLU A 1 706 ? -12.386 -3.173 36.869 1.00 94.44 706 GLU A C 1
ATOM 5311 O O . GLU A 1 706 ? -13.219 -4.050 36.616 1.00 94.44 706 GLU A O 1
ATOM 5316 N N . LEU A 1 707 ? -11.253 -3.043 36.170 1.00 95.94 707 LEU A N 1
ATOM 5317 C CA . LEU A 1 707 ? -10.861 -3.869 35.027 1.00 95.94 707 LEU A CA 1
ATOM 5318 C C . LEU A 1 707 ? -9.916 -5.029 35.384 1.00 95.94 707 LEU A C 1
ATOM 5320 O O . LEU A 1 707 ? -9.464 -5.725 34.481 1.00 95.94 707 LEU A O 1
ATOM 5324 N N . ASN A 1 708 ? -9.598 -5.264 36.666 1.00 95.69 708 ASN A N 1
ATOM 5325 C CA . ASN A 1 708 ? -8.746 -6.385 37.099 1.00 95.69 708 ASN A CA 1
ATOM 5326 C C . ASN A 1 708 ? -9.495 -7.738 37.026 1.00 95.69 708 ASN A C 1
ATOM 5328 O O . ASN A 1 708 ? -9.725 -8.391 38.045 1.00 95.69 708 ASN A O 1
ATOM 5332 N N . LYS A 1 709 ? -9.927 -8.122 35.824 1.00 96.88 709 LYS A N 1
ATOM 5333 C CA . LYS A 1 709 ? -10.676 -9.343 35.508 1.00 96.88 709 LYS A CA 1
ATOM 5334 C C . LYS A 1 709 ? -10.584 -9.649 34.014 1.00 96.88 709 LYS A C 1
ATOM 5336 O O . LYS A 1 709 ? -10.297 -8.760 33.211 1.00 96.88 709 LYS A O 1
ATOM 5341 N N . ASP A 1 710 ? -10.902 -10.883 33.641 1.00 98.00 710 ASP A N 1
ATOM 5342 C CA . ASP A 1 710 ? -11.111 -11.239 32.237 1.00 98.00 710 ASP A CA 1
ATOM 5343 C C . ASP A 1 710 ? -12.290 -10.431 31.682 1.00 98.00 710 ASP A C 1
ATOM 5345 O O . ASP A 1 710 ? -13.384 -10.433 32.256 1.00 98.00 710 ASP A O 1
ATOM 5349 N N . CYS A 1 711 ? -12.068 -9.705 30.587 1.00 97.88 711 CYS A N 1
ATOM 5350 C CA . CYS A 1 711 ? -13.101 -8.860 29.995 1.00 97.88 711 CYS A CA 1
ATOM 5351 C C . CYS A 1 711 ? -12.870 -8.557 28.513 1.00 97.88 711 CYS A C 1
ATOM 5353 O O . CYS A 1 711 ? -11.740 -8.453 28.035 1.00 97.88 711 CYS A O 1
ATOM 5355 N N . VAL A 1 712 ? -13.969 -8.350 27.788 1.00 98.38 712 VAL A N 1
ATOM 5356 C CA . VAL A 1 712 ? -13.949 -7.698 26.478 1.00 98.38 712 VAL A CA 1
ATOM 5357 C C . VAL A 1 712 ? -14.358 -6.246 26.678 1.00 98.38 712 VAL A C 1
ATOM 5359 O O . VAL A 1 712 ? -15.510 -5.931 26.965 1.00 98.38 712 VAL A O 1
ATOM 5362 N N . VAL A 1 713 ? -13.403 -5.337 26.558 1.00 98.12 713 VAL A N 1
ATOM 5363 C CA . VAL A 1 713 ? -13.671 -3.906 26.627 1.00 98.12 713 VAL A CA 1
ATOM 5364 C C . VAL A 1 713 ? -14.346 -3.473 25.332 1.00 98.12 713 VAL A C 1
ATOM 5366 O O . VAL A 1 713 ? -13.783 -3.644 24.254 1.00 98.12 713 VAL A O 1
ATOM 5369 N N . VAL A 1 714 ? -15.527 -2.870 25.435 1.00 98.44 714 VAL A N 1
ATOM 5370 C CA . VAL A 1 714 ? -16.269 -2.326 24.293 1.00 98.44 714 VAL A CA 1
ATOM 5371 C C . VAL A 1 714 ? -16.255 -0.807 24.385 1.00 98.44 714 VAL A C 1
ATOM 5373 O O . VAL A 1 714 ? -16.778 -0.258 25.349 1.00 98.44 714 VAL A O 1
ATOM 5376 N N . VAL A 1 715 ? -15.685 -0.116 23.396 1.00 97.81 715 VAL A N 1
ATOM 5377 C CA . VAL A 1 715 ? -15.704 1.356 23.320 1.00 97.81 715 VAL A CA 1
ATOM 5378 C C . VAL A 1 715 ? -16.473 1.774 22.074 1.00 97.81 715 VAL A C 1
ATOM 5380 O O . VAL A 1 715 ? -15.996 1.568 20.960 1.00 97.81 715 VAL A O 1
ATOM 5383 N N . ARG A 1 716 ? -17.666 2.338 22.258 1.00 96.81 716 ARG A N 1
ATOM 5384 C CA . ARG A 1 716 ? -18.581 2.717 21.166 1.00 96.81 716 ARG A CA 1
ATOM 5385 C C . ARG A 1 716 ? -18.686 4.231 20.976 1.00 96.81 716 ARG A C 1
ATOM 5387 O O . ARG A 1 716 ? -18.224 4.986 21.830 1.00 96.81 716 ARG A O 1
ATOM 5394 N N . PHE A 1 717 ? -19.319 4.654 19.880 1.00 97.12 717 PHE A N 1
ATOM 5395 C CA . PHE A 1 717 ? -19.423 6.059 19.448 1.00 97.12 717 PHE A CA 1
ATOM 5396 C C . PHE A 1 717 ? -18.065 6.689 19.122 1.00 97.12 717 PHE A C 1
ATOM 5398 O O . PHE A 1 717 ? -17.849 7.893 19.261 1.00 97.12 717 PHE A O 1
ATOM 5405 N N . GLN A 1 718 ? -17.137 5.856 18.662 1.00 96.94 718 GLN A N 1
ATOM 5406 C CA . GLN A 1 718 ? -15.813 6.260 18.211 1.00 96.94 718 GLN A CA 1
ATOM 5407 C C . GLN A 1 718 ? -15.677 6.138 16.689 1.00 96.94 718 GLN A C 1
ATOM 5409 O O . GLN A 1 718 ? -14.569 6.258 16.183 1.00 96.94 718 GLN A O 1
ATOM 5414 N N . GLY A 1 719 ? -16.774 5.882 15.968 1.00 96.94 719 GLY A N 1
ATOM 5415 C CA . GLY A 1 719 ? -16.803 5.709 14.517 1.00 96.94 719 GLY A CA 1
ATOM 5416 C C . GLY A 1 719 ? -16.603 6.996 13.699 1.00 96.94 719 GLY A C 1
ATOM 5417 O O . GLY A 1 719 ? -16.481 8.096 14.261 1.00 96.94 719 GLY A O 1
ATOM 5418 N N . PRO A 1 720 ? -16.543 6.866 12.357 1.00 96.50 720 PRO A N 1
ATOM 5419 C CA . PRO A 1 720 ? -16.427 7.989 11.425 1.00 96.50 720 PRO A CA 1
ATOM 5420 C C . PRO A 1 720 ? -17.425 9.119 11.682 1.00 96.50 720 PRO A C 1
ATOM 5422 O O . PRO A 1 720 ? -17.002 10.259 11.901 1.00 96.50 720 PRO A O 1
ATOM 5425 N N . LYS A 1 721 ? -18.727 8.831 11.710 1.00 95.88 721 LYS A N 1
ATOM 5426 C CA . LYS A 1 721 ? -19.761 9.863 11.863 1.00 95.88 721 LYS A CA 1
ATOM 5427 C C . LYS A 1 721 ? -19.892 10.344 13.301 1.00 95.88 721 LYS A C 1
ATOM 5429 O O . LYS A 1 721 ? -20.154 11.529 13.507 1.00 95.88 721 LYS A O 1
ATOM 5434 N N . ALA A 1 722 ? -19.673 9.468 14.281 1.00 95.56 722 ALA A N 1
ATOM 5435 C CA . ALA A 1 722 ? -19.752 9.829 15.693 1.00 95.56 722 ALA A CA 1
ATOM 5436 C C . ALA A 1 722 ? -18.751 10.926 16.082 1.00 95.56 722 ALA A C 1
ATOM 5438 O O . ALA A 1 722 ? -19.140 11.986 16.572 1.00 95.56 722 ALA A O 1
ATOM 5439 N N . SER A 1 723 ? -17.459 10.702 15.842 1.00 94.81 723 SER A N 1
ATOM 5440 C CA . SER A 1 723 ? -16.401 11.597 16.339 1.00 94.81 723 SER A CA 1
ATOM 5441 C C . SER A 1 723 ? -15.233 11.772 15.366 1.00 94.81 723 SER A C 1
ATOM 5443 O O . SER A 1 723 ? -14.150 12.194 15.759 1.00 94.81 723 SER A O 1
ATOM 5445 N N . GLY A 1 724 ? -15.423 11.483 14.073 1.00 95.12 724 GLY A N 1
ATOM 5446 C CA . GLY A 1 724 ? -14.345 11.564 13.076 1.00 95.12 724 GLY A CA 1
ATOM 5447 C C . GLY A 1 724 ? -13.311 10.442 13.209 1.00 95.12 724 GLY A C 1
ATOM 5448 O O . GLY A 1 724 ? -12.201 10.549 12.684 1.00 95.12 724 GLY A O 1
ATOM 5449 N N . MET A 1 725 ? -13.675 9.369 13.916 1.00 96.38 725 MET A N 1
ATOM 5450 C CA . MET A 1 725 ? -12.872 8.174 14.150 1.00 96.38 725 MET A CA 1
ATOM 5451 C C . MET A 1 725 ? -11.453 8.446 14.685 1.00 96.38 725 MET A C 1
ATOM 5453 O O . MET A 1 725 ? -10.455 8.173 14.001 1.00 96.38 725 MET A O 1
ATOM 5457 N N . PRO A 1 726 ? -11.316 9.008 15.900 1.00 94.38 726 PRO A N 1
ATOM 5458 C CA . PRO A 1 726 ? -10.012 9.319 16.478 1.00 94.38 726 PRO A CA 1
ATOM 5459 C C . PRO A 1 726 ? -9.189 8.050 16.760 1.00 94.38 726 PRO A C 1
ATOM 5461 O O . PRO A 1 726 ? -9.732 6.977 17.013 1.00 94.38 726 PRO A O 1
ATOM 5464 N N . GLU A 1 727 ? -7.855 8.160 16.754 1.00 91.88 727 GLU A N 1
ATOM 5465 C CA . GLU A 1 727 ? -7.001 7.091 17.290 1.00 91.88 727 GLU A CA 1
ATOM 5466 C C . GLU A 1 727 ? -7.044 7.083 18.823 1.00 91.88 727 GLU A C 1
ATOM 5468 O O . GLU A 1 727 ? -6.589 8.024 19.485 1.00 91.88 727 GLU A O 1
ATOM 5473 N N . LEU A 1 728 ? -7.551 5.993 19.399 1.00 91.06 728 LEU A N 1
ATOM 5474 C CA . LEU A 1 728 ? -7.785 5.838 20.838 1.00 91.06 728 LEU A CA 1
ATOM 5475 C C . LEU A 1 728 ? -6.510 5.420 21.590 1.00 91.06 728 LEU A C 1
ATOM 5477 O O . LEU A 1 728 ? -6.417 4.352 22.197 1.00 91.06 728 LEU A O 1
ATOM 5481 N N . HIS A 1 729 ? -5.485 6.272 21.536 1.00 83.12 729 HIS A N 1
ATOM 5482 C CA . HIS A 1 729 ? -4.148 5.959 22.047 1.00 83.12 729 HIS A CA 1
ATOM 5483 C C . HIS A 1 729 ? -4.127 5.565 23.536 1.00 83.12 729 HIS A C 1
ATOM 5485 O O . HIS A 1 729 ? -3.357 4.679 23.923 1.00 83.12 729 HIS A O 1
ATOM 5491 N N . LYS A 1 730 ? -4.996 6.164 24.365 1.00 84.62 730 LYS A N 1
ATOM 5492 C CA . LYS A 1 730 ? -5.014 5.952 25.824 1.00 84.62 730 LYS A CA 1
ATOM 5493 C C . LYS A 1 730 ? -5.493 4.562 26.253 1.00 84.62 730 LYS A C 1
ATOM 5495 O O . LYS A 1 730 ? -5.317 4.206 27.412 1.00 84.62 730 LYS A O 1
ATOM 5500 N N . LEU A 1 731 ? -6.041 3.760 25.338 1.00 87.31 731 LEU A N 1
ATOM 5501 C CA . LEU A 1 731 ? -6.517 2.407 25.644 1.00 87.31 731 LEU A CA 1
ATOM 5502 C C . LEU A 1 731 ? -5.375 1.385 25.744 1.00 87.31 731 LEU A C 1
ATOM 5504 O O . LEU A 1 731 ? -5.452 0.430 26.514 1.00 87.31 731 LEU A O 1
ATOM 5508 N N . THR A 1 732 ? -4.301 1.577 24.971 1.00 82.12 732 THR A N 1
ATOM 5509 C CA . THR A 1 732 ? -3.263 0.545 24.790 1.00 82.12 732 THR A CA 1
ATOM 5510 C C . THR A 1 732 ? -2.480 0.242 26.073 1.00 82.12 732 THR A C 1
ATOM 5512 O O . THR A 1 732 ? -2.344 -0.940 26.399 1.00 82.12 732 THR A O 1
ATOM 5515 N N . PRO A 1 733 ? -1.956 1.242 26.820 1.00 86.12 733 PRO A N 1
ATOM 5516 C CA . PRO A 1 733 ? -1.169 0.953 28.020 1.00 86.12 733 PRO A CA 1
ATOM 5517 C C . PRO A 1 733 ? -1.977 0.250 29.128 1.00 86.12 733 PRO A C 1
ATOM 5519 O O . PRO A 1 733 ? -1.508 -0.795 29.582 1.00 86.12 733 PRO A O 1
ATOM 5522 N N . PRO A 1 734 ? -3.189 0.713 29.514 1.00 89.75 734 PRO A N 1
ATOM 5523 C CA . PRO A 1 734 ? -4.030 0.023 30.498 1.00 89.75 734 PRO A CA 1
ATOM 5524 C C . PRO A 1 734 ? -4.317 -1.439 30.143 1.00 89.75 734 PRO A C 1
ATOM 5526 O O . PRO A 1 734 ? -4.058 -2.335 30.947 1.00 89.75 734 PRO A O 1
ATOM 5529 N N . LEU A 1 735 ? -4.779 -1.703 28.915 1.00 90.62 735 LEU A N 1
ATOM 5530 C CA . LEU A 1 735 ? -5.078 -3.063 28.455 1.00 90.62 735 LEU A CA 1
ATOM 5531 C C . LEU A 1 735 ? -3.822 -3.946 28.446 1.00 90.62 735 LEU A C 1
ATOM 5533 O O . LEU A 1 735 ? -3.869 -5.114 28.830 1.00 90.62 735 LEU A O 1
ATOM 5537 N N . GLY A 1 736 ? -2.677 -3.379 28.060 1.00 88.69 736 GLY A N 1
ATOM 5538 C CA . GLY A 1 736 ? -1.395 -4.074 28.092 1.00 88.69 736 GLY A CA 1
ATOM 5539 C C . GLY A 1 736 ? -0.949 -4.461 29.505 1.00 88.69 736 GLY A C 1
ATOM 5540 O O . GLY A 1 736 ? -0.380 -5.541 29.667 1.00 88.69 736 GLY A O 1
ATOM 5541 N N . VAL A 1 737 ? -1.214 -3.618 30.510 1.00 90.31 737 VAL A N 1
ATOM 5542 C CA . VAL A 1 737 ? -0.943 -3.921 31.927 1.00 90.31 737 VAL A CA 1
ATOM 5543 C C . VAL A 1 737 ? -1.864 -5.033 32.431 1.00 90.31 737 VAL A C 1
ATOM 5545 O O . VAL A 1 737 ? -1.392 -5.949 33.099 1.00 90.31 737 VAL A O 1
ATOM 5548 N N . LEU A 1 738 ? -3.158 -5.006 32.089 1.00 92.31 738 LEU A N 1
ATOM 5549 C CA . LEU A 1 738 ? -4.097 -6.074 32.469 1.00 92.31 738 LEU A CA 1
ATOM 5550 C C . LEU A 1 738 ? -3.668 -7.434 31.909 1.00 92.31 738 LEU A C 1
ATOM 5552 O O . LEU A 1 738 ? -3.667 -8.428 32.632 1.00 92.31 738 LEU A O 1
ATOM 5556 N N . GLN A 1 739 ? -3.231 -7.463 30.650 1.00 90.56 739 GLN A N 1
ATOM 5557 C CA . GLN A 1 739 ? -2.723 -8.681 30.027 1.00 90.56 739 GLN A CA 1
ATOM 5558 C C . GLN A 1 739 ? -1.424 -9.179 30.689 1.00 90.56 739 GLN A C 1
ATOM 5560 O O . GLN A 1 739 ? -1.258 -10.382 30.867 1.00 90.56 739 GLN A O 1
ATOM 5565 N N . ASP A 1 740 ? -0.513 -8.282 31.099 1.00 89.19 740 ASP A N 1
ATOM 5566 C CA . ASP A 1 740 ? 0.710 -8.669 31.831 1.00 89.19 740 ASP A CA 1
ATOM 5567 C C . ASP A 1 740 ? 0.416 -9.200 33.242 1.00 89.19 740 ASP A C 1
ATOM 5569 O O . ASP A 1 740 ? 1.174 -10.023 33.750 1.00 89.19 740 ASP A O 1
ATOM 5573 N N . LYS A 1 741 ? -0.702 -8.789 33.855 1.00 92.25 741 LYS A N 1
ATOM 5574 C CA . LYS A 1 741 ? -1.209 -9.376 35.107 1.00 92.25 741 LYS A CA 1
ATOM 5575 C C . LYS A 1 741 ? -1.838 -10.765 34.920 1.00 92.25 741 LYS A C 1
ATOM 5577 O O . LYS A 1 741 ? -2.199 -11.392 35.910 1.00 92.25 741 LYS A O 1
ATOM 5582 N N . GLY A 1 742 ? -1.966 -11.247 33.682 1.00 92.94 742 GLY A N 1
ATOM 5583 C CA . GLY A 1 742 ? -2.495 -12.573 33.358 1.00 92.94 742 GLY A CA 1
ATOM 5584 C C . GLY A 1 742 ? -3.984 -12.613 33.009 1.00 92.94 742 GLY A C 1
ATOM 5585 O O . GLY A 1 742 ? -4.502 -13.700 32.767 1.00 92.94 742 GLY A O 1
ATOM 5586 N N . PHE A 1 743 ? -4.670 -11.466 32.945 1.00 95.69 743 PHE A N 1
ATOM 5587 C CA . PHE A 1 743 ? -6.075 -11.423 32.531 1.00 95.69 743 PHE A CA 1
ATOM 5588 C C . PHE A 1 743 ? -6.230 -11.615 31.020 1.00 95.69 743 PHE A C 1
ATOM 5590 O O . PHE A 1 743 ? -5.441 -11.101 30.216 1.00 95.69 743 PHE A O 1
ATOM 5597 N N . LYS A 1 744 ? -7.300 -12.303 30.619 1.00 94.88 744 LYS A N 1
ATOM 5598 C CA . LYS A 1 744 ? -7.728 -12.410 29.222 1.00 94.88 744 LYS A CA 1
ATOM 5599 C C . LYS A 1 744 ? -8.538 -11.177 28.853 1.00 94.88 744 LYS A C 1
ATOM 5601 O O . LYS A 1 744 ? -9.709 -11.056 29.211 1.00 94.88 744 LYS A O 1
ATOM 5606 N N . VAL A 1 745 ? -7.895 -10.259 28.139 1.00 95.75 745 VAL A N 1
ATOM 5607 C CA . VAL A 1 745 ? -8.494 -8.988 27.728 1.00 95.75 745 VAL A CA 1
ATOM 5608 C C . VAL A 1 745 ? -8.498 -8.829 26.214 1.00 95.75 745 VAL A C 1
ATOM 5610 O O . VAL A 1 745 ? -7.516 -9.160 25.552 1.00 95.75 745 VAL A O 1
ATOM 5613 N N . ALA A 1 746 ? -9.594 -8.295 25.679 1.00 96.56 746 ALA A N 1
ATOM 5614 C CA . ALA A 1 746 ? -9.713 -7.871 24.285 1.00 96.56 746 ALA A CA 1
ATOM 5615 C C . ALA A 1 746 ? -10.425 -6.518 24.186 1.00 96.56 746 ALA A C 1
ATOM 5617 O O . ALA A 1 746 ? -11.103 -6.097 25.123 1.00 96.56 746 ALA A O 1
ATOM 5618 N N . LEU A 1 747 ? -10.276 -5.849 23.045 1.00 96.88 747 LEU A N 1
ATOM 5619 C CA . LEU A 1 747 ? -10.945 -4.592 22.713 1.00 96.88 747 LEU A CA 1
ATOM 5620 C C . LEU A 1 747 ? -11.895 -4.788 21.526 1.00 96.88 747 LEU A C 1
ATOM 5622 O O . LEU A 1 747 ? -11.527 -5.424 20.541 1.00 96.88 747 LEU A O 1
ATOM 5626 N N . VAL A 1 748 ? -13.081 -4.187 21.593 1.00 98.06 748 VAL A N 1
ATOM 5627 C CA . VAL A 1 748 ? -14.036 -4.053 20.486 1.00 98.06 748 VAL A CA 1
ATOM 5628 C C . VAL A 1 748 ? -14.427 -2.582 20.368 1.00 98.06 748 VAL A C 1
ATOM 5630 O O . VAL A 1 748 ? -14.881 -1.981 21.340 1.00 98.06 748 VAL A O 1
ATOM 5633 N N . THR A 1 749 ? -14.240 -1.969 19.202 1.00 98.06 749 THR A N 1
ATOM 5634 C CA . THR A 1 749 ? -14.595 -0.557 18.995 1.00 98.06 749 THR A CA 1
ATOM 5635 C C . THR A 1 749 ? -14.981 -0.259 17.550 1.00 98.06 749 THR A C 1
ATOM 5637 O O . THR A 1 749 ? -14.386 -0.786 16.610 1.00 98.06 749 THR A O 1
ATOM 5640 N N . ASP A 1 750 ? -15.972 0.614 17.376 1.00 97.88 750 ASP A N 1
ATOM 5641 C CA . ASP A 1 750 ? -16.312 1.225 16.084 1.00 97.88 750 ASP A CA 1
ATOM 5642 C C . ASP A 1 750 ? -15.298 2.302 15.657 1.00 97.88 750 ASP A C 1
ATOM 5644 O O . ASP A 1 750 ? -15.282 2.717 14.501 1.00 97.88 750 ASP A O 1
ATOM 5648 N N . GLY A 1 751 ? -14.405 2.704 16.565 1.00 96.06 751 GLY A N 1
ATOM 5649 C CA . GLY A 1 751 ? -13.257 3.550 16.277 1.00 96.06 751 GLY A CA 1
ATOM 5650 C C . GLY A 1 751 ? -12.019 2.777 15.854 1.00 96.06 751 GLY A C 1
ATOM 5651 O O . GLY A 1 751 ? -12.077 1.656 15.345 1.00 96.06 751 GLY A O 1
ATOM 5652 N N . ARG A 1 752 ? -10.856 3.390 16.076 1.00 93.19 752 ARG A N 1
ATOM 5653 C CA . ARG A 1 752 ? -9.565 2.821 15.686 1.00 93.19 752 ARG A CA 1
ATOM 5654 C C . ARG A 1 752 ? -8.494 2.991 16.749 1.00 93.19 752 ARG A C 1
ATOM 5656 O O . ARG A 1 752 ? -8.551 3.860 17.616 1.00 93.19 752 ARG A O 1
ATOM 5663 N N . MET A 1 753 ? -7.467 2.167 16.625 1.00 87.19 753 MET A N 1
ATOM 5664 C CA . MET A 1 753 ? -6.248 2.244 17.422 1.00 87.19 753 MET A CA 1
ATOM 5665 C C . MET A 1 753 ? -5.129 2.853 16.582 1.00 87.19 753 MET A C 1
ATOM 5667 O O . MET A 1 753 ? -5.257 2.972 15.364 1.00 87.19 753 MET A O 1
ATOM 5671 N N . SER A 1 754 ? -4.007 3.208 17.214 1.00 71.88 754 SER A N 1
ATOM 5672 C CA . SER A 1 754 ? -2.824 3.537 16.425 1.00 71.88 754 SER A CA 1
ATOM 5673 C C . SER A 1 754 ? -2.442 2.332 15.560 1.00 71.88 754 SER A C 1
ATOM 5675 O O . SER A 1 754 ? -2.549 1.175 15.987 1.00 71.88 754 SER A O 1
ATOM 5677 N N . GLY A 1 755 ? -1.952 2.595 14.345 1.00 58.97 755 GLY A N 1
ATOM 5678 C CA . GLY A 1 755 ? -1.465 1.560 13.417 1.00 58.97 755 GLY A CA 1
ATOM 5679 C C . GLY A 1 755 ? -0.393 0.623 13.994 1.00 58.97 755 GLY A C 1
ATOM 5680 O O . GLY A 1 755 ? -0.094 -0.438 13.440 1.00 58.97 755 GLY A O 1
ATOM 5681 N N . ALA A 1 756 ? 0.164 1.012 15.140 1.00 58.25 756 ALA A N 1
ATOM 5682 C CA . ALA A 1 756 ? 1.113 0.280 15.953 1.00 58.25 756 ALA A CA 1
ATOM 5683 C C . ALA A 1 756 ? 0.450 -0.739 16.918 1.00 58.25 756 ALA A C 1
ATOM 5685 O O . ALA A 1 756 ? 0.963 -0.970 18.013 1.00 58.25 756 ALA A O 1
ATOM 5686 N N . SER A 1 757 ? -0.699 -1.315 16.549 1.00 59.31 757 SER A N 1
ATOM 5687 C CA . SER A 1 757 ? -1.530 -2.130 17.448 1.00 59.31 757 SER A CA 1
ATOM 5688 C C . SER A 1 757 ? -0.734 -3.290 18.066 1.00 59.31 757 SER A C 1
ATOM 5690 O O . SER A 1 757 ? -0.055 -4.032 17.358 1.00 59.31 757 SER A O 1
ATOM 5692 N N . GLY A 1 758 ? -0.764 -3.358 19.402 1.00 67.94 758 GLY A N 1
ATOM 5693 C CA . GLY A 1 758 ? 0.152 -4.147 20.226 1.00 67.94 758 GLY A CA 1
ATOM 5694 C C . GLY A 1 758 ? -0.316 -5.573 20.530 1.00 67.94 758 GLY A C 1
ATOM 5695 O O . GLY A 1 758 ? -1.063 -6.184 19.782 1.00 67.94 758 GLY A O 1
ATOM 5696 N N . LYS A 1 759 ? 0.136 -6.098 21.670 1.00 80.81 759 LYS A N 1
ATOM 5697 C CA . LYS A 1 759 ? -0.064 -7.489 22.121 1.00 80.81 759 LYS A CA 1
ATOM 5698 C C . LYS A 1 759 ? -1.499 -7.872 22.542 1.00 80.81 759 LYS A C 1
ATOM 5700 O O . LYS A 1 759 ? -1.732 -9.038 22.849 1.00 80.81 759 LYS A O 1
ATOM 5705 N N . VAL A 1 760 ? -2.435 -6.918 22.595 1.00 89.94 760 VAL A N 1
ATOM 5706 C CA . VAL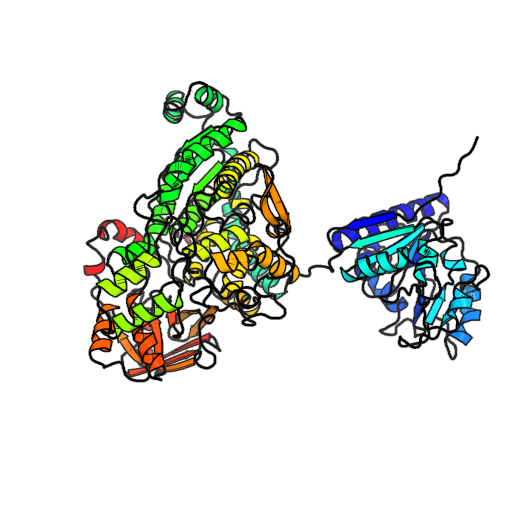 A 1 760 ? -3.834 -7.144 23.007 1.00 89.94 760 VAL A CA 1
ATOM 5707 C C . VAL A 1 760 ? -4.718 -7.304 21.763 1.00 89.94 760 VAL A C 1
ATOM 5709 O O . VAL A 1 760 ? -4.674 -6.419 20.904 1.00 89.94 760 VAL A O 1
ATOM 5712 N N . PRO A 1 761 ? -5.538 -8.368 21.661 1.00 93.12 761 PRO A N 1
ATOM 5713 C CA . PRO A 1 761 ? -6.505 -8.534 20.577 1.00 93.12 761 PRO A CA 1
ATOM 5714 C C . PRO A 1 761 ? -7.485 -7.363 20.526 1.00 93.12 761 PRO A C 1
ATOM 5716 O O . PRO A 1 761 ? -8.151 -7.053 21.514 1.00 93.12 761 PRO A O 1
ATOM 5719 N N . ALA A 1 762 ? -7.575 -6.709 19.371 1.00 94.75 762 ALA A N 1
ATOM 5720 C CA . ALA A 1 762 ? -8.428 -5.545 19.180 1.00 94.75 762 ALA A CA 1
ATOM 5721 C C . ALA A 1 762 ? -9.207 -5.666 17.868 1.00 94.75 762 ALA A C 1
ATOM 5723 O O . ALA A 1 762 ? -8.625 -5.551 16.789 1.00 94.75 762 ALA A O 1
ATOM 5724 N N . ALA A 1 763 ? -10.516 -5.886 17.980 1.00 96.56 763 ALA A N 1
ATOM 5725 C CA . ALA A 1 763 ? -11.478 -5.746 16.899 1.00 96.56 763 ALA A CA 1
ATOM 5726 C C . ALA A 1 763 ? -11.808 -4.257 16.738 1.00 96.56 763 ALA A C 1
ATOM 5728 O O . ALA A 1 763 ? -12.547 -3.677 17.535 1.00 96.56 763 ALA A O 1
ATOM 5729 N N . ILE A 1 764 ? -11.214 -3.626 15.734 1.00 96.44 764 ILE A N 1
ATOM 5730 C CA . ILE A 1 764 ? -11.379 -2.197 15.455 1.00 96.44 764 ILE A CA 1
ATOM 5731 C C . ILE A 1 764 ? -12.165 -2.002 14.162 1.00 96.44 764 ILE A C 1
ATOM 5733 O O . ILE A 1 764 ? -12.320 -2.938 13.374 1.00 96.44 764 ILE A O 1
ATOM 5737 N N . HIS A 1 765 ? -12.609 -0.771 13.919 1.00 97.44 765 HIS A N 1
ATOM 5738 C CA . HIS A 1 765 ? -13.385 -0.399 12.736 1.00 97.44 765 HIS A CA 1
ATOM 5739 C C . HIS A 1 765 ? -14.734 -1.127 12.660 1.00 97.44 765 HIS A C 1
ATOM 5741 O O . HIS A 1 765 ? -15.246 -1.345 11.562 1.00 97.44 765 HIS A O 1
ATOM 5747 N N . VAL A 1 766 ? -15.302 -1.534 13.804 1.00 98.38 766 VAL A N 1
ATOM 5748 C CA . VAL A 1 766 ? -16.580 -2.257 13.833 1.00 98.38 766 VAL A CA 1
ATOM 5749 C C . VAL A 1 766 ? -17.624 -1.475 13.037 1.00 98.38 766 VAL A C 1
ATOM 5751 O O . VAL A 1 766 ? -17.934 -0.329 13.353 1.00 98.38 766 VAL A O 1
ATOM 5754 N N . THR A 1 767 ? -18.119 -2.103 11.974 1.00 97.38 767 THR A N 1
ATOM 5755 C CA . THR A 1 767 ? -19.047 -1.517 11.009 1.00 97.38 767 THR A CA 1
ATOM 5756 C C . THR A 1 767 ? -20.272 -2.434 10.872 1.00 97.38 767 THR A C 1
ATOM 5758 O O . THR A 1 767 ? -20.093 -3.647 10.704 1.00 97.38 767 THR A O 1
ATOM 5761 N N . PRO A 1 768 ? -21.510 -1.898 10.901 1.00 97.19 768 PRO A N 1
ATOM 5762 C CA . PRO A 1 768 ? -21.868 -0.484 11.097 1.00 97.19 768 PRO A CA 1
ATOM 5763 C C . PRO A 1 768 ? -21.476 0.074 12.480 1.00 97.19 768 PRO A C 1
ATOM 5765 O O . PRO A 1 768 ? -21.431 -0.676 13.455 1.00 97.19 768 PRO A O 1
ATOM 5768 N N . GLU A 1 769 ? -21.179 1.377 12.557 1.00 97.75 769 GLU A N 1
ATOM 5769 C CA . GLU A 1 769 ? -20.833 2.049 13.822 1.00 97.75 769 GLU A CA 1
ATOM 5770 C C . GLU A 1 769 ? -22.055 2.206 14.744 1.00 97.75 769 GLU A C 1
ATOM 5772 O O . GLU A 1 769 ? -23.201 2.068 14.305 1.00 97.75 769 GLU A O 1
ATOM 5777 N N . ALA A 1 770 ? -21.837 2.533 16.023 1.00 97.81 770 ALA A N 1
ATOM 5778 C CA . ALA A 1 770 ? -22.930 2.667 16.987 1.00 97.81 770 ALA A CA 1
ATOM 5779 C C . ALA A 1 770 ? -23.945 3.760 16.609 1.00 97.81 770 ALA A C 1
ATOM 5781 O O . ALA A 1 770 ? -25.145 3.556 16.783 1.00 97.81 770 ALA A O 1
ATOM 5782 N N . LEU A 1 771 ? -23.477 4.899 16.082 1.00 96.25 771 LEU A N 1
ATOM 5783 C CA . LEU A 1 771 ? -24.344 6.020 15.700 1.00 96.25 771 LEU A CA 1
ATOM 5784 C C . LEU A 1 771 ? -25.275 5.666 14.529 1.00 96.25 771 LEU A C 1
ATOM 5786 O O . LEU A 1 771 ? -26.425 6.093 14.515 1.00 96.25 771 LEU A O 1
ATOM 5790 N N . ASP A 1 772 ? -24.807 4.835 13.595 1.00 95.25 772 ASP A N 1
ATOM 5791 C CA . ASP A 1 772 ? -25.589 4.333 12.456 1.00 95.25 772 ASP A CA 1
ATOM 5792 C C . ASP A 1 772 ? -26.460 3.109 12.829 1.00 95.25 772 ASP A C 1
ATOM 5794 O O . ASP A 1 772 ? -26.977 2.408 11.959 1.00 95.25 772 ASP A O 1
ATOM 5798 N N . GLY A 1 773 ? -26.635 2.824 14.126 1.00 95.38 773 GLY A N 1
ATOM 5799 C CA . GLY A 1 773 ? -27.485 1.735 14.613 1.00 95.38 773 GLY A CA 1
ATOM 5800 C C . GLY A 1 773 ? -26.847 0.346 14.543 1.00 95.38 773 GLY A C 1
ATOM 5801 O O . GLY A 1 773 ? -27.559 -0.657 14.634 1.00 95.38 773 GLY A O 1
ATOM 5802 N N . GLY A 1 774 ? -25.521 0.266 14.398 1.00 97.19 774 GLY A N 1
ATOM 5803 C CA . GLY A 1 774 ? -24.782 -0.992 14.426 1.00 97.19 774 GLY A CA 1
ATOM 5804 C C . GLY A 1 774 ? -24.983 -1.773 15.724 1.00 97.19 774 GLY A C 1
ATOM 5805 O O . GLY A 1 774 ? -25.199 -1.207 16.799 1.00 97.19 774 GLY A O 1
ATOM 5806 N N . ASN A 1 775 ? -24.869 -3.101 15.648 1.00 98.19 775 ASN A N 1
ATOM 5807 C CA . ASN A 1 775 ? -25.160 -3.988 16.779 1.00 98.19 775 ASN A CA 1
ATOM 5808 C C . ASN A 1 775 ? -24.243 -3.759 17.993 1.00 98.19 775 ASN A C 1
ATOM 5810 O O . ASN A 1 775 ? -24.649 -4.037 19.120 1.00 98.19 775 ASN A O 1
ATOM 5814 N N . ILE A 1 776 ? -23.069 -3.146 17.811 1.00 98.38 776 ILE A N 1
ATOM 5815 C CA . ILE A 1 776 ? -22.219 -2.671 18.914 1.00 98.38 776 ILE A CA 1
ATOM 5816 C C . ILE A 1 776 ? -22.958 -1.722 19.888 1.00 98.38 776 ILE A C 1
ATOM 5818 O O . ILE A 1 776 ? -22.667 -1.707 21.087 1.00 98.38 776 ILE A O 1
ATOM 5822 N N . ALA A 1 777 ? -23.971 -0.978 19.426 1.00 98.19 777 ALA A N 1
ATOM 5823 C CA . ALA A 1 777 ? -24.796 -0.108 20.269 1.00 98.19 777 ALA A CA 1
ATOM 5824 C C . ALA A 1 777 ? -25.732 -0.877 21.222 1.00 98.19 777 ALA A C 1
ATOM 5826 O O . ALA A 1 777 ? -26.181 -0.309 22.216 1.00 98.19 777 ALA A O 1
ATOM 5827 N N . ARG A 1 778 ? -26.027 -2.154 20.949 1.00 98.44 778 ARG A N 1
ATOM 5828 C CA . ARG A 1 778 ? -26.941 -2.995 21.750 1.00 98.44 778 ARG A CA 1
ATOM 5829 C C . ARG A 1 778 ? -26.227 -3.830 22.815 1.00 98.44 778 ARG A C 1
ATOM 5831 O O . ARG A 1 778 ? -26.885 -4.435 23.662 1.00 98.44 778 ARG A O 1
ATOM 5838 N N . ILE A 1 779 ? -24.895 -3.856 22.779 1.00 98.44 779 ILE A N 1
ATOM 5839 C CA . ILE A 1 779 ? -24.073 -4.561 23.765 1.00 98.44 779 ILE A CA 1
ATOM 5840 C C . ILE A 1 779 ? -24.205 -3.870 25.127 1.00 98.44 779 ILE A C 1
ATOM 5842 O O . ILE A 1 779 ? -24.156 -2.636 25.229 1.00 98.44 779 ILE A O 1
ATOM 5846 N N . GLN A 1 780 ? -24.372 -4.681 26.166 1.00 98.19 780 GLN A N 1
ATOM 5847 C CA . GLN A 1 780 ? -24.483 -4.279 27.563 1.00 98.19 780 GLN A CA 1
ATOM 5848 C C . GLN A 1 780 ? -23.321 -4.867 28.374 1.00 98.19 780 GLN A C 1
ATOM 5850 O O . GLN A 1 780 ? -22.791 -5.934 28.063 1.00 98.19 780 GLN A O 1
ATOM 5855 N N . THR A 1 781 ? -22.906 -4.165 29.429 1.00 98.19 781 THR A N 1
ATOM 5856 C CA . THR A 1 781 ? -21.898 -4.684 30.365 1.00 98.19 781 THR A CA 1
ATOM 5857 C C . THR A 1 781 ? -22.391 -5.999 30.971 1.00 98.19 781 THR A C 1
ATOM 5859 O O . THR A 1 781 ? -23.508 -6.062 31.474 1.00 98.19 781 THR A O 1
ATOM 5862 N N . GLY A 1 782 ? -21.549 -7.033 30.940 1.00 97.94 782 GLY A N 1
ATOM 5863 C CA . GLY A 1 782 ? -21.883 -8.387 31.391 1.00 97.94 782 GLY A CA 1
ATOM 5864 C C . GLY A 1 782 ? -22.210 -9.377 30.270 1.00 97.94 782 GLY A C 1
ATOM 5865 O O . GLY A 1 782 ? -22.061 -10.576 30.497 1.00 97.94 782 GLY A O 1
ATOM 5866 N N . ASP A 1 783 ? -22.563 -8.912 29.064 1.00 98.56 783 ASP A N 1
ATOM 5867 C CA . ASP A 1 783 ? -22.770 -9.799 27.911 1.00 98.56 783 ASP A CA 1
ATOM 5868 C C . ASP A 1 783 ? -21.504 -10.607 27.623 1.00 98.56 783 ASP A C 1
ATOM 5870 O O . ASP A 1 783 ? -20.399 -10.070 27.634 1.00 98.56 783 ASP A O 1
ATOM 5874 N N . LEU A 1 784 ? -21.637 -11.895 27.323 1.00 98.56 784 LEU A N 1
ATOM 5875 C CA . LEU A 1 784 ? -20.482 -12.711 26.972 1.00 98.56 784 LEU A CA 1
ATOM 5876 C C . LEU A 1 784 ? -20.115 -12.483 25.501 1.00 98.56 784 LEU A C 1
ATOM 5878 O O . LEU A 1 784 ? -20.930 -12.740 24.620 1.00 98.56 784 LEU A O 1
ATOM 5882 N N . LEU A 1 785 ? -18.894 -12.025 25.221 1.00 98.62 785 LEU A N 1
ATOM 5883 C CA . LEU A 1 785 ? -18.410 -11.781 23.857 1.00 98.62 785 LEU A CA 1
ATOM 5884 C C . LEU A 1 785 ? -17.353 -12.810 23.462 1.00 98.62 785 LEU A C 1
ATOM 5886 O O . LEU A 1 785 ? -16.582 -13.262 24.308 1.00 98.62 785 LEU A O 1
ATOM 5890 N N . LEU A 1 786 ? -17.298 -13.132 22.171 1.00 98.56 786 LEU A N 1
ATOM 5891 C CA . LEU A 1 786 ? -16.235 -13.895 21.524 1.00 98.56 786 LEU A CA 1
ATOM 5892 C C . LEU A 1 786 ? -15.527 -13.003 20.497 1.00 98.56 786 LEU A C 1
ATOM 5894 O O . LEU A 1 786 ? -16.132 -12.574 19.514 1.00 98.56 786 LEU A O 1
ATOM 5898 N N . VAL A 1 787 ? -14.236 -12.764 20.722 1.00 98.31 787 VAL A N 1
ATOM 5899 C CA . VAL A 1 787 ? -13.309 -12.169 19.754 1.00 98.31 787 VAL A CA 1
ATOM 5900 C C . VAL A 1 787 ? -12.332 -13.263 19.347 1.00 98.31 787 VAL A C 1
ATOM 5902 O O . VAL A 1 787 ? -11.483 -13.657 20.145 1.00 98.31 787 VAL A O 1
ATOM 5905 N N . ASP A 1 788 ? -12.476 -13.777 18.131 1.00 96.81 788 ASP A N 1
ATOM 5906 C CA . ASP A 1 788 ? -11.706 -14.915 17.634 1.00 96.81 788 ASP A CA 1
ATOM 5907 C C . ASP A 1 788 ? -10.862 -14.503 16.422 1.00 96.81 788 ASP A C 1
ATOM 5909 O O . ASP A 1 788 ? -11.331 -14.465 15.280 1.00 96.81 788 ASP A O 1
ATOM 5913 N N . GLY A 1 789 ? -9.595 -14.181 16.690 1.00 92.75 789 GLY A N 1
ATOM 5914 C CA . GLY A 1 789 ? -8.604 -13.841 15.674 1.00 92.75 789 GLY A CA 1
ATOM 5915 C C . GLY A 1 789 ? -8.085 -15.032 14.863 1.00 92.75 789 GLY A C 1
ATOM 5916 O O . GLY A 1 789 ? -7.375 -14.801 13.887 1.00 92.75 789 GLY A O 1
ATOM 5917 N N . GLU A 1 790 ? -8.423 -16.274 15.228 1.00 91.31 790 GLU A N 1
ATOM 5918 C CA . GLU A 1 790 ? -8.040 -17.478 14.480 1.00 91.31 790 GLU A CA 1
ATOM 5919 C C . GLU A 1 790 ? -9.079 -17.802 13.406 1.00 91.31 790 GLU A C 1
ATOM 5921 O O . GLU A 1 790 ? -8.743 -17.949 12.231 1.00 91.31 790 GLU A O 1
ATOM 5926 N N . THR A 1 791 ? -10.356 -17.870 13.794 1.00 92.75 791 THR A N 1
ATOM 5927 C CA . THR A 1 791 ? -11.459 -18.216 12.882 1.00 92.75 791 THR A CA 1
ATOM 5928 C C . THR A 1 791 ? -12.118 -17.000 12.237 1.00 92.75 791 THR A C 1
ATOM 5930 O O . THR A 1 791 ? -12.894 -17.152 11.296 1.00 92.75 791 THR A O 1
ATOM 5933 N N . GLY A 1 792 ? -11.798 -15.787 12.698 1.00 95.25 792 GLY A N 1
ATOM 5934 C CA . GLY A 1 792 ? -12.380 -14.555 12.172 1.00 95.25 792 GLY A CA 1
ATOM 5935 C C . GLY A 1 792 ? -13.795 -14.274 12.683 1.00 95.25 792 GLY A C 1
ATOM 5936 O O . GLY A 1 792 ? -14.584 -13.662 11.965 1.00 95.25 792 GLY A O 1
ATOM 5937 N N . LYS A 1 793 ? -14.149 -14.718 13.895 1.00 98.00 793 LYS A N 1
ATOM 5938 C CA . LYS A 1 793 ? -15.485 -14.496 14.474 1.00 98.00 793 LYS A CA 1
ATOM 5939 C C . LYS A 1 793 ? -15.512 -13.316 15.439 1.00 98.00 793 LYS A C 1
ATOM 5941 O O . LYS A 1 793 ? -14.598 -13.128 16.242 1.00 98.00 793 LYS A O 1
ATOM 5946 N N . LEU A 1 794 ? -16.598 -12.547 15.379 1.00 98.50 794 LEU A N 1
ATOM 5947 C CA . LEU A 1 794 ? -16.907 -11.481 16.333 1.00 98.50 794 LEU A CA 1
ATOM 5948 C C . LEU A 1 794 ? -18.372 -11.581 16.763 1.00 98.50 794 LEU A C 1
ATOM 5950 O O . LEU A 1 794 ? -19.273 -11.157 16.035 1.00 98.50 794 LEU A O 1
ATOM 5954 N N . GLU A 1 795 ? -18.603 -12.156 17.941 1.00 98.50 795 GLU A N 1
ATOM 5955 C CA . GLU A 1 795 ? -19.943 -12.537 18.386 1.00 98.50 795 GLU A CA 1
ATOM 5956 C C . GLU A 1 795 ? -20.271 -12.024 19.789 1.00 98.50 795 GLU A C 1
ATOM 5958 O O . GLU A 1 795 ? -19.436 -12.035 20.692 1.00 98.50 795 GLU A O 1
ATOM 5963 N N . VAL A 1 796 ? -21.525 -11.623 19.981 1.00 98.31 796 VAL A N 1
ATOM 5964 C CA . VAL A 1 796 ? -22.161 -11.491 21.293 1.00 98.31 796 VAL A CA 1
ATOM 5965 C C . VAL A 1 796 ? -23.015 -12.733 21.533 1.00 98.31 796 VAL A C 1
ATOM 5967 O O . VAL A 1 796 ? -23.866 -13.084 20.716 1.00 98.31 796 VAL A O 1
ATOM 5970 N N . LEU A 1 797 ? -22.762 -13.429 22.637 1.00 98.31 797 LEU A N 1
ATOM 5971 C CA . LEU A 1 797 ? -23.363 -14.717 22.983 1.00 98.31 797 LEU A CA 1
ATOM 5972 C C . LEU A 1 797 ? -24.605 -14.509 23.855 1.00 98.31 797 LEU A C 1
ATOM 5974 O O . LEU A 1 797 ? -24.677 -14.970 24.993 1.00 98.31 797 LEU A O 1
ATOM 5978 N N . VAL A 1 798 ? -25.559 -13.774 23.294 1.00 97.62 798 VAL A N 1
ATOM 5979 C CA . VAL A 1 798 ? -26.900 -13.531 23.833 1.00 97.62 798 VAL A CA 1
ATOM 5980 C C . VAL A 1 798 ? -27.899 -14.162 22.865 1.00 97.62 798 VAL A C 1
ATOM 5982 O O . VAL A 1 798 ? -27.622 -14.242 21.665 1.00 97.62 798 VAL A O 1
ATOM 5985 N N . ASP A 1 799 ? -29.043 -14.628 23.370 1.00 97.62 799 ASP A N 1
ATOM 5986 C CA . ASP A 1 799 ? -30.117 -15.120 22.506 1.00 97.62 799 ASP A CA 1
ATOM 5987 C C . ASP A 1 799 ? -30.480 -14.076 21.434 1.00 97.62 799 ASP A C 1
ATOM 5989 O O . ASP A 1 799 ? -30.552 -12.875 21.703 1.00 97.62 799 ASP A O 1
ATOM 5993 N N . ALA A 1 800 ? -30.684 -14.524 20.194 1.00 96.19 800 ALA A N 1
ATOM 5994 C CA . ALA A 1 800 ? -30.861 -13.618 19.064 1.00 96.19 800 ALA A CA 1
ATOM 5995 C C . ALA A 1 800 ? -32.132 -12.761 19.190 1.00 96.19 800 ALA A C 1
ATOM 5997 O O . ALA A 1 800 ? -32.112 -11.593 18.793 1.00 96.19 800 ALA A O 1
ATOM 5998 N N . ALA A 1 801 ? -33.217 -13.309 19.750 1.00 96.94 801 ALA A N 1
ATOM 5999 C CA . ALA A 1 801 ? -34.455 -12.567 19.957 1.00 96.94 801 ALA A CA 1
ATOM 6000 C C . ALA A 1 801 ? -34.302 -11.562 21.105 1.00 96.94 801 ALA A C 1
ATOM 6002 O O . ALA A 1 801 ? -34.715 -10.410 20.962 1.00 96.94 801 ALA A O 1
ATOM 6003 N N . GLU A 1 802 ? -33.645 -11.961 22.200 1.00 97.38 802 GLU A N 1
ATOM 6004 C CA . GLU A 1 802 ? -33.309 -11.051 23.301 1.00 97.38 802 GLU A CA 1
ATOM 6005 C C . GLU A 1 802 ? -32.446 -9.881 22.806 1.00 97.38 802 GLU A C 1
ATOM 6007 O O . GLU A 1 802 ? -32.778 -8.718 23.035 1.00 97.38 802 GLU A O 1
ATOM 6012 N N . PHE A 1 803 ? -31.364 -10.166 22.079 1.00 97.50 803 PHE A N 1
ATOM 6013 C CA . PHE A 1 803 ? -30.438 -9.146 21.595 1.00 97.50 803 PHE A CA 1
ATOM 6014 C C . PHE A 1 803 ? -31.100 -8.186 20.594 1.00 97.50 803 PHE A C 1
ATOM 6016 O O . PHE A 1 803 ? -30.915 -6.969 20.682 1.00 97.50 803 PHE A O 1
ATOM 6023 N N . ALA A 1 804 ? -31.924 -8.709 19.679 1.00 95.38 804 ALA A N 1
ATOM 6024 C CA . ALA A 1 804 ? -32.666 -7.903 18.710 1.00 95.38 804 ALA A CA 1
ATOM 6025 C C . ALA A 1 804 ? -33.744 -7.012 19.358 1.00 95.38 804 ALA A C 1
ATOM 6027 O O . ALA A 1 804 ? -34.052 -5.943 18.822 1.00 95.38 804 ALA A O 1
ATOM 6028 N N . ALA A 1 805 ? -34.291 -7.409 20.511 1.00 96.88 805 ALA A N 1
ATOM 6029 C CA . ALA A 1 805 ? -35.283 -6.628 21.251 1.00 96.88 805 ALA A CA 1
ATOM 6030 C C . ALA A 1 805 ? -34.679 -5.444 22.031 1.00 96.88 805 ALA A C 1
ATOM 6032 O O . ALA A 1 805 ? -35.405 -4.521 22.402 1.00 96.88 805 ALA A O 1
ATOM 6033 N N . ARG A 1 806 ? -33.361 -5.429 22.279 1.00 97.44 806 ARG A N 1
ATOM 6034 C CA . ARG A 1 806 ? -32.695 -4.354 23.037 1.00 97.44 806 ARG A CA 1
ATOM 6035 C C . ARG A 1 806 ? -32.681 -3.044 22.261 1.00 97.44 806 ARG A C 1
ATOM 6037 O O . ARG A 1 806 ? -32.190 -3.005 21.136 1.00 97.44 806 ARG A O 1
ATOM 6044 N N . SER A 1 807 ? -33.104 -1.951 22.887 1.00 96.56 807 SER A N 1
ATOM 6045 C CA . SER A 1 807 ? -32.921 -0.613 22.318 1.00 96.56 807 SER A CA 1
ATOM 6046 C C . SER A 1 807 ? -31.427 -0.301 22.138 1.00 96.56 807 SER A C 1
ATOM 6048 O O . SER A 1 807 ? -30.658 -0.492 23.087 1.00 96.56 807 SER A O 1
ATOM 6050 N N . PRO A 1 808 ? -30.991 0.185 20.959 1.00 96.88 808 PRO A N 1
ATOM 6051 C CA . PRO A 1 808 ? -29.637 0.694 20.781 1.00 96.88 808 PRO A CA 1
ATOM 6052 C C . PRO A 1 808 ? -29.351 1.812 21.783 1.00 96.88 808 PRO A C 1
ATOM 6054 O O . PRO A 1 808 ? -30.201 2.670 22.027 1.00 96.88 808 PRO A O 1
ATOM 6057 N N . ALA A 1 809 ? -28.156 1.814 22.362 1.00 96.69 809 ALA A N 1
ATOM 6058 C CA . ALA A 1 809 ? -27.728 2.917 23.201 1.00 96.69 809 ALA A CA 1
ATOM 6059 C C . ALA A 1 809 ? -27.603 4.216 22.397 1.00 96.69 809 ALA A C 1
ATOM 6061 O O . ALA A 1 809 ? -27.286 4.201 21.209 1.00 96.69 809 ALA A O 1
ATOM 6062 N N . THR A 1 810 ? -27.768 5.338 23.087 1.00 94.94 810 THR A N 1
ATOM 6063 C CA . THR A 1 810 ? -27.549 6.689 22.562 1.00 94.94 810 THR A CA 1
ATOM 6064 C C . THR A 1 810 ? -26.502 7.404 23.412 1.00 94.94 810 THR A C 1
ATOM 6066 O O . THR A 1 810 ? -26.434 7.164 24.619 1.00 94.94 810 THR A O 1
ATOM 6069 N N . ALA A 1 811 ? -25.721 8.298 22.810 1.00 91.75 811 ALA A N 1
ATOM 6070 C CA . ALA A 1 811 ? -24.764 9.155 23.509 1.00 91.75 811 ALA A CA 1
ATOM 6071 C C . ALA A 1 811 ? -24.945 10.619 23.089 1.00 91.75 811 ALA A C 1
ATOM 6073 O O . ALA A 1 811 ? -25.287 10.899 21.939 1.00 91.75 811 ALA A O 1
ATOM 6074 N N . ASP A 1 812 ? -24.705 11.548 24.016 1.00 92.75 812 ASP A N 1
ATOM 6075 C CA . ASP A 1 812 ? -24.641 12.976 23.702 1.00 92.75 812 ASP A CA 1
ATOM 6076 C C . ASP A 1 812 ? -23.272 13.323 23.098 1.00 92.75 812 ASP A C 1
ATOM 6078 O O . ASP A 1 812 ? -22.262 13.448 23.796 1.00 92.75 812 ASP A O 1
ATOM 6082 N N . LEU A 1 813 ? -23.254 13.485 21.776 1.00 91.56 813 LEU A N 1
ATOM 6083 C CA . LEU A 1 813 ? -22.059 13.816 20.998 1.00 91.56 813 LEU A CA 1
ATOM 6084 C C . LEU A 1 813 ? -21.911 15.321 20.740 1.00 91.56 813 LEU A C 1
ATOM 6086 O O . LEU A 1 813 ? -21.059 15.726 19.948 1.00 91.56 813 LEU A O 1
ATOM 6090 N N . SER A 1 814 ? -22.716 16.174 21.387 1.00 90.75 814 SER A N 1
ATOM 6091 C CA . SER A 1 814 ? -22.674 17.632 21.188 1.00 90.75 814 SER A CA 1
ATOM 6092 C C . SER A 1 814 ? -21.267 18.206 21.394 1.00 90.75 814 SER A C 1
ATOM 6094 O O . SER A 1 814 ? -20.804 19.025 20.602 1.00 90.75 814 SER A O 1
ATOM 6096 N N . HIS A 1 815 ? -20.535 17.698 22.388 1.00 90.06 815 HIS A N 1
ATOM 6097 C CA . HIS A 1 815 ? -19.159 18.089 22.695 1.00 90.06 815 HIS A CA 1
ATOM 6098 C C . HIS A 1 815 ? -18.129 17.708 21.613 1.00 90.06 815 HIS A C 1
ATOM 6100 O O . HIS A 1 815 ? -17.033 18.275 21.598 1.00 90.06 815 HIS A O 1
ATOM 6106 N N . ASN A 1 816 ? -18.452 16.780 20.702 1.00 91.44 816 ASN A N 1
ATOM 6107 C CA . ASN A 1 816 ? -17.621 16.430 19.542 1.00 91.44 816 ASN A CA 1
ATOM 6108 C C . ASN A 1 816 ? -17.860 17.372 18.347 1.00 91.44 816 ASN A C 1
ATOM 6110 O O . ASN A 1 816 ? -17.116 17.347 17.361 1.00 91.44 816 ASN A O 1
ATOM 6114 N N . LEU A 1 817 ? -18.895 18.217 18.402 1.00 89.62 817 LEU A N 1
ATOM 6115 C CA . LEU A 1 817 ? -19.289 19.091 17.293 1.00 89.62 817 LEU A CA 1
ATOM 6116 C C . LEU A 1 817 ? -18.604 20.464 17.301 1.00 89.62 817 LEU A C 1
ATOM 6118 O O . LEU A 1 817 ? -18.625 21.122 16.268 1.00 89.62 817 LEU A O 1
ATOM 6122 N N . TYR A 1 818 ? -17.988 20.898 18.405 1.00 93.94 818 TYR A N 1
ATOM 6123 C CA . TYR A 1 818 ? -17.382 22.235 18.524 1.00 93.94 818 TYR A CA 1
ATOM 6124 C C . TYR A 1 818 ? -16.040 22.231 19.265 1.00 93.94 818 TYR A C 1
ATOM 6126 O O . TYR A 1 818 ? -15.735 21.311 20.020 1.00 93.94 818 TYR A O 1
ATOM 6134 N N . GLY A 1 819 ? -15.233 23.278 19.096 1.00 94.62 819 GLY A N 1
ATOM 6135 C CA . GLY A 1 819 ? -13.931 23.449 19.745 1.00 94.62 819 GLY A CA 1
ATOM 6136 C C . GLY A 1 819 ? -12.802 22.769 18.972 1.00 94.62 819 GLY A C 1
ATOM 6137 O O . GLY A 1 819 ? -12.999 21.724 18.352 1.00 94.62 819 GLY A O 1
ATOM 6138 N N . MET A 1 820 ? -11.608 23.372 18.992 1.00 94.12 820 MET A N 1
ATOM 6139 C CA . MET A 1 820 ? -10.473 22.983 18.133 1.00 94.12 820 MET A CA 1
ATOM 6140 C C . MET A 1 820 ? -10.822 22.977 16.627 1.00 94.12 820 MET A C 1
ATOM 6142 O O . MET A 1 820 ? -10.215 22.237 15.859 1.00 94.12 820 MET A O 1
ATOM 6146 N N . GLY A 1 821 ? -11.807 23.783 16.205 1.00 94.56 821 GLY A N 1
ATOM 6147 C CA . GLY A 1 821 ? -12.249 23.906 14.812 1.00 94.56 821 GLY A CA 1
ATOM 6148 C C . GLY A 1 821 ? -13.194 22.803 14.323 1.00 94.56 821 GLY A C 1
ATOM 6149 O O . GLY A 1 821 ? -13.521 22.778 13.138 1.00 94.56 821 GLY A O 1
ATOM 6150 N N . ARG A 1 822 ? -13.652 21.893 15.196 1.00 96.12 822 ARG A N 1
ATOM 6151 C CA . ARG A 1 822 ? -14.538 20.767 14.833 1.00 96.12 822 ARG A CA 1
ATOM 6152 C C . ARG A 1 822 ? -15.849 21.206 14.179 1.00 96.12 822 ARG A C 1
ATOM 6154 O O . ARG A 1 822 ? -16.339 20.518 13.286 1.00 96.12 822 ARG A O 1
ATOM 6161 N N . GLU A 1 823 ? -16.346 22.380 14.546 1.00 95.06 823 GLU A N 1
ATOM 6162 C CA . GLU A 1 823 ? -17.542 23.009 13.987 1.00 95.06 823 GLU A CA 1
ATOM 6163 C C . GLU A 1 823 ? -17.449 23.239 12.470 1.00 95.06 823 GLU A C 1
ATOM 6165 O O . GLU A 1 823 ? -18.458 23.146 11.773 1.00 95.06 823 GLU A O 1
ATOM 6170 N N . MET A 1 824 ? -16.242 23.443 11.929 1.00 96.06 824 MET A N 1
ATOM 6171 C CA . MET A 1 824 ? -16.026 23.635 10.488 1.00 96.06 824 MET A CA 1
ATOM 6172 C C . MET A 1 824 ? -16.148 22.332 9.684 1.00 96.06 824 MET A C 1
ATOM 6174 O O . MET A 1 824 ? -16.347 22.372 8.473 1.00 96.06 824 MET A O 1
ATOM 6178 N N . PHE A 1 825 ? -16.051 21.173 10.344 1.00 95.56 825 PHE A N 1
ATOM 6179 C CA . PHE A 1 825 ? -16.015 19.855 9.701 1.00 95.56 825 PHE A CA 1
ATOM 6180 C C . PHE A 1 825 ? -17.299 19.043 9.901 1.00 95.56 825 PHE A C 1
ATOM 6182 O O . PHE A 1 825 ? -17.367 17.897 9.454 1.00 95.56 825 PHE A O 1
ATOM 6189 N N . GLY A 1 826 ? -18.333 19.614 10.532 1.00 93.50 826 GLY A N 1
ATOM 6190 C CA . GLY A 1 826 ? -19.589 18.911 10.820 1.00 93.50 826 GLY A CA 1
ATOM 6191 C C . GLY A 1 826 ? -20.246 18.309 9.573 1.00 93.50 826 GLY A C 1
ATOM 6192 O O . GLY A 1 826 ? -20.624 17.139 9.581 1.00 93.50 826 GLY A O 1
ATOM 6193 N N . ALA A 1 827 ? -20.299 19.064 8.470 1.00 92.44 827 ALA A N 1
ATOM 6194 C CA . ALA A 1 827 ? -20.860 18.581 7.206 1.00 92.44 827 ALA A CA 1
ATOM 6195 C C . ALA A 1 827 ? -20.066 17.398 6.627 1.00 92.44 827 ALA A C 1
ATOM 6197 O O . ALA A 1 827 ? -20.663 16.406 6.219 1.00 92.44 827 ALA A O 1
ATOM 6198 N N . MET A 1 828 ? -18.728 17.466 6.640 1.00 94.38 828 MET A N 1
ATOM 6199 C CA . MET A 1 828 ? -17.878 16.366 6.168 1.00 94.38 828 MET A CA 1
ATOM 6200 C C . MET A 1 828 ? -18.030 15.127 7.048 1.00 94.38 828 MET A C 1
ATOM 6202 O O . MET A 1 828 ? -18.150 14.021 6.530 1.00 94.38 828 MET A O 1
ATOM 6206 N N . ARG A 1 829 ? -18.068 15.308 8.375 1.00 94.62 829 ARG A N 1
ATOM 6207 C CA . ARG A 1 829 ? -18.203 14.210 9.336 1.00 94.62 829 ARG A CA 1
ATOM 6208 C C . ARG A 1 829 ? -19.471 13.395 9.093 1.00 94.62 829 ARG A C 1
ATOM 6210 O O . ARG A 1 829 ? -19.402 12.174 9.064 1.00 94.62 829 ARG A O 1
ATOM 6217 N N . LEU A 1 830 ? -20.603 14.062 8.864 1.00 90.88 830 LEU A N 1
ATOM 6218 C CA . LEU A 1 830 ? -21.884 13.398 8.595 1.00 90.88 830 LEU A CA 1
ATOM 6219 C C . LEU A 1 830 ? -21.898 12.614 7.271 1.00 90.88 830 LEU A C 1
ATOM 6221 O O . LEU A 1 830 ? -22.698 11.693 7.124 1.00 90.88 830 LEU A O 1
ATOM 6225 N N . GLN A 1 831 ? -21.022 12.964 6.326 1.00 92.31 831 GLN A N 1
ATOM 6226 C CA . GLN A 1 831 ? -20.907 12.318 5.013 1.00 92.31 831 GLN A CA 1
ATOM 6227 C C . GLN A 1 831 ? -19.849 11.210 4.963 1.00 92.31 831 GLN A C 1
ATOM 6229 O O . GLN A 1 831 ? -19.695 10.568 3.926 1.00 92.31 831 GLN A O 1
ATOM 6234 N N . LEU A 1 832 ? -19.101 10.970 6.045 1.00 94.56 832 LEU A N 1
ATOM 6235 C CA . LEU A 1 832 ? -18.131 9.879 6.070 1.00 94.56 832 LEU A CA 1
ATOM 6236 C C . LEU A 1 832 ? -18.840 8.538 5.854 1.00 94.56 832 LEU A C 1
ATOM 6238 O O . LEU A 1 832 ? -19.798 8.198 6.550 1.00 94.56 832 LEU A O 1
ATOM 6242 N N . THR A 1 833 ? -18.339 7.763 4.895 1.00 95.00 833 THR A N 1
ATOM 6243 C CA . THR A 1 833 ? -18.750 6.369 4.699 1.00 95.00 833 THR A CA 1
ATOM 6244 C C . THR A 1 833 ? -18.319 5.480 5.876 1.00 95.00 833 THR A C 1
ATOM 6246 O O . THR A 1 833 ? -17.547 5.896 6.744 1.00 95.00 833 THR A O 1
ATOM 6249 N N . GLY A 1 834 ? -18.791 4.229 5.913 1.00 94.00 834 GLY A N 1
ATOM 6250 C CA . GLY A 1 834 ? -18.317 3.252 6.899 1.00 94.00 834 GLY A CA 1
ATOM 6251 C C . GLY A 1 834 ? -16.824 2.934 6.734 1.00 94.00 834 GLY A C 1
ATOM 6252 O O . GLY A 1 834 ? -16.231 3.176 5.677 1.00 94.00 834 GLY A O 1
ATOM 6253 N N . ALA A 1 835 ? -16.199 2.345 7.756 1.00 96.12 835 ALA A N 1
ATOM 6254 C CA . ALA A 1 835 ? -14.761 2.067 7.728 1.00 96.12 835 ALA A CA 1
ATOM 6255 C C . ALA A 1 835 ? -14.360 1.091 6.604 1.00 96.12 835 ALA A C 1
ATOM 6257 O O . ALA A 1 835 ? -13.402 1.357 5.879 1.00 96.12 835 ALA A O 1
ATOM 6258 N N . GLU A 1 836 ? -15.132 0.025 6.362 1.00 95.50 836 GLU A N 1
ATOM 6259 C CA . GLU A 1 836 ? -14.895 -0.888 5.224 1.00 95.50 836 GLU A CA 1
ATOM 6260 C C . GLU A 1 836 ? -15.048 -0.194 3.858 1.00 95.50 836 GLU A C 1
ATOM 6262 O O . GLU A 1 836 ? -14.480 -0.628 2.865 1.00 95.50 836 GLU A O 1
ATOM 6267 N N . GLN A 1 837 ? -15.766 0.928 3.800 1.00 94.81 837 GLN A N 1
ATOM 6268 C CA . GLN A 1 837 ? -15.938 1.739 2.592 1.00 94.81 837 GLN A CA 1
ATOM 6269 C C . GLN A 1 837 ? -14.884 2.858 2.480 1.00 94.81 837 GLN A C 1
ATOM 6271 O O . GLN A 1 837 ? -15.024 3.768 1.659 1.00 94.81 837 GLN A O 1
ATOM 6276 N N . GLY A 1 838 ? -13.842 2.817 3.314 1.00 95.62 838 GLY A N 1
ATOM 6277 C CA . GLY A 1 838 ? -12.730 3.763 3.307 1.00 95.62 838 GLY A CA 1
ATOM 6278 C C . GLY A 1 838 ? -12.907 4.993 4.200 1.00 95.62 838 GLY A C 1
ATOM 6279 O O . GLY A 1 838 ? -12.005 5.835 4.210 1.00 95.62 838 GLY A O 1
ATOM 6280 N N . ALA A 1 839 ? -14.023 5.104 4.934 1.00 96.44 839 ALA A N 1
ATOM 6281 C CA . ALA A 1 839 ? -14.356 6.233 5.807 1.00 96.44 839 ALA A CA 1
ATOM 6282 C C . ALA A 1 839 ? -14.042 7.588 5.161 1.00 96.44 839 ALA A C 1
ATOM 6284 O O . ALA A 1 839 ? -13.150 8.313 5.602 1.00 96.44 839 ALA A O 1
ATOM 6285 N N . CYS A 1 840 ? -14.696 7.873 4.035 1.00 96.00 840 CYS A N 1
ATOM 6286 C CA . CYS A 1 840 ? -14.388 9.000 3.159 1.00 96.00 840 CYS A CA 1
ATOM 6287 C C . CYS A 1 840 ? -15.637 9.821 2.861 1.00 96.00 840 CYS A C 1
ATOM 6289 O O . CYS A 1 840 ? -16.654 9.276 2.448 1.00 96.00 840 CYS A O 1
ATOM 6291 N N . SER A 1 841 ? -15.534 11.132 3.048 1.00 94.94 841 SER A N 1
ATOM 6292 C CA . SER A 1 841 ? -16.602 12.114 2.837 1.00 94.94 841 SER A CA 1
ATOM 6293 C C . SER A 1 841 ? -16.699 12.598 1.388 1.00 94.94 841 SER A C 1
ATOM 6295 O O . SER A 1 841 ? -17.675 13.237 1.011 1.00 94.94 841 SER A O 1
ATOM 6297 N N . LEU A 1 842 ? -15.701 12.283 0.555 1.00 93.06 842 LEU A N 1
ATOM 6298 C CA . LEU A 1 842 ? -15.645 12.714 -0.847 1.00 93.06 842 LEU A CA 1
ATOM 6299 C C . LEU A 1 842 ? -16.458 11.811 -1.782 1.00 93.06 842 LEU A C 1
ATOM 6301 O O . LEU A 1 842 ? -16.680 12.153 -2.943 1.00 93.06 842 LEU A O 1
ATOM 6305 N N . PHE A 1 843 ? -16.888 10.643 -1.304 1.00 85.38 843 PHE A N 1
ATOM 6306 C CA . PHE A 1 843 ? -17.626 9.677 -2.110 1.00 85.38 843 PHE A CA 1
ATOM 6307 C C . PHE A 1 843 ? -19.124 9.918 -1.994 1.00 85.38 843 PHE A C 1
ATOM 6309 O O . PHE A 1 843 ? -19.831 9.216 -1.278 1.00 85.38 843 PHE A O 1
ATOM 6316 N N . VAL A 1 844 ? -19.619 10.889 -2.753 1.00 63.19 844 VAL A N 1
ATOM 6317 C CA . VAL A 1 844 ? -21.058 11.103 -2.908 1.00 63.19 844 VAL A CA 1
ATOM 6318 C C . VAL A 1 844 ? -21.524 10.268 -4.109 1.00 63.19 844 VAL A C 1
ATOM 6320 O O . VAL A 1 844 ? -21.469 10.700 -5.255 1.00 63.19 844 VAL A O 1
ATOM 6323 N N . THR A 1 845 ? -21.832 8.997 -3.831 1.00 50.47 845 THR A N 1
ATOM 6324 C CA . THR A 1 845 ? -22.665 8.090 -4.646 1.00 50.47 845 THR A CA 1
ATOM 6325 C C . THR A 1 845 ? -22.408 8.037 -6.167 1.00 50.47 845 THR A C 1
ATOM 6327 O O . THR A 1 845 ? -23.258 8.388 -6.982 1.00 50.47 845 THR A O 1
ATOM 6330 N N . GLU A 1 846 ? -21.321 7.378 -6.593 1.00 46.59 846 GLU A N 1
ATOM 6331 C CA . GLU A 1 846 ? -21.311 6.735 -7.931 1.00 46.59 846 GLU A CA 1
ATOM 6332 C C . GLU A 1 846 ? -22.432 5.684 -8.073 1.00 46.59 846 GLU A C 1
ATOM 6334 O O . GLU A 1 846 ? -22.880 5.399 -9.179 1.00 46.59 846 GLU A O 1
ATOM 6339 N N . GLU A 1 847 ? -22.973 5.195 -6.954 1.00 47.16 847 GLU A N 1
ATOM 6340 C CA . GLU A 1 847 ? -24.192 4.381 -6.900 1.00 47.16 847 GLU A CA 1
ATOM 6341 C C . GLU A 1 847 ? -25.442 5.107 -7.427 1.00 47.16 847 GLU A C 1
ATOM 6343 O O . GLU A 1 847 ? -26.386 4.438 -7.810 1.00 47.16 847 GLU A O 1
ATOM 6348 N N . HIS A 1 848 ? -25.480 6.446 -7.493 1.00 39.09 848 HIS A N 1
ATOM 6349 C CA . HIS A 1 848 ? -26.606 7.196 -8.090 1.00 39.09 848 HIS A CA 1
ATOM 6350 C C . HIS A 1 848 ? -26.352 7.573 -9.560 1.00 39.09 848 HIS A C 1
ATOM 6352 O O . HIS A 1 848 ? -27.276 7.922 -10.288 1.00 39.09 848 HIS A O 1
ATOM 6358 N N . LEU A 1 849 ? -25.100 7.467 -10.022 1.00 39.75 849 LEU A N 1
ATOM 6359 C CA . LEU A 1 849 ? -24.726 7.539 -11.443 1.00 39.75 849 LEU A CA 1
ATOM 6360 C C . LEU A 1 849 ? -24.857 6.172 -12.137 1.00 39.75 849 LEU A C 1
ATOM 6362 O O . LEU A 1 849 ? -24.603 6.025 -13.336 1.00 39.75 849 LEU A O 1
ATOM 6366 N N . HIS A 1 850 ? -25.221 5.147 -11.375 1.00 39.88 850 HIS A N 1
ATOM 6367 C CA . HIS A 1 850 ? -25.594 3.827 -11.841 1.00 39.88 850 HIS A CA 1
ATOM 6368 C C . HIS A 1 850 ? -27.066 3.635 -11.500 1.00 39.88 850 HIS A C 1
ATOM 6370 O O . HIS A 1 850 ? -27.379 3.112 -10.440 1.00 39.88 850 HIS A O 1
ATOM 6376 N N . GLY A 1 851 ? -27.940 4.125 -12.385 1.00 35.97 851 GLY A N 1
ATOM 6377 C CA . GLY A 1 851 ? -29.362 3.784 -12.340 1.00 35.97 851 GLY A CA 1
ATOM 6378 C C . GLY A 1 851 ? -29.606 2.283 -12.295 1.00 35.97 851 GLY A C 1
ATOM 6379 O O . GLY A 1 851 ? -28.717 1.522 -12.760 1.00 35.97 851 GLY A O 1
#